Protein 2ZSJ (pdb70)

B-factor: mean 27.99, std 9.92, range [10.91, 68.19]

Structure (mmCIF, N/CA/C/O backbone):
data_2ZSJ
#
_entry.id   2ZSJ
#
_cell.length_a   58.085
_cell.length_b   71.857
_cell.length_c   99.456
_cell.angle_alpha   75.44
_cell.angle_beta   75.30
_cell.angle_gamma   89.99
#
_symmetry.space_group_name_H-M   'P 1'
#
loop_
_entity.id
_entity.type
_entity.pdbx_description
1 polymer 'Threonine synthase'
2 non-polymer "PYRIDOXAL-5'-PHOSPHATE"
3 water water
#
loop_
_atom_site.group_PDB
_atom_site.id
_atom_site.type_symbol
_atom_site.label_atom_id
_atom_site.label_alt_id
_atom_site.label_comp_id
_atom_site.label_asym_id
_atom_site.label_entity_id
_atom_site.label_seq_id
_atom_site.pdbx_PDB_ins_code
_atom_site.Cartn_x
_atom_site.Cartn_y
_atom_site.Cartn_z
_atom_site.occupancy
_atom_site.B_iso_or_equiv
_atom_site.auth_seq_id
_atom_site.auth_comp_id
_atom_site.auth_asym_id
_atom_site.auth_atom_id
_atom_site.pdbx_PDB_model_num
ATOM 1 N N . ARG A 1 3 ? -4.665 5.558 -16.445 1.00 37.01 3 ARG A N 1
ATOM 2 C CA . ARG A 1 3 ? -5.067 5.511 -15.013 1.00 35.71 3 ARG A CA 1
ATOM 3 C C . ARG A 1 3 ? -5.421 4.088 -14.599 1.00 33.99 3 ARG A C 1
ATOM 4 O O . ARG A 1 3 ? -6.168 3.395 -15.292 1.00 33.77 3 ARG A O 1
ATOM 12 N N . TRP A 1 4 ? -4.879 3.653 -13.467 1.00 30.86 4 TRP A N 1
ATOM 13 C CA . TRP A 1 4 ? -5.173 2.319 -12.961 1.00 29.15 4 TRP A CA 1
ATOM 14 C C . TRP A 1 4 ? -6.589 2.360 -12.404 1.00 28.73 4 TRP A C 1
ATOM 15 O O . TRP A 1 4 ? -6.936 3.284 -11.671 1.00 27.57 4 TRP A O 1
ATOM 26 N N . GLN A 1 5 ? -7.402 1.364 -12.742 1.00 28.52 5 GLN A N 1
ATOM 27 C CA . GLN A 1 5 ? -8.780 1.337 -12.265 1.00 28.93 5 GLN A CA 1
ATOM 28 C C . GLN A 1 5 ? -9.228 0.002 -11.674 1.00 25.78 5 GLN A C 1
ATOM 29 O O . GLN A 1 5 ? -10.405 -0.349 -11.742 1.00 25.96 5 GLN A O 1
ATOM 35 N N . GLY A 1 6 ? -8.294 -0.738 -11.087 1.00 21.88 6 GLY A N 1
ATOM 36 C CA . GLY A 1 6 ? -8.644 -2.014 -10.490 1.00 22.42 6 GLY A CA 1
ATOM 37 C C . GLY A 1 6 ? -8.316 -3.181 -11.396 1.00 22.32 6 GLY A C 1
ATOM 38 O O . GLY A 1 6 ? -8.152 -3.004 -12.605 1.00 21.98 6 GLY A O 1
ATOM 39 N N . ILE A 1 7 ? -8.243 -4.381 -10.829 1.00 20.52 7 ILE A N 1
ATOM 40 C CA . ILE A 1 7 ? -7.906 -5.554 -11.628 1.00 20.87 7 ILE A CA 1
ATOM 41 C C . ILE A 1 7 ? -8.996 -6.066 -12.564 1.00 21.11 7 ILE A C 1
ATOM 42 O O . ILE A 1 7 ? -8.680 -6.651 -13.600 1.00 22.15 7 ILE A O 1
ATOM 47 N N . ILE A 1 8 ? -10.265 -5.869 -12.218 1.00 19.04 8 ILE A N 1
ATOM 48 C CA . ILE A 1 8 ? -11.342 -6.357 -13.083 1.00 21.99 8 ILE A CA 1
ATOM 49 C C . ILE A 1 8 ? -11.388 -5.606 -14.410 1.00 22.91 8 ILE A C 1
ATOM 50 O O . ILE A 1 8 ? -11.508 -6.216 -15.469 1.00 25.42 8 ILE A O 1
ATOM 55 N N . LYS A 1 9 ? -11.282 -4.284 -14.355 1.00 24.35 9 LYS A N 1
ATOM 56 C CA . LYS A 1 9 ? -11.308 -3.489 -15.574 1.00 26.05 9 LYS A CA 1
ATOM 57 C C . LYS A 1 9 ? -10.075 -3.733 -16.440 1.00 26.25 9 LYS A C 1
ATOM 58 O O . LYS A 1 9 ? -10.154 -3.685 -17.669 1.00 25.37 9 LYS A O 1
ATOM 64 N N . GLN A 1 10 ? -8.946 -4.027 -15.799 1.00 24.20 10 GLN A N 1
ATOM 65 C CA . GLN A 1 10 ? -7.701 -4.275 -16.519 1.00 25.47 10 GLN A CA 1
ATOM 66 C C . GLN A 1 10 ? -7.659 -5.642 -17.201 1.00 25.46 10 GLN A C 1
ATOM 67 O O . GLN A 1 10 ? -7.141 -5.773 -18.312 1.00 26.17 10 GLN A O 1
ATOM 73 N N . TYR A 1 11 ? -8.208 -6.657 -16.540 1.00 24.24 11 TYR A N 1
ATOM 74 C CA . TYR A 1 11 ? -8.187 -8.016 -17.067 1.00 23.62 11 TYR A CA 1
ATOM 75 C C . TYR A 1 11 ? -9.573 -8.620 -17.233 1.00 24.63 11 TYR A C 1
ATOM 76 O O . TYR A 1 11 ? -9.744 -9.834 -17.098 1.00 23.32 11 TYR A O 1
ATOM 85 N N . LYS A 1 12 ? -10.558 -7.782 -17.534 1.00 25.49 12 LYS A N 1
ATOM 86 C CA . LYS A 1 12 ? -11.924 -8.263 -17.680 1.00 26.97 12 LYS A CA 1
ATOM 87 C C . LYS A 1 12 ? -12.106 -9.414 -18.663 1.00 26.72 12 LYS A C 1
ATOM 88 O O . LYS A 1 12 ? -12.905 -10.312 -18.413 1.00 25.69 12 LYS A O 1
ATOM 94 N N . LYS A 1 13 ? -11.363 -9.413 -19.765 1.00 28.42 13 LYS A N 1
ATOM 95 C CA . LYS A 1 13 ? -11.516 -10.490 -20.737 1.00 30.09 13 LYS A CA 1
ATOM 96 C C . LYS A 1 13 ? -11.082 -11.848 -20.188 1.00 30.61 13 LYS A C 1
ATOM 97 O O . LYS A 1 13 ? -11.428 -12.883 -20.754 1.00 30.07 13 LYS A O 1
ATOM 103 N N . TYR A 1 14 ? -10.342 -11.846 -19.080 1.00 28.92 14 TYR A N 1
ATOM 104 C CA . TYR A 1 14 ? -9.880 -13.089 -18.467 1.00 27.88 14 TYR A CA 1
ATOM 105 C C . TYR A 1 14 ? -10.748 -13.496 -17.273 1.00 27.79 14 TYR A C 1
ATOM 106 O O . TYR A 1 14 ? -10.525 -14.543 -16.661 1.00 27.01 14 TYR A O 1
ATOM 115 N N . LEU A 1 15 ? -11.743 -12.680 -16.947 1.00 27.05 15 LEU A N 1
ATOM 116 C CA . LEU A 1 15 ? -12.592 -12.955 -15.792 1.00 27.34 15 LEU A CA 1
ATOM 117 C C . LEU A 1 15 ? -14.057 -13.194 -16.133 1.00 27.29 15 LEU A C 1
ATOM 118 O O . LEU A 1 15 ? -14.550 -12.729 -17.160 1.00 29.65 15 LEU A O 1
ATOM 123 N N . PRO A 1 16 ? -14.776 -13.919 -15.259 1.00 27.57 16 PRO A N 1
ATOM 124 C CA . PRO A 1 16 ? -16.195 -14.223 -15.466 1.00 27.29 16 PRO A CA 1
ATOM 125 C C . PRO A 1 16 ? -17.104 -13.025 -15.202 1.00 27.60 16 PRO A C 1
ATOM 126 O O . PRO A 1 16 ? -17.882 -13.009 -14.246 1.00 26.61 16 PRO A O 1
ATOM 130 N N . VAL A 1 17 ? -16.985 -12.018 -16.059 1.00 27.93 17 VAL A N 1
ATOM 131 C CA . VAL A 1 17 ? -17.791 -10.809 -15.959 1.00 29.93 17 VAL A CA 1
ATOM 132 C C . VAL A 1 17 ? -18.139 -10.355 -17.372 1.00 31.52 17 VAL A C 1
ATOM 133 O O . VAL A 1 17 ? -17.568 -10.841 -18.347 1.00 30.38 17 VAL A O 1
ATOM 137 N N . ASP A 1 18 ? -19.081 -9.428 -17.480 1.00 34.39 18 ASP A N 1
ATOM 138 C CA . ASP A 1 18 ? -19.460 -8.891 -18.778 1.00 37.42 18 ASP A CA 1
ATOM 139 C C . ASP A 1 18 ? -19.788 -7.409 -18.652 1.00 38.61 18 ASP A C 1
ATOM 140 O O . ASP A 1 18 ? -19.631 -6.818 -17.585 1.00 37.33 18 ASP A O 1
ATOM 145 N N . GLU A 1 19 ? -20.240 -6.818 -19.751 1.00 39.36 19 GLU A N 1
ATOM 146 C CA . GLU A 1 19 ? -20.579 -5.403 -19.803 1.00 40.22 19 GLU A CA 1
ATOM 147 C C . GLU A 1 19 ? -21.532 -4.925 -18.704 1.00 39.26 19 GLU A C 1
ATOM 148 O O . GLU A 1 19 ? -21.516 -3.749 -18.339 1.00 39.63 19 GLU A O 1
ATOM 154 N N . ASN A 1 20 ? -22.353 -5.828 -18.175 1.00 37.91 20 ASN A N 1
ATOM 155 C CA . ASN A 1 20 ? -23.316 -5.467 -17.133 1.00 36.52 20 ASN A CA 1
ATOM 156 C C . ASN A 1 20 ? -22.910 -5.771 -15.693 1.00 35.03 20 ASN A C 1
ATOM 157 O O . ASN A 1 20 ? -23.609 -5.372 -14.756 1.00 34.74 20 ASN A O 1
ATOM 162 N N . THR A 1 21 ? -21.796 -6.471 -15.507 1.00 31.69 21 THR A N 1
ATOM 163 C CA . THR A 1 21 ? -21.336 -6.807 -14.160 1.00 28.82 21 THR A CA 1
ATOM 164 C C . THR A 1 21 ? -20.948 -5.551 -13.388 1.00 27.46 21 THR A C 1
ATOM 165 O O . THR A 1 21 ? -20.158 -4.743 -13.866 1.00 26.10 21 THR A O 1
ATOM 169 N N . PRO A 1 22 ? -21.512 -5.365 -12.185 1.00 26.63 22 PRO A N 1
ATOM 170 C CA . PRO A 1 22 ? -21.184 -4.184 -11.377 1.00 26.93 22 PRO A CA 1
ATOM 171 C C . PRO A 1 22 ? -19.771 -4.343 -10.817 1.00 25.23 22 PRO A C 1
ATOM 172 O O . PRO A 1 22 ? -19.475 -5.343 -10.163 1.00 25.38 22 PRO A O 1
ATOM 176 N N . ILE A 1 23 ? -18.906 -3.364 -11.067 1.00 23.85 23 ILE A N 1
ATOM 177 C CA . ILE A 1 23 ? -17.532 -3.436 -10.587 1.00 23.83 23 ILE A CA 1
ATOM 178 C C . ILE A 1 23 ? -17.301 -2.698 -9.275 1.00 22.89 23 ILE A C 1
ATOM 179 O O . ILE A 1 23 ? -17.401 -1.472 -9.214 1.00 24.57 23 ILE A O 1
ATOM 184 N N . VAL A 1 24 ? -16.995 -3.452 -8.224 1.00 21.76 24 VAL A N 1
ATOM 185 C CA . VAL A 1 24 ? -16.716 -2.857 -6.917 1.00 20.13 24 VAL A CA 1
ATOM 186 C C . VAL A 1 24 ? -15.210 -2.962 -6.738 1.00 18.44 24 VAL A C 1
ATOM 187 O O . VAL A 1 24 ? -14.691 -4.034 -6.414 1.00 17.01 24 VAL A O 1
ATOM 191 N N . THR A 1 25 ? -14.513 -1.852 -6.953 1.00 16.86 25 THR A N 1
ATOM 192 C CA . THR A 1 25 ? -13.061 -1.920 -6.858 1.00 18.01 25 THR A CA 1
ATOM 193 C C . THR A 1 25 ? -12.500 -0.855 -5.912 1.00 17.95 25 THR A C 1
ATOM 194 O O . THR A 1 25 ? -13.062 0.216 -5.723 1.00 18.59 25 THR A O 1
ATOM 198 N N . LEU A 1 26 ? -11.368 -1.206 -5.273 1.00 15.37 26 LEU A N 1
ATOM 199 C CA . LEU A 1 26 ? -10.645 -0.221 -4.478 1.00 15.80 26 LEU A CA 1
ATOM 200 C C . LEU A 1 26 ? -9.276 0.073 -5.098 1.00 15.60 26 LEU A C 1
ATOM 201 O O . LEU A 1 26 ? -8.313 0.428 -4.433 1.00 16.22 26 LEU A O 1
ATOM 206 N N . TYR A 1 27 ? -9.212 -0.135 -6.429 1.00 16.84 27 TYR A N 1
ATOM 207 C CA . TYR A 1 27 ? -7.965 0.093 -7.151 1.00 18.00 27 TYR A CA 1
ATOM 208 C C . TYR A 1 27 ? -6.867 -0.878 -6.705 1.00 17.75 27 TYR A C 1
ATOM 209 O O . TYR A 1 27 ? -5.681 -0.579 -6.747 1.00 19.20 27 TYR A O 1
ATOM 218 N N . GLU A 1 28 ? -7.276 -2.072 -6.299 1.00 17.55 28 GLU A N 1
ATOM 219 C CA . GLU A 1 28 ? -6.343 -3.113 -5.901 1.00 16.65 28 GLU A CA 1
ATOM 220 C C . GLU A 1 28 ? -5.530 -3.533 -7.115 1.00 17.07 28 GLU A C 1
ATOM 221 O O . GLU A 1 28 ? -5.904 -3.242 -8.251 1.00 17.74 28 GLU A O 1
ATOM 227 N N . GLY A 1 29 ? -4.422 -4.219 -6.870 1.00 17.29 29 GLY A N 1
ATOM 228 C CA . GLY A 1 29 ? -3.582 -4.672 -7.965 1.00 20.09 29 GLY A CA 1
ATOM 229 C C . GLY A 1 29 ? -2.594 -3.609 -8.403 1.00 19.97 29 GLY A C 1
ATOM 230 O O . GLY A 1 29 ? -2.485 -2.559 -7.773 1.00 21.17 29 GLY A O 1
ATOM 231 N N . ASN A 1 30 ? -1.898 -3.883 -9.502 1.00 20.48 30 ASN A N 1
ATOM 232 C CA . ASN A 1 30 ? -0.889 -2.990 -10.064 1.00 18.36 30 ASN A CA 1
ATOM 233 C C . ASN A 1 30 ? 0.149 -2.628 -9.012 1.00 17.97 30 ASN A C 1
ATOM 234 O O . ASN A 1 30 ? 0.712 -1.537 -9.034 1.00 16.91 30 ASN A O 1
ATOM 239 N N . THR A 1 31 ? 0.407 -3.553 -8.093 1.00 18.67 31 THR A N 1
ATOM 240 C CA . THR A 1 31 ? 1.376 -3.317 -7.035 1.00 17.61 31 THR A CA 1
ATOM 241 C C . THR A 1 31 ? 2.790 -3.372 -7.601 1.00 16.22 31 THR A C 1
ATOM 242 O O . THR A 1 31 ? 3.048 -4.023 -8.612 1.00 20.60 31 THR A O 1
ATOM 246 N N . PRO A 1 32 ? 3.736 -2.696 -6.943 1.00 17.21 32 PRO A N 1
ATOM 247 C CA . PRO A 1 32 ? 5.127 -2.672 -7.411 1.00 16.72 32 PRO A CA 1
ATOM 248 C C . PRO A 1 32 ? 5.801 -4.033 -7.563 1.00 17.62 32 PRO A C 1
ATOM 249 O O . PRO A 1 32 ? 5.638 -4.910 -6.718 1.00 16.57 32 PRO A O 1
ATOM 253 N N . LEU A 1 33 ? 6.548 -4.195 -8.653 1.00 19.56 33 LEU A N 1
ATOM 254 C CA . LEU A 1 33 ? 7.341 -5.401 -8.903 1.00 18.83 33 LEU A CA 1
ATOM 255 C C . LEU A 1 33 ? 8.750 -4.812 -8.790 1.00 19.49 33 LEU A C 1
ATOM 256 O O . LEU A 1 33 ? 9.337 -4.373 -9.773 1.00 20.82 33 LEU A O 1
ATOM 261 N N . ILE A 1 34 ? 9.271 -4.793 -7.569 1.00 19.78 34 ILE A N 1
ATOM 262 C CA . ILE A 1 34 ? 10.566 -4.190 -7.252 1.00 19.94 34 ILE A CA 1
ATOM 263 C C . ILE A 1 34 ? 11.825 -5.023 -7.489 1.00 19.61 34 ILE A C 1
ATOM 264 O O . ILE A 1 34 ? 11.965 -6.102 -6.924 1.00 21.25 34 ILE A O 1
ATOM 269 N N . GLU A 1 35 ? 12.750 -4.522 -8.309 1.00 19.98 35 GLU A N 1
ATOM 270 C CA A GLU A 1 35 ? 14.001 -5.233 -8.570 0.50 19.20 35 GLU A CA 1
ATOM 271 C CA B GLU A 1 35 ? 13.988 -5.257 -8.558 0.50 19.09 35 GLU A CA 1
ATOM 272 C C . GLU A 1 35 ? 14.858 -5.093 -7.320 1.00 18.68 35 GLU A C 1
ATOM 273 O O . GLU A 1 35 ? 15.265 -3.986 -6.968 1.00 19.63 35 GLU A O 1
ATOM 284 N N . ALA A 1 36 ? 15.135 -6.209 -6.658 1.00 18.05 36 ALA A N 1
ATOM 285 C CA . ALA A 1 36 ? 15.915 -6.197 -5.431 1.00 19.18 36 ALA A CA 1
ATOM 286 C C . ALA A 1 36 ? 17.378 -6.573 -5.574 1.00 18.89 36 ALA A C 1
ATOM 287 O O . ALA A 1 36 ? 17.776 -7.669 -5.180 1.00 20.52 36 ALA A O 1
ATOM 289 N N . ASP A 1 37 ? 18.178 -5.663 -6.125 1.00 19.54 37 ASP A N 1
ATOM 290 C CA . ASP A 1 37 ? 19.608 -5.916 -6.316 1.00 19.90 37 ASP A CA 1
ATOM 291 C C . ASP A 1 37 ? 20.380 -5.947 -4.997 1.00 18.76 37 ASP A C 1
ATOM 292 O O . ASP A 1 37 ? 21.320 -6.731 -4.846 1.00 19.46 37 ASP A O 1
ATOM 297 N N . ASN A 1 38 ? 19.988 -5.102 -4.043 1.00 17.41 38 ASN A N 1
ATOM 298 C CA . ASN A 1 38 ? 20.645 -5.096 -2.734 1.00 17.22 38 ASN A CA 1
ATOM 299 C C . ASN A 1 38 ? 20.430 -6.449 -2.058 1.00 17.29 38 ASN A C 1
ATOM 300 O O . ASN A 1 38 ? 21.361 -7.029 -1.512 1.00 17.97 38 ASN A O 1
ATOM 305 N N . LEU A 1 39 ? 19.192 -6.942 -2.092 1.00 17.65 39 LEU A N 1
ATOM 306 C CA . LEU A 1 39 ? 18.864 -8.225 -1.478 1.00 17.76 39 LEU A CA 1
ATOM 307 C C . LEU A 1 39 ? 19.645 -9.353 -2.153 1.00 18.73 39 LEU A C 1
ATOM 308 O O . LEU A 1 39 ? 20.224 -10.219 -1.485 1.00 17.14 39 LEU A O 1
ATOM 313 N N . ALA A 1 40 ? 19.662 -9.333 -3.481 1.00 17.26 40 ALA A N 1
ATOM 314 C CA . ALA A 1 40 ? 20.376 -10.342 -4.247 1.00 18.15 40 ALA A CA 1
ATOM 315 C C . ALA A 1 40 ? 21.843 -10.383 -3.832 1.00 17.89 40 ALA A C 1
ATOM 316 O O . ALA A 1 40 ? 22.412 -11.461 -3.641 1.00 19.04 40 ALA A O 1
ATOM 318 N N . ARG A 1 41 ? 22.456 -9.208 -3.695 1.00 19.19 41 ARG A N 1
ATOM 319 C CA . ARG A 1 41 ? 23.857 -9.121 -3.288 1.00 20.04 41 ARG A CA 1
ATOM 320 C C . ARG A 1 41 ? 24.023 -9.616 -1.857 1.00 19.09 41 ARG A C 1
ATOM 321 O O . ARG A 1 41 ? 24.993 -10.298 -1.534 1.00 18.40 41 ARG A O 1
ATOM 329 N N . ALA A 1 42 ? 23.058 -9.288 -1.007 1.00 18.25 42 ALA A N 1
ATOM 330 C CA . ALA A 1 42 ? 23.109 -9.705 0.391 1.00 19.00 42 ALA A CA 1
ATOM 331 C C . ALA A 1 42 ? 23.035 -11.222 0.571 1.00 20.13 42 ALA A C 1
ATOM 332 O O . ALA A 1 42 ? 23.645 -11.764 1.495 1.00 22.15 42 ALA A O 1
ATOM 334 N N . ILE A 1 43 ? 22.299 -11.912 -0.298 1.00 19.83 43 ILE A N 1
ATOM 335 C CA . ILE A 1 43 ? 22.181 -13.360 -0.173 1.00 22.24 43 ILE A CA 1
ATOM 336 C C . ILE A 1 43 ? 23.075 -14.130 -1.153 1.00 24.20 43 ILE A C 1
ATOM 337 O O . ILE A 1 43 ? 23.152 -15.356 -1.098 1.00 25.26 43 ILE A O 1
ATOM 342 N N . GLY A 1 44 ? 23.756 -13.408 -2.038 1.00 24.78 44 GLY A N 1
ATOM 343 C CA . GLY A 1 44 ? 24.641 -14.055 -2.990 1.00 23.93 44 GLY A CA 1
ATOM 344 C C . GLY A 1 44 ? 23.956 -14.676 -4.194 1.00 25.12 44 GLY A C 1
ATOM 345 O O . GLY A 1 44 ? 24.518 -15.568 -4.839 1.00 25.39 44 GLY A O 1
ATOM 346 N N . PHE A 1 45 ? 22.748 -14.215 -4.505 1.00 23.34 45 PHE A N 1
ATOM 347 C CA . PHE A 1 45 ? 22.010 -14.736 -5.655 1.00 25.14 45 PHE A CA 1
ATOM 348 C C . PHE A 1 45 ? 22.521 -14.080 -6.929 1.00 26.25 45 PHE A C 1
ATOM 349 O O . PHE A 1 45 ? 22.367 -12.875 -7.111 1.00 26.68 45 PHE A O 1
ATOM 357 N N . LYS A 1 46 ? 23.115 -14.879 -7.813 1.00 28.89 46 LYS A N 1
ATOM 358 C CA . LYS A 1 46 ? 23.666 -14.368 -9.065 1.00 30.60 46 LYS A CA 1
ATOM 359 C C . LYS A 1 46 ? 22.633 -14.336 -10.190 1.00 30.69 46 LYS A C 1
ATOM 360 O O . LYS A 1 46 ? 22.757 -15.031 -11.198 1.00 32.33 46 LYS A O 1
ATOM 366 N N . GLY A 1 47 ? 21.611 -13.514 -10.007 1.00 30.33 47 GLY A N 1
ATOM 367 C CA . GLY A 1 47 ? 20.568 -13.383 -11.000 1.00 28.48 47 GLY A CA 1
ATOM 368 C C . GLY A 1 47 ? 19.721 -12.198 -10.597 1.00 28.07 47 GLY A C 1
ATOM 369 O O . GLY A 1 47 ? 20.144 -11.406 -9.759 1.00 27.06 47 GLY A O 1
ATOM 370 N N . LYS A 1 48 ? 18.537 -12.064 -11.181 1.00 26.54 48 LYS A N 1
ATOM 371 C CA . LYS A 1 48 ? 17.666 -10.953 -10.835 1.00 26.86 48 LYS A CA 1
ATOM 372 C C . LYS A 1 48 ? 16.531 -11.419 -9.939 1.00 25.72 48 LYS A C 1
ATOM 373 O O . LYS A 1 48 ? 15.936 -12.479 -10.161 1.00 24.73 48 LYS A O 1
ATOM 379 N N . ILE A 1 49 ? 16.246 -10.617 -8.918 1.00 23.65 49 ILE A N 1
ATOM 380 C CA . ILE A 1 49 ? 15.165 -10.896 -7.984 1.00 21.53 49 ILE A CA 1
ATOM 381 C C . ILE A 1 49 ? 14.171 -9.740 -8.091 1.00 20.60 49 ILE A C 1
ATOM 382 O O . ILE A 1 49 ? 14.570 -8.573 -8.098 1.00 21.37 49 ILE A O 1
ATOM 387 N N . TYR A 1 50 ? 12.886 -10.068 -8.193 1.00 18.75 50 TYR A N 1
ATOM 388 C CA . TYR A 1 50 ? 11.820 -9.076 -8.278 1.00 19.44 50 TYR A CA 1
ATOM 389 C C . TYR A 1 50 ? 10.836 -9.391 -7.155 1.00 18.14 50 TYR A C 1
ATOM 390 O O . TYR A 1 50 ? 10.416 -10.537 -7.002 1.00 18.91 50 TYR A O 1
ATOM 399 N N . LEU A 1 51 ? 10.472 -8.377 -6.376 1.00 18.05 51 LEU A N 1
ATOM 400 C CA . LEU A 1 51 ? 9.547 -8.563 -5.262 1.00 18.15 51 LEU A CA 1
ATOM 401 C C . LEU A 1 51 ? 8.176 -7.955 -5.580 1.00 16.45 51 LEU A C 1
ATOM 402 O O . LEU A 1 51 ? 8.066 -6.744 -5.761 1.00 16.48 51 LEU A O 1
ATOM 407 N N . LYS A 1 52 ? 7.144 -8.791 -5.663 1.00 14.50 52 LYS A N 1
ATOM 408 C CA . LYS A 1 52 ? 5.793 -8.299 -5.944 1.00 15.64 52 LYS A CA 1
ATOM 409 C C . LYS A 1 52 ? 5.250 -7.899 -4.570 1.00 16.65 52 LYS A C 1
ATOM 410 O O . LYS A 1 52 ? 4.855 -8.755 -3.779 1.00 16.07 52 LYS A O 1
ATOM 416 N N . TYR A 1 53 ? 5.244 -6.596 -4.304 1.00 16.72 53 TYR A N 1
ATOM 417 C CA . TYR A 1 53 ? 4.821 -6.040 -3.015 1.00 16.25 53 TYR A CA 1
ATOM 418 C C . TYR A 1 53 ? 3.305 -5.868 -2.859 1.00 15.88 53 TYR A C 1
ATOM 419 O O . TYR A 1 53 ? 2.784 -4.766 -2.960 1.00 17.76 53 TYR A O 1
ATOM 428 N N . GLU A 1 54 ? 2.619 -6.978 -2.587 1.00 15.80 54 GLU A N 1
ATOM 429 C CA . GLU A 1 54 ? 1.162 -7.030 -2.417 1.00 14.61 54 GLU A CA 1
ATOM 430 C C . GLU A 1 54 ? 0.668 -6.339 -1.147 1.00 15.31 54 GLU A C 1
ATOM 431 O O . GLU A 1 54 ? -0.536 -6.188 -0.940 1.00 14.09 54 GLU A O 1
ATOM 437 N N . GLY A 1 55 ? 1.601 -5.938 -0.293 1.00 16.10 55 GLY A N 1
ATOM 438 C CA . GLY A 1 55 ? 1.222 -5.275 0.937 1.00 17.19 55 GLY A CA 1
ATOM 439 C C . GLY A 1 55 ? 0.597 -3.923 0.661 1.00 17.85 55 GLY A C 1
ATOM 440 O O . GLY A 1 55 ? -0.073 -3.352 1.524 1.00 16.81 55 GLY A O 1
ATOM 441 N N . LEU A 1 56 ? 0.797 -3.416 -0.553 1.00 18.28 56 LEU A N 1
ATOM 442 C CA . LEU A 1 56 ? 0.248 -2.116 -0.917 1.00 17.80 56 LEU A CA 1
ATOM 443 C C . LEU A 1 56 ? -1.175 -2.166 -1.479 1.00 16.61 56 LEU A C 1
ATOM 444 O O . LEU A 1 56 ? -1.681 -1.171 -2.005 1.00 16.40 56 LEU A O 1
ATOM 449 N N . ASN A 1 57 ? -1.819 -3.326 -1.368 1.00 14.66 57 ASN A N 1
ATOM 450 C CA . ASN A 1 57 ? -3.206 -3.455 -1.796 1.00 15.58 57 ASN A CA 1
ATOM 451 C C . ASN A 1 57 ? -4.014 -2.701 -0.737 1.00 15.28 57 ASN A C 1
ATOM 452 O O . ASN A 1 57 ? -3.540 -2.522 0.390 1.00 16.12 57 ASN A O 1
ATOM 457 N N . PRO A 1 58 ? -5.236 -2.254 -1.079 1.00 17.39 58 PRO A N 1
ATOM 458 C CA . PRO A 1 58 ? -6.161 -1.500 -0.214 1.00 17.11 58 PRO A CA 1
ATOM 459 C C . PRO A 1 58 ? -6.297 -1.894 1.259 1.00 18.62 58 PRO A C 1
ATOM 460 O O . PRO A 1 58 ? -6.348 -1.011 2.126 1.00 18.38 58 PRO A O 1
ATOM 464 N N . THR A 1 59 ? -6.387 -3.193 1.552 1.00 16.54 59 THR A N 1
ATOM 465 C CA . THR A 1 59 ? -6.509 -3.627 2.948 1.00 17.20 59 THR A CA 1
ATOM 466 C C . THR A 1 59 ? -5.219 -4.239 3.481 1.00 16.63 59 THR A C 1
ATOM 467 O O . THR A 1 59 ? -5.182 -4.738 4.605 1.00 17.47 59 THR A O 1
ATOM 471 N N . GLY A 1 60 ? -4.163 -4.210 2.671 1.00 17.41 60 GLY A N 1
ATOM 472 C CA . GLY A 1 60 ? -2.877 -4.743 3.100 1.00 17.48 60 GLY A CA 1
ATOM 473 C C . GLY A 1 60 ? -2.562 -6.194 2.769 1.00 17.89 60 GLY A C 1
ATOM 474 O O . GLY A 1 60 ? -1.577 -6.743 3.272 1.00 16.90 60 GLY A O 1
ATOM 475 N N . SER A 1 61 ? -3.383 -6.816 1.925 1.00 18.02 61 SER A N 1
ATOM 476 C CA . SER A 1 61 ? -3.178 -8.212 1.546 1.00 18.25 61 SER A CA 1
ATOM 477 C C . SER A 1 61 ? -3.605 -8.481 0.104 1.00 18.30 61 SER A C 1
ATOM 478 O O . SER A 1 61 ? -4.498 -7.818 -0.418 1.00 16.54 61 SER A O 1
ATOM 481 N N . PHE A 1 62 ? -2.969 -9.467 -0.529 1.00 16.95 62 PHE A N 1
ATOM 482 C CA . PHE A 1 62 ? -3.300 -9.834 -1.900 1.00 16.08 62 PHE A CA 1
ATOM 483 C C . PHE A 1 62 ? -4.759 -10.318 -1.975 1.00 16.33 62 PHE A C 1
ATOM 484 O O . PHE A 1 62 ? -5.347 -10.353 -3.053 1.00 15.08 62 PHE A O 1
ATOM 492 N N . LYS A 1 63 ? -5.338 -10.682 -0.827 1.00 16.43 63 LYS A N 1
ATOM 493 C CA . LYS A 1 63 ? -6.721 -11.172 -0.784 1.00 17.45 63 LYS A CA 1
ATOM 494 C C . LYS A 1 63 ? -7.680 -10.218 -1.506 1.00 17.47 63 LYS A C 1
ATOM 495 O O . LYS A 1 63 ? -8.732 -10.630 -2.004 1.00 17.62 63 LYS A O 1
ATOM 501 N N . ASP A 1 64 ? -7.314 -8.940 -1.552 1.00 16.59 64 ASP A N 1
ATOM 502 C CA . ASP A 1 64 ? -8.136 -7.939 -2.209 1.00 18.29 64 ASP A CA 1
ATOM 503 C C . ASP A 1 64 ? -8.423 -8.324 -3.653 1.00 17.44 64 ASP A C 1
ATOM 504 O O . ASP A 1 64 ? -9.494 -8.016 -4.166 1.00 17.65 64 ASP A O 1
ATOM 509 N N . ARG A 1 65 ? -7.471 -8.995 -4.299 1.00 15.07 65 ARG A N 1
ATOM 510 C CA . ARG A 1 65 ? -7.655 -9.408 -5.694 1.00 16.19 65 ARG A CA 1
ATOM 511 C C . ARG A 1 65 ? -8.845 -10.338 -5.851 1.00 17.88 65 ARG A C 1
ATOM 512 O O . ARG A 1 65 ? -9.561 -10.292 -6.856 1.00 19.12 65 ARG A O 1
ATOM 520 N N . GLY A 1 66 ? -9.046 -11.193 -4.858 1.00 16.61 66 GLY A N 1
ATOM 521 C CA . GLY A 1 66 ? -10.150 -12.121 -4.913 1.00 16.53 66 GLY A CA 1
ATOM 522 C C . GLY A 1 66 ? -11.459 -11.498 -4.485 1.00 15.93 66 GLY A C 1
ATOM 523 O O . GLY A 1 66 ? -12.505 -11.773 -5.073 1.00 16.23 66 GLY A O 1
ATOM 524 N N . MET A 1 67 ? -11.412 -10.654 -3.460 1.00 17.95 67 MET A N 1
ATOM 525 C CA . MET A 1 67 ? -12.619 -10.019 -2.960 1.00 15.67 67 MET A CA 1
ATOM 526 C C . MET A 1 67 ? -13.259 -9.039 -3.931 1.00 16.05 67 MET A C 1
ATOM 527 O O . MET A 1 67 ? -14.487 -8.933 -3.975 1.00 17.29 67 MET A O 1
ATOM 532 N N . THR A 1 68 ? -12.457 -8.319 -4.712 1.00 15.37 68 THR A N 1
ATOM 533 C CA . THR A 1 68 ? -13.069 -7.385 -5.645 1.00 16.94 68 THR A CA 1
ATOM 534 C C . THR A 1 68 ? -13.996 -8.167 -6.572 1.00 18.38 68 THR A C 1
ATOM 535 O O . THR A 1 68 ? -15.129 -7.752 -6.810 1.00 18.15 68 THR A O 1
ATOM 539 N N . LEU A 1 69 ? -13.531 -9.314 -7.064 1.00 19.36 69 LEU A N 1
ATOM 540 C CA . LEU A 1 69 ? -14.352 -10.126 -7.962 1.00 21.47 69 LEU A CA 1
ATOM 541 C C . LEU A 1 69 ? -15.485 -10.800 -7.194 1.00 22.12 69 LEU A C 1
ATOM 542 O O . LEU A 1 69 ? -16.631 -10.808 -7.636 1.00 22.33 69 LEU A O 1
ATOM 547 N N . ALA A 1 70 ? -15.168 -11.346 -6.025 1.00 21.54 70 ALA A N 1
ATOM 548 C CA . ALA A 1 70 ? -16.176 -12.017 -5.218 1.00 20.51 70 ALA A CA 1
ATOM 549 C C . ALA A 1 70 ? -17.349 -11.109 -4.837 1.00 19.51 70 ALA A C 1
ATOM 550 O O . ALA A 1 70 ? -18.509 -11.520 -4.930 1.00 20.22 70 ALA A O 1
ATOM 552 N N . ILE A 1 71 ? -17.061 -9.883 -4.406 1.00 19.75 71 ILE A N 1
ATOM 553 C CA . ILE A 1 71 ? -18.124 -8.960 -4.011 1.00 19.50 71 ILE A CA 1
ATOM 554 C C . ILE A 1 71 ? -18.861 -8.420 -5.225 1.00 19.55 71 ILE A C 1
ATOM 555 O O . ILE A 1 71 ? -20.081 -8.240 -5.186 1.00 17.68 71 ILE A O 1
ATOM 560 N N . SER A 1 72 ? -18.118 -8.166 -6.299 1.00 19.32 72 SER A N 1
ATOM 561 C CA . SER A 1 72 ? -18.717 -7.670 -7.524 1.00 19.90 72 SER A CA 1
ATOM 562 C C . SER A 1 72 ? -19.728 -8.690 -8.028 1.00 19.54 72 SER A C 1
ATOM 563 O O . SER A 1 72 ? -20.846 -8.332 -8.407 1.00 20.58 72 SER A O 1
ATOM 566 N N . LYS A 1 73 ? -19.336 -9.961 -8.032 1.00 21.43 73 LYS A N 1
ATOM 567 C CA . LYS A 1 73 ? -20.232 -11.021 -8.482 1.00 22.39 73 LYS A CA 1
ATOM 568 C C . LYS A 1 73 ? -21.4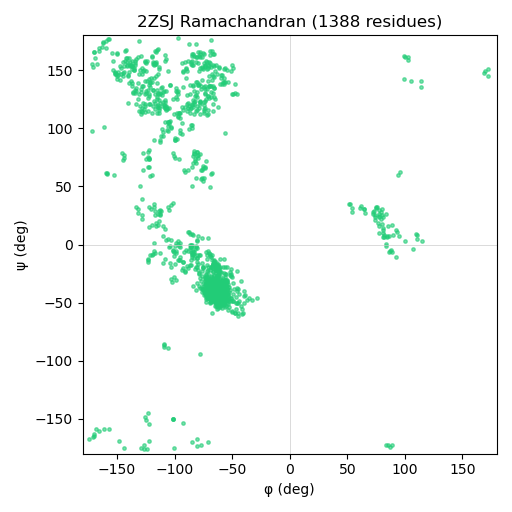20 -11.127 -7.528 1.00 23.39 73 LYS A C 1
ATOM 569 O O . LYS A 1 73 ? -22.542 -11.401 -7.956 1.00 24.37 73 LYS A O 1
ATOM 575 N N . ALA A 1 74 ? -21.174 -10.907 -6.237 1.00 21.27 74 ALA A N 1
ATOM 576 C CA . ALA A 1 74 ? -22.242 -10.975 -5.246 1.00 20.97 74 ALA A CA 1
ATOM 577 C C . ALA A 1 74 ? -23.293 -9.908 -5.548 1.00 20.78 74 ALA A C 1
ATOM 578 O O . ALA A 1 74 ? -24.494 -10.194 -5.550 1.00 22.81 74 ALA A O 1
ATOM 580 N N . VAL A 1 75 ? -22.841 -8.682 -5.805 1.00 18.29 75 VAL A N 1
ATOM 581 C CA . VAL A 1 75 ? -23.754 -7.593 -6.125 1.00 19.43 75 VAL A CA 1
ATOM 582 C C . VAL A 1 75 ? -24.536 -7.945 -7.384 1.00 21.19 75 VAL A C 1
ATOM 583 O O . VAL A 1 75 ? -25.740 -7.705 -7.476 1.00 20.66 75 VAL A O 1
ATOM 587 N N . GLU A 1 76 ? -23.835 -8.509 -8.357 1.00 21.82 76 GLU A N 1
ATOM 588 C CA . GLU A 1 76 ? -24.461 -8.891 -9.612 1.00 23.81 76 GLU A CA 1
ATOM 589 C C . GLU A 1 76 ? -25.557 -9.924 -9.377 1.00 24.56 76 GLU A C 1
ATOM 590 O O . GLU A 1 76 ? -26.552 -9.962 -10.098 1.00 25.98 76 GLU A O 1
ATOM 596 N N . ALA A 1 77 ? -25.368 -10.761 -8.363 1.00 24.97 77 ALA A N 1
ATOM 597 C CA . ALA A 1 77 ? -26.332 -11.806 -8.038 1.00 25.12 77 ALA A CA 1
ATOM 598 C C . ALA A 1 77 ? -27.439 -11.302 -7.114 1.00 25.27 77 ALA A C 1
ATOM 599 O O . ALA A 1 77 ? -28.336 -12.064 -6.739 1.00 25.46 77 ALA A O 1
ATOM 601 N N . GLY A 1 78 ? -27.367 -10.025 -6.746 1.00 23.24 78 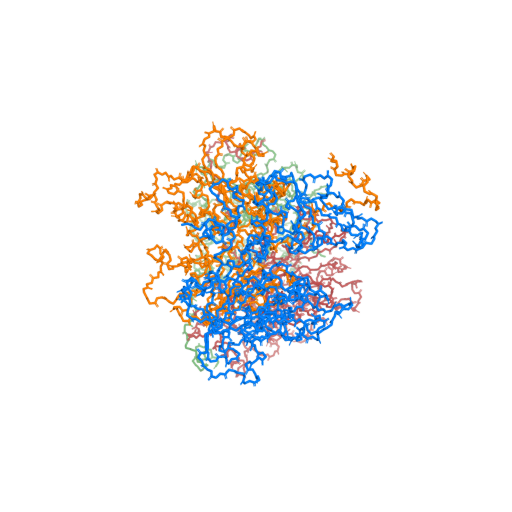GLY A N 1
ATOM 602 C CA . GLY A 1 78 ? -28.377 -9.440 -5.879 1.00 24.59 78 GLY A CA 1
ATOM 603 C C . GLY A 1 78 ? -28.216 -9.719 -4.394 1.00 24.69 78 GLY A C 1
ATOM 604 O O . GLY A 1 78 ? -29.147 -9.502 -3.619 1.00 24.84 78 GLY A O 1
ATOM 605 N N . LYS A 1 79 ? -27.044 -10.198 -3.988 1.00 24.76 79 LYS A N 1
ATOM 606 C CA . LYS A 1 79 ? -26.802 -10.489 -2.581 1.00 24.38 79 LYS A CA 1
ATOM 607 C C . LYS A 1 79 ? -26.902 -9.197 -1.780 1.00 24.45 79 LYS A C 1
ATOM 608 O O . LYS A 1 79 ? -26.547 -8.127 -2.268 1.00 22.79 79 LYS A O 1
ATOM 614 N N . ARG A 1 80 ? -27.388 -9.301 -0.550 1.00 24.78 80 ARG A N 1
ATOM 615 C CA . ARG A 1 80 ? -27.564 -8.124 0.290 1.00 28.39 80 ARG A CA 1
ATOM 616 C C . ARG A 1 80 ? -26.457 -7.956 1.315 1.00 28.23 80 ARG A C 1
ATOM 617 O O . ARG A 1 80 ? -26.361 -6.917 1.977 1.00 27.96 80 ARG A O 1
ATOM 625 N N . ALA A 1 81 ? -25.618 -8.976 1.439 1.00 24.96 81 ALA A N 1
ATOM 626 C CA . ALA A 1 81 ? -24.531 -8.941 2.398 1.00 25.29 81 ALA A CA 1
ATOM 627 C C . ALA A 1 81 ? -23.588 -10.117 2.177 1.00 24.99 81 ALA A C 1
ATOM 628 O O . ALA A 1 81 ? -23.912 -11.055 1.449 1.00 25.11 81 ALA A O 1
ATOM 630 N N . VAL A 1 82 ? -22.411 -10.051 2.787 1.00 24.72 82 VAL A N 1
ATOM 631 C CA . VAL A 1 82 ? -21.448 -11.139 2.688 1.00 25.22 82 VAL A CA 1
ATOM 632 C C . VAL A 1 82 ? -21.295 -11.674 4.100 1.00 25.78 82 VAL A C 1
ATOM 633 O O . VAL A 1 82 ? -21.548 -10.961 5.070 1.00 25.54 82 VAL A O 1
ATOM 637 N N . ILE A 1 83 ? -20.892 -12.929 4.219 1.00 26.25 83 ILE A N 1
ATOM 638 C CA . ILE A 1 83 ? -20.729 -13.516 5.535 1.00 27.32 83 ILE A CA 1
ATOM 639 C C . ILE A 1 83 ? -19.439 -14.309 5.551 1.00 27.89 83 ILE A C 1
ATOM 640 O O . ILE A 1 83 ? -19.117 -15.037 4.609 1.00 26.81 83 ILE A O 1
ATOM 645 N N . CYS A 1 84 ? -18.698 -14.137 6.635 1.00 30.58 84 CYS A N 1
ATOM 646 C CA . CYS A 1 84 ? -17.402 -14.761 6.795 1.00 34.61 84 CYS A CA 1
ATOM 647 C C . CYS A 1 84 ? -17.263 -15.444 8.157 1.00 34.77 84 CYS A C 1
ATOM 648 O O . CYS A 1 84 ? -18.020 -15.163 9.086 1.00 33.88 84 CYS A O 1
ATOM 651 N N . ALA A 1 85 ? -16.292 -16.346 8.261 1.00 36.42 85 ALA A N 1
ATOM 652 C CA . ALA A 1 85 ? -16.024 -17.058 9.506 1.00 37.18 85 ALA A CA 1
ATOM 653 C C . ALA A 1 85 ? -14.518 -17.029 9.759 1.00 37.91 85 ALA A C 1
ATOM 654 O O . ALA A 1 85 ? -13.952 -17.961 10.336 1.00 39.91 85 ALA A O 1
ATOM 656 N N . SER A 1 86 ? -13.880 -15.945 9.324 1.00 36.73 86 SER A N 1
ATOM 657 C CA . SER A 1 86 ? -12.427 -15.772 9.467 1.00 35.68 86 SER A CA 1
ATOM 658 C C . SER A 1 86 ? -12.055 -14.631 10.412 1.00 34.70 86 SER A C 1
ATOM 659 O O . SER A 1 86 ? -12.784 -13.662 10.593 1.00 33.94 86 SER A O 1
ATOM 662 N N . THR A 1 87 ? -10.874 -14.800 11.046 1.00 33.00 87 THR A N 1
ATOM 663 C CA . THR A 1 87 ? -10.357 -13.779 11.959 1.00 32.16 87 THR A CA 1
ATOM 664 C C . THR A 1 87 ? -9.092 -13.152 11.404 1.00 30.33 87 THR A C 1
ATOM 665 O O . THR A 1 87 ? -8.277 -12.605 12.135 1.00 30.89 87 THR A O 1
ATOM 669 N N . GLY A 1 88 ? -8.902 -13.282 10.075 1.00 28.65 88 GLY A N 1
ATOM 670 C CA . GLY A 1 88 ? -7.645 -12.779 9.506 1.00 27.45 88 GLY A CA 1
ATOM 671 C C . GLY A 1 88 ? -7.847 -11.776 8.353 1.00 25.45 88 GLY A C 1
ATOM 672 O O . GLY A 1 88 ? -8.801 -11.007 8.310 1.00 23.96 88 GLY A O 1
ATOM 673 N N . ASN A 1 89 ? -6.892 -11.803 7.430 1.00 22.15 89 ASN A N 1
ATOM 674 C CA . ASN A 1 89 ? -6.911 -10.912 6.278 1.00 22.54 89 ASN A CA 1
ATOM 675 C C . ASN A 1 89 ? -8.126 -11.126 5.385 1.00 21.83 89 ASN A C 1
ATOM 676 O O . ASN A 1 89 ? -8.570 -10.200 4.708 1.00 20.95 89 ASN A O 1
ATOM 681 N N . THR A 1 90 ? -8.665 -12.341 5.382 1.00 21.38 90 THR A N 1
ATOM 682 C CA . THR A 1 90 ? -9.844 -12.627 4.569 1.00 21.13 90 THR A CA 1
ATOM 683 C C . THR A 1 90 ? -11.002 -11.751 5.045 1.00 19.44 90 THR A C 1
ATOM 684 O O . THR A 1 90 ? -11.649 -11.065 4.254 1.00 18.46 90 THR A O 1
ATOM 688 N N . SER A 1 91 ? -11.251 -11.771 6.350 1.00 17.38 91 SER A N 1
ATOM 689 C CA . SER A 1 91 ? -12.340 -10.999 6.928 1.00 18.33 91 SER A CA 1
ATOM 690 C C . SER A 1 91 ? -12.207 -9.498 6.708 1.00 16.01 91 SER A C 1
ATOM 691 O O . SER A 1 91 ? -13.192 -8.828 6.400 1.00 16.82 91 SER A O 1
ATOM 694 N N . ALA A 1 92 ? -11.001 -8.961 6.874 1.00 14.84 92 ALA A N 1
ATOM 695 C CA . ALA A 1 92 ? -10.798 -7.533 6.673 1.00 13.85 92 ALA A CA 1
ATOM 696 C C . ALA A 1 92 ? -11.044 -7.185 5.210 1.00 14.16 92 ALA A C 1
ATOM 697 O O . ALA A 1 92 ? -11.690 -6.189 4.905 1.00 14.04 92 ALA A O 1
ATOM 699 N N . SER A 1 93 ? -10.514 -7.999 4.305 1.00 15.75 93 SER A N 1
ATOM 700 C CA . SER A 1 93 ? -10.700 -7.741 2.876 1.00 16.52 93 SER A CA 1
ATOM 701 C C . SER A 1 93 ? -12.177 -7.786 2.483 1.00 16.68 93 SER A C 1
ATOM 702 O O . SER A 1 93 ? -12.677 -6.857 1.848 1.00 16.84 93 SER A O 1
ATOM 705 N N . ALA A 1 94 ? -12.878 -8.855 2.855 1.00 15.23 94 ALA A N 1
ATOM 706 C CA . ALA A 1 94 ? -14.296 -8.977 2.512 1.00 14.33 94 ALA A CA 1
ATOM 707 C C . ALA A 1 94 ? -15.110 -7.792 3.035 1.00 16.13 94 ALA A C 1
ATOM 708 O O . ALA A 1 94 ? -16.001 -7.295 2.350 1.00 15.63 94 ALA A O 1
ATOM 710 N N . ALA A 1 95 ? -14.805 -7.348 4.252 1.00 13.59 95 ALA A N 1
ATOM 711 C CA . ALA A 1 95 ? -15.519 -6.231 4.855 1.00 15.44 95 ALA A CA 1
ATOM 712 C C . ALA A 1 95 ? -15.324 -4.928 4.077 1.00 13.71 95 ALA A C 1
ATOM 713 O O . ALA A 1 95 ? -16.269 -4.184 3.853 1.00 16.26 95 ALA A O 1
ATOM 715 N N . ALA A 1 96 ? -14.085 -4.653 3.690 1.00 15.18 96 ALA A N 1
ATOM 716 C CA . ALA A 1 96 ? -13.757 -3.451 2.940 1.00 14.54 96 ALA A CA 1
ATOM 717 C C . ALA A 1 96 ? -14.556 -3.413 1.640 1.00 16.26 96 ALA A C 1
ATOM 718 O O . ALA A 1 96 ? -15.173 -2.400 1.306 1.00 16.23 96 ALA A O 1
ATOM 720 N N . TYR A 1 97 ? -14.561 -4.519 0.906 1.00 16.75 97 TYR A N 1
ATOM 721 C CA . TYR A 1 97 ? -15.298 -4.539 -0.347 1.00 16.68 97 TYR A CA 1
ATOM 722 C C . TYR A 1 97 ? -16.804 -4.494 -0.140 1.00 17.06 97 TYR A C 1
ATOM 723 O O . TYR A 1 97 ? -17.533 -3.947 -0.968 1.00 15.43 97 TYR A O 1
ATOM 732 N N . ALA A 1 98 ? -17.272 -5.046 0.974 1.00 16.16 98 ALA A N 1
ATOM 733 C CA . ALA A 1 98 ? -18.701 -5.005 1.265 1.00 19.07 98 ALA A CA 1
ATOM 734 C C . ALA A 1 98 ? -19.094 -3.545 1.518 1.00 17.45 98 ALA A C 1
ATOM 735 O O . ALA A 1 98 ? -20.130 -3.083 1.043 1.00 18.82 98 ALA A O 1
ATOM 737 N N . ALA A 1 99 ? -18.258 -2.821 2.263 1.00 16.35 99 ALA A N 1
ATOM 738 C CA . ALA A 1 99 ? -18.535 -1.420 2.577 1.00 17.06 99 ALA A CA 1
ATOM 739 C C . ALA A 1 99 ? -18.549 -0.609 1.282 1.00 17.55 99 ALA A C 1
ATOM 740 O O . ALA A 1 99 ? -19.414 0.236 1.069 1.00 17.17 99 ALA A O 1
ATOM 742 N N . ARG A 1 100 ? -17.585 -0.893 0.420 1.00 16.93 100 ARG A N 1
ATOM 743 C CA . ARG A 1 100 ? -17.464 -0.215 -0.861 1.00 18.58 100 ARG A CA 1
ATOM 744 C C . ARG A 1 100 ? -18.720 -0.466 -1.706 1.00 18.39 100 ARG A C 1
ATOM 745 O O . ARG A 1 100 ? -19.228 0.437 -2.375 1.00 17.82 100 ARG A O 1
ATOM 753 N N . ALA A 1 101 ? -19.230 -1.689 -1.643 1.00 16.93 101 ALA A N 1
ATOM 754 C CA . ALA A 1 101 ? -20.407 -2.074 -2.411 1.00 19.15 101 ALA A CA 1
ATOM 755 C C . ALA A 1 101 ? -21.714 -1.617 -1.767 1.00 20.48 101 ALA A C 1
ATOM 756 O O . ALA A 1 101 ? -22.766 -1.672 -2.396 1.00 21.42 101 ALA A O 1
ATOM 758 N N . GLY A 1 102 ? -21.647 -1.162 -0.519 1.00 19.23 102 GLY A N 1
ATOM 759 C CA . GLY A 1 102 ? -22.855 -0.732 0.160 1.00 21.88 102 GLY A CA 1
ATOM 760 C C . GLY A 1 102 ? -23.618 -1.931 0.694 1.00 22.22 102 GLY A C 1
ATOM 761 O O . GLY A 1 102 ? -24.839 -1.877 0.875 1.00 21.15 102 GLY A O 1
ATOM 762 N N . LEU A 1 103 ? -22.886 -3.017 0.938 1.00 22.58 103 LEU A N 1
ATOM 763 C CA . LEU A 1 103 ? -23.461 -4.247 1.464 1.00 22.77 103 LEU A CA 1
ATOM 764 C C . LEU A 1 103 ? -23.054 -4.425 2.921 1.00 23.18 103 LEU A C 1
ATOM 765 O O . LEU A 1 103 ? -22.070 -3.849 3.377 1.00 22.86 103 LEU A O 1
ATOM 770 N N . ARG A 1 104 ? -23.810 -5.242 3.642 1.00 23.98 104 ARG A N 1
ATOM 771 C CA . ARG A 1 104 ? -23.507 -5.526 5.035 1.00 26.04 104 ARG A CA 1
ATOM 772 C C . ARG A 1 104 ? -22.494 -6.663 5.062 1.00 25.25 104 ARG A C 1
ATOM 773 O O . ARG A 1 104 ? -22.404 -7.449 4.116 1.00 24.70 104 ARG A O 1
ATOM 781 N N . ALA A 1 105 ? -21.713 -6.737 6.134 1.00 25.24 105 ALA A N 1
ATOM 782 C CA . ALA A 1 105 ? -20.719 -7.794 6.275 1.00 25.29 105 ALA A CA 1
ATOM 783 C C . ALA A 1 105 ? -20.886 -8.413 7.654 1.00 25.90 105 ALA A C 1
ATOM 784 O O . ALA A 1 105 ? -20.935 -7.703 8.664 1.00 25.61 105 ALA A O 1
ATOM 786 N N . TYR A 1 106 ? -20.977 -9.737 7.688 1.00 25.66 106 TYR A N 1
ATOM 787 C CA . TYR A 1 106 ? -21.160 -10.455 8.940 1.00 26.78 106 TYR A CA 1
ATOM 788 C C . TYR A 1 106 ? -20.037 -11.450 9.176 1.00 25.35 106 TYR A C 1
ATOM 789 O O . TYR A 1 106 ? -19.638 -12.180 8.272 1.00 24.81 106 TYR A O 1
ATOM 798 N N . VAL A 1 107 ? -19.534 -11.471 10.405 1.00 26.46 107 VAL A N 1
ATOM 799 C CA . VAL A 1 107 ? -18.464 -12.375 10.789 1.00 26.21 107 VAL A CA 1
ATOM 800 C C . VAL A 1 107 ? -18.946 -13.215 11.969 1.00 27.71 107 VAL A C 1
ATOM 801 O O . VAL A 1 107 ? -19.212 -12.682 13.044 1.00 27.34 107 VAL A O 1
ATOM 805 N N . LEU A 1 108 ? -19.069 -14.522 11.761 1.00 29.35 108 LEU A N 1
ATOM 806 C CA . LEU A 1 108 ? -19.508 -15.430 12.820 1.00 31.22 108 LEU A CA 1
ATOM 807 C C . LEU A 1 108 ? -18.325 -16.285 13.246 1.00 31.00 108 LEU A C 1
ATOM 808 O O . LEU A 1 108 ? -17.752 -17.009 12.436 1.00 30.98 108 LEU A O 1
ATOM 813 N N . LEU A 1 109 ? -17.965 -16.193 14.521 1.00 33.01 109 LEU A N 1
ATOM 814 C CA . LEU A 1 109 ? -16.836 -16.944 15.057 1.00 36.21 109 LEU A CA 1
ATOM 815 C C . LEU A 1 109 ? -17.143 -17.443 16.464 1.00 37.07 109 LEU A C 1
ATOM 816 O O . LEU A 1 109 ? -17.961 -16.862 17.174 1.00 36.83 109 LEU A O 1
ATOM 821 N N . PRO A 1 110 ? -16.489 -18.533 16.885 1.00 39.24 110 PRO A N 1
ATOM 822 C CA . PRO A 1 110 ? -16.740 -19.046 18.233 1.00 40.41 110 PRO A CA 1
ATOM 823 C C . PRO A 1 110 ? -16.130 -18.089 19.256 1.00 41.52 110 PRO A C 1
ATOM 824 O O . PRO A 1 110 ? -15.044 -17.550 19.036 1.00 41.68 110 PRO A O 1
ATOM 828 N N . LYS A 1 111 ? -16.838 -17.871 20.360 1.00 42.78 111 LYS A N 1
ATOM 829 C CA . LYS A 1 111 ? -16.369 -16.978 21.414 1.00 44.81 111 LYS A CA 1
ATOM 830 C C . LYS A 1 111 ? -14.878 -17.151 21.700 1.00 45.32 111 LYS A C 1
ATOM 831 O O . LYS A 1 111 ? -14.194 -16.195 22.063 1.00 45.61 111 LYS A O 1
ATOM 837 N N . GLY A 1 112 ? -14.379 -18.371 21.527 1.00 45.55 112 GLY A N 1
ATOM 838 C CA . GLY A 1 112 ? -12.976 -18.638 21.791 1.00 47.34 112 GLY A CA 1
ATOM 839 C C . GLY A 1 112 ? -11.981 -18.107 20.773 1.00 47.86 112 GLY A C 1
ATOM 840 O O . GLY A 1 112 ? -10.835 -17.813 21.121 1.00 48.19 112 GLY A O 1
ATOM 841 N N . ALA A 1 113 ? -12.410 -17.981 19.521 1.00 48.00 113 ALA A N 1
ATOM 842 C CA . ALA A 1 113 ? -11.539 -17.496 18.452 1.00 48.12 113 ALA A CA 1
ATOM 843 C C . ALA A 1 113 ? -11.522 -15.975 18.333 1.00 48.01 113 ALA A C 1
ATOM 844 O O . ALA A 1 113 ? -10.786 -15.417 17.517 1.00 48.48 113 ALA A O 1
ATOM 846 N N . VAL A 1 114 ? -12.330 -15.305 19.145 1.00 47.56 114 VAL A N 1
ATOM 847 C CA . VAL A 1 114 ? -12.403 -13.852 19.109 1.00 47.50 114 VAL A CA 1
ATOM 848 C C . VAL A 1 114 ? -11.218 -13.195 19.811 1.00 48.01 114 VAL A C 1
ATOM 849 O O . VAL A 1 114 ? -10.833 -13.589 20.910 1.00 49.19 114 VAL A O 1
ATOM 853 N N . ALA A 1 115 ? -10.643 -12.194 19.153 1.00 47.64 115 ALA A N 1
ATOM 854 C CA . ALA A 1 115 ? -9.507 -11.441 19.677 1.00 46.91 115 ALA A CA 1
ATOM 855 C C . ALA A 1 115 ? -9.457 -10.131 18.894 1.00 45.80 115 ALA A C 1
ATOM 856 O O . ALA A 1 115 ? -8.980 -10.091 17.760 1.00 45.43 115 ALA A O 1
ATOM 858 N N . ILE A 1 116 ? -9.962 -9.070 19.517 1.00 44.63 116 ILE A N 1
ATOM 859 C CA . ILE A 1 116 ? -10.045 -7.739 18.921 1.00 42.26 116 ILE A CA 1
ATOM 860 C C . ILE A 1 116 ? -8.900 -7.322 17.997 1.00 40.82 116 ILE A C 1
ATOM 861 O O . ILE A 1 116 ? -9.143 -6.789 16.914 1.00 40.41 116 ILE A O 1
ATOM 866 N N . GLY A 1 117 ? -7.662 -7.559 18.417 1.00 38.67 117 GLY A N 1
ATOM 867 C CA . GLY A 1 117 ? -6.528 -7.185 17.592 1.00 36.66 117 GLY A CA 1
ATOM 868 C C . GLY A 1 117 ? -6.639 -7.687 16.164 1.00 35.47 117 GLY A C 1
ATOM 869 O O . GLY A 1 117 ? -6.395 -6.944 15.211 1.00 35.73 117 GLY A O 1
ATOM 870 N N . LYS A 1 118 ? -7.015 -8.953 16.025 1.00 32.84 118 LYS A N 1
ATOM 871 C CA . LYS A 1 118 ? -7.160 -9.600 14.726 1.00 31.87 118 LYS A CA 1
ATOM 872 C C . LYS A 1 118 ? -8.455 -9.240 13.999 1.00 29.47 118 LYS A C 1
ATOM 873 O O . LYS A 1 118 ? -8.625 -9.581 12.830 1.00 28.99 118 LYS A O 1
ATOM 879 N N . LEU A 1 119 ? -9.364 -8.553 14.681 1.00 26.83 119 LEU A N 1
ATOM 880 C CA . LEU A 1 119 ? -10.639 -8.199 14.067 1.00 26.48 119 LEU A CA 1
ATOM 881 C C . LEU A 1 119 ? -10.893 -6.702 13.911 1.00 23.90 119 LEU A C 1
ATOM 882 O O . LEU A 1 119 ? -11.867 -6.307 13.276 1.00 22.60 119 LEU A O 1
ATOM 887 N N . SER A 1 120 ? -10.018 -5.874 14.475 1.00 21.84 120 SER A N 1
ATOM 888 C CA . SER A 1 120 ? -10.202 -4.425 14.422 1.00 20.01 120 SER A CA 1
ATOM 889 C C . SER A 1 120 ? -10.397 -3.817 13.036 1.00 18.89 120 SER A C 1
ATOM 890 O O . SER A 1 120 ? -11.271 -2.969 12.848 1.00 19.56 120 SER A O 1
ATOM 893 N N . GLN A 1 121 ? -9.598 -4.246 12.067 1.00 17.66 121 GLN A N 1
ATOM 894 C CA . GLN A 1 121 ? -9.707 -3.695 10.721 1.00 17.03 121 GLN A CA 1
ATOM 895 C C . GLN A 1 121 ? -11.048 -4.063 10.089 1.00 17.41 121 GLN A C 1
ATOM 896 O O . GLN A 1 121 ? -11.741 -3.215 9.530 1.00 16.07 121 GLN A O 1
ATOM 902 N N . ALA A 1 122 ? -11.417 -5.331 10.194 1.00 18.85 122 ALA A N 1
ATOM 903 C CA . ALA A 1 122 ? -12.681 -5.789 9.644 1.00 19.82 122 ALA A CA 1
ATOM 904 C C . ALA A 1 122 ? -13.818 -5.028 10.316 1.00 18.84 122 ALA A C 1
ATOM 905 O O . ALA A 1 122 ? -14.794 -4.634 9.678 1.00 18.43 122 ALA A O 1
ATOM 907 N N . MET A 1 123 ? -13.682 -4.804 11.614 1.00 19.41 123 MET A N 1
ATOM 908 C CA . MET A 1 123 ? -14.717 -4.100 12.346 1.00 20.53 123 MET A CA 1
ATOM 909 C C . MET A 1 123 ? -14.857 -2.634 11.952 1.00 19.70 123 MET A C 1
ATOM 910 O O . MET A 1 123 ? -15.973 -2.133 11.806 1.00 19.51 123 MET A O 1
ATOM 915 N N . ILE A 1 124 ? -13.737 -1.943 11.775 1.00 17.76 124 ILE A N 1
ATOM 916 C CA . ILE A 1 124 ? -13.825 -0.546 11.390 1.00 20.25 124 ILE A CA 1
ATOM 917 C C . ILE A 1 124 ? -14.435 -0.382 10.000 1.00 18.59 124 ILE A C 1
ATOM 918 O O . ILE A 1 124 ? -15.050 0.626 9.677 1.00 20.19 124 ILE A O 1
ATOM 923 N N . TYR A 1 125 ? -14.214 -1.414 9.141 1.00 18.57 125 TYR A N 1
ATOM 924 C CA . TYR A 1 125 ? -14.855 -1.461 7.830 1.00 18.54 125 TYR A CA 1
ATOM 925 C C . TYR A 1 125 ? -16.383 -1.534 7.940 1.00 19.37 125 TYR A C 1
ATOM 926 O O . TYR A 1 125 ? -17.110 -1.374 6.969 1.00 19.92 125 TYR A O 1
ATOM 935 N N . GLY A 1 126 ? -16.851 -1.915 9.153 1.00 17.53 126 GLY A N 1
ATOM 936 C CA . GLY A 1 126 ? -18.297 -1.986 9.390 1.00 19.85 126 GLY A CA 1
ATOM 937 C C . GLY A 1 126 ? -18.813 -3.431 9.550 1.00 19.90 126 GLY A C 1
ATOM 938 O O . GLY A 1 126 ? -20.005 -3.684 9.608 1.00 21.73 126 GLY A O 1
ATOM 939 N N . ALA A 1 127 ? -17.917 -4.403 9.630 1.00 21.01 127 ALA A N 1
ATOM 940 C CA . ALA A 1 127 ? -18.343 -5.785 9.784 1.00 23.04 127 ALA A CA 1
ATOM 941 C C . ALA A 1 127 ? -18.954 -6.014 11.159 1.00 24.60 127 ALA A C 1
ATOM 942 O O . ALA A 1 127 ? -18.437 -5.535 12.170 1.00 23.49 127 ALA A O 1
ATOM 944 N N . LYS A 1 128 ? -20.067 -6.736 11.196 1.00 27.41 128 LYS A N 1
ATOM 945 C CA . LYS A 1 128 ? -20.702 -7.043 12.470 1.00 30.40 128 LYS A CA 1
ATOM 946 C C . LYS A 1 128 ? -20.209 -8.414 12.910 1.00 30.60 128 LYS A C 1
ATOM 947 O O . LYS A 1 128 ? -20.487 -9.427 12.264 1.00 29.81 128 LYS A O 1
ATOM 953 N N . VAL A 1 129 ? -19.450 -8.428 14.003 1.00 30.42 129 VAL A N 1
ATOM 954 C CA . VAL A 1 129 ? -18.881 -9.658 14.529 1.00 31.40 129 VAL A CA 1
ATOM 955 C C . VAL A 1 129 ? -19.715 -10.252 15.656 1.00 32.98 129 VAL A C 1
ATOM 956 O O . VAL A 1 129 ? -20.069 -9.563 16.616 1.00 34.01 129 VAL A O 1
ATOM 960 N N . LEU A 1 130 ? -20.015 -11.539 15.526 1.00 33.27 130 LEU A N 1
ATOM 961 C CA . LEU A 1 130 ? -20.791 -12.257 16.527 1.00 34.59 130 LEU A CA 1
ATOM 962 C C . LEU A 1 130 ? -19.947 -13.327 17.204 1.00 34.18 130 LEU A C 1
ATOM 963 O O . LEU A 1 130 ? -19.284 -14.126 16.539 1.00 32.32 130 LEU A O 1
ATOM 968 N N . ALA A 1 131 ? -19.972 -13.326 18.532 1.00 35.10 131 ALA A N 1
ATOM 969 C CA . ALA A 1 131 ? -19.232 -14.305 19.312 1.00 37.34 131 ALA A CA 1
ATOM 970 C C . ALA A 1 131 ? -20.171 -15.470 19.611 1.00 38.32 131 ALA A C 1
ATOM 971 O O . ALA A 1 131 ? -20.942 -15.432 20.571 1.00 40.19 131 ALA A O 1
ATOM 973 N N . ILE A 1 132 ? -20.108 -16.498 18.774 1.00 39.03 132 ILE A N 1
ATOM 974 C CA . ILE A 1 132 ? -20.951 -17.673 18.939 1.00 40.04 132 ILE A CA 1
ATOM 975 C C . ILE A 1 132 ? -20.498 -18.486 20.144 1.00 41.42 132 ILE A C 1
ATOM 976 O O . ILE A 1 132 ? -19.383 -19.011 20.161 1.00 40.41 132 ILE A O 1
ATOM 981 N N . GLN A 1 133 ? -21.361 -18.589 21.150 1.00 43.25 133 GLN A N 1
ATOM 982 C CA . GLN A 1 133 ? -21.031 -19.357 22.344 1.00 45.25 133 GLN A CA 1
ATOM 983 C C . GLN A 1 133 ? -21.072 -20.837 21.976 1.00 45.86 133 GLN A C 1
ATOM 984 O O . GLN A 1 133 ? -21.986 -21.566 22.366 1.00 46.81 133 GLN A O 1
ATOM 990 N N . GLY A 1 134 ? -20.078 -21.268 21.207 1.00 46.71 134 GLY A N 1
ATOM 991 C CA . GLY A 1 134 ? -20.008 -22.651 20.777 1.00 47.47 134 GLY A CA 1
ATOM 992 C C . GLY A 1 134 ? -18.686 -22.968 20.107 1.00 48.48 134 GLY A C 1
ATOM 993 O O . GLY A 1 134 ? -17.732 -22.195 20.204 1.00 48.28 134 GLY A O 1
ATOM 994 N N . THR A 1 135 ? -18.630 -24.102 19.416 1.00 49.67 135 THR A N 1
ATOM 995 C CA . THR A 1 135 ? -17.407 -24.531 18.745 1.00 51.81 135 THR A CA 1
ATOM 996 C C . THR A 1 135 ? -17.284 -23.966 17.335 1.00 53.38 135 THR A C 1
ATOM 997 O O . THR A 1 135 ? -18.214 -23.346 16.820 1.00 53.01 135 THR A O 1
ATOM 1001 N N . PHE A 1 136 ? -16.126 -24.183 16.720 1.00 55.59 136 PHE A N 1
ATOM 1002 C CA . PHE A 1 136 ? -15.834 -23.668 15.384 1.00 58.62 136 PHE A CA 1
ATOM 1003 C C . PHE A 1 136 ? -16.792 -24.233 14.331 1.00 60.46 136 PHE A C 1
ATOM 1004 O O . PHE A 1 136 ? -17.386 -23.511 13.539 1.00 60.98 136 PHE A O 1
ATOM 1012 N N . ASP A 1 137 ? -16.887 -25.580 14.297 1.00 61.84 137 ASP A N 1
ATOM 1013 C CA . ASP A 1 137 ? -17.790 -26.204 13.338 1.00 63.11 137 ASP A CA 1
ATOM 1014 C C . ASP A 1 137 ? -19.255 -25.971 13.725 1.00 63.04 137 ASP A C 1
ATOM 1015 O O . ASP A 1 137 ? -20.166 -26.009 12.910 1.00 63.25 137 ASP A O 1
ATOM 1020 N N . ASP A 1 138 ? -19.454 -25.753 15.037 1.00 62.36 138 ASP A N 1
ATOM 1021 C CA . ASP A 1 138 ? -20.771 -25.366 15.538 1.00 62.01 138 ASP A CA 1
ATOM 1022 C C . ASP A 1 138 ? -21.272 -24.098 14.836 1.00 61.55 138 ASP A C 1
ATOM 1023 O O . ASP A 1 138 ? -22.450 -23.912 14.573 1.00 62.57 138 ASP A O 1
ATOM 1028 N N . ALA A 1 139 ? -20.327 -23.187 14.565 1.00 60.20 139 ALA A N 1
ATOM 1029 C CA . ALA A 1 139 ? -20.732 -21.891 14.043 1.00 58.21 139 ALA A CA 1
ATOM 1030 C C . ALA A 1 139 ? -20.708 -21.850 12.514 1.00 57.02 139 ALA A C 1
ATOM 1031 O O . ALA A 1 139 ? -21.338 -21.016 11.876 1.00 56.47 139 ALA A O 1
ATOM 1033 N N . LEU A 1 140 ? -19.922 -22.767 11.926 1.00 55.50 140 LEU A N 1
ATOM 1034 C CA . LEU A 1 140 ? -19.898 -22.858 10.472 1.00 54.01 140 LEU A CA 1
ATOM 1035 C C . LEU A 1 140 ? -21.226 -23.393 9.941 1.00 52.83 140 LEU A C 1
ATOM 1036 O O . LEU A 1 140 ? -21.663 -23.091 8.838 1.00 53.02 140 LEU A O 1
ATOM 1041 N N . ASN A 1 141 ? -21.849 -24.264 10.760 1.00 51.52 141 ASN A N 1
ATOM 1042 C CA . ASN A 1 141 ? -23.181 -24.741 10.429 1.00 50.12 141 ASN A CA 1
ATOM 1043 C C . ASN A 1 141 ? -24.155 -23.570 10.289 1.00 48.26 141 ASN A C 1
ATOM 1044 O O . ASN A 1 141 ? -24.969 -23.511 9.377 1.00 48.43 141 ASN A O 1
ATOM 1049 N N . ILE A 1 142 ? -24.068 -22.635 11.229 1.00 46.06 142 ILE A N 1
ATOM 1050 C CA . ILE A 1 142 ? -24.943 -21.471 11.221 1.00 44.27 142 ILE A CA 1
ATOM 1051 C C . ILE A 1 142 ? -24.659 -20.620 9.988 1.00 42.65 142 ILE A C 1
ATOM 1052 O O . ILE A 1 142 ? -25.583 -20.122 9.348 1.00 42.08 142 ILE A O 1
ATOM 1057 N N . VAL A 1 143 ? -23.381 -20.465 9.653 1.00 41.52 143 VAL A N 1
ATOM 1058 C CA . VAL A 1 143 ? -22.986 -19.698 8.476 1.00 40.11 143 VAL A CA 1
ATOM 1059 C C . VAL A 1 143 ? -23.606 -20.343 7.235 1.00 40.84 143 VAL A C 1
ATOM 1060 O O . VAL A 1 143 ? -24.127 -19.660 6.351 1.00 39.60 143 VAL A O 1
ATOM 1064 N N . ARG A 1 144 ? -23.546 -21.670 7.185 1.00 40.35 144 ARG A N 1
ATOM 1065 C CA . ARG A 1 144 ? -24.094 -22.431 6.071 1.00 40.73 144 ARG A CA 1
ATOM 1066 C C . ARG A 1 144 ? -25.608 -22.244 5.967 1.00 39.72 144 ARG A C 1
ATOM 1067 O O . ARG A 1 144 ? -26.136 -21.992 4.884 1.00 39.11 144 ARG A O 1
ATOM 1075 N N . LYS A 1 145 ? -26.302 -22.362 7.095 1.00 38.77 145 LYS A N 1
ATOM 1076 C CA . LYS A 1 145 ? -27.753 -22.211 7.115 1.00 39.04 145 LYS A CA 1
ATOM 1077 C C . LYS A 1 145 ? -28.203 -20.829 6.651 1.00 38.55 145 LYS A C 1
ATOM 1078 O O . LYS A 1 145 ? -29.273 -20.684 6.059 1.00 37.57 145 LYS A O 1
ATOM 1084 N N . ILE A 1 146 ? -27.390 -19.814 6.923 1.00 36.65 146 ILE A N 1
ATOM 1085 C CA . ILE A 1 146 ? -27.730 -18.456 6.520 1.00 35.21 146 ILE A CA 1
ATOM 1086 C C . ILE A 1 146 ? -27.651 -18.314 5.004 1.00 35.26 146 ILE A C 1
ATOM 1087 O O . ILE A 1 146 ? -28.522 -17.707 4.382 1.00 34.59 146 ILE A O 1
ATOM 1092 N N . GLY A 1 147 ? -26.608 -18.887 4.416 1.00 33.94 147 GLY A N 1
ATOM 1093 C CA . GLY A 1 147 ? -26.437 -18.806 2.980 1.00 36.00 147 GLY A CA 1
ATOM 1094 C C . GLY A 1 147 ? -27.487 -19.590 2.213 1.00 36.22 147 GLY A C 1
ATOM 1095 O O . GLY A 1 147 ? -27.812 -19.256 1.077 1.00 36.15 147 GLY A O 1
ATOM 1096 N N . GLU A 1 148 ? -28.020 -20.634 2.835 1.00 37.04 148 GLU A N 1
ATOM 1097 C CA . GLU A 1 148 ? -29.026 -21.462 2.190 1.00 38.67 148 GLU A CA 1
ATOM 1098 C C . GLU A 1 148 ? -30.403 -20.816 2.267 1.00 37.75 148 GLU A C 1
ATOM 1099 O O . GLU A 1 148 ? -31.213 -20.952 1.348 1.00 39.04 148 GLU A O 1
ATOM 1105 N N . ASN A 1 149 ? -30.650 -20.092 3.354 1.00 35.23 149 ASN A N 1
ATOM 1106 C CA . ASN A 1 149 ? -31.947 -19.463 3.576 1.00 34.03 149 ASN A CA 1
ATOM 1107 C C . ASN A 1 149 ? -32.100 -17.975 3.255 1.00 31.41 149 ASN A C 1
ATOM 1108 O O . ASN A 1 149 ? -33.224 -17.489 3.133 1.00 28.91 149 ASN A O 1
ATOM 1113 N N . PHE A 1 150 ? -30.989 -17.255 3.117 1.00 29.69 150 PHE A N 1
ATOM 1114 C CA . PHE A 1 150 ? -31.051 -15.822 2.827 1.00 28.40 150 PHE A CA 1
ATOM 1115 C C . PHE A 1 150 ? -30.092 -15.422 1.705 1.00 28.14 150 PHE A C 1
ATOM 1116 O O . PHE A 1 150 ? -29.137 -16.138 1.409 1.00 28.61 150 PHE A O 1
ATOM 1124 N N . PRO A 1 151 ? -30.343 -14.269 1.061 1.00 27.23 151 PRO A N 1
ATOM 1125 C CA . PRO A 1 151 ? -29.488 -13.785 -0.026 1.00 26.34 151 PRO A CA 1
ATOM 1126 C C . PRO A 1 151 ? -28.194 -13.168 0.506 1.00 26.63 151 PRO A C 1
ATOM 1127 O O . PRO A 1 151 ? -27.887 -12.006 0.226 1.00 24.97 151 PRO A O 1
ATOM 1131 N N . VAL A 1 152 ? -27.454 -13.955 1.285 1.00 25.90 152 VAL A N 1
ATOM 1132 C CA . VAL A 1 152 ? -26.190 -13.524 1.873 1.00 25.75 152 VAL A CA 1
ATOM 1133 C C . VAL A 1 152 ? -25.066 -14.323 1.231 1.00 25.65 152 VAL A C 1
ATOM 1134 O O . VAL A 1 152 ? -25.126 -15.547 1.166 1.00 26.42 152 VAL A O 1
ATOM 1138 N N . GLU A 1 153 ? -24.034 -13.628 0.773 1.00 25.78 153 GLU A N 1
ATOM 1139 C CA . GLU A 1 153 ? -22.923 -14.275 0.095 1.00 28.53 153 GLU A CA 1
ATOM 1140 C C . GLU A 1 153 ? -21.815 -14.789 1.000 1.00 28.46 153 GLU A C 1
ATOM 1141 O O . GLU A 1 153 ? -21.150 -14.014 1.685 1.00 29.54 153 GLU A O 1
ATOM 1147 N N . ILE A 1 154 ? -21.623 -16.104 0.991 1.00 28.59 154 ILE A N 1
ATOM 1148 C CA . ILE A 1 154 ? -20.569 -16.738 1.777 1.00 29.51 154 ILE A CA 1
ATOM 1149 C C . ILE A 1 154 ? -19.264 -16.508 1.018 1.00 27.13 154 ILE A C 1
ATOM 1150 O O . ILE A 1 154 ? -19.144 -16.861 -0.152 1.00 25.46 154 ILE A O 1
ATOM 1155 N N . VAL A 1 155 ? -18.291 -15.895 1.682 1.00 28.63 155 VAL A N 1
ATOM 1156 C CA . VAL A 1 155 ? -17.025 -15.600 1.038 1.00 27.35 155 VAL A CA 1
ATOM 1157 C C . VAL A 1 155 ? -15.833 -16.400 1.561 1.00 29.82 155 VAL A C 1
ATOM 1158 O O . VAL A 1 155 ? -14.690 -15.930 1.512 1.00 28.84 155 VAL A O 1
ATOM 1162 N N . ASN A 1 156 ? -16.108 -17.607 2.056 1.00 31.17 156 ASN A N 1
ATOM 1163 C CA . ASN A 1 156 ? -15.063 -18.501 2.554 1.00 32.81 156 ASN A CA 1
ATOM 1164 C C . ASN A 1 156 ? -14.259 -19.008 1.356 1.00 31.88 156 ASN A C 1
ATOM 1165 O O . ASN A 1 156 ? -14.433 -18.531 0.235 1.00 29.67 156 ASN A O 1
ATOM 1170 N N . SER A 1 157 ? -13.399 -19.993 1.598 1.00 31.69 157 SER A N 1
ATOM 1171 C CA . SER A 1 157 ? -12.563 -20.568 0.546 1.00 31.47 157 SER A CA 1
ATOM 1172 C C . SER A 1 157 ? -13.395 -21.218 -0.558 1.00 31.53 157 SER A C 1
ATOM 1173 O O . SER A 1 157 ? -12.936 -21.366 -1.691 1.00 31.42 157 SER A O 1
ATOM 1176 N N . VAL A 1 158 ? -14.620 -21.604 -0.222 1.00 31.95 158 VAL A N 1
ATOM 1177 C CA . VAL A 1 158 ? -15.512 -22.253 -1.174 1.00 31.99 158 VAL A CA 1
ATOM 1178 C C . VAL A 1 158 ? -15.855 -21.354 -2.360 1.00 32.29 158 VAL A C 1
ATOM 1179 O O . VAL A 1 158 ? -16.221 -21.839 -3.430 1.00 32.84 158 VAL A O 1
ATOM 1183 N N . ASN A 1 159 ? -15.742 -20.046 -2.166 1.00 31.13 159 ASN A N 1
ATOM 1184 C CA . ASN A 1 159 ? -16.049 -19.089 -3.228 1.00 30.15 159 ASN A CA 1
ATOM 1185 C C . ASN A 1 159 ? -14.965 -19.151 -4.308 1.00 30.29 159 ASN A C 1
ATOM 1186 O O . ASN A 1 159 ? -13.819 -18.766 -4.074 1.00 31.43 159 ASN A O 1
ATOM 1191 N N . PRO A 1 160 ? -15.323 -19.623 -5.514 1.00 28.60 160 PRO A N 1
ATOM 1192 C CA . PRO A 1 160 ? -14.390 -19.746 -6.639 1.00 26.92 160 PRO A CA 1
ATOM 1193 C C . PRO A 1 160 ? -13.840 -18.452 -7.234 1.00 25.77 160 PRO A C 1
ATOM 1194 O O . PRO A 1 160 ? -12.802 -18.467 -7.899 1.00 24.43 160 PRO A O 1
ATOM 1198 N N . TYR A 1 161 ? -14.521 -17.336 -7.003 1.00 23.36 161 TYR A N 1
ATOM 1199 C CA . TYR A 1 161 ? -14.069 -16.073 -7.568 1.00 24.17 161 TYR A CA 1
ATOM 1200 C C . TYR A 1 161 ? -12.801 -15.538 -6.919 1.00 22.39 161 TYR A C 1
ATOM 1201 O O . TYR A 1 161 ? -12.106 -14.706 -7.499 1.00 21.71 161 TYR A O 1
ATOM 1210 N N . ARG A 1 162 ? -12.493 -16.017 -5.721 1.00 21.94 162 ARG A N 1
ATOM 1211 C CA . ARG A 1 162 ? -11.303 -15.551 -5.031 1.00 21.26 162 ARG A CA 1
ATOM 1212 C C . ARG A 1 162 ? -10.047 -15.996 -5.769 1.00 22.57 162 ARG A C 1
ATOM 1213 O O . ARG A 1 162 ? -9.147 -15.192 -6.007 1.00 23.75 162 ARG A O 1
ATOM 1221 N N . ILE A 1 163 ? -9.987 -17.266 -6.147 1.00 22.96 163 ILE A N 1
ATOM 1222 C CA . ILE A 1 163 ? -8.837 -17.759 -6.888 1.00 24.35 163 ILE A CA 1
ATOM 1223 C C . ILE A 1 163 ? -8.789 -17.069 -8.253 1.00 24.63 163 ILE A C 1
ATOM 1224 O O . ILE A 1 163 ? -7.720 -16.673 -8.721 1.00 24.71 163 ILE A O 1
ATOM 1229 N N . GLU A 1 164 ? -9.948 -16.917 -8.886 1.00 23.91 164 GLU A N 1
ATOM 1230 C CA . GLU A 1 164 ? -10.007 -16.273 -10.195 1.00 24.87 164 GLU A CA 1
ATOM 1231 C C . GLU A 1 164 ? -9.436 -14.860 -10.182 1.00 23.40 164 GLU A C 1
ATOM 1232 O O . GLU A 1 164 ? -8.675 -14.481 -11.072 1.00 22.85 164 GLU A O 1
ATOM 1238 N N . GLY A 1 165 ? -9.805 -14.073 -9.180 1.00 20.87 165 GLY A N 1
ATOM 1239 C CA . GLY A 1 165 ? -9.287 -12.724 -9.107 1.00 19.99 165 GLY A CA 1
ATOM 1240 C C . GLY A 1 165 ? -7.801 -12.722 -8.802 1.00 18.30 165 GLY A C 1
ATOM 1241 O O . GLY A 1 165 ? -7.051 -11.907 -9.332 1.00 17.35 165 GLY A O 1
ATOM 1242 N N . GLN A 1 166 ? -7.369 -13.648 -7.953 1.00 18.37 166 GLN A N 1
ATOM 1243 C CA . GLN A 1 166 ? -5.966 -13.724 -7.570 1.00 19.56 166 GLN A CA 1
ATOM 1244 C C . GLN A 1 166 ? -4.982 -14.061 -8.686 1.00 19.59 166 GLN A C 1
ATOM 1245 O O . GLN A 1 166 ? -3.811 -13.693 -8.613 1.00 19.02 166 GLN A O 1
ATOM 1251 N N . LYS A 1 167 ? -5.452 -14.732 -9.730 1.00 20.63 167 LYS A N 1
ATOM 1252 C CA . LYS A 1 167 ? -4.565 -15.081 -10.832 1.00 20.21 167 LYS A CA 1
ATOM 1253 C C . LYS A 1 167 ? -4.038 -13.832 -11.542 1.00 19.09 167 LYS A C 1
ATOM 1254 O O . LYS A 1 167 ? -3.039 -13.900 -12.262 1.00 19.58 167 LYS A O 1
ATOM 1260 N N . THR A 1 168 ? -4.687 -12.690 -11.330 1.00 17.10 168 THR A N 1
ATOM 1261 C CA . THR A 1 168 ? -4.253 -11.454 -11.977 1.00 16.94 168 THR A CA 1
ATOM 1262 C C . THR A 1 168 ? -2.861 -11.004 -11.518 1.00 17.88 168 THR A C 1
ATOM 1263 O O . THR A 1 168 ? -2.221 -10.177 -12.164 1.00 15.66 168 THR A O 1
ATOM 1267 N N . ALA A 1 169 ? -2.382 -11.546 -10.406 1.00 17.03 169 ALA A N 1
ATOM 1268 C CA . ALA A 1 169 ? -1.048 -11.174 -9.951 1.00 19.00 169 ALA A CA 1
ATOM 1269 C C . ALA A 1 169 ? -0.022 -11.708 -10.957 1.00 19.22 169 ALA A C 1
ATOM 1270 O O . ALA A 1 169 ? 0.959 -11.034 -11.277 1.00 19.34 169 ALA A O 1
ATOM 1272 N N . ALA A 1 170 ? -0.260 -12.916 -11.460 1.00 18.64 170 ALA A N 1
ATOM 1273 C CA . ALA A 1 170 ? 0.651 -13.520 -12.426 1.00 20.60 170 ALA A CA 1
ATOM 1274 C C . ALA A 1 170 ? 0.629 -12.710 -13.711 1.00 21.07 170 ALA A C 1
ATOM 1275 O O . ALA A 1 170 ? 1.672 -12.510 -14.330 1.00 20.60 170 ALA A O 1
ATOM 1277 N N . PHE A 1 171 ? -0.556 -12.239 -14.102 1.00 21.53 171 PHE A N 1
ATOM 1278 C CA . PHE A 1 171 ? -0.697 -11.432 -15.315 1.00 20.31 171 PHE A CA 1
ATOM 1279 C C . PHE A 1 171 ? 0.171 -10.184 -15.226 1.00 20.27 171 PHE A C 1
ATOM 1280 O O . PHE A 1 171 ? 0.851 -9.811 -16.183 1.00 17.99 171 PHE A O 1
ATOM 1288 N N . GLU A 1 172 ? 0.129 -9.523 -14.072 1.00 18.38 172 GLU A N 1
ATOM 1289 C CA . GLU A 1 172 ? 0.910 -8.309 -13.873 1.00 17.95 172 GLU A CA 1
ATOM 1290 C C . GLU A 1 172 ? 2.410 -8.545 -13.947 1.00 16.64 172 GLU A C 1
ATOM 1291 O O . GLU A 1 172 ? 3.141 -7.728 -14.513 1.00 16.21 172 GLU A O 1
ATOM 1297 N N . ILE A 1 173 ? 2.875 -9.647 -13.362 1.00 16.14 173 ILE A N 1
ATOM 1298 C CA . ILE A 1 173 ? 4.297 -9.954 -13.405 1.00 18.42 173 ILE A CA 1
ATOM 1299 C C . ILE A 1 173 ? 4.713 -10.150 -14.862 1.00 19.91 173 ILE A C 1
ATOM 1300 O O . ILE A 1 173 ? 5.721 -9.598 -15.305 1.00 22.66 173 ILE A O 1
ATOM 1305 N N . CYS A 1 174 ? 3.925 -10.923 -15.602 1.00 20.77 174 CYS A N 1
ATOM 1306 C CA . CYS A 1 174 ? 4.223 -11.168 -17.009 1.00 22.17 174 CYS A CA 1
ATOM 1307 C C . CYS A 1 174 ? 4.142 -9.888 -17.843 1.00 22.77 174 CYS A C 1
ATOM 1308 O O . CYS A 1 174 ? 4.952 -9.695 -18.755 1.00 23.82 174 CYS A O 1
ATOM 1311 N N . ASP A 1 175 ? 3.178 -9.016 -17.537 1.00 22.15 175 ASP A N 1
ATOM 1312 C CA . ASP A 1 175 ? 3.024 -7.754 -18.265 1.00 23.68 175 ASP A CA 1
ATOM 1313 C C . ASP A 1 175 ? 4.222 -6.845 -18.024 1.00 24.65 175 ASP A C 1
ATOM 1314 O O . ASP A 1 175 ? 4.748 -6.226 -18.945 1.00 24.45 175 ASP A O 1
ATOM 1319 N N . THR A 1 176 ? 4.643 -6.758 -16.769 1.00 24.43 176 THR A N 1
ATOM 1320 C CA . THR A 1 176 ? 5.767 -5.896 -16.412 1.00 24.95 176 THR A CA 1
ATOM 1321 C C . THR A 1 176 ? 7.100 -6.408 -16.980 1.00 24.28 176 THR A C 1
ATOM 1322 O O . THR A 1 176 ? 7.880 -5.657 -17.541 1.00 25.21 176 THR A O 1
ATOM 1326 N N . LEU A 1 177 ? 7.367 -7.717 -16.780 1.00 23.94 177 LEU A N 1
ATOM 1327 C CA . LEU A 1 177 ? 8.650 -8.278 -17.210 1.00 24.56 177 LEU A CA 1
ATOM 1328 C C . LEU A 1 177 ? 8.734 -8.440 -18.734 1.00 26.22 177 LEU A C 1
ATOM 1329 O O . LEU A 1 177 ? 9.800 -8.406 -19.338 1.00 27.30 177 LEU A O 1
ATOM 1334 N N . GLY A 1 178 ? 7.556 -8.689 -19.342 1.00 26.76 178 GLY A N 1
ATOM 1335 C CA . GLY A 1 178 ? 7.507 -8.946 -20.780 1.00 30.72 178 GLY A CA 1
ATOM 1336 C C . GLY A 1 178 ? 7.602 -10.445 -21.110 1.00 30.82 178 GLY A C 1
ATOM 1337 O O . GLY A 1 178 ? 7.439 -10.888 -22.243 1.00 33.75 178 GLY A O 1
ATOM 1338 N N . GLU A 1 179 ? 7.929 -11.224 -20.068 1.00 30.79 179 GLU A N 1
ATOM 1339 C CA . GLU A 1 179 ? 8.040 -12.679 -20.174 1.00 29.77 179 GLU A CA 1
ATOM 1340 C C . GLU A 1 179 ? 7.918 -13.265 -18.773 1.00 29.36 179 GLU A C 1
ATOM 1341 O O . GLU A 1 179 ? 7.922 -12.540 -17.787 1.00 31.20 179 GLU A O 1
ATOM 1347 N N . ALA A 1 180 ? 7.770 -14.596 -18.675 1.00 28.44 180 ALA A N 1
ATOM 1348 C CA . ALA A 1 180 ? 7.624 -15.182 -17.345 1.00 27.51 180 ALA A CA 1
ATOM 1349 C C . ALA A 1 180 ? 8.976 -15.360 -16.642 1.00 27.18 180 ALA A C 1
ATOM 1350 O O . ALA A 1 180 ? 10.022 -15.438 -17.272 1.00 27.82 180 ALA A O 1
ATOM 1352 N N . PRO A 1 181 ? 9.004 -15.438 -15.301 1.00 26.10 181 PRO A N 1
ATOM 1353 C CA . PRO A 1 181 ? 10.270 -15.645 -14.594 1.00 25.11 181 PRO A CA 1
ATOM 1354 C C . PRO A 1 181 ? 10.631 -17.128 -14.665 1.00 24.67 181 PRO A C 1
ATOM 1355 O O . PRO A 1 181 ? 9.791 -17.958 -15.014 1.00 24.00 181 PRO A O 1
ATOM 1359 N N . ASP A 1 182 ? 11.873 -17.463 -14.337 1.00 24.03 182 ASP A N 1
ATOM 1360 C CA . ASP A 1 182 ? 12.290 -18.857 -14.359 1.00 24.47 182 ASP A CA 1
ATOM 1361 C C . ASP A 1 182 ? 11.670 -19.571 -13.170 1.00 24.70 182 ASP A C 1
ATOM 1362 O O . ASP A 1 182 ? 11.351 -20.758 -13.238 1.00 24.14 182 ASP A O 1
ATOM 1367 N N . TYR A 1 183 ? 11.488 -18.833 -12.080 1.00 24.19 183 TYR A N 1
ATOM 1368 C CA . TYR A 1 183 ? 10.886 -19.389 -10.871 1.00 23.65 183 TYR A CA 1
ATOM 1369 C C . TYR A 1 183 ? 10.014 -18.351 -10.186 1.00 22.53 183 TYR A C 1
ATOM 1370 O O . TYR A 1 183 ? 10.289 -17.152 -10.268 1.00 22.09 183 TYR A O 1
ATOM 1379 N N . HIS A 1 184 ? 8.955 -18.810 -9.526 1.00 21.29 184 HIS A N 1
ATOM 1380 C CA . HIS A 1 184 ? 8.112 -17.906 -8.761 1.00 19.39 184 HIS A CA 1
ATOM 1381 C C . HIS A 1 184 ? 8.023 -18.456 -7.348 1.00 20.19 184 HIS A C 1
ATOM 1382 O O . HIS A 1 184 ? 7.537 -19.568 -7.145 1.00 21.51 184 HIS A O 1
ATOM 1389 N N . PHE A 1 185 ? 8.489 -17.667 -6.382 1.00 18.83 185 PHE A N 1
ATOM 1390 C CA . PHE A 1 185 ? 8.470 -18.051 -4.973 1.00 17.59 185 PHE A CA 1
ATOM 1391 C C . PHE A 1 185 ? 7.246 -17.453 -4.293 1.00 18.98 185 PHE A C 1
ATOM 1392 O O . PHE A 1 185 ? 6.960 -16.267 -4.435 1.00 18.43 185 PHE A O 1
ATOM 1400 N N . ILE A 1 186 ? 6.529 -18.274 -3.538 1.00 19.42 186 ILE A N 1
ATOM 1401 C CA . ILE A 1 186 ? 5.303 -17.813 -2.908 1.00 17.28 186 ILE A CA 1
ATOM 1402 C C . ILE A 1 186 ? 5.035 -18.558 -1.605 1.00 17.89 186 ILE A C 1
ATOM 1403 O O . ILE A 1 186 ? 5.382 -19.737 -1.473 1.00 17.20 186 ILE A O 1
ATOM 1408 N N . PRO A 1 187 ? 4.436 -17.876 -0.616 1.00 16.19 187 PRO A N 1
ATOM 1409 C CA . PRO A 1 187 ? 4.137 -18.532 0.659 1.00 15.91 187 PRO A CA 1
ATOM 1410 C C . PRO A 1 187 ? 2.908 -19.404 0.401 1.00 17.57 187 PRO A C 1
ATOM 1411 O O . PRO A 1 187 ? 2.091 -19.085 -0.464 1.00 17.90 187 PRO A O 1
ATOM 1415 N N . VAL A 1 188 ? 2.762 -20.491 1.145 1.00 18.72 188 VAL A N 1
ATOM 1416 C CA . VAL A 1 188 ? 1.612 -21.369 0.958 1.00 18.79 188 VAL A CA 1
ATOM 1417 C C . VAL A 1 188 ? 0.896 -21.656 2.272 1.00 20.57 188 VAL A C 1
ATOM 1418 O O . VAL A 1 188 ? 1.446 -22.309 3.156 1.00 21.11 188 VAL A O 1
ATOM 1422 N N . GLY A 1 189 ? -0.330 -21.145 2.388 1.00 19.53 189 GLY A N 1
ATOM 1423 C CA . GLY A 1 189 ? -1.178 -21.405 3.540 1.00 21.53 189 GLY A CA 1
ATOM 1424 C C . GLY A 1 189 ? -2.286 -22.397 3.164 1.00 21.67 189 GLY A C 1
ATOM 1425 O O . GLY A 1 189 ? -2.153 -23.598 3.316 1.00 21.83 189 GLY A O 1
ATOM 1426 N N . ASN A 1 190 ? -3.409 -21.838 2.679 1.00 19.95 190 ASN A N 1
ATOM 1427 C CA . ASN A 1 190 ? -4.483 -22.688 2.164 1.00 20.87 190 ASN A CA 1
ATOM 1428 C C . ASN A 1 190 ? -4.241 -23.130 0.696 1.00 21.37 190 ASN A C 1
ATOM 1429 O O . ASN A 1 190 ? -4.986 -23.910 0.095 1.00 21.78 190 ASN A O 1
ATOM 1434 N N . ALA A 1 191 ? -3.169 -22.544 0.128 1.00 21.13 191 ALA A N 1
ATOM 1435 C CA . ALA A 1 191 ? -2.654 -22.888 -1.176 1.00 21.54 191 ALA A CA 1
ATOM 1436 C C . ALA A 1 191 ? -3.462 -22.319 -2.346 1.00 21.81 191 ALA A C 1
ATOM 1437 O O . ALA A 1 191 ? -3.256 -22.671 -3.496 1.00 21.77 191 ALA A O 1
ATOM 1439 N N . GLY A 1 192 ? -4.404 -21.413 -2.024 1.00 20.71 192 GLY A N 1
ATOM 1440 C CA . GLY A 1 192 ? -5.226 -20.849 -3.091 1.00 19.84 192 GLY A CA 1
ATOM 1441 C C . GLY A 1 192 ? -4.416 -19.919 -4.009 1.00 19.64 192 GLY A C 1
ATOM 1442 O O . GLY A 1 192 ? -4.645 -19.819 -5.205 1.00 20.01 192 GLY A O 1
ATOM 1443 N N . ASN A 1 193 ? -3.451 -19.218 -3.420 1.00 17.84 193 ASN A N 1
ATOM 1444 C CA . ASN A 1 193 ? -2.644 -18.262 -4.164 1.00 19.01 193 ASN A CA 1
ATOM 1445 C C . ASN A 1 193 ? -1.685 -18.928 -5.150 1.00 19.03 193 ASN A C 1
ATOM 1446 O O . ASN A 1 193 ? -1.584 -18.499 -6.299 1.00 19.18 193 ASN A O 1
ATOM 1451 N N . ILE A 1 194 ? -0.979 -19.966 -4.714 1.00 18.43 194 ILE A N 1
ATOM 1452 C CA . ILE A 1 194 ? -0.057 -20.649 -5.613 1.00 19.81 194 ILE A CA 1
ATOM 1453 C C . ILE A 1 194 ? -0.862 -21.255 -6.765 1.00 20.30 194 ILE A C 1
ATOM 1454 O O . ILE A 1 194 ? -0.412 -21.267 -7.916 1.00 19.25 194 ILE A O 1
ATOM 1459 N N . THR A 1 195 ? -2.064 -21.732 -6.448 1.00 20.11 195 THR A N 1
ATOM 1460 C CA . THR A 1 195 ? -2.957 -22.319 -7.448 1.00 20.44 195 THR A CA 1
ATOM 1461 C C . THR A 1 195 ? -3.341 -21.241 -8.458 1.00 21.67 195 THR A C 1
ATOM 1462 O O . THR A 1 195 ? -3.299 -21.458 -9.680 1.00 19.60 195 THR A O 1
ATOM 1466 N N . ALA A 1 196 ? -3.703 -20.072 -7.936 1.00 19.23 196 ALA A N 1
ATOM 1467 C CA . ALA A 1 196 ? -4.099 -18.940 -8.761 1.00 19.97 196 ALA A CA 1
ATOM 1468 C C . ALA A 1 196 ? -2.978 -18.470 -9.684 1.00 21.36 196 ALA A C 1
ATOM 1469 O O . ALA A 1 196 ? -3.204 -18.247 -10.877 1.00 22.04 196 ALA A O 1
ATOM 1471 N N . TYR A 1 197 ? -1.772 -18.303 -9.142 1.00 19.28 197 TYR A N 1
ATOM 1472 C CA . TYR A 1 197 ? -0.653 -17.867 -9.973 1.00 20.90 197 TYR A CA 1
ATOM 1473 C C . TYR A 1 197 ? -0.383 -18.852 -11.111 1.00 20.84 197 TYR A C 1
ATOM 1474 O O . TYR A 1 197 ? -0.148 -18.452 -12.260 1.00 20.53 197 TYR A O 1
ATOM 1483 N N . TRP A 1 198 ? -0.415 -20.141 -10.793 1.00 21.86 198 TRP A N 1
ATOM 1484 C CA . TRP A 1 198 ? -0.157 -21.159 -11.803 1.00 23.62 198 TRP A CA 1
ATOM 1485 C C . TRP A 1 198 ? -1.199 -21.104 -12.913 1.00 24.63 198 TRP A C 1
ATOM 1486 O O . TRP A 1 198 ? -0.869 -21.235 -14.092 1.00 24.83 198 TRP A O 1
ATOM 1497 N N . LYS A 1 199 ? -2.458 -20.910 -12.533 1.00 24.25 199 LYS A N 1
ATOM 1498 C CA . LYS A 1 199 ? -3.534 -20.821 -13.509 1.00 25.45 199 LYS A CA 1
ATOM 1499 C C . LYS A 1 199 ? -3.324 -19.569 -14.355 1.00 24.56 199 LYS A C 1
ATOM 1500 O O . LYS A 1 199 ? -3.589 -19.568 -15.558 1.00 22.27 199 LYS A O 1
ATOM 1506 N N . GLY A 1 200 ? -2.835 -18.508 -13.714 1.00 22.52 200 GLY A N 1
ATOM 1507 C CA . GLY A 1 200 ? -2.585 -17.259 -14.413 1.00 21.62 200 GLY A CA 1
ATOM 1508 C C . GLY A 1 200 ? -1.456 -17.392 -15.413 1.00 22.36 200 GLY A C 1
ATOM 1509 O O . GLY A 1 200 ? -1.540 -16.883 -16.532 1.00 23.92 200 GLY A O 1
ATOM 1510 N N . PHE A 1 201 ? -0.392 -18.077 -15.015 1.00 22.21 201 PHE A N 1
ATOM 1511 C CA . PHE A 1 201 ? 0.743 -18.271 -15.907 1.00 22.87 201 PHE A CA 1
ATOM 1512 C C . PHE A 1 201 ? 0.341 -19.152 -17.090 1.00 23.64 201 PHE A C 1
ATOM 1513 O O . PHE A 1 201 ? 0.712 -18.872 -18.228 1.00 23.62 201 PHE A O 1
ATOM 1521 N N . LYS A 1 202 ? -0.423 -20.209 -16.823 1.00 24.55 202 LYS A N 1
ATOM 1522 C CA . LYS A 1 202 ? -0.851 -21.101 -17.897 1.00 26.18 202 LYS A CA 1
ATOM 1523 C C . LYS A 1 202 ? -1.715 -20.391 -18.923 1.00 26.55 202 LYS A C 1
ATOM 1524 O O . LYS A 1 202 ? -1.596 -20.651 -20.117 1.00 28.26 202 LYS A O 1
ATOM 1530 N N . ILE A 1 203 ? -2.581 -19.491 -18.465 1.00 26.66 203 ILE A N 1
ATOM 1531 C CA . ILE A 1 203 ? -3.453 -18.746 -19.370 1.00 27.27 203 ILE A CA 1
ATOM 1532 C C . ILE A 1 203 ? -2.642 -17.886 -20.335 1.00 26.71 203 ILE A C 1
ATOM 1533 O O . ILE A 1 203 ? -2.896 -17.878 -21.543 1.00 26.77 203 ILE A O 1
ATOM 1538 N N . TYR A 1 204 ? -1.670 -17.157 -19.796 1.00 24.18 204 TYR A N 1
ATOM 1539 C CA . TYR A 1 204 ? -0.820 -16.301 -20.614 1.00 24.17 204 TYR A CA 1
ATOM 1540 C C . TYR A 1 204 ? 0.033 -17.146 -21.558 1.00 24.93 204 TYR A C 1
ATOM 1541 O O . TYR A 1 204 ? 0.354 -16.727 -22.672 1.00 24.04 204 TYR A O 1
ATOM 1550 N N . TYR A 1 205 ? 0.396 -18.339 -21.102 1.00 23.89 205 TYR A N 1
ATOM 1551 C CA . TYR A 1 205 ? 1.208 -19.252 -21.899 1.00 27.17 205 TYR A CA 1
ATOM 1552 C C . TYR A 1 205 ? 0.377 -19.845 -23.038 1.00 27.87 205 TYR A C 1
ATOM 1553 O O . TYR A 1 205 ? 0.830 -19.908 -24.179 1.00 28.81 205 TYR A O 1
ATOM 1562 N N . GLU A 1 206 ? -0.839 -20.276 -22.719 1.00 29.37 206 GLU A N 1
ATOM 1563 C CA . GLU A 1 206 ? -1.741 -20.852 -23.713 1.00 30.88 206 GLU A CA 1
ATOM 1564 C C . GLU A 1 206 ? -2.084 -19.810 -24.763 1.00 32.30 206 GLU A C 1
ATOM 1565 O O . GLU A 1 206 ? -2.375 -20.137 -25.914 1.00 33.06 206 GLU A O 1
ATOM 1571 N N . GLU A 1 207 ? -2.049 -18.549 -24.352 1.00 31.84 207 GLU A N 1
ATOM 1572 C CA . GLU A 1 207 ? -2.367 -17.444 -25.241 1.00 33.83 207 GLU A CA 1
ATOM 1573 C C . GLU A 1 207 ? -1.154 -16.998 -26.046 1.00 33.39 207 GLU A C 1
ATOM 1574 O O . GLU A 1 207 ? -1.283 -16.245 -27.012 1.00 33.94 207 GLU A O 1
ATOM 1580 N N . GLY A 1 208 ? 0.023 -17.460 -25.638 1.00 32.50 208 GLY A N 1
ATOM 1581 C CA . GLY A 1 208 ? 1.240 -17.091 -26.335 1.00 32.81 208 GLY A CA 1
ATOM 1582 C C . GLY A 1 208 ? 1.844 -15.774 -25.876 1.00 33.54 208 GLY A C 1
ATOM 1583 O O . GLY A 1 208 ? 2.686 -15.202 -26.568 1.00 32.89 208 GLY A O 1
ATOM 1584 N N . LYS A 1 209 ? 1.419 -15.279 -24.715 1.00 31.44 209 LYS A N 1
ATOM 1585 C CA . LYS A 1 209 ? 1.964 -14.027 -24.202 1.00 30.77 209 LYS A CA 1
ATOM 1586 C C . LYS A 1 209 ? 3.327 -14.264 -23.570 1.00 28.37 209 LYS A C 1
ATOM 1587 O O . LYS A 1 209 ? 4.141 -13.351 -23.474 1.00 29.30 209 LYS A O 1
ATOM 1593 N N . ILE A 1 210 ? 3.563 -15.495 -23.132 1.00 29.87 210 ILE A N 1
ATOM 1594 C CA . ILE A 1 210 ? 4.840 -15.879 -22.536 1.00 30.79 210 ILE A CA 1
ATOM 1595 C C . ILE A 1 210 ? 5.306 -17.176 -23.198 1.00 33.02 210 ILE A C 1
ATOM 1596 O O . ILE A 1 210 ? 4.483 -18.015 -23.575 1.00 34.63 210 ILE A O 1
ATOM 1601 N N . THR A 1 211 ? 6.621 -17.336 -23.338 1.00 34.52 211 THR A N 1
ATOM 1602 C CA . THR A 1 211 ? 7.184 -18.517 -23.987 1.00 35.70 211 THR A CA 1
ATOM 1603 C C . THR A 1 211 ? 7.513 -19.667 -23.048 1.00 35.16 211 THR A C 1
ATOM 1604 O O . THR A 1 211 ? 7.592 -20.813 -23.475 1.00 36.58 211 THR A O 1
ATOM 1608 N N . LYS A 1 212 ? 7.719 -19.365 -21.773 1.00 34.14 212 LYS A N 1
ATOM 1609 C CA . LYS A 1 212 ? 8.030 -20.407 -20.810 1.00 32.03 212 LYS A CA 1
ATOM 1610 C C . LYS A 1 212 ? 7.119 -20.295 -19.598 1.00 30.38 212 LYS A C 1
ATOM 1611 O O . LYS A 1 212 ? 6.482 -19.267 -19.382 1.00 30.69 212 LYS A O 1
ATOM 1617 N N . LEU A 1 213 ? 7.046 -21.369 -18.822 1.00 27.76 213 LEU A N 1
ATOM 1618 C CA . LEU A 1 213 ? 6.230 -21.378 -17.620 1.00 27.37 213 LEU A CA 1
ATOM 1619 C C . LEU A 1 213 ? 7.146 -21.428 -16.411 1.00 27.44 213 LEU A C 1
ATOM 1620 O O . LEU A 1 213 ? 8.035 -22.280 -16.325 1.00 26.83 213 LEU A O 1
ATOM 1625 N N . PRO A 1 214 ? 6.946 -20.511 -15.455 1.00 26.08 214 PRO A N 1
ATOM 1626 C CA . PRO A 1 214 ? 7.800 -20.514 -14.269 1.00 26.29 214 PRO A CA 1
ATOM 1627 C C . PRO A 1 214 ? 7.627 -21.763 -13.419 1.00 26.09 214 PRO A C 1
ATOM 1628 O O . PRO A 1 214 ? 6.554 -22.368 -13.384 1.00 25.81 214 PRO A O 1
ATOM 1632 N N . ARG A 1 215 ? 8.704 -22.165 -12.758 1.00 24.71 215 ARG A N 1
ATOM 1633 C CA . ARG A 1 215 ? 8.649 -23.307 -11.869 1.00 25.66 215 ARG A CA 1
ATOM 1634 C C . ARG A 1 215 ? 8.091 -22.716 -10.578 1.00 25.03 215 ARG A C 1
ATOM 1635 O O . ARG A 1 215 ? 8.652 -21.762 -10.036 1.00 22.29 215 ARG A O 1
ATOM 1643 N N . MET A 1 216 ? 6.982 -23.269 -10.102 1.00 24.03 216 MET A N 1
ATOM 1644 C CA . MET A 1 216 ? 6.342 -22.776 -8.888 1.00 24.01 216 MET A CA 1
ATOM 1645 C C . MET A 1 216 ? 6.998 -23.311 -7.626 1.00 23.46 216 MET A C 1
ATOM 1646 O O . MET A 1 216 ? 6.949 -24.510 -7.347 1.00 25.25 216 MET A O 1
ATOM 1651 N N . MET A 1 217 ? 7.599 -22.410 -6.854 1.00 23.94 217 MET A N 1
ATOM 1652 C CA . MET A 1 217 ? 8.269 -22.798 -5.623 1.00 22.50 217 MET A CA 1
ATOM 1653 C C . MET A 1 217 ? 7.483 -22.282 -4.427 1.00 22.16 217 MET A C 1
ATOM 1654 O O . MET A 1 217 ? 7.616 -21.125 -4.042 1.00 23.66 217 MET A O 1
ATOM 1659 N N . GLY A 1 218 ? 6.655 -23.143 -3.849 1.00 22.73 218 GLY A N 1
ATOM 1660 C CA . GLY A 1 218 ? 5.848 -22.745 -2.707 1.00 21.96 218 GLY A CA 1
ATOM 1661 C C . GLY A 1 218 ? 6.589 -23.005 -1.413 1.00 20.99 218 GLY A C 1
ATOM 1662 O O . GLY A 1 218 ? 7.428 -23.909 -1.356 1.00 20.96 218 GLY A O 1
ATOM 1663 N N . TRP A 1 219 ? 6.285 -22.224 -0.375 1.00 19.42 219 TRP A N 1
ATOM 1664 C CA . TRP A 1 219 ? 6.954 -22.379 0.910 1.00 19.46 219 TRP A CA 1
ATOM 1665 C C . TRP A 1 219 ? 6.039 -22.331 2.128 1.00 19.63 219 TRP A C 1
ATOM 1666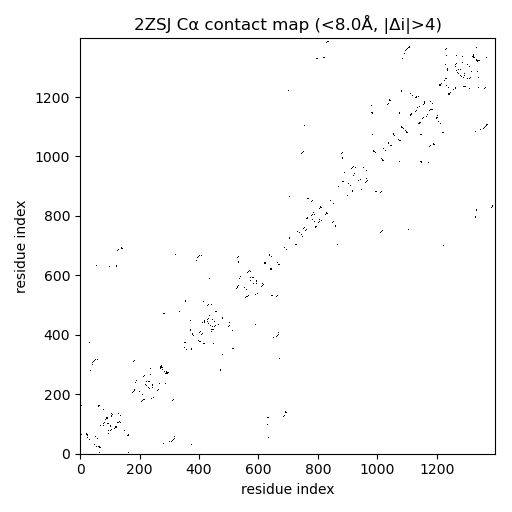 O O . TRP A 1 219 ? 5.203 -21.438 2.271 1.00 18.67 219 TRP A O 1
ATOM 1677 N N . GLN A 1 220 ? 6.205 -23.323 2.999 1.00 19.35 220 GLN A N 1
ATOM 1678 C CA . GLN A 1 220 ? 5.418 -23.428 4.217 1.00 19.73 220 GLN A CA 1
ATOM 1679 C C . GLN A 1 220 ? 6.317 -23.296 5.435 1.00 20.00 220 GLN A C 1
ATOM 1680 O O . GLN A 1 220 ? 7.522 -23.541 5.357 1.00 21.45 220 GLN A O 1
ATOM 1686 N N . ALA A 1 221 ? 5.729 -22.910 6.562 1.00 20.84 221 ALA A N 1
ATOM 1687 C CA . ALA A 1 221 ? 6.489 -22.808 7.797 1.00 21.25 221 ALA A CA 1
ATOM 1688 C C . ALA A 1 221 ? 6.606 -24.235 8.337 1.00 22.84 221 ALA A C 1
ATOM 1689 O O . ALA A 1 221 ? 5.648 -25.015 8.293 1.00 21.43 221 ALA A O 1
ATOM 1691 N N . GLU A 1 222 ? 7.802 -24.557 8.812 1.00 24.36 222 GLU A N 1
ATOM 1692 C CA . GLU A 1 222 ? 8.169 -25.858 9.371 1.00 26.81 222 GLU A CA 1
ATOM 1693 C C . GLU A 1 222 ? 7.104 -26.522 10.247 1.00 26.50 222 GLU A C 1
ATOM 1694 O O . GLU A 1 222 ? 6.776 -27.696 10.059 1.00 27.54 222 GLU A O 1
ATOM 1700 N N . GLY A 1 223 ? 6.586 -25.767 11.212 1.00 24.72 223 GLY A N 1
ATOM 1701 C CA . GLY A 1 223 ? 5.581 -26.290 12.121 1.00 25.33 223 GLY A CA 1
ATOM 1702 C C . GLY A 1 223 ? 4.165 -26.326 11.580 1.00 25.46 223 GLY A C 1
ATOM 1703 O O . GLY A 1 223 ? 3.223 -26.627 12.316 1.00 24.67 223 GLY A O 1
ATOM 1704 N N . ALA A 1 224 ? 4.011 -26.021 10.295 1.00 24.30 224 ALA A N 1
ATOM 1705 C CA . ALA A 1 224 ? 2.704 -26.028 9.652 1.00 22.45 224 ALA A CA 1
ATOM 1706 C C . ALA A 1 224 ? 2.911 -26.310 8.169 1.00 22.88 224 ALA A C 1
ATOM 1707 O O . ALA A 1 224 ? 2.541 -25.504 7.315 1.00 21.77 224 ALA A O 1
ATOM 1709 N N . ALA A 1 225 ? 3.504 -27.464 7.875 1.00 22.23 225 ALA A N 1
ATOM 1710 C CA . ALA A 1 225 ? 3.800 -27.855 6.504 1.00 23.25 225 ALA A CA 1
ATOM 1711 C C . ALA A 1 225 ? 3.131 -29.167 6.112 1.00 22.52 225 ALA A C 1
ATOM 1712 O O . ALA A 1 225 ? 3.809 -30.121 5.721 1.00 23.53 225 ALA A O 1
ATOM 1714 N N . PRO A 1 226 ? 1.791 -29.228 6.184 1.00 21.68 226 PRO A N 1
ATOM 1715 C CA . PRO A 1 226 ? 1.089 -30.465 5.821 1.00 21.48 226 PRO A CA 1
ATOM 1716 C C . PRO A 1 226 ? 1.330 -30.895 4.375 1.00 22.57 226 PRO A C 1
ATOM 1717 O O . PRO A 1 226 ? 1.418 -32.089 4.084 1.00 24.32 226 PRO A O 1
ATOM 1721 N N . ILE A 1 227 ? 1.442 -29.929 3.470 1.00 22.84 227 ILE A N 1
ATOM 1722 C CA . ILE A 1 227 ? 1.670 -30.249 2.065 1.00 23.33 227 ILE A CA 1
ATOM 1723 C C . ILE A 1 227 ? 3.062 -30.833 1.848 1.00 25.23 227 ILE A C 1
ATOM 1724 O O . ILE A 1 227 ? 3.250 -31.751 1.045 1.00 26.35 227 ILE A O 1
ATOM 1729 N N . VAL A 1 228 ? 4.039 -30.294 2.565 1.00 24.53 228 VAL A N 1
ATOM 1730 C CA . VAL A 1 228 ? 5.406 -30.769 2.444 1.00 25.74 228 VAL A CA 1
ATOM 1731 C C . VAL A 1 228 ? 5.496 -32.190 2.995 1.00 25.84 228 VAL A C 1
ATOM 1732 O O . VAL A 1 228 ? 6.164 -33.044 2.418 1.00 25.47 228 VAL A O 1
ATOM 1736 N N . LYS A 1 229 ? 4.812 -32.436 4.110 1.00 26.32 229 LYS A N 1
ATOM 1737 C CA . LYS A 1 229 ? 4.826 -33.748 4.748 1.00 28.30 229 LYS A CA 1
ATOM 1738 C C . LYS A 1 229 ? 3.938 -34.782 4.062 1.00 29.10 229 LYS A C 1
ATOM 1739 O O . LYS A 1 229 ? 4.293 -35.963 3.988 1.00 30.12 229 LYS A O 1
ATOM 1745 N N . GLY A 1 230 ? 2.783 -34.345 3.572 1.00 28.71 230 GLY A N 1
ATOM 1746 C CA . GLY A 1 230 ? 1.879 -35.261 2.901 1.00 28.83 230 GLY A CA 1
ATOM 1747 C C . GLY A 1 230 ? 0.641 -35.608 3.708 1.00 27.52 230 GLY A C 1
ATOM 1748 O O . GLY A 1 230 ? -0.231 -36.326 3.226 1.00 27.28 230 GLY A O 1
ATOM 1749 N N . TYR A 1 231 ? 0.562 -35.105 4.936 1.00 26.96 231 TYR A N 1
ATOM 1750 C CA . TYR A 1 231 ? -0.587 -35.363 5.798 1.00 26.05 231 TYR A CA 1
ATOM 1751 C C . TYR A 1 231 ? -0.918 -34.141 6.652 1.00 26.08 231 TYR A C 1
ATOM 1752 O O . TYR A 1 231 ? -0.045 -33.324 6.947 1.00 25.25 231 TYR A O 1
ATOM 1761 N N . PRO A 1 232 ? -2.191 -34.002 7.061 1.00 26.60 232 PRO A N 1
ATOM 1762 C CA . PRO A 1 232 ? -2.658 -32.879 7.882 1.00 26.68 232 PRO A CA 1
ATOM 1763 C C . PRO A 1 232 ? -1.895 -32.701 9.186 1.00 27.38 232 PRO A C 1
ATOM 1764 O O . PRO A 1 232 ? -1.359 -33.657 9.741 1.00 26.99 232 PRO A O 1
ATOM 1768 N N . ILE A 1 233 ? -1.854 -31.460 9.659 1.00 28.64 233 ILE A N 1
ATOM 1769 C CA . ILE A 1 233 ? -1.190 -31.107 10.910 1.00 29.08 233 ILE A CA 1
ATOM 1770 C C . ILE A 1 233 ? -2.304 -30.669 11.854 1.00 28.62 233 ILE A C 1
ATOM 1771 O O . ILE A 1 233 ? -2.946 -29.648 11.632 1.00 27.70 233 ILE A O 1
ATOM 1776 N N . LYS A 1 234 ? -2.532 -31.446 12.904 1.00 31.16 234 LYS A N 1
ATOM 1777 C CA . LYS A 1 234 ? -3.594 -31.148 13.857 1.00 32.74 234 LYS A CA 1
ATOM 1778 C C . LYS A 1 234 ? -3.491 -29.753 14.459 1.00 32.63 234 LYS A C 1
ATOM 1779 O O . LYS A 1 234 ? -4.452 -28.985 14.431 1.00 33.35 234 LYS A O 1
ATOM 1785 N N . ASN A 1 235 ? -2.328 -29.435 15.015 1.00 32.35 235 ASN A N 1
ATOM 1786 C CA . ASN A 1 235 ? -2.107 -28.134 15.632 1.00 32.42 235 ASN A CA 1
ATOM 1787 C C . ASN A 1 235 ? -0.926 -27.425 14.977 1.00 31.05 235 ASN A C 1
ATOM 1788 O O . ASN A 1 235 ? 0.187 -27.440 15.496 1.00 30.15 235 ASN A O 1
ATOM 1793 N N . PRO A 1 236 ? -1.160 -26.790 13.817 1.00 30.43 236 PRO A N 1
ATOM 1794 C CA . PRO A 1 236 ? -0.081 -26.084 13.119 1.00 29.69 236 PRO A CA 1
ATOM 1795 C C . PRO A 1 236 ? 0.544 -25.003 13.994 1.00 28.23 236 PRO A C 1
ATOM 1796 O O . PRO A 1 236 ? -0.158 -24.297 14.723 1.00 29.71 236 PRO A O 1
ATOM 1800 N N . GLN A 1 237 ? 1.864 -24.886 13.925 1.00 28.34 237 GLN A N 1
ATOM 1801 C CA . GLN A 1 237 ? 2.579 -23.893 14.713 1.00 29.01 237 GLN A CA 1
ATOM 1802 C C . GLN A 1 237 ? 3.497 -23.057 13.830 1.00 27.89 237 GLN A C 1
ATOM 1803 O O . GLN A 1 237 ? 4.182 -23.588 12.954 1.00 28.38 237 GLN A O 1
ATOM 1809 N N . THR A 1 238 ? 3.497 -21.748 14.066 1.00 26.68 238 THR A N 1
ATOM 1810 C CA . THR A 1 238 ? 4.358 -20.819 13.339 1.00 24.35 238 THR A CA 1
ATOM 1811 C C . THR A 1 238 ? 4.036 -19.372 13.651 1.00 23.49 238 THR A C 1
ATOM 1812 O O . THR A 1 238 ? 2.878 -19.005 13.861 1.00 21.55 238 THR A O 1
ATOM 1816 N N . ILE A 1 239 ? 5.079 -18.551 13.674 1.00 23.31 239 ILE A N 1
ATOM 1817 C CA . ILE A 1 239 ? 4.931 -17.133 13.939 1.00 23.93 239 ILE A CA 1
ATOM 1818 C C . ILE A 1 239 ? 4.202 -16.471 12.762 1.00 22.59 239 ILE A C 1
ATOM 1819 O O . ILE A 1 239 ? 3.515 -15.465 12.936 1.00 21.04 239 ILE A O 1
ATOM 1824 N N . ALA A 1 240 ? 4.348 -17.051 11.571 1.00 21.35 240 ALA A N 1
ATOM 1825 C CA . ALA A 1 240 ? 3.713 -16.517 10.361 1.00 22.20 240 ALA A CA 1
ATOM 1826 C C . ALA A 1 240 ? 2.248 -16.948 10.294 1.00 21.98 240 ALA A C 1
ATOM 1827 O O . ALA A 1 240 ? 1.882 -17.832 9.523 1.00 22.24 240 ALA A O 1
ATOM 1829 N N . THR A 1 241 ? 1.422 -16.296 11.103 1.00 22.26 241 THR A N 1
ATOM 1830 C CA . THR A 1 241 ? -0.003 -16.594 11.203 1.00 23.25 241 THR A CA 1
ATOM 1831 C C . THR A 1 241 ? -0.735 -16.821 9.877 1.00 23.48 241 THR A C 1
ATOM 1832 O O . THR A 1 241 ? -1.549 -17.737 9.765 1.00 23.44 241 THR A O 1
ATOM 1836 N N . ALA A 1 242 ? -0.448 -15.996 8.877 1.00 20.68 242 ALA A N 1
ATOM 1837 C CA . ALA A 1 242 ? -1.112 -16.121 7.584 1.00 21.97 242 ALA A CA 1
ATOM 1838 C C . ALA A 1 242 ? -0.951 -17.498 6.915 1.00 21.38 242 ALA A C 1
ATOM 1839 O O . ALA A 1 242 ? -1.776 -17.885 6.083 1.00 21.10 242 ALA A O 1
ATOM 1841 N N . ILE A 1 243 ? 0.103 -18.237 7.252 1.00 21.43 243 ILE A N 1
ATOM 1842 C CA . ILE A 1 243 ? 0.264 -19.566 6.665 1.00 20.55 243 ILE A CA 1
ATOM 1843 C C . ILE A 1 243 ? 0.200 -20.681 7.710 1.00 21.24 243 ILE A C 1
ATOM 1844 O O . ILE A 1 243 ? 0.642 -21.798 7.462 1.00 22.34 243 ILE A O 1
ATOM 1849 N N . LYS A 1 244 ? -0.357 -20.377 8.879 1.00 21.98 244 LYS A N 1
ATOM 1850 C CA . LYS A 1 244 ? -0.477 -21.375 9.938 1.00 22.16 244 LYS A CA 1
ATOM 1851 C C . LYS A 1 244 ? -1.722 -22.214 9.631 1.00 22.90 244 LYS A C 1
ATOM 1852 O O . LYS A 1 244 ? -2.757 -22.071 10.285 1.00 23.78 244 LYS A O 1
ATOM 1858 N N . ILE A 1 245 ? -1.610 -23.078 8.624 1.00 22.78 245 ILE A N 1
ATOM 1859 C CA . ILE A 1 245 ? -2.722 -23.919 8.188 1.00 22.64 245 ILE A CA 1
ATOM 1860 C C . ILE A 1 245 ? -2.363 -25.408 8.225 1.00 23.88 245 ILE A C 1
ATOM 1861 O O . ILE A 1 245 ? -1.373 -25.827 7.631 1.00 23.40 245 ILE A O 1
ATOM 1866 N N . GLY A 1 246 ? -3.186 -26.202 8.908 1.00 25.45 246 GLY A N 1
ATOM 1867 C CA . GLY A 1 246 ? -2.928 -27.630 9.023 1.00 26.09 246 GLY A CA 1
ATOM 1868 C C . GLY A 1 246 ? -3.540 -28.524 7.958 1.00 27.03 246 GLY A C 1
ATOM 1869 O O . GLY A 1 246 ? -3.055 -29.634 7.716 1.00 26.80 246 GLY A O 1
ATOM 1870 N N . ASN A 1 247 ? -4.608 -28.059 7.322 1.00 26.72 247 ASN A N 1
ATOM 1871 C CA . ASN A 1 247 ? -5.265 -28.842 6.280 1.00 26.16 247 ASN A CA 1
ATOM 1872 C C . ASN A 1 247 ? -5.749 -27.883 5.204 1.00 26.28 247 ASN A C 1
ATOM 1873 O O . ASN A 1 247 ? -6.939 -27.567 5.115 1.00 27.05 247 ASN A O 1
ATOM 1878 N N . PRO A 1 248 ? -4.817 -27.407 4.364 1.00 24.79 248 PRO A N 1
ATOM 1879 C CA . PRO A 1 248 ? -5.095 -26.469 3.274 1.00 24.54 248 PRO A CA 1
ATOM 1880 C C . PRO A 1 248 ? -6.263 -26.840 2.368 1.00 24.40 248 PRO A C 1
ATOM 1881 O O . PRO A 1 248 ? -6.348 -27.955 1.851 1.00 25.49 248 PRO A O 1
ATOM 1885 N N . TYR A 1 249 ? -7.154 -25.873 2.177 1.00 24.31 249 TYR A N 1
ATOM 1886 C CA . TYR A 1 249 ? -8.339 -26.042 1.354 1.00 24.65 249 TYR A CA 1
ATOM 1887 C C . TYR A 1 249 ? -8.023 -26.356 -0.112 1.00 24.33 249 TYR A C 1
ATOM 1888 O O . TYR A 1 249 ? -8.746 -27.121 -0.743 1.00 24.64 249 TYR A O 1
ATOM 1897 N N . SER A 1 250 ? -6.948 -25.775 -0.643 1.00 23.92 250 SER A N 1
ATOM 1898 C CA . SER A 1 250 ? -6.550 -25.993 -2.039 1.00 23.56 250 SER A CA 1
ATOM 1899 C C . SER A 1 250 ? -5.339 -26.918 -2.187 1.00 24.04 250 SER A C 1
ATOM 1900 O O . SER A 1 250 ? -4.561 -26.802 -3.138 1.00 23.62 250 SER A O 1
ATOM 1903 N N . TRP A 1 251 ? -5.202 -27.838 -1.241 1.00 24.05 251 TRP A N 1
ATOM 1904 C CA . TRP A 1 251 ? -4.117 -28.818 -1.200 1.00 24.99 251 TRP A CA 1
ATOM 1905 C C . TRP A 1 251 ? -3.863 -29.511 -2.544 1.00 25.37 251 TRP A C 1
ATOM 1906 O O . TRP A 1 251 ? -2.744 -29.517 -3.059 1.00 24.58 251 TRP A O 1
ATOM 1917 N N . LYS A 1 252 ? -4.911 -30.115 -3.091 1.00 26.60 252 LYS A N 1
ATOM 1918 C CA . LYS A 1 252 ? -4.827 -30.840 -4.355 1.00 27.96 252 LYS A CA 1
ATOM 1919 C C . LYS A 1 252 ? -4.321 -30.020 -5.541 1.00 26.77 252 LYS A C 1
ATOM 1920 O O . LYS A 1 252 ? -3.391 -30.432 -6.237 1.00 26.29 252 LYS A O 1
ATOM 1926 N N . SER A 1 253 ? -4.932 -28.865 -5.779 1.00 25.72 253 SER A N 1
ATOM 1927 C CA . SER A 1 253 ? -4.524 -28.024 -6.902 1.00 24.48 253 SER A CA 1
ATOM 1928 C C . SER A 1 253 ? -3.110 -27.470 -6.724 1.00 23.18 253 SER A C 1
ATOM 1929 O O . SER A 1 253 ? -2.414 -27.215 -7.705 1.00 21.75 253 SER A O 1
ATOM 1932 N N . ALA A 1 254 ? -2.686 -27.290 -5.475 1.00 21.56 254 ALA A N 1
ATOM 1933 C CA . ALA A 1 254 ? -1.347 -26.781 -5.187 1.00 22.08 254 ALA A CA 1
ATOM 1934 C C . ALA A 1 254 ? -0.291 -27.816 -5.583 1.00 22.27 254 ALA A C 1
ATOM 1935 O O . ALA A 1 254 ? 0.749 -27.470 -6.135 1.00 23.46 254 ALA A O 1
ATOM 1937 N N . LEU A 1 255 ? -0.558 -29.084 -5.289 1.00 23.85 255 LEU A N 1
ATOM 1938 C CA . LEU A 1 255 ? 0.373 -30.148 -5.646 1.00 24.89 255 LEU A CA 1
ATOM 1939 C C . LEU A 1 255 ? 0.443 -30.260 -7.162 1.00 24.91 255 LEU A C 1
ATOM 1940 O O . LEU A 1 255 ? 1.505 -30.509 -7.726 1.00 24.61 255 LEU A O 1
ATOM 1945 N N . LYS A 1 256 ? -0.693 -30.059 -7.818 1.00 25.98 256 LYS A N 1
ATOM 1946 C CA . LYS A 1 256 ? -0.754 -30.128 -9.275 1.00 27.69 256 LYS A CA 1
ATOM 1947 C C . LYS A 1 256 ? 0.047 -28.981 -9.892 1.00 27.07 256 LYS A C 1
ATOM 1948 O O . LYS A 1 256 ? 0.709 -29.150 -10.919 1.00 24.94 256 LYS A O 1
ATOM 1954 N N . ALA A 1 257 ? -0.005 -27.817 -9.252 1.00 25.75 257 ALA A N 1
ATOM 1955 C CA . ALA A 1 257 ? 0.717 -26.650 -9.744 1.00 26.06 257 ALA A CA 1
ATOM 1956 C C . ALA A 1 257 ? 2.223 -26.884 -9.661 1.00 25.18 257 ALA A C 1
ATOM 1957 O O . ALA A 1 257 ? 2.960 -26.550 -10.583 1.00 24.74 257 ALA A O 1
ATOM 1959 N N . ALA A 1 258 ? 2.674 -27.459 -8.551 1.00 25.57 258 ALA A N 1
ATOM 1960 C CA . ALA A 1 258 ? 4.092 -27.740 -8.373 1.00 26.92 258 ALA A CA 1
ATOM 1961 C C . ALA A 1 258 ? 4.518 -28.827 -9.358 1.00 26.84 258 ALA A C 1
ATOM 1962 O O . ALA A 1 258 ? 5.574 -28.740 -9.977 1.00 26.52 258 ALA A O 1
ATOM 1964 N N . GLN A 1 259 ? 3.681 -29.847 -9.505 1.00 27.74 259 GLN A N 1
ATOM 1965 C CA . GLN A 1 259 ? 3.975 -30.953 -10.409 1.00 28.85 259 GLN A CA 1
ATOM 1966 C C . GLN A 1 259 ? 4.034 -30.509 -11.873 1.00 27.64 259 GLN A C 1
ATOM 1967 O O . GLN A 1 259 ? 5.021 -30.762 -12.560 1.00 28.58 259 GLN A O 1
ATOM 1973 N N . GLU A 1 260 ? 2.992 -29.831 -12.345 1.00 26.72 260 GLU A N 1
ATOM 1974 C CA . GLU A 1 260 ? 2.950 -29.380 -13.737 1.00 27.27 260 GLU A CA 1
ATOM 1975 C C . GLU A 1 260 ? 4.026 -28.361 -14.097 1.00 26.68 260 GLU A C 1
ATOM 1976 O O . GLU A 1 260 ? 4.552 -28.367 -15.210 1.00 27.95 260 GLU A O 1
ATOM 1982 N N . SER A 1 261 ? 4.346 -27.484 -13.154 1.00 24.52 261 SER A N 1
ATOM 1983 C CA . SER A 1 261 ? 5.332 -26.432 -13.371 1.00 23.30 261 SER A CA 1
ATOM 1984 C C . SER A 1 261 ? 6.765 -26.887 -13.142 1.00 22.13 261 SER A C 1
ATOM 1985 O O . SER A 1 261 ? 7.701 -26.135 -13.409 1.00 22.35 261 SER A O 1
ATOM 1988 N N . GLY A 1 262 ? 6.930 -28.103 -12.627 1.00 23.72 262 GLY A N 1
ATOM 1989 C CA . GLY A 1 262 ? 8.261 -28.615 -12.353 1.00 25.60 262 GLY A CA 1
ATOM 1990 C C . GLY A 1 262 ? 8.840 -27.933 -11.127 1.00 26.27 262 GLY A C 1
ATOM 1991 O O . GLY A 1 262 ? 10.062 -27.824 -10.972 1.00 25.65 262 GLY A O 1
ATOM 1992 N N . GLY A 1 263 ? 7.945 -27.463 -10.262 1.00 25.28 263 GLY A N 1
ATOM 1993 C CA . GLY A 1 263 ? 8.352 -26.788 -9.049 1.00 24.34 263 GLY A CA 1
ATOM 1994 C C . GLY A 1 263 ? 8.260 -27.701 -7.850 1.00 24.27 263 GLY A C 1
ATOM 1995 O O . GLY A 1 263 ? 8.404 -28.919 -7.969 1.00 25.97 263 GLY A O 1
ATOM 1996 N N . LYS A 1 264 ? 8.002 -27.118 -6.687 1.00 23.35 264 LYS A N 1
ATOM 1997 C CA . LYS A 1 264 ? 7.911 -27.892 -5.463 1.00 23.71 264 LYS A CA 1
ATOM 1998 C C . LYS A 1 264 ? 7.409 -27.015 -4.322 1.00 25.88 264 LYS A C 1
ATOM 1999 O O . LYS A 1 264 ? 7.553 -25.791 -4.360 1.00 25.21 264 LYS A O 1
ATOM 2005 N N . ILE A 1 265 ? 6.803 -27.645 -3.320 1.00 25.12 265 ILE A N 1
ATOM 2006 C CA . ILE A 1 265 ? 6.325 -26.934 -2.143 1.00 25.65 265 ILE A CA 1
ATOM 2007 C C . ILE A 1 265 ? 7.192 -27.488 -1.022 1.00 26.27 265 ILE A C 1
ATOM 2008 O O . ILE A 1 265 ? 7.173 -28.693 -0.751 1.00 26.11 265 ILE A O 1
ATOM 2013 N N . ASP A 1 266 ? 7.968 -26.610 -0.396 1.00 25.02 266 ASP A N 1
ATOM 2014 C CA . ASP A 1 266 ? 8.885 -27.014 0.661 1.00 26.31 266 ASP A CA 1
ATOM 2015 C C . ASP A 1 266 ? 8.682 -26.198 1.931 1.00 25.29 266 ASP A C 1
ATOM 2016 O O . ASP A 1 266 ? 7.785 -25.359 2.008 1.00 24.11 266 ASP A O 1
ATOM 2021 N N . ALA A 1 267 ? 9.533 -26.440 2.923 1.00 23.57 267 ALA A N 1
ATOM 2022 C CA . ALA A 1 267 ? 9.422 -25.745 4.192 1.00 23.15 267 ALA A CA 1
ATOM 2023 C C . ALA A 1 267 ? 10.685 -25.023 4.638 1.00 22.34 267 ALA A C 1
ATOM 2024 O O . ALA A 1 267 ? 11.798 -25.355 4.229 1.00 21.99 267 ALA A O 1
ATOM 2026 N N . VAL A 1 268 ? 10.480 -24.020 5.485 1.00 22.22 268 VAL A N 1
ATOM 2027 C CA . VAL A 1 268 ? 11.557 -23.232 6.064 1.00 21.70 268 VAL A CA 1
ATOM 2028 C C . VAL A 1 268 ? 11.163 -23.030 7.511 1.00 20.80 268 VAL A C 1
ATOM 2029 O O . VAL A 1 268 ? 9.984 -23.072 7.842 1.00 22.23 268 VAL A O 1
ATOM 2033 N N . SER A 1 269 ? 12.152 -22.829 8.371 1.00 21.37 269 SER A N 1
ATOM 2034 C CA . SER A 1 269 ? 11.910 -22.625 9.794 1.00 21.36 269 SER A CA 1
ATOM 2035 C C . SER A 1 269 ? 11.442 -21.201 10.067 1.00 21.65 269 SER A C 1
ATOM 2036 O O . SER A 1 269 ? 11.564 -20.326 9.208 1.00 20.92 269 SER A O 1
ATOM 2039 N N . ASP A 1 270 ? 10.914 -20.969 11.266 1.00 21.85 270 ASP A N 1
ATOM 2040 C CA . ASP A 1 270 ? 10.470 -19.634 11.645 1.00 22.42 270 ASP A CA 1
ATOM 2041 C C . ASP A 1 270 ? 11.698 -18.717 11.711 1.00 23.69 270 ASP A C 1
ATOM 2042 O O . ASP A 1 270 ? 11.604 -17.522 11.433 1.00 22.92 270 ASP A O 1
ATOM 2047 N N . SER A 1 271 ? 12.847 -19.283 12.079 1.00 23.44 271 SER A N 1
ATOM 2048 C CA . SER A 1 271 ? 14.083 -18.508 12.158 1.00 24.62 271 SER A CA 1
ATOM 2049 C C . SER A 1 271 ? 14.467 -18.015 10.773 1.00 24.47 271 SER A C 1
ATOM 2050 O O . SER A 1 271 ? 14.838 -16.854 10.597 1.00 24.15 271 SER A O 1
ATOM 2053 N N . GLU A 1 272 ? 14.390 -18.907 9.792 1.00 23.52 272 GLU A N 1
ATOM 2054 C CA . GLU A 1 272 ? 14.728 -18.542 8.424 1.00 24.06 272 GLU A CA 1
ATOM 2055 C C . GLU A 1 272 ? 13.721 -17.522 7.902 1.00 23.90 272 GLU A C 1
ATOM 2056 O O . GLU A 1 272 ? 14.081 -16.613 7.152 1.00 24.00 272 GLU A O 1
ATOM 2062 N N . ILE A 1 273 ? 12.462 -17.674 8.306 1.00 21.92 273 ILE A N 1
ATOM 2063 C CA . ILE A 1 273 ? 11.409 -16.753 7.890 1.00 21.99 273 ILE A CA 1
ATOM 2064 C C . ILE A 1 273 ? 11.689 -15.361 8.463 1.00 21.67 273 ILE A C 1
ATOM 2065 O O . ILE A 1 273 ? 11.672 -14.365 7.736 1.00 19.34 273 ILE A O 1
ATOM 2070 N N . LEU A 1 274 ? 11.969 -15.289 9.761 1.00 21.49 274 LEU A N 1
ATOM 2071 C CA . LEU A 1 274 ? 12.251 -13.998 10.382 1.00 22.24 274 LEU A CA 1
ATOM 2072 C C . LEU A 1 274 ? 13.504 -13.337 9.805 1.00 21.16 274 LEU A C 1
ATOM 2073 O O . LEU A 1 274 ? 13.547 -12.118 9.656 1.00 22.50 274 LEU A O 1
ATOM 2078 N N . TYR A 1 275 ? 14.520 -14.133 9.484 1.00 19.08 275 TYR A N 1
ATOM 2079 C CA . TYR A 1 275 ? 15.740 -13.584 8.901 1.00 19.70 275 TYR A CA 1
ATOM 2080 C C . TYR A 1 275 ? 15.391 -12.886 7.587 1.00 18.74 275 TYR A C 1
ATOM 2081 O O . TYR A 1 275 ? 15.848 -11.771 7.334 1.00 16.68 275 TYR A O 1
ATOM 2090 N N . ALA A 1 276 ? 14.576 -13.542 6.759 1.00 17.71 276 ALA A N 1
ATOM 2091 C CA . ALA A 1 276 ? 14.187 -12.966 5.469 1.00 17.98 276 ALA A CA 1
ATOM 2092 C C . ALA A 1 276 ? 13.317 -11.730 5.695 1.00 18.25 276 ALA A C 1
ATOM 2093 O O . ALA A 1 276 ? 13.499 -10.696 5.047 1.00 19.15 276 ALA A O 1
ATOM 2095 N N . TYR A 1 277 ? 12.370 -11.855 6.619 1.00 19.56 277 TYR A N 1
ATOM 2096 C CA . TYR A 1 277 ? 11.456 -10.774 6.981 1.00 18.51 277 TYR A CA 1
ATOM 2097 C C . TYR A 1 277 ? 12.262 -9.507 7.251 1.00 18.18 277 TYR A C 1
ATOM 2098 O O . TYR A 1 277 ? 11.958 -8.438 6.716 1.00 17.49 277 TYR A O 1
ATOM 2107 N N . LYS A 1 278 ? 13.307 -9.634 8.062 1.00 19.69 278 LYS A N 1
ATOM 2108 C CA . LYS A 1 278 ? 14.142 -8.486 8.394 1.00 20.97 278 LYS A CA 1
ATOM 2109 C C . LYS A 1 278 ? 15.045 -8.046 7.250 1.00 20.77 278 LYS A C 1
ATOM 2110 O O . LYS A 1 278 ? 15.180 -6.853 6.993 1.00 20.49 278 LYS A O 1
ATOM 2116 N N . LEU A 1 279 ? 15.657 -9.010 6.569 1.00 20.10 279 LEU A N 1
ATOM 2117 C CA . LEU A 1 279 ? 16.564 -8.714 5.466 1.00 19.33 279 LEU A CA 1
ATOM 2118 C C . LEU A 1 279 ? 15.896 -7.951 4.328 1.00 18.49 279 LEU A C 1
ATOM 2119 O O . LEU A 1 279 ? 16.491 -7.031 3.762 1.00 18.13 279 LEU A O 1
ATOM 2124 N N . ILE A 1 280 ? 14.672 -8.342 3.980 1.00 17.37 280 ILE A N 1
ATOM 2125 C CA . ILE A 1 280 ? 13.933 -7.664 2.916 1.00 15.19 280 ILE A CA 1
ATOM 2126 C C . ILE A 1 280 ? 13.801 -6.174 3.252 1.00 15.66 280 ILE A C 1
ATOM 2127 O O . ILE A 1 280 ? 13.970 -5.307 2.392 1.00 14.15 280 ILE A O 1
ATOM 2132 N N . ALA A 1 281 ? 13.520 -5.873 4.513 1.00 15.61 281 ALA A N 1
ATOM 2133 C CA . ALA A 1 281 ? 13.358 -4.486 4.918 1.00 15.37 281 ALA A CA 1
ATOM 2134 C C . ALA A 1 281 ? 14.682 -3.720 4.960 1.00 16.06 281 ALA A C 1
ATOM 2135 O O . ALA A 1 281 ? 14.760 -2.581 4.499 1.00 17.09 281 ALA A O 1
ATOM 2137 N N . SER A 1 282 ? 15.723 -4.348 5.494 1.00 15.49 282 SER A N 1
ATOM 2138 C CA . SER A 1 282 ? 17.016 -3.679 5.633 1.00 15.88 282 SER A CA 1
ATOM 2139 C C . SER A 1 282 ? 17.834 -3.543 4.353 1.00 16.29 282 SER A C 1
ATOM 2140 O O . SER A 1 282 ? 18.769 -2.746 4.297 1.00 16.61 282 SER A O 1
ATOM 2143 N N . THR A 1 283 ? 17.484 -4.308 3.328 1.00 14.69 283 THR A N 1
ATOM 2144 C CA . THR A 1 283 ? 18.202 -4.239 2.063 1.00 18.13 283 THR A CA 1
ATOM 2145 C C . THR A 1 283 ? 17.437 -3.440 1.010 1.00 16.82 283 THR A C 1
ATOM 2146 O O . THR A 1 283 ? 18.046 -2.783 0.171 1.00 17.84 283 THR A O 1
ATOM 2150 N N . GLU A 1 284 ? 16.107 -3.495 1.053 1.00 19.14 284 GLU A N 1
ATOM 2151 C CA . GLU A 1 284 ? 15.299 -2.804 0.059 1.00 17.93 284 GLU A CA 1
ATOM 2152 C C . GLU A 1 284 ? 14.306 -1.769 0.577 1.00 17.33 284 GLU A C 1
ATOM 2153 O O . GLU A 1 284 ? 13.721 -1.043 -0.220 1.00 17.11 284 GLU A O 1
ATOM 2159 N N . GLY A 1 285 ? 14.102 -1.690 1.891 1.00 15.89 285 GLY A N 1
ATOM 2160 C CA . GLY A 1 285 ? 13.152 -0.715 2.400 1.00 13.75 285 GLY A CA 1
ATOM 2161 C C . GLY A 1 285 ? 11.725 -1.148 2.097 1.00 13.79 285 GLY A C 1
ATOM 2162 O O . GLY A 1 285 ? 10.830 -0.323 1.928 1.00 15.29 285 GLY A O 1
ATOM 2163 N N . VAL A 1 286 ? 11.525 -2.456 2.017 1.00 14.39 286 VAL A N 1
ATOM 2164 C CA . VAL A 1 286 ? 10.219 -3.040 1.744 1.00 13.78 286 VAL A CA 1
ATOM 2165 C C . VAL A 1 286 ? 9.789 -3.800 2.999 1.00 14.41 286 VAL A C 1
ATOM 2166 O O . VAL A 1 286 ? 10.436 -4.753 3.406 1.00 14.21 286 VAL A O 1
ATOM 2170 N N . PHE A 1 287 ? 8.687 -3.365 3.596 1.00 15.98 287 PHE A N 1
ATOM 2171 C CA . PHE A 1 287 ? 8.177 -3.966 4.821 1.00 15.15 287 PHE A CA 1
ATOM 2172 C C . PHE A 1 287 ? 6.960 -4.860 4.588 1.00 14.66 287 PHE A C 1
ATOM 2173 O O . PHE A 1 287 ? 5.854 -4.379 4.328 1.00 14.38 287 PHE A O 1
ATOM 2181 N N . CYS A 1 288 ? 7.180 -6.169 4.673 1.00 15.75 288 CYS A N 1
ATOM 2182 C CA . CYS A 1 288 ? 6.114 -7.154 4.491 1.00 15.88 288 CYS A CA 1
ATOM 2183 C C . CYS A 1 288 ? 5.906 -7.893 5.806 1.00 16.90 288 CYS A C 1
ATOM 2184 O O . CYS A 1 288 ? 6.721 -7.779 6.718 1.00 18.69 288 CYS A O 1
ATOM 2187 N N . GLU A 1 289 ? 4.817 -8.647 5.906 1.00 18.05 289 GLU A N 1
ATOM 2188 C CA . GLU A 1 289 ? 4.546 -9.394 7.123 1.00 18.35 289 GLU A CA 1
ATOM 2189 C C . GLU A 1 289 ? 5.326 -10.716 7.086 1.00 17.41 289 GLU A C 1
ATOM 2190 O O . GLU A 1 289 ? 5.783 -11.147 6.022 1.00 16.21 289 GLU A O 1
ATOM 2196 N N . PRO A 1 290 ? 5.506 -11.368 8.251 1.00 15.89 290 PRO A N 1
ATOM 2197 C CA . PRO A 1 290 ? 6.236 -12.637 8.349 1.00 17.13 290 PRO A CA 1
ATOM 2198 C C . PRO A 1 290 ? 5.903 -13.708 7.303 1.00 16.51 290 PRO A C 1
ATOM 2199 O O . PRO A 1 290 ? 6.806 -14.275 6.686 1.00 15.43 290 PRO A O 1
ATOM 2203 N N . ALA A 1 291 ? 4.618 -13.998 7.114 1.00 15.86 291 ALA A N 1
ATOM 2204 C CA . ALA A 1 291 ? 4.214 -15.010 6.141 1.00 18.38 291 ALA A CA 1
ATOM 2205 C C . ALA A 1 291 ? 4.773 -14.703 4.751 1.00 17.16 291 ALA A C 1
ATOM 2206 O O . ALA A 1 291 ? 5.260 -15.596 4.052 1.00 18.36 291 ALA A O 1
ATOM 2208 N N . SER A 1 292 ? 4.691 -13.437 4.357 1.00 15.73 292 SER A N 1
ATOM 2209 C CA . SER A 1 292 ? 5.187 -12.997 3.057 1.00 15.86 292 SER A CA 1
ATOM 2210 C C . SER A 1 292 ? 6.667 -13.341 2.875 1.00 16.91 292 SER A C 1
ATOM 2211 O O . SER A 1 292 ? 7.092 -13.773 1.803 1.00 18.34 292 SER A O 1
ATOM 2214 N N . ALA A 1 293 ? 7.445 -13.133 3.930 1.00 15.64 293 ALA A N 1
ATOM 2215 C CA . ALA A 1 293 ? 8.882 -13.395 3.910 1.00 18.08 293 ALA A CA 1
ATOM 2216 C C . ALA A 1 293 ? 9.276 -14.849 3.629 1.00 18.78 293 ALA A C 1
ATOM 2217 O O . ALA A 1 293 ? 10.415 -15.122 3.238 1.00 17.63 293 ALA A O 1
ATOM 2219 N N . ALA A 1 294 ? 8.343 -15.779 3.816 1.00 19.00 294 ALA A N 1
ATOM 2220 C CA . ALA A 1 294 ? 8.632 -17.192 3.583 1.00 19.14 294 ALA A CA 1
ATOM 2221 C C . ALA A 1 294 ? 9.109 -17.440 2.156 1.00 18.90 294 ALA A C 1
ATOM 2222 O O . ALA A 1 294 ? 9.911 -18.336 1.907 1.00 19.69 294 ALA A O 1
ATOM 2224 N N . SER A 1 295 ? 8.614 -16.645 1.215 1.00 19.24 295 SER A N 1
ATOM 2225 C CA . SER A 1 295 ? 9.014 -16.814 -0.175 1.00 19.96 295 SER A CA 1
ATOM 2226 C C . SER A 1 295 ? 10.518 -16.541 -0.342 1.00 19.61 295 SER A C 1
ATOM 2227 O O . SER A 1 295 ? 11.242 -17.322 -0.957 1.00 19.67 295 SER A O 1
ATOM 2230 N N . VAL A 1 296 ? 10.984 -15.436 0.229 1.00 19.17 296 VAL A N 1
ATOM 2231 C CA . VAL A 1 296 ? 12.392 -15.063 0.144 1.00 18.03 296 VAL A CA 1
ATOM 2232 C C . VAL A 1 296 ? 13.238 -16.025 0.959 1.00 17.76 296 VAL A C 1
ATOM 2233 O O . VAL A 1 296 ? 14.355 -16.358 0.569 1.00 18.19 296 VAL A O 1
ATOM 2237 N N . ALA A 1 297 ? 12.709 -16.471 2.094 1.00 18.34 297 ALA A N 1
ATOM 2238 C CA . ALA A 1 297 ? 13.431 -17.419 2.935 1.00 18.93 297 ALA A CA 1
ATOM 2239 C C . ALA A 1 297 ? 13.648 -18.705 2.135 1.00 20.94 297 ALA A C 1
ATOM 2240 O O . ALA A 1 297 ? 14.698 -19.354 2.238 1.00 19.48 297 ALA A O 1
ATOM 2242 N N . GLY A 1 298 ? 12.643 -19.069 1.340 1.00 20.39 298 GLY A N 1
ATOM 2243 C CA . GLY A 1 298 ? 12.748 -20.260 0.521 1.00 21.72 298 GLY A CA 1
ATOM 2244 C C . GLY A 1 298 ? 13.875 -20.090 -0.477 1.00 22.31 298 GLY A C 1
ATOM 2245 O O . GLY A 1 298 ? 14.676 -21.001 -0.695 1.00 21.11 298 GLY A O 1
ATOM 2246 N N . LEU A 1 299 ? 13.936 -18.906 -1.079 1.00 23.62 299 LEU A N 1
ATOM 2247 C CA . LEU A 1 299 ? 14.968 -18.578 -2.058 1.00 22.83 299 LEU A CA 1
ATOM 2248 C C . LEU A 1 299 ? 16.355 -18.640 -1.417 1.00 23.98 299 LEU A C 1
ATOM 2249 O O . LEU A 1 299 ? 17.292 -19.206 -1.982 1.00 23.62 299 LEU A O 1
ATOM 2254 N N . ILE A 1 300 ? 16.483 -18.049 -0.235 1.00 21.72 300 ILE A N 1
ATOM 2255 C CA . ILE A 1 300 ? 17.756 -18.052 0.470 1.00 23.36 300 ILE A CA 1
ATOM 2256 C C . ILE A 1 300 ? 18.215 -19.488 0.701 1.00 24.23 300 ILE A C 1
ATOM 2257 O O . ILE A 1 300 ? 19.390 -19.817 0.511 1.00 24.18 300 ILE A O 1
ATOM 2262 N N . LYS A 1 301 ? 17.278 -20.339 1.107 1.00 25.09 301 LYS A N 1
ATOM 2263 C CA . LYS A 1 301 ? 17.577 -21.740 1.360 1.00 25.79 301 LYS A CA 1
ATOM 2264 C C . LYS A 1 301 ? 18.153 -22.406 0.118 1.00 25.07 301 LYS A C 1
ATOM 2265 O O . LYS A 1 301 ? 19.203 -23.043 0.176 1.00 27.00 301 LYS A O 1
ATOM 2271 N N . LEU A 1 302 ? 17.476 -22.249 -1.012 1.00 23.03 302 LEU A N 1
ATOM 2272 C CA . LEU A 1 302 ? 17.949 -22.857 -2.246 1.00 24.08 302 LEU A CA 1
ATOM 2273 C C . LEU A 1 302 ? 19.278 -22.268 -2.719 1.00 26.08 302 LEU A C 1
ATOM 2274 O O . LEU A 1 302 ? 20.086 -22.968 -3.330 1.00 25.27 302 LEU A O 1
ATOM 2279 N N . VAL A 1 303 ? 19.511 -20.990 -2.442 1.00 24.47 303 VAL A N 1
ATOM 2280 C CA . VAL A 1 303 ? 20.768 -20.366 -2.841 1.00 26.11 303 VAL A CA 1
ATOM 2281 C C . VAL A 1 303 ? 21.915 -21.058 -2.114 1.00 26.55 303 VAL A C 1
ATOM 2282 O O . VAL A 1 303 ? 22.880 -21.508 -2.732 1.00 26.38 303 VAL A O 1
ATOM 2286 N N . ARG A 1 304 ? 21.790 -21.140 -0.794 1.00 27.02 304 ARG A N 1
ATOM 2287 C CA . ARG A 1 304 ? 22.806 -21.761 0.055 1.00 28.30 304 ARG A CA 1
ATOM 2288 C C . ARG A 1 304 ? 23.053 -23.240 -0.282 1.00 30.46 304 ARG A C 1
ATOM 2289 O O . ARG A 1 304 ? 24.138 -23.779 -0.091 1.00 29.75 304 ARG A O 1
ATOM 2297 N N . GLU A 1 305 ? 21.992 -23.921 -0.761 1.00 31.84 305 GLU A N 1
ATOM 2298 C CA . GLU A 1 305 ? 22.149 -25.331 -1.107 1.00 32.97 305 GLU A CA 1
ATOM 2299 C C . GLU A 1 305 ? 22.776 -25.516 -2.498 1.00 33.34 305 GLU A C 1
ATOM 2300 O O . GLU A 1 305 ? 23.000 -26.620 -2.978 1.00 34.19 305 GLU A O 1
ATOM 2306 N N . GLY A 1 306 ? 23.030 -24.374 -3.163 1.00 31.93 306 GLY A N 1
ATOM 2307 C CA . GLY A 1 306 ? 23.674 -24.423 -4.473 1.00 32.46 306 GLY A CA 1
ATOM 2308 C C . GLY A 1 306 ? 22.705 -24.884 -5.569 1.00 32.46 306 GLY A C 1
ATOM 2309 O O . GLY A 1 306 ? 23.081 -25.516 -6.549 1.00 33.45 306 GLY A O 1
ATOM 2310 N N . PHE A 1 307 ? 21.434 -24.545 -5.398 1.00 31.74 307 PHE A N 1
ATOM 2311 C CA . PHE A 1 307 ? 20.382 -24.914 -6.334 1.00 30.95 307 PHE A CA 1
ATOM 2312 C C . PHE A 1 307 ? 20.478 -24.239 -7.702 1.00 30.88 307 PHE A C 1
ATOM 2313 O O . PHE A 1 307 ? 20.201 -24.858 -8.732 1.00 31.46 307 PHE A O 1
ATOM 2321 N N . PHE A 1 308 ? 20.863 -22.969 -7.711 1.00 29.65 308 PHE A N 1
ATOM 2322 C CA . PHE A 1 308 ? 20.935 -22.201 -8.949 1.00 29.82 308 PHE A CA 1
ATOM 2323 C C . PHE A 1 308 ? 22.236 -22.317 -9.730 1.00 31.18 308 PHE A C 1
ATOM 2324 O O . PHE A 1 308 ? 23.288 -22.612 -9.172 1.00 30.76 308 PHE A O 1
ATOM 2332 N N . LYS A 1 309 ? 22.138 -22.063 -11.032 1.00 33.42 309 LYS A N 1
ATOM 2333 C CA . LYS A 1 309 ? 23.270 -22.132 -11.949 1.00 35.31 309 LYS A CA 1
ATOM 2334 C C . LYS A 1 309 ? 23.779 -20.739 -12.312 1.00 35.16 309 LYS A C 1
ATOM 2335 O O . LYS A 1 309 ? 24.907 -20.581 -12.782 1.00 35.23 309 LYS A O 1
ATOM 2341 N N . GLY A 1 310 ? 22.939 -19.730 -12.101 1.00 34.01 310 GLY A N 1
ATOM 2342 C CA . GLY A 1 310 ? 23.334 -18.368 -12.410 1.00 31.39 310 GLY A CA 1
ATOM 2343 C C . GLY A 1 310 ? 22.545 -17.733 -13.540 1.00 31.28 310 GLY A C 1
ATOM 2344 O O . GLY A 1 310 ? 22.299 -18.358 -14.572 1.00 30.41 310 GLY A O 1
ATOM 2345 N N . GLY A 1 311 ? 22.135 -16.485 -13.337 1.00 30.43 311 GLY A N 1
ATOM 2346 C CA . GLY A 1 311 ? 21.388 -15.777 -14.359 1.00 28.61 311 GLY A CA 1
ATOM 2347 C C . GLY A 1 311 ? 19.882 -15.966 -14.344 1.00 26.52 311 GLY A C 1
ATOM 2348 O O . GLY A 1 311 ? 19.178 -15.319 -15.110 1.00 26.83 311 GLY A O 1
ATOM 2349 N N . GLU A 1 312 ? 19.373 -16.836 -13.482 1.00 26.36 312 GLU A N 1
ATOM 2350 C CA . GLU A 1 312 ? 17.934 -17.055 -13.434 1.00 26.18 312 GLU A CA 1
ATOM 2351 C C . GLU A 1 312 ? 17.175 -15.800 -13.007 1.00 25.97 312 GLU A C 1
ATOM 2352 O O . GLU A 1 312 ? 17.723 -14.921 -12.342 1.00 25.99 312 GLU A O 1
ATOM 2358 N N . VAL A 1 313 ? 15.917 -15.708 -13.424 1.00 25.42 313 VAL A N 1
ATOM 2359 C CA . VAL A 1 313 ? 15.071 -14.582 -13.057 1.00 25.43 313 VAL A CA 1
ATOM 2360 C C . VAL A 1 313 ? 14.038 -15.145 -12.095 1.00 26.12 313 VAL A C 1
ATOM 2361 O O . VAL A 1 313 ? 13.314 -16.092 -12.424 1.00 23.93 313 VAL A O 1
ATOM 2365 N N . VAL A 1 314 ? 13.985 -14.572 -10.898 1.00 24.37 314 VAL A N 1
ATOM 2366 C CA . VAL A 1 314 ? 13.054 -15.031 -9.883 1.00 23.62 314 VAL A CA 1
ATOM 2367 C C . VAL A 1 314 ? 12.133 -13.906 -9.413 1.00 21.64 314 VAL A C 1
ATOM 2368 O O . VAL A 1 314 ? 12.550 -12.749 -9.319 1.00 21.68 314 VAL A O 1
ATOM 2372 N N . THR A 1 315 ? 10.873 -14.253 -9.163 1.00 20.07 315 THR A N 1
ATOM 2373 C CA . THR A 1 315 ? 9.897 -13.298 -8.658 1.00 18.84 315 THR A CA 1
ATOM 2374 C C . THR A 1 315 ? 9.420 -13.874 -7.337 1.00 17.30 315 THR A C 1
ATOM 2375 O O . THR A 1 315 ? 9.298 -15.084 -7.198 1.00 19.57 315 THR A O 1
ATOM 2379 N N . CYS A 1 316 ? 9.175 -13.007 -6.362 1.00 14.48 316 CYS A N 1
ATOM 2380 C CA . CYS A 1 316 ? 8.726 -13.447 -5.051 1.00 16.36 316 CYS A CA 1
ATOM 2381 C C . CYS A 1 316 ? 7.487 -12.657 -4.674 1.00 15.40 316 CYS A C 1
ATOM 2382 O O . CYS A 1 316 ? 7.450 -11.443 -4.836 1.00 17.17 316 CYS A O 1
ATOM 2385 N N . THR A 1 317 ? 6.467 -13.346 -4.185 1.00 16.76 317 THR A N 1
ATOM 2386 C CA . THR A 1 317 ? 5.261 -12.657 -3.766 1.00 16.94 317 THR A CA 1
ATOM 2387 C C . THR A 1 317 ? 5.345 -12.295 -2.292 1.00 17.19 317 THR A C 1
ATOM 2388 O O . THR A 1 317 ? 5.481 -13.169 -1.443 1.00 17.56 317 THR A O 1
ATOM 2392 N N . LEU A 1 318 ? 5.298 -11.002 -2.004 1.00 15.57 318 LEU A N 1
ATOM 2393 C CA . LEU A 1 318 ? 5.285 -10.531 -0.625 1.00 18.69 318 LEU A CA 1
ATOM 2394 C C . LEU A 1 318 ? 3.795 -10.252 -0.428 1.00 17.99 318 LEU A C 1
ATOM 2395 O O . LEU A 1 318 ? 3.290 -9.176 -0.733 1.00 20.15 318 LEU A O 1
ATOM 2400 N N . THR A 1 319 ? 3.111 -11.283 0.056 1.00 17.60 319 THR A N 1
ATOM 2401 C CA . THR A 1 319 ? 1.669 -11.324 0.271 1.00 16.58 319 THR A CA 1
ATOM 2402 C C . THR A 1 319 ? 0.981 -10.260 1.133 1.00 16.20 319 THR A C 1
ATOM 2403 O O . THR A 1 319 ? -0.151 -9.884 0.844 1.00 16.20 319 THR A O 1
ATOM 2407 N N . GLY A 1 320 ? 1.640 -9.789 2.190 1.00 16.09 320 GLY A N 1
ATOM 2408 C CA . GLY A 1 320 ? 1.010 -8.808 3.058 1.00 14.50 320 GLY A CA 1
ATOM 2409 C C . GLY A 1 320 ? 1.892 -7.669 3.547 1.00 16.49 320 GLY A C 1
ATOM 2410 O O . GLY A 1 320 ? 3.117 -7.781 3.600 1.00 13.99 320 GLY A O 1
ATOM 2411 N N . ASN A 1 321 ? 1.246 -6.567 3.914 1.00 14.16 321 ASN A N 1
ATOM 2412 C CA . ASN A 1 321 ? 1.923 -5.371 4.405 1.00 13.71 321 ASN A CA 1
ATOM 2413 C C . ASN A 1 321 ? 2.497 -5.685 5.795 1.00 15.49 321 ASN A C 1
ATOM 2414 O O . ASN A 1 321 ? 1.843 -6.327 6.609 1.00 13.96 321 ASN A O 1
ATOM 2419 N N . GLY A 1 322 ? 3.728 -5.266 6.053 1.00 14.21 322 GLY A N 1
ATOM 2420 C CA . GLY A 1 322 ? 4.316 -5.505 7.358 1.00 15.39 322 GLY A CA 1
ATOM 2421 C C . GLY A 1 322 ? 3.554 -4.774 8.457 1.00 16.49 322 GLY A C 1
ATOM 2422 O O . GLY A 1 322 ? 3.630 -5.147 9.634 1.00 16.50 322 GLY A O 1
ATOM 2423 N N . LEU A 1 323 ? 2.814 -3.732 8.088 1.00 16.50 323 LEU A N 1
ATOM 2424 C CA . LEU A 1 323 ? 2.044 -2.980 9.071 1.00 17.08 323 LEU A CA 1
ATOM 2425 C C . LEU A 1 323 ? 0.868 -3.815 9.582 1.00 17.52 323 LEU A C 1
ATOM 2426 O O . LEU A 1 323 ? 0.174 -3.404 10.510 1.00 17.16 323 LEU A O 1
ATOM 2431 N N . LYS A 1 324 ? 0.643 -4.978 8.970 1.00 17.55 324 LYS A N 1
ATOM 2432 C CA . LYS A 1 324 ? -0.433 -5.877 9.410 1.00 17.00 324 LYS A CA 1
ATOM 2433 C C . LYS A 1 324 ? -0.055 -6.555 10.734 1.00 17.71 324 LYS A C 1
ATOM 2434 O O . LYS A 1 324 ? -0.926 -6.935 11.503 1.00 17.54 324 LYS A O 1
ATOM 2440 N N . ASP A 1 325 ? 1.243 -6.702 10.987 1.00 18.71 325 ASP A N 1
ATOM 2441 C CA . ASP A 1 325 ? 1.713 -7.406 12.185 1.00 19.31 325 ASP A CA 1
ATOM 2442 C C . ASP A 1 325 ? 2.632 -6.606 13.116 1.00 17.52 325 ASP A C 1
ATOM 2443 O O . ASP A 1 325 ? 3.838 -6.850 13.180 1.00 16.72 325 ASP A O 1
ATOM 2448 N N . PRO A 1 326 ? 2.069 -5.643 13.864 1.00 20.45 326 PRO A N 1
ATOM 2449 C CA . PRO A 1 326 ? 2.886 -4.838 14.780 1.00 20.03 326 PRO A CA 1
ATOM 2450 C C . PRO A 1 326 ? 3.549 -5.645 15.893 1.00 21.68 326 PRO A C 1
ATOM 2451 O O . PRO A 1 326 ? 4.616 -5.268 16.395 1.00 21.56 326 PRO A O 1
ATOM 2455 N N . ASP A 1 327 ? 2.933 -6.758 16.280 1.00 22.33 327 ASP A N 1
ATOM 2456 C CA . ASP A 1 327 ? 3.501 -7.575 17.353 1.00 22.51 327 ASP A CA 1
ATOM 2457 C C . ASP A 1 327 ? 4.838 -8.189 16.966 1.00 21.35 327 ASP A C 1
ATOM 2458 O O . ASP A 1 327 ? 5.798 -8.109 17.724 1.00 21.19 327 ASP A O 1
ATOM 2463 N N . THR A 1 328 ? 4.913 -8.807 15.793 1.00 19.41 328 THR A N 1
ATOM 2464 C CA . THR A 1 328 ? 6.173 -9.403 15.374 1.00 19.30 328 THR A CA 1
ATOM 2465 C C . THR A 1 328 ? 7.218 -8.305 15.156 1.00 20.41 328 THR A C 1
ATOM 2466 O O . THR A 1 328 ? 8.397 -8.488 15.478 1.00 18.88 328 THR A O 1
ATOM 2470 N N . ALA A 1 329 ? 6.785 -7.161 14.626 1.00 19.46 329 ALA A N 1
ATOM 2471 C CA . ALA A 1 329 ? 7.697 -6.047 14.375 1.00 20.31 329 ALA A CA 1
ATOM 2472 C C . ALA A 1 329 ? 8.404 -5.651 15.667 1.00 22.40 329 ALA A C 1
ATOM 2473 O O . ALA A 1 329 ? 9.622 -5.472 15.694 1.00 24.73 329 ALA A O 1
ATOM 2475 N N . ILE A 1 330 ? 7.627 -5.513 16.734 1.00 23.03 330 ILE A N 1
ATOM 2476 C CA . ILE A 1 330 ? 8.162 -5.144 18.039 1.00 25.43 330 ILE A CA 1
ATOM 2477 C C . ILE A 1 330 ? 9.034 -6.266 18.603 1.00 27.19 330 ILE A C 1
ATOM 2478 O O . ILE A 1 330 ? 10.098 -6.012 19.166 1.00 29.15 330 ILE A O 1
ATOM 2483 N N . LYS A 1 331 ? 8.589 -7.505 18.429 1.00 27.26 331 LYS A N 1
ATOM 2484 C CA . LYS A 1 331 ? 9.315 -8.671 18.916 1.00 29.70 331 LYS A CA 1
ATOM 2485 C C . LYS A 1 331 ? 10.743 -8.812 18.372 1.00 30.49 331 LYS A C 1
ATOM 2486 O O . LYS A 1 331 ? 11.655 -9.187 19.109 1.00 30.89 331 LYS A O 1
ATOM 2492 N N . VAL A 1 332 ? 10.945 -8.515 17.090 1.00 30.58 332 VAL A N 1
ATOM 2493 C CA . VAL A 1 332 ? 12.270 -8.641 16.485 1.00 31.13 332 VAL A CA 1
ATOM 2494 C C . VAL A 1 332 ? 13.169 -7.425 16.678 1.00 33.37 332 VAL A C 1
ATOM 2495 O O . VAL A 1 332 ? 14.343 -7.459 16.318 1.00 33.86 332 VAL A O 1
ATOM 2499 N N . CYS A 1 333 ? 12.623 -6.354 17.241 1.00 35.72 333 CYS A N 1
ATOM 2500 C CA . CYS A 1 333 ? 13.400 -5.139 17.454 1.00 40.17 333 CYS A CA 1
ATOM 2501 C C . CYS A 1 333 ? 14.403 -5.225 18.586 1.00 41.76 333 CYS A C 1
ATOM 2502 O O . CYS A 1 333 ? 14.045 -5.516 19.725 1.00 41.51 333 CYS A O 1
ATOM 2505 N N . GLU A 1 334 ? 15.665 -4.962 18.266 1.00 44.91 334 GLU A N 1
ATOM 2506 C CA . GLU A 1 334 ? 16.708 -4.983 19.275 1.00 47.47 334 GLU A CA 1
ATOM 2507 C C . GLU A 1 334 ? 16.461 -3.801 20.202 1.00 47.14 334 GLU A C 1
ATOM 2508 O O . GLU A 1 334 ? 15.553 -2.999 19.973 1.00 47.49 334 GLU A O 1
ATOM 2514 N N . GLU A 1 335 ? 17.268 -3.690 21.248 1.00 46.92 335 GLU A N 1
ATOM 2515 C CA . GLU A 1 335 ? 17.114 -2.605 22.206 1.00 46.98 335 GLU A CA 1
ATOM 2516 C C . GLU A 1 335 ? 17.865 -1.346 21.768 1.00 45.49 335 GLU A C 1
ATOM 2517 O O . GLU A 1 335 ? 18.992 -1.427 21.279 1.00 44.92 335 GLU A O 1
ATOM 2523 N N . PRO A 1 336 ? 17.237 -0.167 21.919 1.00 44.22 336 PRO A N 1
ATOM 2524 C CA . PRO A 1 336 ? 17.891 1.089 21.534 1.00 44.23 336 PRO A CA 1
ATOM 2525 C C . PRO A 1 336 ? 19.109 1.323 22.431 1.00 43.70 336 PRO A C 1
ATOM 2526 O O . PRO A 1 336 ? 18.988 1.323 23.658 1.00 44.52 336 PRO A O 1
ATOM 2530 N N . ILE A 1 337 ? 20.276 1.512 21.823 1.00 42.55 337 ILE A N 1
ATOM 2531 C CA . ILE A 1 337 ? 21.501 1.737 22.584 1.00 41.56 337 ILE A CA 1
ATOM 2532 C C . ILE A 1 337 ? 21.470 3.066 23.330 1.00 40.03 337 ILE A C 1
ATOM 2533 O O . ILE A 1 337 ? 21.329 4.127 22.720 1.00 38.52 337 ILE A O 1
ATOM 2538 N N . THR A 1 338 ? 21.598 3.003 24.652 1.00 39.36 338 THR A N 1
ATOM 2539 C CA . THR A 1 338 ? 21.600 4.210 25.473 1.00 38.21 338 THR A CA 1
ATOM 2540 C C . THR A 1 338 ? 22.979 4.863 25.407 1.00 36.40 338 THR A C 1
ATOM 2541 O O . THR A 1 338 ? 24.004 4.182 25.476 1.00 35.99 338 THR A O 1
ATOM 2545 N N . VAL A 1 339 ? 22.999 6.184 25.272 1.00 35.77 339 VAL A N 1
ATOM 2546 C CA . VAL A 1 339 ? 24.252 6.927 25.175 1.00 36.12 339 VAL A CA 1
ATOM 2547 C C . VAL A 1 339 ? 24.119 8.306 25.826 1.00 35.19 339 VAL A C 1
ATOM 2548 O O . VAL A 1 339 ? 23.049 8.913 25.802 1.00 33.39 339 VAL A O 1
ATOM 2552 N N . PRO A 1 340 ? 25.207 8.809 26.433 1.00 35.98 340 PRO A N 1
ATOM 2553 C CA . PRO A 1 340 ? 25.161 10.127 27.076 1.00 36.48 340 PRO A CA 1
ATOM 2554 C C . PRO A 1 340 ? 25.072 11.271 26.062 1.00 37.69 340 PRO A C 1
ATOM 2555 O O . PRO A 1 340 ? 25.496 11.129 24.914 1.00 37.65 340 PRO A O 1
ATOM 2559 N N . PRO A 1 341 ? 24.512 12.421 26.477 1.00 38.89 341 PRO A N 1
ATOM 2560 C CA . PRO A 1 341 ? 24.354 13.605 25.622 1.00 39.24 341 PRO A CA 1
ATOM 2561 C C . PRO A 1 341 ? 25.686 14.264 25.273 1.00 39.55 341 PRO A C 1
ATOM 2562 O O . PRO A 1 341 ? 25.918 15.431 25.599 1.00 39.94 341 PRO A O 1
ATOM 2566 N N . ASP A 1 342 ? 26.553 13.509 24.609 1.00 39.21 342 ASP A N 1
ATOM 2567 C CA . ASP A 1 342 ? 27.864 14.009 24.226 1.00 39.57 342 ASP A CA 1
ATOM 2568 C C . ASP A 1 342 ? 28.204 13.687 22.771 1.00 38.58 342 ASP A C 1
ATOM 2569 O O . ASP A 1 342 ? 28.241 12.523 22.371 1.00 39.02 342 ASP A O 1
ATOM 2574 N N . PHE A 1 343 ? 28.450 14.733 21.989 1.00 38.27 343 PHE A N 1
ATOM 2575 C CA . PHE A 1 343 ? 28.789 14.599 20.576 1.00 37.95 343 PHE A CA 1
ATOM 2576 C C . PHE A 1 343 ? 29.822 13.503 20.336 1.00 38.72 343 PHE A C 1
ATOM 2577 O O . PHE A 1 343 ? 29.552 12.522 19.643 1.00 38.04 343 PHE A O 1
ATOM 2585 N N . ASP A 1 344 ? 31.001 13.672 20.924 1.00 39.49 344 ASP A N 1
ATOM 2586 C CA . ASP A 1 344 ? 32.085 12.711 20.769 1.00 41.43 344 ASP A CA 1
ATOM 2587 C C . ASP A 1 344 ? 31.706 11.278 21.139 1.00 41.07 344 ASP A C 1
ATOM 2588 O O . ASP A 1 344 ? 32.102 10.336 20.456 1.00 41.03 344 ASP A O 1
ATOM 2593 N N . GLU A 1 345 ? 30.943 11.105 22.213 1.00 42.05 345 GLU A N 1
ATOM 2594 C CA . GLU A 1 345 ? 30.533 9.762 22.616 1.00 42.09 345 GLU A CA 1
ATOM 2595 C C . GLU A 1 345 ? 29.588 9.179 21.568 1.00 40.23 345 GLU A C 1
ATOM 2596 O O . GLU A 1 345 ? 29.733 8.025 21.161 1.00 40.55 345 GLU A O 1
ATOM 2602 N N . VAL A 1 346 ? 28.622 9.983 21.135 1.00 38.47 346 VAL A N 1
ATOM 2603 C CA . VAL A 1 346 ? 27.667 9.557 20.116 1.00 37.64 346 VAL A CA 1
ATOM 2604 C C . VAL A 1 346 ? 28.438 9.106 18.879 1.00 37.46 346 VAL A C 1
ATOM 2605 O O . VAL A 1 346 ? 28.247 7.998 18.384 1.00 35.88 346 VAL A O 1
ATOM 2609 N N . VAL A 1 347 ? 29.316 9.974 18.387 1.00 37.84 347 VAL A N 1
ATOM 2610 C CA . VAL A 1 347 ? 30.125 9.654 17.221 1.00 38.20 347 VAL A CA 1
ATOM 2611 C C . VAL A 1 347 ? 30.896 8.362 17.478 1.00 39.36 347 VAL A C 1
ATOM 2612 O O . VAL A 1 347 ? 31.149 7.583 16.560 1.00 40.26 347 VAL A O 1
ATOM 2616 N N . LYS A 1 348 ? 31.266 8.136 18.734 1.00 40.51 348 LYS A N 1
ATOM 2617 C CA . LYS A 1 348 ? 31.998 6.931 19.101 1.00 42.02 348 LYS A CA 1
ATOM 2618 C C . LYS A 1 348 ? 31.102 5.709 18.917 1.00 41.86 348 LYS A C 1
ATOM 2619 O O . LYS A 1 348 ? 31.512 4.716 18.319 1.00 41.23 348 LYS A O 1
ATOM 2625 N N . VAL A 1 349 ? 29.875 5.783 19.425 1.00 42.55 349 VAL A N 1
ATOM 2626 C CA . VAL A 1 349 ? 28.940 4.672 19.292 1.00 43.31 349 VAL A CA 1
ATOM 2627 C C . VAL A 1 349 ? 28.745 4.353 17.815 1.00 44.29 349 VAL A C 1
ATOM 2628 O O . VAL A 1 349 ? 28.877 3.202 17.397 1.00 44.49 349 VAL A O 1
ATOM 2632 N N . LEU A 1 350 ? 28.428 5.377 17.028 1.00 45.19 350 LEU A N 1
ATOM 2633 C CA . LEU A 1 350 ? 28.238 5.201 15.592 1.00 45.77 350 LEU A CA 1
ATOM 2634 C C . LEU A 1 350 ? 29.621 4.895 15.022 1.00 46.96 350 LEU A C 1
ATOM 2635 O O . LEU A 1 350 ? 30.629 5.080 15.702 1.00 48.36 350 LEU A O 1
ATOM 2640 N N . GLY A 1 351 ? 29.677 4.423 13.783 1.00 48.89 351 GLY A N 1
ATOM 2641 C CA . GLY A 1 351 ? 30.965 4.103 13.188 1.00 51.21 351 GLY A CA 1
ATOM 2642 C C . GLY A 1 351 ? 31.583 5.271 12.434 1.00 52.40 351 GLY A C 1
ATOM 2643 O O . GLY A 1 351 ? 31.788 5.182 11.222 1.00 53.21 351 GLY A O 1
ATOM 2644 N N . PHE A 1 352 ? 31.885 6.365 13.135 1.00 52.31 352 PHE A N 1
ATOM 2645 C CA . PHE A 1 352 ? 32.428 7.547 12.477 1.00 52.20 352 PHE A CA 1
ATOM 2646 C C . PHE A 1 352 ? 33.914 7.734 12.791 1.00 53.13 352 PHE A C 1
ATOM 2647 O O . PHE A 1 352 ? 34.325 8.692 13.432 1.00 52.88 352 PHE A O 1
ATOM 2656 N N . ARG B 1 3 ? 4.283 0.045 -15.533 1.00 38.02 3 ARG B N 1
ATOM 2657 C CA . ARG B 1 3 ? 4.469 1.389 -16.144 1.00 36.21 3 ARG B CA 1
ATOM 2658 C C . ARG B 1 3 ? 4.800 2.458 -15.094 1.00 34.70 3 ARG B C 1
ATOM 2659 O O . ARG B 1 3 ? 5.548 3.393 -15.376 1.00 33.71 3 ARG B O 1
ATOM 2667 N N . TRP B 1 4 ? 4.260 2.328 -13.884 1.00 32.05 4 TRP B N 1
ATOM 2668 C CA . TRP B 1 4 ? 4.569 3.311 -12.842 1.00 27.76 4 TRP B CA 1
ATOM 2669 C C . TRP B 1 4 ? 5.990 3.070 -12.352 1.00 26.97 4 TRP B C 1
ATOM 2670 O O . TRP B 1 4 ? 6.353 1.944 -12.008 1.00 26.21 4 TRP B O 1
ATOM 2681 N N . GLN B 1 5 ? 6.798 4.123 -12.318 1.00 25.30 5 GLN B N 1
ATOM 2682 C CA . GLN B 1 5 ? 8.182 3.972 -11.878 1.00 25.77 5 GLN B CA 1
ATOM 2683 C C . GLN B 1 5 ? 8.611 4.947 -10.787 1.00 22.75 5 GLN B C 1
ATOM 2684 O O . GLN B 1 5 ? 9.805 5.201 -10.612 1.00 22.91 5 GLN B O 1
ATOM 2690 N N . GLY B 1 6 ? 7.648 5.484 -10.047 1.00 19.39 6 GLY B N 1
ATOM 2691 C CA . GLY B 1 6 ? 7.992 6.423 -8.990 1.00 20.52 6 GLY B CA 1
ATOM 2692 C C . GLY B 1 6 ? 7.737 7.870 -9.371 1.00 20.87 6 GLY B C 1
ATOM 2693 O O . GLY B 1 6 ? 7.678 8.212 -10.555 1.00 20.56 6 GLY B O 1
ATOM 2694 N N . ILE B 1 7 ? 7.610 8.732 -8.369 1.00 18.76 7 ILE B N 1
ATOM 2695 C CA . ILE B 1 7 ? 7.325 10.139 -8.618 1.00 19.92 7 ILE B CA 1
ATOM 2696 C C . ILE B 1 7 ? 8.434 10.967 -9.265 1.00 19.99 7 ILE B C 1
ATOM 2697 O O . ILE B 1 7 ? 8.133 11.922 -9.978 1.00 20.68 7 ILE B O 1
ATOM 2702 N N . ILE B 1 8 ? 9.698 10.636 -9.016 1.00 19.39 8 ILE B N 1
ATOM 2703 C CA . ILE B 1 8 ? 10.786 11.421 -9.614 1.00 21.38 8 ILE B CA 1
ATOM 2704 C C . ILE B 1 8 ? 10.816 11.253 -11.135 1.00 22.47 8 ILE B C 1
ATOM 2705 O O . ILE B 1 8 ? 10.928 12.234 -11.873 1.00 23.97 8 ILE B O 1
ATOM 2710 N N . LYS B 1 9 ? 10.709 10.014 -11.598 1.00 23.59 9 LYS B N 1
ATOM 2711 C CA . LYS B 1 9 ? 10.719 9.742 -13.032 1.00 26.92 9 LYS B CA 1
ATOM 2712 C C . LYS B 1 9 ? 9.473 10.283 -13.721 1.00 27.38 9 LYS B C 1
ATOM 2713 O O . LYS B 1 9 ? 9.531 10.722 -14.868 1.00 27.79 9 LYS B O 1
ATOM 2719 N N . GLN B 1 10 ? 8.348 10.277 -13.011 1.00 25.39 10 GLN B N 1
ATOM 2720 C CA . GLN B 1 10 ? 7.101 10.772 -13.567 1.00 24.74 10 GLN B CA 1
ATOM 2721 C C . GLN B 1 10 ? 7.073 12.298 -13.683 1.00 24.85 10 GLN B C 1
ATOM 2722 O O . GLN B 1 10 ? 6.594 12.842 -14.676 1.00 25.49 10 GLN B O 1
ATOM 2728 N N . TYR B 1 11 ? 7.598 12.986 -12.674 1.00 23.22 11 TYR B N 1
ATOM 2729 C CA . TYR B 1 11 ? 7.575 14.443 -12.652 1.00 23.73 11 TYR B CA 1
ATOM 2730 C C . TYR B 1 11 ? 8.956 15.078 -12.650 1.00 23.78 11 TYR B C 1
ATOM 2731 O O . TYR B 1 11 ? 9.151 16.148 -12.080 1.00 23.45 11 TYR B O 1
ATOM 2740 N N . LYS B 1 12 ? 9.900 14.411 -13.302 1.00 25.03 12 LYS B N 1
ATOM 2741 C CA . LYS B 1 12 ? 11.283 14.858 -13.378 1.00 25.60 12 LYS B CA 1
ATOM 2742 C C . LYS B 1 12 ? 11.489 16.339 -13.720 1.00 26.27 12 LYS B C 1
ATOM 2743 O O . LYS B 1 12 ? 12.295 17.014 -13.079 1.00 25.21 12 LYS B O 1
ATOM 2749 N N . LYS B 1 13 ? 10.769 16.854 -14.712 1.00 27.24 13 LYS B N 1
ATOM 2750 C CA . LYS B 1 13 ? 10.945 18.258 -15.097 1.00 29.11 13 LYS B CA 1
ATOM 2751 C C . LYS B 1 13 ? 10.523 19.263 -14.030 1.00 28.69 13 LYS B C 1
ATOM 2752 O O . LYS B 1 13 ? 10.914 20.429 -14.084 1.00 28.02 13 LYS B O 1
ATOM 2758 N N . TYR B 1 14 ? 9.741 18.812 -13.053 1.00 26.01 14 TYR B N 1
ATOM 2759 C CA . TYR B 1 14 ? 9.285 19.691 -11.984 1.00 25.23 14 TYR B CA 1
ATOM 2760 C C . TYR B 1 14 ? 10.182 19.604 -10.751 1.00 24.55 14 TYR B C 1
ATOM 2761 O O . TYR B 1 14 ? 9.980 20.328 -9.772 1.00 23.30 14 TYR B O 1
ATOM 2770 N N . LEU B 1 15 ? 11.185 18.737 -10.809 1.00 24.68 15 LEU B N 1
ATOM 2771 C CA . LEU B 1 15 ? 12.062 18.524 -9.664 1.00 23.73 15 LEU B CA 1
ATOM 2772 C C . LEU B 1 15 ? 13.526 18.890 -9.878 1.00 24.12 15 LEU B C 1
ATOM 2773 O O . LEU B 1 15 ? 14.018 18.884 -11.003 1.00 26.83 15 LEU B O 1
ATOM 2778 N N . PRO B 1 16 ? 14.246 19.202 -8.783 1.00 24.73 16 PRO B N 1
ATOM 2779 C CA . PRO B 1 16 ? 15.665 19.572 -8.830 1.00 24.90 16 PRO B CA 1
ATOM 2780 C C . PRO B 1 16 ? 16.578 18.364 -9.053 1.00 25.90 16 PRO B C 1
ATOM 2781 O O . PRO B 1 16 ? 17.369 17.989 -8.182 1.00 23.86 16 PRO B O 1
ATOM 2785 N N . VAL B 1 17 ? 16.451 17.763 -10.232 1.00 24.31 17 VAL B N 1
ATOM 2786 C CA . VAL B 1 17 ? 17.242 16.602 -10.601 1.00 26.37 17 VAL B CA 1
ATOM 2787 C C . VAL B 1 17 ? 17.622 16.724 -12.071 1.00 28.09 17 VAL B C 1
ATOM 2788 O O . VAL B 1 17 ? 16.991 17.477 -12.815 1.00 27.41 17 VAL B O 1
ATOM 2792 N N . ASP B 1 18 ? 18.659 15.994 -12.477 1.00 30.66 18 ASP B N 1
ATOM 2793 C CA . ASP B 1 18 ? 19.092 15.979 -13.870 1.00 33.94 18 ASP B CA 1
ATOM 2794 C C . ASP B 1 18 ? 19.267 14.527 -14.297 1.00 35.56 18 ASP B C 1
ATOM 2795 O O . ASP B 1 18 ? 19.146 13.613 -13.480 1.00 34.17 18 ASP B O 1
ATOM 2800 N N . GLU B 1 19 ? 19.562 14.315 -15.574 1.00 37.23 19 GLU B N 1
ATOM 2801 C CA . GLU B 1 19 ? 19.712 12.966 -16.108 1.00 39.28 19 GLU B CA 1
ATOM 2802 C C . GLU B 1 19 ? 20.768 12.112 -15.407 1.00 39.01 19 GLU B C 1
ATOM 2803 O O . GLU B 1 19 ? 20.819 10.896 -15.604 1.00 39.41 19 GLU B O 1
ATOM 2809 N N . ASN B 1 20 ? 21.605 12.739 -14.588 1.00 38.16 20 ASN B N 1
ATOM 2810 C CA . ASN B 1 20 ? 22.646 12.009 -13.871 1.00 36.96 20 ASN B CA 1
ATOM 2811 C C . ASN B 1 20 ? 22.339 11.803 -12.386 1.00 35.72 20 ASN B C 1
ATOM 2812 O O . ASN B 1 20 ? 23.114 11.169 -11.670 1.00 36.06 20 ASN B O 1
ATOM 2817 N N . THR B 1 21 ? 21.215 12.339 -11.921 1.00 33.17 21 THR B N 1
ATOM 2818 C CA . THR B 1 21 ? 20.824 12.181 -10.521 1.00 29.61 21 THR B CA 1
ATOM 2819 C C . THR B 1 21 ? 20.402 10.731 -10.290 1.00 27.40 21 THR B C 1
ATOM 2820 O O . THR B 1 21 ? 19.572 10.198 -11.023 1.00 26.70 21 THR B O 1
ATOM 2824 N N . PRO B 1 22 ? 20.984 10.067 -9.279 1.00 25.61 22 PRO B N 1
ATOM 2825 C CA . PRO B 1 22 ? 20.638 8.671 -8.982 1.00 25.88 22 PRO B CA 1
ATOM 2826 C C . PRO B 1 22 ? 19.222 8.636 -8.414 1.00 24.39 22 PRO B C 1
ATOM 2827 O O . PRO B 1 22 ? 18.933 9.333 -7.443 1.00 26.46 22 PRO B O 1
ATOM 2831 N N . ILE B 1 23 ? 18.344 7.835 -9.006 1.00 22.39 23 ILE B N 1
ATOM 2832 C CA . ILE B 1 23 ? 16.965 7.762 -8.529 1.00 22.13 23 ILE B CA 1
ATOM 2833 C C . ILE B 1 23 ? 16.740 6.589 -7.580 1.00 20.77 23 ILE B C 1
ATOM 2834 O O . ILE B 1 23 ? 16.822 5.429 -7.988 1.00 20.63 23 ILE B O 1
ATOM 2839 N N . VAL B 1 24 ? 16.469 6.894 -6.310 1.00 18.60 24 VAL B N 1
ATOM 2840 C CA . VAL B 1 24 ? 16.203 5.854 -5.322 1.00 16.65 24 VAL B CA 1
ATOM 2841 C C . VAL B 1 24 ? 14.695 5.892 -5.109 1.00 18.11 24 VAL B C 1
ATOM 2842 O O . VAL B 1 24 ? 14.173 6.788 -4.431 1.00 16.68 24 VAL B O 1
ATOM 2846 N N . THR B 1 25 ? 13.995 4.927 -5.698 1.00 16.57 25 THR B N 1
ATOM 2847 C CA . THR B 1 25 ? 12.544 4.923 -5.575 1.00 17.74 25 THR B CA 1
ATOM 2848 C C . THR B 1 25 ? 12.004 3.576 -5.089 1.00 16.86 25 THR B C 1
ATOM 2849 O O . THR B 1 25 ? 12.593 2.519 -5.274 1.00 17.12 25 THR B O 1
ATOM 2853 N N . LEU B 1 26 ? 10.848 3.659 -4.409 1.00 15.22 26 LEU B N 1
ATOM 2854 C CA . LEU B 1 26 ? 10.151 2.449 -4.000 1.00 17.41 26 LEU B CA 1
ATOM 2855 C C . LEU B 1 26 ? 8.781 2.370 -4.686 1.00 17.33 26 LEU B C 1
ATOM 2856 O O . LEU B 1 26 ? 7.833 1.772 -4.195 1.00 17.94 26 LEU B O 1
ATOM 2861 N N . TYR B 1 27 ? 8.702 3.048 -5.850 1.00 17.28 27 TYR B N 1
ATOM 2862 C CA . TYR B 1 27 ? 7.445 3.110 -6.594 1.00 18.73 27 TYR B CA 1
ATOM 2863 C C . TYR B 1 27 ? 6.353 3.862 -5.821 1.00 18.67 27 TYR B C 1
ATOM 2864 O O . TYR B 1 27 ? 5.167 3.593 -5.943 1.00 16.90 27 TYR B O 1
ATOM 2873 N N . GLU B 1 28 ? 6.757 4.831 -5.010 1.00 17.86 28 GLU B N 1
ATOM 2874 C CA . GLU B 1 28 ? 5.822 5.640 -4.243 1.00 18.46 28 GLU B CA 1
ATOM 2875 C C . GLU B 1 28 ? 5.003 6.493 -5.202 1.00 19.12 28 GLU B C 1
ATOM 2876 O O . GLU B 1 28 ? 5.367 6.658 -6.360 1.00 19.05 28 GLU B O 1
ATOM 2882 N N . GLY B 1 29 ? 3.894 7.035 -4.712 1.00 19.44 29 GLY B N 1
ATOM 2883 C CA . GLY B 1 29 ? 3.057 7.872 -5.549 1.00 19.59 29 GLY B CA 1
ATOM 2884 C C . GLY B 1 29 ? 2.042 7.082 -6.344 1.00 18.52 29 GLY B C 1
ATOM 2885 O O . GLY B 1 29 ? 1.920 5.860 -6.187 1.00 17.56 29 GLY B O 1
ATOM 2886 N N . ASN B 1 30 ? 1.329 7.789 -7.215 1.00 18.39 30 ASN B N 1
ATOM 2887 C CA . ASN B 1 30 ? 0.295 7.204 -8.060 1.00 18.02 30 ASN B CA 1
ATOM 2888 C C . ASN B 1 30 ? -0.702 6.407 -7.223 1.00 19.28 30 ASN B C 1
ATOM 2889 O O . ASN B 1 30 ? -1.220 5.373 -7.653 1.00 17.65 30 ASN B O 1
ATOM 2894 N N . THR B 1 31 ? -0.962 6.898 -6.014 1.00 18.98 31 THR B N 1
ATOM 2895 C CA . THR B 1 31 ? -1.899 6.242 -5.117 1.00 18.26 31 THR B CA 1
ATOM 2896 C C . THR B 1 31 ? -3.318 6.507 -5.617 1.00 17.63 31 THR B C 1
ATOM 2897 O O . THR B 1 31 ? -3.568 7.490 -6.310 1.00 19.95 31 THR B O 1
ATOM 2901 N N . PRO B 1 32 ? -4.269 5.640 -5.262 1.00 18.35 32 PRO B N 1
ATOM 2902 C CA . PRO B 1 32 ? -5.656 5.813 -5.709 1.00 18.51 32 PRO B CA 1
ATOM 2903 C C . PRO B 1 32 ? -6.348 7.120 -5.322 1.00 18.80 32 PRO B C 1
ATOM 2904 O O . PRO B 1 32 ? -6.202 7.611 -4.198 1.00 18.45 32 PRO B O 1
ATOM 2908 N N . LEU B 1 33 ? -7.087 7.680 -6.274 1.00 18.16 33 LEU B N 1
ATOM 2909 C CA . LEU B 1 33 ? -7.892 8.871 -6.045 1.00 19.15 33 LEU B CA 1
ATOM 2910 C C . LEU B 1 33 ? -9.294 8.253 -6.131 1.00 19.77 33 LEU B C 1
ATOM 2911 O O . LEU B 1 33 ? -9.870 8.100 -7.211 1.00 18.32 33 LEU B O 1
ATOM 2916 N N . ILE B 1 34 ? -9.826 7.880 -4.973 1.00 21.07 34 ILE B N 1
ATOM 2917 C CA . ILE B 1 34 ? -11.115 7.198 -4.884 1.00 20.96 34 ILE B CA 1
ATOM 2918 C C . ILE B 1 34 ? -12.344 8.090 -4.796 1.00 21.13 34 ILE B C 1
ATOM 2919 O O . ILE B 1 34 ? -12.484 8.861 -3.854 1.00 21.28 34 ILE B O 1
ATOM 2924 N N . GLU B 1 35 ? -13.242 7.979 -5.773 1.00 21.64 35 GLU B N 1
ATOM 2925 C CA . GLU B 1 35 ? -14.464 8.776 -5.736 1.00 22.61 35 GLU B CA 1
ATOM 2926 C C . GLU B 1 35 ? -15.335 8.143 -4.668 1.00 21.60 35 GLU B C 1
ATOM 2927 O O . GLU B 1 35 ? -15.732 6.985 -4.792 1.00 21.41 35 GLU B O 1
ATOM 2933 N N . ALA B 1 36 ? -15.630 8.909 -3.625 1.00 20.49 36 ALA B N 1
ATOM 2934 C CA . ALA B 1 36 ? -16.409 8.408 -2.505 1.00 21.31 36 ALA B CA 1
ATOM 2935 C C . ALA B 1 36 ? -17.881 8.810 -2.520 1.00 20.40 36 ALA B C 1
ATOM 2936 O O . ALA B 1 36 ? -18.293 9.689 -1.766 1.00 20.41 36 ALA B O 1
ATOM 2938 N N . ASP B 1 37 ? -18.666 8.160 -3.374 1.00 21.00 37 ASP B N 1
ATOM 2939 C CA . ASP B 1 37 ? -20.096 8.442 -3.465 1.00 22.52 37 ASP B CA 1
ATOM 2940 C C . ASP B 1 37 ? -20.847 7.995 -2.210 1.00 22.32 37 ASP B C 1
ATOM 2941 O O . ASP B 1 37 ? -21.764 8.685 -1.764 1.00 21.33 37 ASP B O 1
ATOM 2946 N N . ASN B 1 38 ? -20.477 6.845 -1.646 1.00 20.38 38 ASN B N 1
ATOM 2947 C CA . ASN B 1 38 ? -21.141 6.368 -0.428 1.00 20.10 38 ASN B CA 1
ATOM 2948 C C . ASN B 1 38 ? -20.910 7.361 0.710 1.00 18.74 38 ASN B C 1
ATOM 2949 O O . ASN B 1 38 ? -21.820 7.674 1.468 1.00 19.51 38 ASN B O 1
ATOM 2954 N N . LEU B 1 39 ? -19.681 7.851 0.829 1.00 18.97 39 LEU B N 1
ATOM 2955 C CA . LEU B 1 39 ? -19.339 8.809 1.874 1.00 19.19 39 LEU B CA 1
ATOM 2956 C C . LEU B 1 39 ? -20.119 10.111 1.679 1.00 19.86 39 LEU B C 1
ATOM 2957 O O . LEU B 1 39 ? -20.683 10.657 2.630 1.00 18.53 39 LEU B O 1
ATOM 2962 N N . ALA B 1 40 ? -20.157 10.594 0.440 1.00 19.10 40 ALA B N 1
ATOM 2963 C CA . ALA B 1 40 ? -20.869 11.824 0.120 1.00 18.92 40 ALA B CA 1
ATOM 2964 C C . ALA B 1 40 ? -22.337 11.702 0.501 1.00 20.63 40 ALA B C 1
ATOM 2965 O O . ALA B 1 40 ? -22.915 12.613 1.096 1.00 18.75 40 ALA B O 1
ATOM 2967 N N . ARG B 1 41 ? -22.945 10.571 0.161 1.00 21.63 41 ARG B N 1
ATOM 2968 C CA . ARG B 1 41 ? -24.350 10.361 0.476 1.00 22.61 41 ARG B CA 1
ATOM 2969 C C . ARG B 1 41 ? -24.527 10.259 1.983 1.00 21.26 41 ARG B C 1
ATOM 2970 O O . ARG B 1 41 ? -25.518 10.734 2.534 1.00 21.11 41 ARG B O 1
ATOM 2978 N N . ALA B 1 42 ? -23.548 9.659 2.648 1.00 19.73 42 ALA B N 1
ATOM 2979 C CA . ALA B 1 42 ? -23.608 9.486 4.097 1.00 21.52 42 ALA B CA 1
ATOM 2980 C C . ALA B 1 42 ? -23.563 10.798 4.885 1.00 22.11 42 ALA B C 1
ATOM 2981 O O . ALA B 1 42 ? -24.178 10.900 5.943 1.00 23.12 42 ALA B O 1
ATOM 2983 N N . ILE B 1 43 ? -22.844 11.796 4.378 1.00 21.64 43 ILE B N 1
ATOM 2984 C CA . ILE B 1 43 ? -22.741 13.081 5.068 1.00 23.71 43 ILE B CA 1
ATOM 2985 C C . ILE B 1 43 ? -23.601 14.169 4.424 1.00 24.65 43 ILE B C 1
ATOM 2986 O O . ILE B 1 43 ? -23.639 15.302 4.900 1.00 25.52 43 ILE B O 1
ATOM 2991 N N . GLY B 1 44 ? -24.282 13.823 3.337 1.00 24.74 44 GLY B N 1
ATOM 2992 C CA . GLY B 1 44 ? -25.142 14.781 2.670 1.00 24.53 44 GLY B CA 1
ATOM 2993 C C . GLY B 1 44 ? -24.447 15.808 1.798 1.00 24.90 44 GLY B C 1
ATOM 2994 O O . GLY B 1 44 ? -24.998 16.884 1.546 1.00 23.62 44 GLY B O 1
ATOM 2995 N N . PHE B 1 45 ? -23.245 15.488 1.330 1.00 23.95 45 PHE B N 1
ATOM 2996 C CA . PHE B 1 45 ? -22.500 16.403 0.471 1.00 25.92 45 PHE B CA 1
ATOM 2997 C C . PHE B 1 45 ? -23.057 16.309 -0.942 1.00 26.86 45 PHE B C 1
ATOM 2998 O O . PHE B 1 45 ? -22.982 15.257 -1.576 1.00 27.52 45 PHE B O 1
ATOM 3006 N N . LYS B 1 46 ? -23.592 17.423 -1.435 1.00 29.57 46 LYS B N 1
ATOM 3007 C CA . LYS B 1 46 ? -24.191 17.484 -2.765 1.00 31.67 46 LYS B CA 1
ATOM 3008 C C . LYS B 1 46 ? -23.170 17.744 -3.865 1.00 31.70 46 LYS B C 1
ATOM 3009 O O . LYS B 1 46 ? -23.347 18.634 -4.695 1.00 33.57 46 LYS B O 1
ATOM 3015 N N . GLY B 1 47 ? -22.100 16.962 -3.873 1.00 31.87 47 GLY B N 1
ATOM 3016 C CA . GLY B 1 47 ? -21.081 17.139 -4.886 1.00 30.89 47 GLY B CA 1
ATOM 3017 C C . GLY B 1 47 ? -20.224 15.900 -4.991 1.00 30.63 47 GLY B C 1
ATOM 3018 O O . GLY B 1 47 ? -20.647 14.817 -4.591 1.00 31.07 47 GLY B O 1
ATOM 3019 N N . LYS B 1 48 ? -19.019 16.054 -5.526 1.00 28.42 48 LYS B N 1
ATOM 3020 C CA . LYS B 1 48 ? -18.121 14.923 -5.668 1.00 27.62 48 LYS B CA 1
ATOM 3021 C C . LYS B 1 48 ? -16.979 14.986 -4.673 1.00 26.37 48 LYS B C 1
ATOM 3022 O O . LYS B 1 48 ? -16.350 16.032 -4.490 1.00 23.90 48 LYS B O 1
ATOM 3028 N N . ILE B 1 49 ? -16.740 13.859 -4.012 1.00 23.88 49 ILE B N 1
ATOM 3029 C CA . ILE B 1 49 ? -15.658 13.748 -3.047 1.00 22.08 49 ILE B CA 1
ATOM 3030 C C . ILE B 1 49 ? -14.650 12.728 -3.573 1.00 20.47 49 ILE B C 1
ATOM 3031 O O . ILE B 1 49 ? -15.028 11.651 -4.027 1.00 20.35 49 ILE B O 1
ATOM 3036 N N . TYR B 1 50 ? -13.370 13.080 -3.534 1.00 19.55 50 TYR B N 1
ATOM 3037 C CA . TYR B 1 50 ? -12.324 12.163 -3.965 1.00 21.26 50 TYR B CA 1
ATOM 3038 C C . TYR B 1 50 ? -11.328 12.019 -2.836 1.00 19.94 50 TYR B C 1
ATOM 3039 O O . TYR B 1 50 ? -10.853 13.011 -2.291 1.00 20.69 50 TYR B O 1
ATOM 3048 N N . LEU B 1 51 ? -11.016 10.779 -2.485 1.00 19.08 51 LEU B N 1
ATOM 3049 C CA . LEU B 1 51 ? -10.069 10.514 -1.418 1.00 18.47 51 LEU B CA 1
ATOM 3050 C C . LEU B 1 51 ? -8.729 10.045 -1.993 1.00 16.76 51 LEU B C 1
ATOM 3051 O O . LEU B 1 51 ? -8.664 9.005 -2.652 1.00 17.59 51 LEU B O 1
ATOM 3056 N N . LYS B 1 52 ? -7.676 10.827 -1.758 1.00 15.39 52 LYS B N 1
ATOM 3057 C CA . LYS B 1 52 ? -6.327 10.482 -2.218 1.00 15.95 52 LYS B CA 1
ATOM 3058 C C . LYS B 1 52 ? -5.772 9.590 -1.111 1.00 16.32 52 LYS B C 1
ATOM 3059 O O . LYS B 1 52 ? -5.376 10.073 -0.046 1.00 18.79 52 LYS B O 1
ATOM 3065 N N . TYR B 1 53 ? -5.758 8.287 -1.368 1.00 16.66 53 TYR B N 1
ATOM 3066 C CA . TYR B 1 53 ? -5.322 7.299 -0.383 1.00 16.06 53 TYR B CA 1
ATOM 3067 C C . TYR B 1 53 ? -3.807 7.098 -0.309 1.00 16.31 53 TYR B C 1
ATOM 3068 O O . TYR B 1 53 ? -3.264 6.128 -0.836 1.00 17.75 53 TYR B O 1
ATOM 3077 N N . GLU B 1 54 ? -3.144 8.014 0.390 1.00 15.63 54 GLU B N 1
ATOM 3078 C CA . GLU B 1 54 ? -1.694 8.000 0.551 1.00 15.88 54 GLU B CA 1
ATOM 3079 C C . GLU B 1 54 ? -1.181 6.886 1.462 1.00 14.82 54 GLU B C 1
ATOM 3080 O O . GLU B 1 54 ? 0.025 6.690 1.597 1.00 14.81 54 GLU B O 1
ATOM 3086 N N . GLY B 1 55 ? -2.101 6.157 2.081 1.00 15.43 55 GLY B N 1
ATOM 3087 C CA . GLY B 1 55 ? -1.704 5.083 2.968 1.00 14.63 55 GLY B CA 1
ATOM 3088 C C . GLY B 1 55 ? -1.068 3.944 2.209 1.00 15.74 55 GLY B C 1
ATOM 3089 O O . GLY B 1 55 ? -0.345 3.130 2.781 1.00 15.35 55 GLY B O 1
ATOM 3090 N N . LEU B 1 56 ? -1.309 3.895 0.905 1.00 14.36 56 LEU B N 1
ATOM 3091 C CA . LEU B 1 56 ? -0.755 2.825 0.108 1.00 15.14 56 LEU B CA 1
ATOM 3092 C C . LEU B 1 56 ? 0.656 3.103 -0.407 1.00 16.68 56 LEU B C 1
ATOM 3093 O O . LEU B 1 56 ? 1.170 2.356 -1.240 1.00 17.03 56 LEU B O 1
ATOM 3098 N N . ASN B 1 57 ? 1.276 4.178 0.078 1.00 16.59 57 ASN B N 1
ATOM 3099 C CA . ASN B 1 57 ? 2.658 4.480 -0.291 1.00 16.26 57 ASN B CA 1
ATOM 3100 C C . ASN B 1 57 ? 3.511 3.394 0.377 1.00 16.98 57 ASN B C 1
ATOM 3101 O O . ASN B 1 57 ? 3.089 2.795 1.369 1.00 17.53 57 ASN B O 1
ATOM 3106 N N . PRO B 1 58 ? 4.716 3.129 -0.153 1.00 19.16 58 PRO B N 1
ATOM 3107 C CA . PRO B 1 58 ? 5.665 2.122 0.339 1.00 17.89 58 PRO B CA 1
ATOM 3108 C C . PRO B 1 58 ? 5.821 1.939 1.854 1.00 17.74 58 PRO B C 1
ATOM 3109 O O . PRO B 1 58 ? 5.909 0.803 2.318 1.00 16.04 58 PRO B O 1
ATOM 3113 N N . THR B 1 59 ? 5.884 3.029 2.620 1.00 16.48 59 THR B N 1
ATOM 3114 C CA . THR B 1 59 ? 6.029 2.898 4.077 1.00 17.26 59 THR B CA 1
ATOM 3115 C C . THR B 1 59 ? 4.765 3.246 4.859 1.00 16.75 59 THR B C 1
ATOM 3116 O O . THR B 1 59 ? 4.783 3.278 6.092 1.00 16.92 59 THR B O 1
ATOM 3120 N N . GLY B 1 60 ? 3.679 3.534 4.154 1.00 15.63 60 GLY B N 1
ATOM 3121 C CA . GLY B 1 60 ? 2.432 3.838 4.839 1.00 17.62 60 GLY B CA 1
ATOM 3122 C C . GLY B 1 60 ? 2.026 5.292 4.992 1.00 17.21 60 GLY B C 1
ATOM 3123 O O . GLY B 1 60 ? 1.015 5.578 5.635 1.00 17.28 60 GLY B O 1
ATOM 3124 N N . SER B 1 61 ? 2.799 6.221 4.434 1.00 18.08 61 SER B N 1
ATOM 3125 C CA . SER B 1 61 ? 2.428 7.633 4.529 1.00 18.39 61 SER B CA 1
ATOM 3126 C C . SER B 1 61 ? 2.993 8.440 3.369 1.00 17.20 61 SER B C 1
ATOM 3127 O O . SER B 1 61 ? 3.975 8.041 2.745 1.00 16.43 61 SER B O 1
ATOM 3130 N N . PHE B 1 62 ? 2.367 9.580 3.093 1.00 17.00 62 PHE B N 1
ATOM 3131 C CA . PHE B 1 62 ? 2.785 10.454 1.995 1.00 16.46 62 PHE B CA 1
ATOM 3132 C C . PHE B 1 62 ? 4.236 10.913 2.112 1.00 15.67 62 PHE B C 1
ATOM 3133 O O . PHE B 1 62 ? 4.824 11.348 1.131 1.00 15.25 62 PHE B O 1
ATOM 3141 N N . LYS B 1 63 ? 4.819 10.832 3.306 1.00 14.88 63 LYS B N 1
ATOM 3142 C CA . LYS B 1 63 ? 6.188 11.284 3.462 1.00 16.31 63 LYS B CA 1
ATOM 3143 C C . LYS B 1 63 ? 7.158 10.586 2.502 1.00 17.01 63 LYS B C 1
ATOM 3144 O O . LYS B 1 63 ? 8.247 11.099 2.237 1.00 16.81 63 LYS B O 1
ATOM 3150 N N . ASP B 1 64 ? 6.757 9.438 1.963 1.00 15.86 64 ASP B N 1
ATOM 3151 C CA . ASP B 1 64 ? 7.621 8.729 1.024 1.00 17.13 64 ASP B CA 1
ATOM 3152 C C . ASP B 1 64 ? 7.934 9.617 -0.183 1.00 17.18 64 ASP B C 1
ATOM 3153 O O . ASP B 1 64 ? 9.005 9.502 -0.769 1.00 16.12 64 ASP B O 1
ATOM 3158 N N . ARG B 1 65 ? 7.001 10.498 -0.542 1.00 16.51 65 ARG B N 1
ATOM 3159 C CA . ARG B 1 65 ? 7.199 11.397 -1.683 1.00 17.71 65 ARG B CA 1
ATOM 3160 C C . ARG B 1 65 ? 8.393 12.311 -1.460 1.00 19.47 65 ARG B C 1
ATOM 3161 O O . ARG B 1 65 ? 9.169 12.582 -2.381 1.00 19.69 65 ARG B O 1
ATOM 3169 N N . GLY B 1 66 ? 8.536 12.787 -0.229 1.00 18.22 66 GLY B N 1
ATOM 3170 C CA . GLY B 1 66 ? 9.638 13.666 0.083 1.00 18.95 66 GLY B CA 1
ATOM 3171 C C . GLY B 1 66 ? 10.937 12.924 0.284 1.00 18.62 66 GLY B C 1
ATOM 3172 O O . GLY B 1 66 ? 11.997 13.421 -0.093 1.00 17.99 66 GLY B O 1
ATOM 3173 N N . MET B 1 67 ? 10.870 11.729 0.862 1.00 17.07 67 MET B N 1
ATOM 3174 C CA . MET B 1 67 ? 12.080 10.974 1.119 1.00 14.38 67 MET B CA 1
ATOM 3175 C C . MET B 1 67 ? 12.735 10.406 -0.133 1.00 15.45 67 MET B C 1
ATOM 3176 O O . MET B 1 67 ? 13.953 10.279 -0.175 1.00 15.48 67 MET B O 1
ATOM 3181 N N . THR B 1 68 ? 11.950 10.079 -1.158 1.00 15.06 68 THR B N 1
ATOM 3182 C CA . THR B 1 68 ? 12.569 9.559 -2.368 1.00 16.25 68 THR B CA 1
ATOM 3183 C C . THR B 1 68 ? 13.507 10.629 -2.943 1.00 17.40 68 THR B C 1
ATOM 3184 O O . THR B 1 68 ? 14.625 10.317 -3.364 1.00 18.38 68 THR B O 1
ATOM 3188 N N . LEU B 1 69 ? 13.074 11.889 -2.931 1.00 17.59 69 LEU B N 1
ATOM 3189 C CA . LEU B 1 69 ? 13.906 12.978 -3.451 1.00 18.38 69 LEU B CA 1
ATOM 3190 C C . LEU B 1 69 ? 15.058 13.279 -2.495 1.00 19.26 69 LEU B C 1
ATOM 3191 O O . LEU B 1 69 ? 16.217 13.341 -2.904 1.00 17.83 69 LEU B O 1
ATOM 3196 N N . ALA B 1 70 ? 14.733 13.447 -1.216 1.00 17.15 70 ALA B N 1
ATOM 3197 C CA . ALA B 1 70 ? 15.741 13.733 -0.206 1.00 17.44 70 ALA B CA 1
ATOM 3198 C C . ALA B 1 70 ? 16.872 12.712 -0.225 1.00 15.75 70 ALA B C 1
ATOM 3199 O O . ALA B 1 70 ? 18.048 13.078 -0.199 1.00 16.69 70 ALA B O 1
ATOM 3201 N N . ILE B 1 71 ? 16.534 11.426 -0.259 1.00 16.24 71 ILE B N 1
ATOM 3202 C CA . ILE B 1 71 ? 17.570 10.403 -0.282 1.00 15.16 71 ILE B CA 1
ATOM 3203 C C . ILE B 1 71 ? 18.316 10.374 -1.619 1.00 15.12 71 ILE B C 1
ATOM 3204 O O . ILE B 1 71 ? 19.538 10.228 -1.644 1.00 13.48 71 ILE B O 1
ATOM 3209 N N . SER B 1 72 ? 17.591 10.507 -2.724 1.00 15.37 72 SER B N 1
ATOM 3210 C CA . SER B 1 72 ? 18.247 10.501 -4.028 1.00 16.92 72 SER B CA 1
ATOM 3211 C C . SER B 1 72 ? 19.242 11.660 -4.106 1.00 18.02 72 SER B C 1
ATOM 3212 O O . SER B 1 72 ? 20.340 11.515 -4.648 1.00 16.87 72 SER B O 1
ATOM 3215 N N . LYS B 1 73 ? 18.865 12.808 -3.551 1.00 19.42 73 LYS B N 1
ATOM 3216 C CA . LYS B 1 73 ? 19.746 13.966 -3.580 1.00 20.52 73 LYS B CA 1
ATOM 3217 C C . LYS B 1 73 ? 20.936 13.751 -2.663 1.00 21.14 73 LYS B C 1
ATOM 3218 O O . LYS B 1 73 ? 22.031 14.250 -2.928 1.00 20.03 73 LYS B O 1
ATOM 3224 N N . ALA B 1 74 ? 20.724 13.002 -1.585 1.00 19.61 74 ALA B N 1
ATOM 3225 C CA . ALA B 1 74 ? 21.801 12.714 -0.646 1.00 19.26 74 ALA B CA 1
ATOM 3226 C C . ALA B 1 74 ? 22.847 11.815 -1.317 1.00 19.24 74 ALA B C 1
ATOM 3227 O O . ALA B 1 74 ? 24.049 12.008 -1.139 1.00 20.70 74 ALA B O 1
ATOM 3229 N N . VAL B 1 75 ? 22.384 10.833 -2.084 1.00 19.57 75 VAL B N 1
ATOM 3230 C CA . VAL B 1 75 ? 23.294 9.922 -2.773 1.00 21.16 75 VAL B CA 1
ATOM 3231 C C . VAL B 1 75 ? 24.102 10.721 -3.782 1.00 21.02 75 VAL B C 1
ATOM 3232 O O . VAL B 1 75 ? 25.323 10.590 -3.870 1.00 21.00 75 VAL B O 1
ATOM 3236 N N . GLU B 1 76 ? 23.399 11.560 -4.529 1.00 21.29 76 GLU B N 1
ATOM 3237 C CA . GLU B 1 76 ? 24.016 12.404 -5.538 1.00 22.19 76 GLU B CA 1
ATOM 3238 C C . GLU B 1 76 ? 25.119 13.256 -4.918 1.00 22.84 76 GLU B C 1
ATOM 3239 O O . GLU B 1 76 ? 26.159 13.490 -5.535 1.00 21.44 76 GLU B O 1
ATOM 3245 N N . ALA B 1 77 ? 24.884 13.712 -3.690 1.00 22.21 77 ALA B N 1
ATOM 3246 C CA . ALA B 1 77 ? 25.845 14.538 -2.975 1.00 22.36 77 ALA B CA 1
ATOM 3247 C C . ALA B 1 77 ? 26.936 13.704 -2.312 1.00 22.22 77 ALA B C 1
ATOM 3248 O O . ALA B 1 77 ? 27.841 14.249 -1.673 1.00 25.08 77 ALA B O 1
ATOM 3250 N N . GLY B 1 78 ? 26.842 12.386 -2.448 1.00 21.28 78 GLY B N 1
ATOM 3251 C CA . GLY B 1 78 ? 27.840 11.510 -1.863 1.00 21.29 78 GLY B CA 1
ATOM 3252 C C . GLY B 1 78 ? 27.738 11.290 -0.362 1.00 22.09 78 GLY B C 1
ATOM 3253 O O . GLY B 1 78 ? 28.709 10.869 0.264 1.00 19.84 78 GLY B O 1
ATOM 3254 N N . LYS B 1 79 ? 26.578 11.581 0.223 1.00 20.87 79 LYS B N 1
ATOM 3255 C CA . LYS B 1 79 ? 26.391 11.367 1.656 1.00 22.25 79 LYS B CA 1
ATOM 3256 C C . LYS B 1 79 ? 26.410 9.858 1.897 1.00 21.65 79 LYS B C 1
ATOM 3257 O O . LYS B 1 79 ? 25.965 9.083 1.055 1.00 21.95 79 LYS B O 1
ATOM 3263 N N . ARG B 1 80 ? 26.926 9.444 3.048 1.00 22.00 80 ARG B N 1
ATOM 3264 C CA . ARG B 1 80 ? 27.027 8.027 3.370 1.00 23.62 80 ARG B CA 1
ATOM 3265 C C . ARG B 1 80 ? 25.880 7.533 4.239 1.00 22.67 80 ARG B C 1
ATOM 3266 O O . ARG B 1 80 ? 25.691 6.324 4.410 1.00 21.88 80 ARG B O 1
ATOM 3274 N N . ALA B 1 81 ? 25.120 8.470 4.794 1.00 20.79 81 ALA B N 1
ATOM 3275 C CA . ALA B 1 81 ? 24.003 8.115 5.653 1.00 21.74 81 ALA B CA 1
ATOM 3276 C C . ALA B 1 81 ? 23.025 9.276 5.815 1.00 19.78 81 ALA B C 1
ATOM 3277 O O . ALA B 1 81 ? 23.274 10.390 5.344 1.00 21.28 81 ALA B O 1
ATOM 3279 N N . VAL B 1 82 ? 21.901 8.998 6.468 1.00 18.20 82 VAL B N 1
ATOM 3280 C CA . VAL B 1 82 ? 20.898 10.016 6.741 1.00 18.14 82 VAL B CA 1
ATOM 3281 C C . VAL B 1 82 ? 20.696 10.016 8.251 1.00 19.64 82 VAL B C 1
ATOM 3282 O O . VAL B 1 82 ? 21.003 9.031 8.925 1.00 20.82 82 VAL B O 1
ATOM 3286 N N . ILE B 1 83 ? 20.189 11.115 8.786 1.00 20.57 83 ILE B N 1
ATOM 3287 C CA . ILE B 1 83 ? 19.978 11.192 10.222 1.00 22.50 83 ILE B CA 1
ATOM 3288 C C . ILE B 1 83 ? 18.830 12.131 10.553 1.00 22.44 83 ILE B C 1
ATOM 3289 O O . ILE B 1 83 ? 18.579 13.103 9.840 1.00 22.31 83 ILE B O 1
ATOM 3294 N N . CYS B 1 84 ? 18.114 11.817 11.626 1.00 24.70 84 CYS B N 1
ATOM 3295 C CA . CYS B 1 84 ? 17.006 12.651 12.076 1.00 24.54 84 CYS B CA 1
ATOM 3296 C C . CYS B 1 84 ? 16.747 12.378 13.550 1.00 24.32 84 CYS B C 1
ATOM 3297 O O . CYS B 1 84 ? 17.391 11.523 14.153 1.00 23.88 84 CYS B O 1
ATOM 3300 N N . ALA B 1 85 ? 15.807 13.111 14.128 1.00 26.82 85 ALA B N 1
ATOM 3301 C CA . ALA B 1 85 ? 15.479 12.943 15.536 1.00 28.51 85 ALA B CA 1
ATOM 3302 C C . ALA B 1 85 ? 13.979 12.751 15.710 1.00 29.74 85 ALA B C 1
ATOM 3303 O O . ALA B 1 85 ? 13.390 13.249 16.668 1.00 32.21 85 ALA B O 1
ATOM 3305 N N . SER B 1 86 ? 13.365 12.011 14.793 1.00 29.52 86 SER B N 1
ATOM 3306 C CA . SER B 1 86 ? 11.914 11.793 14.845 1.00 29.92 86 SER B CA 1
ATOM 3307 C C . SER B 1 86 ? 11.535 10.383 15.318 1.00 29.28 86 SER B C 1
ATOM 3308 O O . SER B 1 86 ? 12.248 9.404 15.128 1.00 28.20 86 SER B O 1
ATOM 3311 N N . THR B 1 87 ? 10.359 10.324 15.987 1.00 28.01 87 THR B N 1
ATOM 3312 C CA . THR B 1 87 ? 9.839 9.042 16.446 1.00 29.66 87 THR B CA 1
ATOM 3313 C C . THR B 1 87 ? 8.621 8.595 15.626 1.00 29.41 87 THR B C 1
ATOM 3314 O O . THR B 1 87 ? 7.874 7.713 16.023 1.00 30.43 87 THR B O 1
ATOM 3318 N N . GLY B 1 88 ? 8.389 9.263 14.478 1.00 26.20 88 GLY B N 1
ATOM 3319 C CA . GLY B 1 88 ? 7.168 8.988 13.722 1.00 25.14 88 GLY B CA 1
ATOM 3320 C C . GLY B 1 88 ? 7.432 8.518 12.277 1.00 23.23 88 GLY B C 1
ATOM 3321 O O . GLY B 1 88 ? 8.458 7.940 11.948 1.00 22.56 88 GLY B O 1
ATOM 3322 N N . ASN B 1 89 ? 6.434 8.782 11.440 1.00 21.66 89 ASN B N 1
ATOM 3323 C CA . ASN B 1 89 ? 6.464 8.383 10.037 1.00 21.77 89 ASN B CA 1
ATOM 3324 C C . ASN B 1 89 ? 7.679 8.911 9.280 1.00 21.77 89 ASN B C 1
ATOM 3325 O O . ASN B 1 89 ? 8.122 8.291 8.311 1.00 20.53 89 ASN B O 1
ATOM 3330 N N . THR B 1 90 ? 8.218 10.045 9.724 1.00 20.45 90 THR B N 1
ATOM 3331 C CA . THR B 1 90 ? 9.396 10.635 9.091 1.00 20.90 90 THR B CA 1
ATOM 3332 C C . THR B 1 90 ? 10.565 9.672 9.183 1.00 20.05 90 THR B C 1
ATOM 3333 O O . THR B 1 90 ? 11.225 9.398 8.187 1.00 19.84 90 THR B O 1
ATOM 3337 N N . SER B 1 91 ? 10.809 9.144 10.378 1.00 19.09 91 SER B N 1
ATOM 3338 C CA . SER B 1 91 ? 11.914 8.213 10.587 1.00 18.90 91 SER B CA 1
ATOM 3339 C C . SER B 1 91 ? 11.753 6.911 9.813 1.00 16.29 91 SER B C 1
ATOM 3340 O O . SER B 1 91 ? 12.718 6.403 9.246 1.00 17.98 91 SER B O 1
ATOM 3343 N N . ALA B 1 92 ? 10.545 6.353 9.791 1.00 14.68 92 ALA B N 1
ATOM 3344 C CA . ALA B 1 92 ? 10.322 5.107 9.057 1.00 14.74 92 ALA B CA 1
ATOM 3345 C C . ALA B 1 92 ? 10.560 5.342 7.565 1.00 13.86 92 ALA B C 1
ATOM 3346 O O . ALA B 1 92 ? 11.230 4.555 6.906 1.00 13.19 92 ALA B O 1
ATOM 3348 N N . SER B 1 93 ? 10.009 6.428 7.039 1.00 13.88 93 SER B N 1
ATOM 3349 C CA . SER B 1 93 ? 10.178 6.746 5.620 1.00 15.72 93 SER B CA 1
ATOM 3350 C C . SER B 1 93 ? 11.660 6.905 5.273 1.00 16.02 93 SER B C 1
ATOM 3351 O O . SER B 1 93 ? 12.154 6.284 4.332 1.00 16.27 93 SER B O 1
ATOM 3354 N N . ALA B 1 94 ? 12.368 7.735 6.035 1.00 14.97 94 ALA B N 1
ATOM 3355 C CA . ALA B 1 94 ? 13.784 7.967 5.782 1.00 14.70 94 ALA B CA 1
ATOM 3356 C C . ALA B 1 94 ? 14.589 6.674 5.856 1.00 14.91 94 ALA B C 1
ATOM 3357 O O . ALA B 1 94 ? 15.493 6.451 5.055 1.00 13.98 94 ALA B O 1
ATOM 3359 N N . ALA B 1 95 ? 14.257 5.813 6.811 1.00 14.02 95 ALA B N 1
ATOM 3360 C CA . ALA B 1 95 ? 14.968 4.554 6.958 1.00 14.93 95 ALA B CA 1
ATOM 3361 C C . ALA B 1 95 ? 14.782 3.634 5.747 1.00 15.36 95 ALA B C 1
ATOM 3362 O O . ALA B 1 95 ? 15.738 3.028 5.273 1.00 15.80 95 ALA B O 1
ATOM 3364 N N . ALA B 1 96 ? 13.551 3.533 5.258 1.00 15.89 96 ALA B N 1
ATOM 3365 C CA . ALA B 1 96 ? 13.245 2.680 4.115 1.00 14.22 96 ALA B CA 1
ATOM 3366 C C . ALA B 1 96 ? 14.017 3.128 2.877 1.00 14.69 96 ALA B C 1
ATOM 3367 O O . ALA B 1 96 ? 14.617 2.307 2.187 1.00 13.95 96 ALA B O 1
ATOM 3369 N N . TYR B 1 97 ? 14.020 4.429 2.605 1.00 16.20 97 TYR B N 1
ATOM 3370 C CA . TYR B 1 97 ? 14.756 4.932 1.450 1.00 15.35 97 TYR B CA 1
ATOM 3371 C C . TYR B 1 97 ? 16.270 4.845 1.626 1.00 16.07 97 TYR B C 1
ATOM 3372 O O . TYR B 1 97 ? 17.003 4.672 0.648 1.00 14.47 97 TYR B O 1
ATOM 3381 N N . ALA B 1 98 ? 16.746 4.946 2.865 1.00 14.63 98 ALA B N 1
ATOM 3382 C CA . ALA B 1 98 ? 18.180 4.821 3.118 1.00 15.58 98 ALA B CA 1
ATOM 3383 C C . ALA B 1 98 ? 18.579 3.370 2.836 1.00 15.89 98 ALA B C 1
ATOM 3384 O O . ALA B 1 98 ? 19.641 3.106 2.271 1.00 17.51 98 ALA B O 1
ATOM 3386 N N . ALA B 1 99 ? 17.722 2.430 3.228 1.00 15.85 99 ALA B N 1
ATOM 3387 C CA . ALA B 1 99 ? 17.992 1.007 3.004 1.00 16.31 99 ALA B CA 1
ATOM 3388 C C . ALA B 1 99 ? 18.046 0.729 1.493 1.00 16.73 99 ALA B C 1
ATOM 3389 O O . ALA B 1 99 ? 18.958 0.062 1.001 1.00 16.26 99 ALA B O 1
ATOM 3391 N N . ARG B 1 100 ? 17.054 1.246 0.779 1.00 17.45 100 ARG B N 1
ATOM 3392 C CA . ARG B 1 100 ? 16.958 1.097 -0.674 1.00 19.15 100 ARG B CA 1
ATOM 3393 C C . ARG B 1 100 ? 18.219 1.664 -1.363 1.00 19.01 100 ARG B C 1
ATOM 3394 O O . ARG B 1 100 ? 18.748 1.075 -2.313 1.00 17.27 100 ARG B O 1
ATOM 3402 N N . ALA B 1 101 ? 18.705 2.792 -0.858 1.00 18.05 101 ALA B N 1
ATOM 3403 C CA . ALA B 1 101 ? 19.886 3.449 -1.412 1.00 19.25 101 ALA B CA 1
ATOM 3404 C C . ALA B 1 101 ? 21.196 2.828 -0.940 1.00 20.33 101 ALA B C 1
ATOM 3405 O O . ALA B 1 101 ? 22.269 3.241 -1.374 1.00 19.49 101 ALA B O 1
ATOM 3407 N N . GLY B 1 102 ? 21.111 1.841 -0.053 1.00 19.44 102 GLY B N 1
ATOM 3408 C CA . GLY B 1 102 ? 22.315 1.209 0.452 1.00 21.35 102 GLY B CA 1
ATOM 3409 C C . GLY B 1 102 ? 23.059 2.125 1.410 1.00 22.30 102 GLY B C 1
ATOM 3410 O O . GLY B 1 102 ? 24.279 2.014 1.569 1.00 21.50 102 GLY B O 1
ATOM 3411 N N . LEU B 1 103 ? 22.317 3.032 2.044 1.00 21.28 103 LEU B N 1
ATOM 3412 C CA . LEU B 1 103 ? 22.883 3.986 2.992 1.00 21.49 103 LEU B CA 1
ATOM 3413 C C . LEU B 1 103 ? 22.481 3.634 4.420 1.00 20.84 103 LEU B C 1
ATOM 3414 O O . LEU B 1 103 ? 21.480 2.950 4.640 1.00 21.80 103 LEU B O 1
ATOM 3419 N N . ARG B 1 104 ? 23.250 4.114 5.386 1.00 20.21 104 ARG B N 1
ATOM 3420 C CA . ARG B 1 104 ? 22.931 3.872 6.788 1.00 21.34 104 ARG B CA 1
ATOM 3421 C C . ARG B 1 104 ? 21.936 4.946 7.226 1.00 20.77 104 ARG B C 1
ATOM 3422 O O . ARG B 1 104 ? 21.841 6.000 6.599 1.00 20.19 104 ARG B O 1
ATOM 3430 N N . ALA B 1 105 ? 21.176 4.666 8.281 1.00 20.76 105 ALA B N 1
ATOM 3431 C CA . ALA B 1 105 ? 20.195 5.620 8.794 1.00 20.83 105 ALA B CA 1
ATOM 3432 C C . ALA B 1 105 ? 20.330 5.665 10.308 1.00 22.28 105 ALA B C 1
ATOM 3433 O O . ALA B 1 105 ? 20.344 4.625 10.974 1.00 20.67 105 ALA B O 1
ATOM 3435 N N . TYR B 1 106 ? 20.429 6.873 10.842 1.00 22.48 106 TYR B N 1
ATOM 3436 C CA . TYR B 1 106 ? 20.591 7.058 12.273 1.00 23.03 106 TYR B CA 1
ATOM 3437 C C . TYR B 1 106 ? 19.470 7.888 12.854 1.00 22.30 106 TYR B C 1
ATOM 3438 O O . TYR B 1 106 ? 19.037 8.872 12.255 1.00 21.92 106 TYR B O 1
ATOM 3447 N N . VAL B 1 107 ? 19.008 7.489 14.034 1.00 22.12 107 VAL B N 1
ATOM 3448 C CA . VAL B 1 107 ? 17.947 8.207 14.715 1.00 21.98 107 VAL B CA 1
ATOM 3449 C C . VAL B 1 107 ? 18.380 8.466 16.155 1.00 23.49 107 VAL B C 1
ATOM 3450 O O . VAL B 1 107 ? 18.643 7.532 16.913 1.00 24.03 107 VAL B O 1
ATOM 3454 N N . LEU B 1 108 ? 18.464 9.741 16.513 1.00 24.36 108 LEU B N 1
ATOM 3455 C CA . LEU B 1 108 ? 18.865 10.162 17.854 1.00 27.45 108 LEU B CA 1
ATOM 3456 C C . LEU B 1 108 ? 17.652 10.721 18.578 1.00 28.38 108 LEU B C 1
ATOM 3457 O O . LEU B 1 108 ? 17.083 11.726 18.155 1.00 29.84 108 LEU B O 1
ATOM 3462 N N . LEU B 1 109 ? 17.265 10.073 19.674 1.00 32.06 109 LEU B N 1
ATOM 3463 C CA . LEU B 1 109 ? 16.097 10.495 20.445 1.00 34.69 109 LEU B CA 1
ATOM 3464 C C . LEU B 1 109 ? 16.346 10.417 21.947 1.00 36.07 109 LEU B C 1
ATOM 3465 O O . LEU B 1 109 ? 17.173 9.631 22.410 1.00 36.14 109 LEU B O 1
ATOM 3470 N N . PRO B 1 110 ? 15.626 11.234 22.731 1.00 37.77 110 PRO B N 1
ATOM 3471 C CA . PRO B 1 110 ? 15.798 11.206 24.187 1.00 39.45 110 PRO B CA 1
ATOM 3472 C C . PRO B 1 110 ? 15.323 9.839 24.678 1.00 41.07 110 PRO B C 1
ATOM 3473 O O . PRO B 1 110 ? 14.266 9.362 24.259 1.00 41.40 110 PRO B O 1
ATOM 3477 N N . LYS B 1 111 ? 16.098 9.205 25.551 1.00 42.86 111 LYS B N 1
ATOM 3478 C CA . LYS B 1 111 ? 15.729 7.890 26.063 1.00 45.18 111 LYS B CA 1
ATOM 3479 C C . LYS B 1 111 ? 14.300 7.852 26.605 1.00 46.96 111 LYS B C 1
ATOM 3480 O O . LYS B 1 111 ? 13.695 6.785 26.707 1.00 47.78 111 LYS B O 1
ATOM 3486 N N . GLY B 1 112 ? 13.760 9.022 26.937 1.00 48.72 112 GLY B N 1
ATOM 3487 C CA . GLY B 1 112 ? 12.411 9.091 27.470 1.00 50.81 112 GLY B CA 1
ATOM 3488 C C . GLY B 1 112 ? 11.291 8.729 26.507 1.00 51.68 112 GLY B C 1
ATOM 3489 O O . GLY B 1 112 ? 10.524 7.799 26.759 1.00 51.62 112 GLY B O 1
ATOM 3490 N N . ALA B 1 113 ? 11.200 9.465 25.404 1.00 52.49 113 ALA B N 1
ATOM 3491 C CA . ALA B 1 113 ? 10.158 9.259 24.397 1.00 52.86 113 ALA B CA 1
ATOM 3492 C C . ALA B 1 113 ? 10.151 7.878 23.741 1.00 52.80 113 ALA B C 1
ATOM 3493 O O . ALA B 1 113 ? 9.193 7.516 23.053 1.00 52.92 113 ALA B O 1
ATOM 3495 N N . VAL B 1 114 ? 11.212 7.108 23.956 1.00 52.24 114 VAL B N 1
ATOM 3496 C CA . VAL B 1 114 ? 11.329 5.780 23.366 1.00 51.18 114 VAL B CA 1
ATOM 3497 C C . VAL B 1 114 ? 10.177 4.814 23.681 1.00 50.23 114 VAL B C 1
ATOM 3498 O O . VAL B 1 114 ? 10.159 4.164 24.728 1.00 51.70 114 VAL B O 1
ATOM 3502 N N . ALA B 1 115 ? 9.217 4.738 22.764 1.00 47.33 115 ALA B N 1
ATOM 3503 C CA . ALA B 1 115 ? 8.072 3.837 22.880 1.00 44.74 115 ALA B CA 1
ATOM 3504 C C . ALA B 1 115 ? 8.205 2.901 21.675 1.00 42.28 115 ALA B C 1
ATOM 3505 O O . ALA B 1 115 ? 7.689 3.184 20.596 1.00 41.07 115 ALA B O 1
ATOM 3507 N N . ILE B 1 116 ? 8.916 1.796 21.883 1.00 40.12 116 ILE B N 1
ATOM 3508 C CA . ILE B 1 116 ? 9.215 0.804 20.852 1.00 36.84 116 ILE B CA 1
ATOM 3509 C C . ILE B 1 116 ? 8.224 0.627 19.692 1.00 35.05 116 ILE B C 1
ATOM 3510 O O . ILE B 1 116 ? 8.634 0.571 18.532 1.00 32.64 116 ILE B O 1
ATOM 3515 N N . GLY B 1 117 ? 6.933 0.541 19.989 1.00 32.57 117 GLY B N 1
ATOM 3516 C CA . GLY B 1 117 ? 5.961 0.373 18.924 1.00 31.96 117 GLY B CA 1
ATOM 3517 C C . GLY B 1 117 ? 6.056 1.441 17.846 1.00 31.00 117 GLY B C 1
ATOM 3518 O O . GLY B 1 117 ? 5.778 1.181 16.675 1.00 30.83 117 GLY B O 1
ATOM 3519 N N . LYS B 1 118 ? 6.458 2.645 18.238 1.00 28.03 118 LYS B N 1
ATOM 3520 C CA . LYS B 1 118 ? 6.572 3.761 17.305 1.00 27.87 118 LYS B CA 1
ATOM 3521 C C . LYS B 1 118 ? 7.878 3.779 16.517 1.00 25.23 118 LYS B C 1
ATOM 3522 O O . LYS B 1 118 ? 8.031 4.570 15.588 1.00 25.99 118 LYS B O 1
ATOM 3528 N N . LEU B 1 119 ? 8.810 2.904 16.873 1.00 23.27 119 LEU B N 1
ATOM 3529 C CA . LEU B 1 119 ? 10.101 2.868 16.197 1.00 21.49 119 LEU B CA 1
ATOM 3530 C C . LEU B 1 119 ? 10.379 1.541 15.501 1.00 19.24 119 LEU B C 1
ATOM 3531 O O . LEU B 1 119 ? 11.359 1.416 14.765 1.00 17.33 119 LEU B O 1
ATOM 3536 N N . SER B 1 120 ? 9.521 0.553 15.730 1.00 17.51 120 SER B N 1
ATOM 3537 C CA . SER B 1 120 ? 9.724 -0.770 15.149 1.00 17.61 120 SER B CA 1
ATOM 3538 C C . SER B 1 120 ? 9.886 -0.810 13.629 1.00 16.24 120 SER B C 1
ATOM 3539 O O . SER B 1 120 ? 10.692 -1.587 13.117 1.00 16.18 120 SER B O 1
ATOM 3542 N N . GLN B 1 121 ? 9.135 0.019 12.917 1.00 15.31 121 GLN B N 1
ATOM 3543 C CA . GLN B 1 121 ? 9.219 0.030 11.458 1.00 16.43 121 GLN B CA 1
ATOM 3544 C C . GLN B 1 121 ? 10.542 0.634 10.988 1.00 17.77 121 GLN B C 1
ATOM 3545 O O . GLN B 1 121 ? 11.208 0.083 10.108 1.00 18.17 121 GLN B O 1
ATOM 3551 N N . ALA B 1 122 ? 10.930 1.760 11.576 1.00 17.90 122 ALA B N 1
ATOM 3552 C CA . ALA B 1 122 ? 12.193 2.384 11.199 1.00 17.35 122 ALA B CA 1
ATOM 3553 C C . ALA B 1 122 ? 13.317 1.409 11.521 1.00 18.18 122 ALA B C 1
ATOM 3554 O O . ALA B 1 122 ? 14.265 1.245 10.750 1.00 17.90 122 ALA B O 1
ATOM 3556 N N . MET B 1 123 ? 13.199 0.732 12.655 1.00 18.31 123 MET B N 1
ATOM 3557 C CA . MET B 1 123 ? 14.231 -0.211 13.061 1.00 20.13 123 MET B CA 1
ATOM 3558 C C . MET B 1 123 ? 14.353 -1.441 12.156 1.00 18.21 123 MET B C 1
ATOM 3559 O O . MET B 1 123 ? 15.463 -1.881 11.859 1.00 17.68 123 MET B O 1
ATOM 3564 N N . ILE B 1 124 ? 13.233 -1.994 11.706 1.00 17.83 124 ILE B N 1
ATOM 3565 C CA . ILE B 1 124 ? 13.346 -3.147 10.834 1.00 20.78 124 ILE B CA 1
ATOM 3566 C C . ILE B 1 124 ? 13.970 -2.769 9.493 1.00 17.36 124 ILE B C 1
ATOM 3567 O O . ILE B 1 124 ? 14.627 -3.565 8.834 1.00 19.71 124 ILE B O 1
ATOM 3572 N N . TYR B 1 125 ? 13.712 -1.498 9.074 1.00 19.17 125 TYR B N 1
ATOM 3573 C CA . TYR B 1 125 ? 14.362 -0.994 7.865 1.00 19.87 125 TYR B CA 1
ATOM 3574 C C . TYR B 1 125 ? 15.892 -0.878 8.059 1.00 19.71 125 TYR B C 1
ATOM 3575 O O . TYR B 1 125 ? 16.657 -0.647 7.129 1.00 20.50 125 TYR B O 1
ATOM 3584 N N . GLY B 1 126 ? 16.336 -0.972 9.334 1.00 20.17 126 GLY B N 1
ATOM 3585 C CA . GLY B 1 126 ? 17.777 -0.977 9.612 1.00 21.20 126 GLY B CA 1
ATOM 3586 C C . GLY B 1 126 ? 18.259 0.313 10.306 1.00 20.58 126 GLY B C 1
ATOM 3587 O O . GLY B 1 126 ? 19.445 0.546 10.484 1.00 21.62 126 GLY B O 1
ATOM 3588 N N . ALA B 1 127 ? 17.349 1.180 10.739 1.00 21.13 127 ALA B N 1
ATOM 3589 C CA . ALA B 1 127 ? 17.762 2.407 11.410 1.00 22.88 127 ALA B CA 1
ATOM 3590 C C . ALA B 1 127 ? 18.413 2.108 12.751 1.00 24.63 127 ALA B C 1
ATOM 3591 O O . ALA B 1 127 ? 17.925 1.276 13.517 1.00 24.76 127 ALA B O 1
ATOM 3593 N N . LYS B 1 128 ? 19.521 2.786 13.026 1.00 25.87 128 LYS B N 1
ATOM 3594 C CA . LYS B 1 128 ? 20.220 2.611 14.293 1.00 27.92 128 LYS B CA 1
ATOM 3595 C C . LYS B 1 128 ? 19.715 3.715 15.218 1.00 27.69 128 LYS B C 1
ATOM 3596 O O . LYS B 1 128 ? 20.019 4.894 15.025 1.00 27.92 128 LYS B O 1
ATOM 3602 N N . VAL B 1 129 ? 18.928 3.326 16.214 1.00 27.23 129 VAL B N 1
ATOM 3603 C CA . VAL B 1 129 ? 18.343 4.275 17.149 1.00 27.26 129 VAL B CA 1
ATOM 3604 C C . VAL B 1 129 ? 19.132 4.372 18.448 1.00 28.73 129 VAL B C 1
ATOM 3605 O O . VAL B 1 129 ? 19.369 3.372 19.117 1.00 29.29 129 VAL B O 1
ATOM 3609 N N . LEU B 1 130 ? 19.539 5.582 18.799 1.00 29.82 130 LEU B N 1
ATOM 3610 C CA . LEU B 1 130 ? 20.282 5.786 20.033 1.00 32.07 130 LEU B CA 1
ATOM 3611 C C . LEU B 1 130 ? 19.425 6.537 21.038 1.00 33.28 130 LEU B C 1
ATOM 3612 O O . LEU B 1 130 ? 18.808 7.553 20.709 1.00 33.82 130 LEU B O 1
ATOM 3617 N N . ALA B 1 131 ? 19.378 6.016 22.260 1.00 34.36 131 ALA B N 1
ATOM 3618 C CA . ALA B 1 131 ? 18.608 6.636 23.324 1.00 34.87 131 ALA B CA 1
ATOM 3619 C C . ALA B 1 131 ? 19.569 7.539 24.082 1.00 35.89 131 ALA B C 1
ATOM 3620 O O . ALA B 1 131 ? 20.408 7.069 24.851 1.00 36.01 131 ALA B O 1
ATOM 3622 N N . ILE B 1 132 ? 19.447 8.837 23.845 1.00 36.71 132 ILE B N 1
ATOM 3623 C CA . ILE B 1 132 ? 20.311 9.817 24.482 1.00 38.76 132 ILE B CA 1
ATOM 3624 C C . ILE B 1 132 ? 19.831 10.174 25.886 1.00 39.28 132 ILE B C 1
ATOM 3625 O O . ILE B 1 132 ? 18.664 10.514 26.090 1.00 39.24 132 ILE B O 1
ATOM 3630 N N . GLN B 1 133 ? 20.740 10.084 26.852 1.00 39.66 133 GLN B N 1
ATOM 3631 C CA . GLN B 1 133 ? 20.422 10.410 28.236 1.00 40.07 133 GLN B CA 1
ATOM 3632 C C . GLN B 1 133 ? 20.376 11.930 28.379 1.00 39.78 133 GLN B C 1
ATOM 3633 O O . GLN B 1 133 ? 21.187 12.537 29.082 1.00 39.27 133 GLN B O 1
ATOM 3639 N N . GLY B 1 134 ? 19.415 12.533 27.685 1.00 39.58 134 GLY B N 1
ATOM 3640 C CA . GLY B 1 134 ? 19.247 13.973 27.709 1.00 39.70 134 GLY B CA 1
ATOM 3641 C C . GLY B 1 134 ? 17.900 14.356 27.125 1.00 40.64 134 GLY B C 1
ATOM 3642 O O . GLY B 1 134 ? 17.003 13.517 27.029 1.00 41.09 134 GLY B O 1
ATOM 3643 N N . THR B 1 135 ? 17.762 15.615 26.721 1.00 40.97 135 THR B N 1
ATOM 3644 C CA . THR B 1 135 ? 16.509 16.117 26.159 1.00 43.02 135 THR B CA 1
ATOM 3645 C C . THR B 1 135 ? 16.483 16.114 24.630 1.00 43.87 135 THR B C 1
ATOM 3646 O O . THR B 1 135 ? 17.465 15.747 23.984 1.00 43.40 135 THR B O 1
ATOM 3650 N N . PHE B 1 136 ? 15.348 16.525 24.065 1.00 45.27 136 PHE B N 1
ATOM 3651 C CA . PHE B 1 136 ? 15.181 16.602 22.614 1.00 47.10 136 PHE B CA 1
ATOM 3652 C C . PHE B 1 136 ? 16.145 17.636 22.054 1.00 47.49 136 PHE B C 1
ATOM 3653 O O . PHE B 1 136 ? 16.630 17.510 20.928 1.00 47.89 136 PHE B O 1
ATOM 3661 N N . ASP B 1 137 ? 16.411 18.665 22.848 1.00 47.09 137 ASP B N 1
ATOM 3662 C CA . ASP B 1 137 ? 17.304 19.730 22.430 1.00 47.15 137 ASP B CA 1
ATOM 3663 C C . ASP B 1 137 ? 18.754 19.255 22.418 1.00 45.75 137 ASP B C 1
ATOM 3664 O O . ASP B 1 137 ? 19.547 19.671 21.568 1.00 45.02 137 ASP B O 1
ATOM 3669 N N . ASP B 1 138 ? 19.102 18.381 23.358 1.00 44.10 138 ASP B N 1
ATOM 3670 C CA . ASP B 1 138 ? 20.461 17.856 23.414 1.00 42.92 138 ASP B CA 1
ATOM 3671 C C . ASP B 1 138 ? 20.724 17.003 22.182 1.00 41.55 138 ASP B C 1
ATOM 3672 O O . ASP B 1 138 ? 21.764 17.129 21.538 1.00 41.68 138 ASP B O 1
ATOM 3677 N N . ALA B 1 139 ? 19.769 16.135 21.864 1.00 39.79 139 ALA B N 1
ATOM 3678 C CA . ALA B 1 139 ? 19.889 15.241 20.720 1.00 38.62 139 ALA B CA 1
ATOM 3679 C C . ALA B 1 139 ? 19.863 15.998 19.398 1.00 37.71 139 ALA B C 1
ATOM 3680 O O . ALA B 1 139 ? 20.471 15.571 18.417 1.00 35.82 139 ALA B O 1
ATOM 3682 N N . LEU B 1 140 ? 19.155 17.123 19.378 1.00 37.13 140 LEU B N 1
ATOM 3683 C CA . LEU B 1 140 ? 19.040 17.932 18.177 1.00 36.67 140 LEU B CA 1
ATOM 3684 C C . LEU B 1 140 ? 20.374 18.607 17.856 1.00 36.40 140 LEU B C 1
ATOM 3685 O O . LEU B 1 140 ? 20.760 18.711 16.691 1.00 34.76 140 LEU B O 1
ATOM 3690 N N . ASN B 1 141 ? 21.073 19.066 18.892 1.00 35.34 141 ASN B N 1
ATOM 3691 C CA . ASN B 1 141 ? 22.366 19.720 18.710 1.00 35.36 141 ASN B CA 1
ATOM 3692 C C . ASN B 1 141 ? 23.414 18.707 18.263 1.00 33.15 141 ASN B C 1
ATOM 3693 O O . ASN B 1 141 ? 24.342 19.046 17.532 1.00 32.33 141 ASN B O 1
ATOM 3698 N N . ILE B 1 142 ? 23.271 17.467 18.722 1.00 31.47 142 ILE B N 1
ATOM 3699 C CA . ILE B 1 142 ? 24.211 16.418 18.351 1.00 30.04 142 ILE B CA 1
ATOM 3700 C C . ILE B 1 142 ? 23.991 16.045 16.892 1.00 29.71 142 ILE B C 1
ATOM 3701 O O . ILE B 1 142 ? 24.944 15.772 16.165 1.00 27.72 142 ILE B O 1
ATOM 3706 N N . VAL B 1 143 ? 22.730 16.043 16.467 1.00 29.01 143 VAL B N 1
ATOM 3707 C CA . VAL B 1 143 ? 22.399 15.724 15.086 1.00 28.81 143 VAL B CA 1
ATOM 3708 C C . VAL B 1 143 ? 22.978 16.799 14.173 1.00 29.34 143 VAL B C 1
ATOM 3709 O O . VAL B 1 143 ? 23.534 16.498 13.116 1.00 29.19 143 VAL B O 1
ATOM 3713 N N . ARG B 1 144 ? 22.851 18.053 14.594 1.00 29.72 144 ARG B N 1
ATOM 3714 C CA . ARG B 1 144 ? 23.362 19.179 13.826 1.00 30.15 144 ARG B CA 1
ATOM 3715 C C . ARG B 1 144 ? 24.882 19.086 13.710 1.00 29.77 144 ARG B C 1
ATOM 3716 O O . ARG B 1 144 ? 25.431 19.209 12.615 1.00 28.56 144 ARG B O 1
ATOM 3724 N N . LYS B 1 145 ? 25.555 18.860 14.838 1.00 28.92 145 LYS B N 1
ATOM 3725 C CA . LYS B 1 145 ? 27.014 18.752 14.855 1.00 30.02 145 LYS B CA 1
ATOM 3726 C C . LYS B 1 145 ? 27.497 17.612 13.966 1.00 29.67 145 LYS B C 1
ATOM 3727 O O . LYS B 1 145 ? 28.566 17.691 13.364 1.00 28.68 145 LYS B O 1
ATOM 3733 N N . ILE B 1 146 ? 26.713 16.543 13.899 1.00 29.30 146 ILE B N 1
ATOM 3734 C CA . ILE B 1 146 ? 27.067 15.398 13.073 1.00 28.12 146 ILE B CA 1
ATOM 3735 C C . ILE B 1 146 ? 27.038 15.790 11.598 1.00 27.10 146 ILE B C 1
ATOM 3736 O O . ILE B 1 146 ? 27.936 15.436 10.833 1.00 25.59 146 ILE B O 1
ATOM 3741 N N . GLY B 1 147 ? 26.012 16.537 11.210 1.00 26.69 147 GLY B N 1
ATOM 3742 C CA . GLY B 1 147 ? 25.886 16.958 9.826 1.00 28.63 147 GLY B CA 1
ATOM 3743 C C . GLY B 1 147 ? 26.944 17.956 9.390 1.00 29.55 147 GLY B C 1
ATOM 3744 O O . GLY B 1 147 ? 27.333 17.981 8.225 1.00 30.18 147 GLY B O 1
ATOM 3745 N N . GLU B 1 148 ? 27.415 18.780 10.319 1.00 30.19 148 GLU B N 1
ATOM 3746 C CA . GLU B 1 148 ? 28.425 19.785 10.000 1.00 31.47 148 GLU B CA 1
ATOM 3747 C C . GLU B 1 148 ? 29.821 19.178 9.942 1.00 30.58 148 GLU B C 1
ATOM 3748 O O . GLU B 1 148 ? 30.720 19.735 9.313 1.00 32.37 148 GLU B O 1
ATOM 3754 N N . ASN B 1 149 ? 29.997 18.032 10.591 1.00 27.95 149 ASN B N 1
ATOM 3755 C CA . ASN B 1 149 ? 31.297 17.385 10.641 1.00 26.45 149 ASN B CA 1
ATOM 3756 C C . ASN B 1 149 ? 31.471 16.109 9.824 1.00 24.23 149 ASN B C 1
ATOM 3757 O O . ASN B 1 149 ? 32.599 15.655 9.630 1.00 22.95 149 ASN B O 1
ATOM 3762 N N . PHE B 1 150 ? 30.370 15.544 9.335 1.00 23.73 150 PHE B N 1
ATOM 3763 C CA . PHE B 1 150 ? 30.431 14.304 8.566 1.00 23.13 150 PHE B CA 1
ATOM 3764 C C . PHE B 1 150 ? 29.455 14.289 7.388 1.00 23.16 150 PHE B C 1
ATOM 3765 O O . PHE B 1 150 ? 28.456 15.010 7.390 1.00 23.11 150 PHE B O 1
ATOM 3773 N N . PRO B 1 151 ? 29.733 13.454 6.367 1.00 23.43 151 PRO B N 1
ATOM 3774 C CA . PRO B 1 151 ? 28.881 13.338 5.178 1.00 22.84 151 PRO B CA 1
ATOM 3775 C C . PRO B 1 151 ? 27.602 12.560 5.486 1.00 23.21 151 PRO B C 1
ATOM 3776 O O . PRO B 1 151 ? 27.315 11.532 4.865 1.00 22.05 151 PRO B O 1
ATOM 3780 N N . VAL B 1 152 ? 26.855 13.058 6.465 1.00 23.72 152 VAL B N 1
ATOM 3781 C CA . VAL B 1 152 ? 25.594 12.462 6.898 1.00 23.69 152 VAL B CA 1
ATOM 3782 C C . VAL B 1 152 ? 24.506 13.499 6.641 1.00 23.03 152 VAL B C 1
ATOM 3783 O O . VAL B 1 152 ? 24.579 14.623 7.142 1.00 23.46 152 VAL B O 1
ATOM 3787 N N . GLU B 1 153 ? 23.500 13.118 5.864 1.00 21.60 153 GLU B N 1
ATOM 3788 C CA . GLU B 1 153 ? 22.423 14.025 5.503 1.00 22.84 153 GLU B CA 1
ATOM 3789 C C . GLU B 1 153 ? 21.300 14.121 6.533 1.00 22.64 153 GLU B C 1
ATOM 3790 O O . GLU B 1 153 ? 20.689 13.114 6.898 1.00 25.01 153 GLU B O 1
ATOM 3796 N N . ILE B 1 154 ? 21.025 15.340 6.983 1.00 22.58 154 ILE B N 1
ATOM 3797 C CA . ILE B 1 154 ? 19.946 15.584 7.940 1.00 22.70 154 ILE B CA 1
ATOM 3798 C C . ILE B 1 154 ? 18.631 15.556 7.161 1.00 21.99 154 ILE B C 1
ATOM 3799 O O . ILE B 1 154 ? 18.447 16.308 6.199 1.00 21.25 154 ILE B O 1
ATOM 3804 N N . VAL B 1 155 ? 17.719 14.677 7.564 1.00 21.38 155 VAL B N 1
ATOM 3805 C CA . VAL B 1 155 ? 16.453 14.568 6.865 1.00 21.31 155 VAL B CA 1
ATOM 3806 C C . VAL B 1 155 ? 15.234 15.013 7.663 1.00 23.52 155 VAL B C 1
ATOM 3807 O O . VAL B 1 155 ? 14.110 14.573 7.402 1.00 21.15 155 VAL B O 1
ATOM 3811 N N . ASN B 1 156 ? 15.457 15.893 8.635 1.00 24.60 156 ASN B N 1
ATOM 3812 C CA . ASN B 1 156 ? 14.352 16.424 9.412 1.00 27.36 156 ASN B CA 1
ATOM 3813 C C . ASN B 1 156 ? 13.712 17.531 8.568 1.00 27.96 156 ASN B C 1
ATOM 3814 O O . ASN B 1 156 ? 14.019 17.672 7.379 1.00 26.11 156 ASN B O 1
ATOM 3819 N N . SER B 1 157 ? 12.842 18.317 9.195 1.00 27.37 157 SER B N 1
ATOM 3820 C CA . SER B 1 157 ? 12.111 19.400 8.537 1.00 28.24 157 SER B CA 1
ATOM 3821 C C . SER B 1 157 ? 12.917 20.389 7.697 1.00 27.67 157 SER B C 1
ATOM 3822 O O . SER B 1 157 ? 12.413 20.906 6.698 1.00 26.90 157 SER B O 1
ATOM 3825 N N . VAL B 1 158 ? 14.157 20.658 8.096 1.00 28.01 158 VAL B N 1
ATOM 3826 C CA . VAL B 1 158 ? 14.993 21.619 7.382 1.00 27.30 158 VAL B CA 1
ATOM 3827 C C . VAL B 1 158 ? 15.392 21.199 5.972 1.00 28.61 158 VAL B C 1
ATOM 3828 O O . VAL B 1 158 ? 15.802 22.038 5.170 1.00 29.29 158 VAL B O 1
ATOM 3832 N N . ASN B 1 159 ? 15.280 19.909 5.667 1.00 26.07 159 ASN B N 1
ATOM 3833 C CA . ASN B 1 159 ? 15.636 19.414 4.337 1.00 26.47 159 ASN B CA 1
ATOM 3834 C C . ASN B 1 159 ? 14.566 19.871 3.338 1.00 25.72 159 ASN B C 1
ATOM 3835 O O . ASN B 1 159 ? 13.428 19.400 3.376 1.00 26.41 159 ASN B O 1
ATOM 3840 N N . PRO B 1 160 ? 14.927 20.786 2.417 1.00 25.01 160 PRO B N 1
ATOM 3841 C CA . PRO B 1 160 ? 14.014 21.334 1.403 1.00 24.34 160 PRO B CA 1
ATOM 3842 C C . PRO B 1 160 ? 13.432 20.367 0.376 1.00 21.94 160 PRO B C 1
ATOM 3843 O O . PRO B 1 160 ? 12.403 20.652 -0.240 1.00 21.36 160 PRO B O 1
ATOM 3847 N N . TYR B 1 161 ? 14.073 19.223 0.192 1.00 21.71 161 TYR B N 1
ATOM 3848 C CA . TYR B 1 161 ? 13.591 18.264 -0.791 1.00 22.09 161 TYR B CA 1
ATOM 3849 C C . TYR B 1 161 ? 12.303 17.540 -0.420 1.00 20.90 161 TYR B C 1
ATOM 3850 O O . TYR B 1 161 ? 11.596 17.060 -1.297 1.00 22.19 161 TYR B O 1
ATOM 3859 N N . ARG B 1 162 ? 11.990 17.472 0.869 1.00 20.72 162 ARG B N 1
ATOM 3860 C CA . ARG B 1 162 ? 10.779 16.783 1.305 1.00 19.46 162 ARG B CA 1
ATOM 3861 C C . ARG B 1 162 ? 9.531 17.480 0.779 1.00 19.74 162 ARG B C 1
ATOM 3862 O O . ARG B 1 162 ? 8.670 16.845 0.172 1.00 20.46 162 ARG B O 1
ATOM 3870 N N . ILE B 1 163 ? 9.439 18.788 0.990 1.00 20.22 163 ILE B N 1
ATOM 3871 C CA . ILE B 1 163 ? 8.295 19.544 0.503 1.00 19.63 163 ILE B CA 1
ATOM 3872 C C . ILE B 1 163 ? 8.237 19.502 -1.028 1.00 20.28 163 ILE B C 1
ATOM 3873 O O . ILE B 1 163 ? 7.155 19.432 -1.608 1.00 18.62 163 ILE B O 1
ATOM 3878 N N . GLU B 1 164 ? 9.398 19.526 -1.681 1.00 21.99 164 GLU B N 1
ATOM 3879 C CA . GLU B 1 164 ? 9.447 19.476 -3.146 1.00 21.37 164 GLU B CA 1
ATOM 3880 C C . GLU B 1 164 ? 8.888 18.170 -3.703 1.00 21.16 164 GLU B C 1
ATOM 3881 O O . GLU B 1 164 ? 8.126 18.169 -4.672 1.00 21.83 164 GLU B O 1
ATOM 3887 N N . GLY B 1 165 ? 9.284 17.050 -3.111 1.00 20.42 165 GLY B N 1
ATOM 3888 C CA . GLY B 1 165 ? 8.775 15.775 -3.575 1.00 19.02 165 GLY B CA 1
ATOM 3889 C C . GLY B 1 165 ? 7.290 15.670 -3.273 1.00 18.09 165 GLY B C 1
ATOM 3890 O O . GLY B 1 165 ? 6.515 15.150 -4.074 1.00 17.90 165 GLY B O 1
ATOM 3891 N N . GLN B 1 166 ? 6.883 16.190 -2.120 1.00 17.55 166 GLN B N 1
ATOM 3892 C CA . GLN B 1 166 ? 5.482 16.128 -1.722 1.00 16.15 166 GLN B CA 1
ATOM 3893 C C . GLN B 1 166 ? 4.509 16.860 -2.647 1.00 18.13 166 GLN B C 1
ATOM 3894 O O . GLN B 1 166 ? 3.341 16.477 -2.742 1.00 16.06 166 GLN B O 1
ATOM 3900 N N . LYS B 1 167 ? 4.978 17.884 -3.357 1.00 19.67 167 LYS B N 1
ATOM 3901 C CA . LYS B 1 167 ? 4.084 18.620 -4.251 1.00 20.32 167 LYS B CA 1
ATOM 3902 C C . LYS B 1 167 ? 3.535 17.742 -5.378 1.00 19.77 167 LYS B C 1
ATOM 3903 O O . LYS B 1 167 ? 2.513 18.067 -5.989 1.00 18.39 167 LYS B O 1
ATOM 3909 N N . THR B 1 168 ? 4.189 16.612 -5.632 1.00 18.42 168 THR B N 1
ATOM 3910 C CA . THR B 1 168 ? 3.741 15.703 -6.688 1.00 17.69 168 THR B CA 1
ATOM 3911 C C . THR B 1 168 ? 2.345 15.131 -6.419 1.00 17.35 168 THR B C 1
ATOM 3912 O O . THR B 1 168 ? 1.670 14.663 -7.337 1.00 15.91 168 THR B O 1
ATOM 3916 N N . ALA B 1 169 ? 1.906 15.162 -5.164 1.00 16.81 169 ALA B N 1
ATOM 3917 C CA . ALA B 1 169 ? 0.575 14.656 -4.837 1.00 18.21 169 ALA B CA 1
ATOM 3918 C C . ALA B 1 169 ? -0.477 15.498 -5.557 1.00 18.66 169 ALA B C 1
ATOM 3919 O O . ALA B 1 169 ? -1.463 14.973 -6.076 1.00 20.65 169 ALA B O 1
ATOM 3921 N N . ALA B 1 170 ? -0.266 16.809 -5.579 1.00 19.62 170 ALA B N 1
ATOM 3922 C CA . ALA B 1 170 ? -1.193 17.714 -6.247 1.00 19.80 170 ALA B CA 1
ATOM 3923 C C . ALA B 1 170 ? -1.150 17.489 -7.760 1.00 21.04 170 ALA B C 1
ATOM 3924 O O . ALA B 1 170 ? -2.179 17.576 -8.429 1.00 21.71 170 ALA B O 1
ATOM 3926 N N . PHE B 1 171 ? 0.032 17.197 -8.302 1.00 22.20 171 PHE B N 1
ATOM 3927 C CA . PHE B 1 171 ? 0.158 16.947 -9.744 1.00 22.61 171 PHE B CA 1
ATOM 3928 C C . PHE B 1 171 ? -0.712 15.752 -10.129 1.00 23.18 171 PHE B C 1
ATOM 3929 O O . PHE B 1 171 ? -1.411 15.761 -11.152 1.00 23.01 171 PHE B O 1
ATOM 3937 N N . GLU B 1 172 ? -0.645 14.708 -9.308 1.00 22.48 172 GLU B N 1
ATOM 3938 C CA . GLU B 1 172 ? -1.404 13.491 -9.553 1.00 21.33 172 GLU B CA 1
ATOM 3939 C C . GLU B 1 172 ? -2.904 13.732 -9.540 1.00 19.90 172 GLU B C 1
ATOM 3940 O O . GLU B 1 172 ? -3.619 13.229 -10.406 1.00 18.50 172 GLU B O 1
ATOM 3946 N N . ILE B 1 173 ? -3.382 14.496 -8.559 1.00 19.19 173 ILE B N 1
ATOM 3947 C CA . ILE B 1 173 ? -4.808 14.794 -8.467 1.00 20.00 173 ILE B CA 1
ATOM 3948 C C . ILE B 1 173 ? -5.275 15.502 -9.737 1.00 21.96 173 ILE B C 1
ATOM 3949 O O . ILE B 1 173 ? -6.292 15.134 -10.324 1.00 23.22 173 ILE B O 1
ATOM 3954 N N . CYS B 1 174 ? -4.519 16.511 -10.161 1.00 23.24 174 CYS B N 1
ATOM 3955 C CA . CYS B 1 174 ? -4.859 17.268 -11.361 1.00 24.72 174 CYS B CA 1
ATOM 3956 C C . CYS B 1 174 ? -4.768 16.391 -12.609 1.00 25.87 174 CYS B C 1
ATOM 3957 O O . CYS B 1 174 ? -5.587 16.527 -13.523 1.00 27.67 174 CYS B O 1
ATOM 3960 N N . ASP B 1 175 ? -3.783 15.492 -12.652 1.00 26.27 175 ASP B N 1
ATOM 3961 C CA . ASP B 1 175 ? -3.629 14.600 -13.804 1.00 26.31 175 ASP B CA 1
ATOM 3962 C C . ASP B 1 175 ? -4.815 13.661 -13.925 1.00 26.53 175 ASP B C 1
ATOM 3963 O O . ASP B 1 175 ? -5.354 13.459 -15.014 1.00 26.15 175 ASP B O 1
ATOM 3968 N N . THR B 1 176 ? -5.214 13.074 -12.799 1.00 24.79 176 THR B N 1
ATOM 3969 C CA . THR B 1 176 ? -6.329 12.138 -12.794 1.00 25.27 176 THR B CA 1
ATOM 3970 C C . THR B 1 176 ? -7.669 12.785 -13.139 1.00 25.44 176 THR B C 1
ATOM 3971 O O . THR B 1 176 ? -8.425 12.260 -13.955 1.00 26.11 176 THR B O 1
ATOM 3975 N N . LEU B 1 177 ? -7.965 13.924 -12.525 1.00 25.69 177 LEU B N 1
ATOM 3976 C CA . LEU B 1 177 ? -9.251 14.574 -12.755 1.00 26.01 177 LEU B CA 1
ATOM 3977 C C . LEU B 1 177 ? -9.279 15.351 -14.076 1.00 27.59 177 LEU B C 1
ATOM 3978 O O . LEU B 1 177 ? -10.323 15.609 -14.661 1.00 26.99 177 LEU B O 1
ATOM 3983 N N . GLY B 1 178 ? -8.081 15.764 -14.524 1.00 27.28 178 GLY B N 1
ATOM 3984 C CA . GLY B 1 178 ? -8.013 16.609 -15.714 1.00 29.07 178 GLY B CA 1
ATOM 3985 C C . GLY B 1 178 ? -8.233 18.100 -15.398 1.00 29.28 178 GLY B C 1
ATOM 3986 O O . GLY B 1 178 ? -8.219 18.953 -16.279 1.00 29.70 178 GLY B O 1
ATOM 3987 N N . GLU B 1 179 ? -8.480 18.377 -14.099 1.00 29.79 179 GLU B N 1
ATOM 3988 C CA . GLU B 1 179 ? -8.686 19.723 -13.635 1.00 28.55 179 GLU B CA 1
ATOM 3989 C C . GLU B 1 179 ? -8.426 19.765 -12.130 1.00 29.13 179 GLU B C 1
ATOM 3990 O O . GLU B 1 179 ? -8.137 18.750 -11.503 1.00 29.69 179 GLU B O 1
ATOM 3996 N N . ALA B 1 180 ? -8.483 20.972 -11.550 1.00 28.18 180 ALA B N 1
ATOM 3997 C CA . ALA B 1 180 ? -8.270 21.063 -10.116 1.00 28.24 180 ALA B CA 1
ATOM 3998 C C . ALA B 1 180 ? -9.596 21.025 -9.358 1.00 27.34 180 ALA B C 1
ATOM 3999 O O . ALA B 1 180 ? -10.656 21.346 -9.880 1.00 26.93 180 ALA B O 1
ATOM 4001 N N . PRO B 1 181 ? -9.585 20.621 -8.079 1.00 26.47 181 PRO B N 1
ATOM 4002 C CA . PRO B 1 181 ? -10.802 20.596 -7.265 1.00 25.60 181 PRO B CA 1
ATOM 4003 C C . PRO B 1 181 ? -11.111 22.015 -6.792 1.00 26.03 181 PRO B C 1
ATOM 4004 O O . PRO B 1 181 ? -10.236 22.884 -6.821 1.00 25.90 181 PRO B O 1
ATOM 4008 N N . ASP B 1 182 ? -12.346 22.256 -6.363 1.00 25.43 182 ASP B N 1
ATOM 4009 C CA . ASP B 1 182 ? -12.720 23.582 -5.881 1.00 24.87 182 ASP B CA 1
ATOM 4010 C C . ASP B 1 182 ? -12.083 23.798 -4.517 1.00 25.24 182 ASP B C 1
ATOM 4011 O O . ASP B 1 182 ? -11.694 24.913 -4.168 1.00 24.52 182 ASP B O 1
ATOM 4016 N N . TYR B 1 183 ? -11.977 22.716 -3.754 1.00 23.29 183 TYR B N 1
ATOM 4017 C CA . TYR B 1 183 ? -11.382 22.762 -2.425 1.00 22.91 183 TYR B CA 1
ATOM 4018 C C . TYR B 1 183 ? -10.522 21.530 -2.193 1.00 21.81 183 TYR B C 1
ATOM 4019 O O . TYR B 1 183 ? -10.808 20.462 -2.722 1.00 21.42 183 TYR B O 1
ATOM 4028 N N . HIS B 1 184 ? -9.460 21.682 -1.413 1.00 21.47 184 HIS B N 1
ATOM 4029 C CA . HIS B 1 184 ? -8.632 20.536 -1.081 1.00 20.46 184 HIS B CA 1
ATOM 4030 C C . HIS B 1 184 ? -8.504 20.497 0.433 1.00 20.62 184 HIS B C 1
ATOM 4031 O O . HIS B 1 184 ? -8.037 21.460 1.041 1.00 21.67 184 HIS B O 1
ATOM 4038 N N . PHE B 1 185 ? -8.933 19.387 1.032 1.00 19.49 185 PHE B N 1
ATOM 4039 C CA . PHE B 1 185 ? -8.868 19.208 2.481 1.00 18.45 185 PHE B CA 1
ATOM 4040 C C . PHE B 1 185 ? -7.645 18.374 2.838 1.00 18.82 185 PHE B C 1
ATOM 4041 O O . PHE B 1 185 ? -7.410 17.317 2.253 1.00 18.47 185 PHE B O 1
ATOM 4049 N N . ILE B 1 186 ? -6.884 18.835 3.825 1.00 18.90 186 ILE B N 1
ATOM 4050 C CA . ILE B 1 186 ? -5.651 18.163 4.199 1.00 18.33 186 ILE B CA 1
ATOM 4051 C C . ILE B 1 186 ? -5.365 18.346 5.689 1.00 17.78 186 ILE B C 1
ATOM 4052 O O . ILE B 1 186 ? -5.707 19.379 6.262 1.00 18.26 186 ILE B O 1
ATOM 4057 N N . PRO B 1 187 ? -4.762 17.333 6.339 1.00 17.21 187 PRO B N 1
ATOM 4058 C CA . PRO B 1 187 ? -4.452 17.449 7.766 1.00 18.28 187 PRO B CA 1
ATOM 4059 C C . PRO B 1 187 ? -3.218 18.347 7.878 1.00 19.69 187 PRO B C 1
ATOM 4060 O O . PRO B 1 187 ? -2.405 18.398 6.948 1.00 19.77 187 PRO B O 1
ATOM 4064 N N . VAL B 1 188 ? -3.074 19.043 9.001 1.00 18.56 188 VAL B N 1
ATOM 4065 C CA . VAL B 1 188 ? -1.935 19.929 9.202 1.00 16.80 188 VAL B CA 1
ATOM 4066 C C . VAL B 1 188 ? -1.225 19.666 10.533 1.00 19.38 188 VAL B C 1
ATOM 4067 O O . VAL B 1 188 ? -1.796 19.857 11.609 1.00 19.85 188 VAL B O 1
ATOM 4071 N N . GLY B 1 189 ? 0.019 19.205 10.436 1.00 18.07 189 GLY B N 1
ATOM 4072 C CA . GLY B 1 189 ? 0.873 18.982 11.591 1.00 19.53 189 GLY B CA 1
ATOM 4073 C C . GLY B 1 189 ? 1.990 20.017 11.623 1.00 20.30 189 GLY B C 1
ATOM 4074 O O . GLY B 1 189 ? 1.912 21.044 12.281 1.00 20.50 189 GLY B O 1
ATOM 4075 N N . ASN B 1 190 ? 3.067 19.692 10.894 1.00 19.22 190 ASN B N 1
ATOM 4076 C CA . ASN B 1 190 ? 4.124 20.676 10.705 1.00 21.32 190 ASN B CA 1
ATOM 4077 C C . ASN B 1 190 ? 3.809 21.609 9.525 1.00 22.26 190 ASN B C 1
ATOM 4078 O O . ASN B 1 190 ? 4.464 22.617 9.295 1.00 24.15 190 ASN B O 1
ATOM 4083 N N . ALA B 1 191 ? 2.769 21.218 8.748 1.00 21.59 191 ALA B N 1
ATOM 4084 C CA . ALA B 1 191 ? 2.261 22.078 7.673 1.00 22.48 191 ALA B CA 1
ATOM 4085 C C . ALA B 1 191 ? 3.077 21.978 6.377 1.00 22.64 191 ALA B C 1
ATOM 4086 O O . ALA B 1 191 ? 2.887 22.721 5.423 1.00 21.15 191 ALA B O 1
ATOM 4088 N N . GLY B 1 192 ? 4.009 21.037 6.300 1.00 22.17 192 GLY B N 1
ATOM 4089 C CA . GLY B 1 192 ? 4.786 20.899 5.082 1.00 21.90 192 GLY B CA 1
ATOM 4090 C C . GLY B 1 192 ? 3.961 20.408 3.902 1.00 20.03 192 GLY B C 1
ATOM 4091 O O . GLY B 1 192 ? 4.200 20.809 2.760 1.00 19.58 192 GLY B O 1
ATOM 4092 N N . ASN B 1 193 ? 2.981 19.549 4.168 1.00 19.87 193 ASN B N 1
ATOM 4093 C CA . ASN B 1 193 ? 2.148 18.998 3.108 1.00 19.70 193 ASN B CA 1
ATOM 4094 C C . ASN B 1 193 ? 1.226 20.040 2.478 1.00 20.15 193 ASN B C 1
ATOM 4095 O O . ASN B 1 193 ? 1.113 20.102 1.255 1.00 18.62 193 ASN B O 1
ATOM 4100 N N . ILE B 1 194 ? 0.565 20.851 3.304 1.00 20.07 194 ILE B N 1
ATOM 4101 C CA . ILE B 1 194 ? -0.329 21.885 2.788 1.00 21.44 194 ILE B CA 1
ATOM 4102 C C . ILE B 1 194 ? 0.480 22.823 1.888 1.00 20.27 194 ILE B C 1
ATOM 4103 O O . ILE B 1 194 ? 0.059 23.158 0.776 1.00 21.35 194 ILE B O 1
ATOM 4108 N N . THR B 1 195 ? 1.658 23.212 2.361 1.00 19.43 195 THR B N 1
ATOM 4109 C CA . THR B 1 195 ? 2.553 24.090 1.605 1.00 19.78 195 THR B CA 1
ATOM 4110 C C . THR B 1 195 ? 2.888 23.455 0.249 1.00 20.47 195 THR B C 1
ATOM 4111 O O . THR B 1 195 ? 2.763 24.087 -0.808 1.00 19.55 195 THR B O 1
ATOM 4115 N N . ALA B 1 196 ? 3.305 22.195 0.289 1.00 18.23 196 ALA B N 1
ATOM 4116 C CA . ALA B 1 196 ? 3.666 21.459 -0.918 1.00 18.10 196 ALA B CA 1
ATOM 4117 C C . ALA B 1 196 ? 2.527 21.378 -1.942 1.00 19.26 196 ALA B C 1
ATOM 4118 O O . ALA B 1 196 ? 2.746 21.614 -3.136 1.00 18.38 196 ALA B O 1
ATOM 4120 N N . TYR B 1 197 ? 1.319 21.045 -1.488 1.00 17.83 197 TYR B N 1
ATOM 4121 C CA . TYR B 1 197 ? 0.171 20.957 -2.387 1.00 20.17 197 TYR B CA 1
ATOM 4122 C C . TYR B 1 197 ? -0.116 22.300 -3.053 1.00 21.65 197 TYR B C 1
ATOM 4123 O O . TYR B 1 197 ? -0.349 22.367 -4.264 1.00 21.94 197 TYR B O 1
ATOM 4132 N N . TRP B 1 198 ? -0.120 23.365 -2.258 1.00 22.65 198 TRP B N 1
ATOM 4133 C CA . TRP B 1 198 ? -0.381 24.690 -2.803 1.00 26.33 198 TRP B CA 1
ATOM 4134 C C . TRP B 1 198 ? 0.641 25.009 -3.898 1.00 26.65 198 TRP B C 1
ATOM 4135 O O . TRP B 1 198 ? 0.274 25.472 -4.977 1.00 27.80 198 TRP B O 1
ATOM 4146 N N . LYS B 1 199 ? 1.917 24.745 -3.624 1.00 26.27 199 LYS B N 1
ATOM 4147 C CA . LYS B 1 199 ? 2.971 24.995 -4.605 1.00 27.09 199 LYS B CA 1
ATOM 4148 C C . LYS B 1 199 ? 2.693 24.194 -5.867 1.00 26.45 199 LYS B C 1
ATOM 4149 O O . LYS B 1 199 ? 2.878 24.683 -6.981 1.00 23.19 199 LYS B O 1
ATOM 4155 N N . GLY B 1 200 ? 2.248 22.953 -5.677 1.00 25.50 200 GLY B N 1
ATOM 4156 C CA . GLY B 1 200 ? 1.961 22.080 -6.800 1.00 25.83 200 GLY B CA 1
ATOM 4157 C C . GLY B 1 200 ? 0.811 22.568 -7.650 1.00 26.05 200 GLY B C 1
ATOM 4158 O O . GLY B 1 200 ? 0.900 22.565 -8.879 1.00 26.08 200 GLY B O 1
ATOM 4159 N N . PHE B 1 201 ? -0.277 22.979 -7.006 1.00 25.21 201 PHE B N 1
ATOM 4160 C CA . PHE B 1 201 ? -1.433 23.475 -7.742 1.00 25.59 201 PHE B CA 1
ATOM 4161 C C . PHE B 1 201 ? -1.071 24.740 -8.530 1.00 25.69 201 PHE B C 1
ATOM 4162 O O . PHE B 1 201 ? -1.429 24.862 -9.704 1.00 25.32 201 PHE B O 1
ATOM 4170 N N . LYS B 1 202 ? -0.364 25.672 -7.895 1.00 25.90 202 LYS B N 1
ATOM 4171 C CA . LYS B 1 202 ? 0.027 26.908 -8.583 1.00 28.16 202 LYS B CA 1
ATOM 4172 C C . LYS B 1 202 ? 0.864 26.637 -9.829 1.00 28.37 202 LYS B C 1
ATOM 4173 O O . LYS B 1 202 ? 0.712 27.318 -10.841 1.00 27.85 202 LYS B O 1
ATOM 4179 N N . ILE B 1 203 ? 1.743 25.641 -9.755 1.00 28.84 203 ILE B N 1
ATOM 4180 C CA . ILE B 1 203 ? 2.593 25.293 -10.892 1.00 29.57 203 ILE B CA 1
ATOM 4181 C C . ILE B 1 203 ? 1.776 24.794 -12.084 1.00 29.56 203 ILE B C 1
ATOM 4182 O O . ILE B 1 203 ? 2.044 25.166 -13.228 1.00 29.46 203 ILE B O 1
ATOM 4187 N N . TYR B 1 204 ? 0.787 23.946 -11.821 1.00 28.04 204 TYR B N 1
ATOM 4188 C CA . TYR B 1 204 ? -0.050 23.420 -12.894 1.00 28.52 204 TYR B CA 1
ATOM 4189 C C . TYR B 1 204 ? -0.930 24.518 -13.474 1.00 29.56 204 TYR B C 1
ATOM 4190 O O . TYR B 1 204 ? -1.197 24.543 -14.677 1.00 28.28 204 TYR B O 1
ATOM 4199 N N . TYR B 1 205 ? -1.377 25.424 -12.611 1.00 31.49 205 TYR B N 1
ATOM 4200 C CA . TYR B 1 205 ? -2.223 26.531 -13.040 1.00 34.22 205 TYR B CA 1
ATOM 4201 C C . TYR B 1 205 ? -1.416 27.414 -13.983 1.00 35.43 205 TYR B C 1
ATOM 4202 O O . TYR B 1 205 ? -1.867 27.747 -15.079 1.00 36.12 205 TYR B O 1
ATOM 4211 N N . GLU B 1 206 ? -0.215 27.780 -13.551 1.00 35.81 206 GLU B N 1
ATOM 4212 C CA . GLU B 1 206 ? 0.658 28.617 -14.358 1.00 37.71 206 GLU B CA 1
ATOM 4213 C C . GLU B 1 206 ? 0.935 27.983 -15.711 1.00 38.18 206 GLU B C 1
ATOM 4214 O O . GLU B 1 206 ? 1.126 28.689 -16.699 1.00 38.32 206 GLU B O 1
ATOM 4220 N N . GLU B 1 207 ? 0.957 26.653 -15.758 1.00 38.13 207 GLU B N 1
ATOM 4221 C CA . GLU B 1 207 ? 1.204 25.951 -17.014 1.00 37.91 207 GLU B CA 1
ATOM 4222 C C . GLU B 1 207 ? -0.082 25.754 -17.803 1.00 37.40 207 GLU B C 1
ATOM 4223 O O . GLU B 1 207 ? -0.052 25.278 -18.939 1.00 35.62 207 GLU B O 1
ATOM 4229 N N . GLY B 1 208 ? -1.210 26.106 -17.192 1.00 36.25 208 GLY B N 1
ATOM 4230 C CA . GLY B 1 208 ? -2.487 25.957 -17.864 1.00 36.88 208 GLY B CA 1
ATOM 4231 C C . GLY B 1 208 ? -3.075 24.556 -17.841 1.00 36.60 208 GLY B C 1
ATOM 4232 O O . GLY B 1 208 ? -4.059 24.290 -18.532 1.00 37.38 208 GLY B O 1
ATOM 4233 N N . LYS B 1 209 ? -2.486 23.656 -17.060 1.00 35.44 209 LYS B N 1
ATOM 4234 C CA . LYS B 1 209 ? -3.000 22.292 -16.981 1.00 33.63 209 LYS B CA 1
ATOM 4235 C C . LYS B 1 209 ? -4.318 22.262 -16.215 1.00 31.97 209 LYS B C 1
ATOM 4236 O O . LYS B 1 209 ? -5.082 21.302 -16.304 1.00 31.23 209 LYS B O 1
ATOM 4242 N N . ILE B 1 210 ? -4.577 23.324 -15.462 1.00 30.98 210 ILE B N 1
ATOM 4243 C CA . ILE B 1 210 ? -5.813 23.450 -14.699 1.00 30.98 210 ILE B CA 1
ATOM 4244 C C . ILE B 1 210 ? -6.343 24.869 -14.888 1.00 31.91 210 ILE B C 1
ATOM 4245 O O . ILE B 1 210 ? -5.570 25.804 -15.089 1.00 33.44 210 ILE B O 1
ATOM 4250 N N . THR B 1 211 ? -7.658 25.031 -14.822 1.00 33.14 211 THR B N 1
ATOM 4251 C CA . THR B 1 211 ? -8.261 26.343 -15.034 1.00 34.30 211 THR B CA 1
ATOM 4252 C C . THR B 1 211 ? -8.617 27.079 -13.755 1.00 34.52 211 THR B C 1
ATOM 4253 O O . THR B 1 211 ? -9.164 28.180 -13.800 1.00 36.20 211 THR B O 1
ATOM 4257 N N . LYS B 1 212 ? -8.316 26.477 -12.613 1.00 34.02 212 LYS B N 1
ATOM 4258 C CA . LYS B 1 212 ? -8.632 27.110 -11.343 1.00 33.85 212 LYS B CA 1
ATOM 4259 C C . LYS B 1 212 ? -7.642 26.700 -10.263 1.00 33.38 212 LYS B C 1
ATOM 4260 O O . LYS B 1 212 ? -6.900 25.730 -10.419 1.00 33.71 212 LYS B O 1
ATOM 4266 N N . LEU B 1 213 ? -7.639 27.456 -9.173 1.00 31.83 213 LEU B N 1
ATOM 4267 C CA . LEU B 1 213 ? -6.775 27.179 -8.040 1.00 30.93 213 LEU B CA 1
ATOM 4268 C C . LEU B 1 213 ? -7.663 26.788 -6.868 1.00 30.14 213 LEU B C 1
ATOM 4269 O O . LEU B 1 213 ? -8.579 27.522 -6.500 1.00 30.38 213 LEU B O 1
ATOM 4274 N N . PRO B 1 214 ? -7.419 25.606 -6.286 1.00 29.58 214 PRO B N 1
ATOM 4275 C CA . PRO B 1 214 ? -8.200 25.120 -5.149 1.00 27.94 214 PRO B CA 1
ATOM 4276 C C . PRO B 1 214 ? -8.019 25.971 -3.898 1.00 27.15 214 PRO B C 1
ATOM 4277 O O . PRO B 1 214 ? -6.936 26.492 -3.642 1.00 26.82 214 PRO B O 1
ATOM 4281 N N . ARG B 1 215 ? -9.089 26.129 -3.132 1.00 26.69 215 ARG B N 1
ATOM 4282 C CA . ARG B 1 215 ? -8.999 26.854 -1.876 1.00 27.46 215 ARG B CA 1
ATOM 4283 C C . ARG B 1 215 ? -8.434 25.783 -0.946 1.00 26.59 215 ARG B C 1
ATOM 4284 O O . ARG B 1 215 ? -8.975 24.681 -0.873 1.00 23.73 215 ARG B O 1
ATOM 4292 N N . MET B 1 216 ? -7.338 26.090 -0.261 1.00 25.40 216 MET B N 1
ATOM 4293 C CA . MET B 1 216 ? -6.711 25.116 0.631 1.00 24.56 216 MET B CA 1
ATOM 4294 C C . MET B 1 216 ? -7.346 25.130 2.017 1.00 24.40 216 MET B C 1
ATOM 4295 O O . MET B 1 216 ? -7.300 26.137 2.724 1.00 23.60 216 MET B O 1
ATOM 4300 N N . MET B 1 217 ? -7.935 24.002 2.403 1.00 23.27 217 MET B N 1
ATOM 4301 C CA . MET B 1 217 ? -8.597 23.889 3.696 1.00 22.38 217 MET B CA 1
ATOM 4302 C C . MET B 1 217 ? -7.802 22.946 4.590 1.00 22.73 217 MET B C 1
ATOM 4303 O O . MET B 1 217 ? -7.909 21.728 4.464 1.00 23.50 217 MET B O 1
ATOM 4308 N N . GLY B 1 218 ? -7.001 23.515 5.486 1.00 22.60 218 GLY B N 1
ATOM 4309 C CA . GLY B 1 218 ? -6.186 22.706 6.376 1.00 23.97 218 GLY B CA 1
ATOM 4310 C C . GLY B 1 218 ? -6.882 22.429 7.692 1.00 24.04 218 GLY B C 1
ATOM 4311 O O . GLY B 1 218 ? -7.676 23.249 8.159 1.00 24.92 218 GLY B O 1
ATOM 4312 N N . TRP B 1 219 ? -6.589 21.282 8.300 1.00 23.89 219 TRP B N 1
ATOM 4313 C CA . TRP B 1 219 ? -7.227 20.937 9.563 1.00 22.09 219 TRP B CA 1
ATOM 4314 C C . TRP B 1 219 ? -6.307 20.409 10.648 1.00 21.35 219 TRP B C 1
ATOM 4315 O O . TRP B 1 219 ? -5.468 19.543 10.415 1.00 20.44 219 TRP B O 1
ATOM 4326 N N . GLN B 1 220 ? -6.471 20.959 11.846 1.00 21.01 220 GLN B N 1
ATOM 4327 C CA . GLN B 1 220 ? -5.686 20.548 12.997 1.00 21.09 220 GLN B CA 1
ATOM 4328 C C . GLN B 1 220 ? -6.646 20.016 14.054 1.00 21.29 220 GLN B C 1
ATOM 4329 O O . GLN B 1 220 ? -7.843 20.281 13.998 1.00 22.66 220 GLN B O 1
ATOM 4335 N N . ALA B 1 221 ? -6.123 19.257 15.008 1.00 23.09 221 ALA B N 1
ATOM 4336 C CA . ALA B 1 221 ? -6.949 18.746 16.095 1.00 23.06 221 ALA B CA 1
ATOM 4337 C C . ALA B 1 221 ? -7.033 19.932 17.061 1.00 23.50 221 ALA B C 1
ATOM 4338 O O . ALA B 1 221 ? -6.038 20.627 17.268 1.00 22.74 221 ALA B O 1
ATOM 4340 N N . GLU B 1 222 ? -8.206 20.167 17.644 1.00 25.84 222 GLU B N 1
ATOM 4341 C CA . GLU B 1 222 ? -8.382 21.296 18.559 1.00 26.05 222 GLU B CA 1
ATOM 4342 C C . GLU B 1 222 ? -7.404 21.325 19.732 1.00 26.10 222 GLU B C 1
ATOM 4343 O O . GLU B 1 222 ? -7.054 22.400 20.219 1.00 28.86 222 GLU B O 1
ATOM 4349 N N . GLY B 1 223 ? -6.961 20.155 20.182 1.00 26.46 223 GLY B N 1
ATOM 4350 C CA . GLY B 1 223 ? -6.023 20.094 21.291 1.00 25.18 223 GLY B CA 1
ATOM 4351 C C . GLY B 1 223 ? -4.584 20.354 20.871 1.00 25.81 223 GLY B C 1
ATOM 4352 O O . GLY B 1 223 ? -3.660 20.275 21.680 1.00 24.09 223 GLY B O 1
ATOM 4353 N N . ALA B 1 224 ? -4.386 20.661 19.596 1.00 25.85 224 ALA B N 1
ATOM 4354 C CA . ALA B 1 224 ? -3.049 20.936 19.085 1.00 25.35 224 ALA B CA 1
ATOM 4355 C C . ALA B 1 224 ? -3.183 21.748 17.808 1.00 25.83 224 ALA B C 1
ATOM 4356 O O . ALA B 1 224 ? -2.779 21.307 16.732 1.00 25.16 224 ALA B O 1
ATOM 4358 N N . ALA B 1 225 ? -3.762 22.936 17.936 1.00 25.86 225 ALA B N 1
ATOM 4359 C CA . ALA B 1 225 ? -3.967 23.806 16.793 1.00 26.82 225 ALA B CA 1
ATOM 4360 C C . ALA B 1 225 ? -3.299 25.151 17.023 1.00 26.87 225 ALA B C 1
ATOM 4361 O O . ALA B 1 225 ? -3.971 26.174 17.153 1.00 28.18 225 ALA B O 1
ATOM 4363 N N . PRO B 1 226 ? -1.958 25.170 17.076 1.00 26.72 226 PRO B N 1
ATOM 4364 C CA . PRO B 1 226 ? -1.242 26.428 17.295 1.00 25.76 226 PRO B CA 1
ATOM 4365 C C . PRO B 1 226 ? -1.435 27.417 16.148 1.00 25.53 226 PRO B C 1
ATOM 4366 O O . PRO B 1 226 ? -1.494 28.628 16.367 1.00 25.21 226 PRO B O 1
ATOM 4370 N N . ILE B 1 227 ? -1.540 26.899 14.926 1.00 26.03 227 ILE B N 1
ATOM 4371 C CA . ILE B 1 227 ? -1.734 27.751 13.756 1.00 26.09 227 ILE B CA 1
ATOM 4372 C C . ILE B 1 227 ? -3.100 28.428 13.809 1.00 27.91 227 ILE B C 1
ATOM 4373 O O . ILE B 1 227 ? -3.266 29.561 13.354 1.00 26.93 227 ILE B O 1
ATOM 4378 N N . VAL B 1 228 ? -4.077 27.719 14.362 1.00 27.57 228 VAL B N 1
ATOM 4379 C CA . VAL B 1 228 ? -5.430 28.240 14.477 1.00 29.19 228 VAL B CA 1
ATOM 4380 C C . VAL B 1 228 ? -5.475 29.331 15.544 1.00 30.30 228 VAL B C 1
ATOM 4381 O O . VAL B 1 228 ? -6.045 30.398 15.327 1.00 31.02 228 VAL B O 1
ATOM 4385 N N . LYS B 1 229 ? -4.862 29.060 16.693 1.00 31.41 229 LYS B N 1
ATOM 4386 C CA . LYS B 1 229 ? -4.835 30.013 17.798 1.00 33.90 229 LYS B CA 1
ATOM 4387 C C . LYS B 1 229 ? -3.781 31.111 17.653 1.00 34.15 229 LYS B C 1
ATOM 4388 O O . LYS B 1 229 ? -3.868 32.148 18.314 1.00 35.59 229 LYS B O 1
ATOM 4394 N N . GLY B 1 230 ? -2.785 30.880 16.800 1.00 33.39 230 GLY B N 1
ATOM 4395 C CA . GLY B 1 230 ? -1.745 31.874 16.578 1.00 32.97 230 GLY B CA 1
ATOM 4396 C C . GLY B 1 230 ? -0.565 31.847 17.534 1.00 32.73 230 GLY B C 1
ATOM 4397 O O . GLY B 1 230 ? 0.293 32.730 17.493 1.00 32.79 230 GLY B O 1
ATOM 4398 N N . TYR B 1 231 ? -0.510 30.835 18.392 1.00 32.10 231 TYR B N 1
ATOM 4399 C CA . TYR B 1 231 ? 0.570 30.709 19.362 1.00 32.40 231 TYR B CA 1
ATOM 4400 C C . TYR B 1 231 ? 0.913 29.243 19.583 1.00 33.13 231 TYR B C 1
ATOM 4401 O O . TYR B 1 231 ? 0.036 28.380 19.558 1.00 33.54 231 TYR B O 1
ATOM 4410 N N . PRO B 1 232 ? 2.199 28.944 19.809 1.00 33.95 232 PRO B N 1
ATOM 4411 C CA . PRO B 1 232 ? 2.649 27.567 20.035 1.00 34.20 232 PRO B CA 1
ATOM 4412 C C . PRO B 1 232 ? 1.872 26.900 21.166 1.00 34.28 232 PRO B C 1
ATOM 4413 O O . PRO B 1 232 ? 1.412 27.570 22.087 1.00 33.59 232 PRO B O 1
ATOM 4417 N N . ILE B 1 233 ? 1.718 25.583 21.086 1.00 33.33 233 ILE B N 1
ATOM 4418 C CA . ILE B 1 233 ? 1.017 24.839 22.123 1.00 34.31 233 ILE B CA 1
ATOM 4419 C C . ILE B 1 233 ? 2.090 24.059 22.876 1.00 35.38 233 ILE B C 1
ATOM 4420 O O . ILE B 1 233 ? 2.618 23.069 22.367 1.00 35.16 233 ILE B O 1
ATOM 4425 N N . LYS B 1 234 ? 2.419 24.516 24.079 1.00 36.14 234 LYS B N 1
ATOM 4426 C CA . LYS B 1 234 ? 3.441 23.871 24.898 1.00 38.46 234 LYS B CA 1
ATOM 4427 C C . LYS B 1 234 ? 3.308 22.357 24.984 1.00 37.95 234 LYS B C 1
ATOM 4428 O O . LYS B 1 234 ? 4.277 21.628 24.776 1.00 38.11 234 LYS B O 1
ATOM 4434 N N . ASN B 1 235 ? 2.109 21.888 25.301 1.00 38.09 235 ASN B N 1
ATOM 4435 C CA . ASN B 1 235 ? 1.865 20.457 25.424 1.00 38.62 235 ASN B CA 1
ATOM 4436 C C . ASN B 1 235 ? 0.664 20.066 24.570 1.00 36.79 235 ASN B C 1
ATOM 4437 O O . ASN B 1 235 ? -0.443 19.880 25.077 1.00 36.50 235 ASN B O 1
ATOM 4442 N N . PRO B 1 236 ? 0.874 19.940 23.250 1.00 34.97 236 PRO B N 1
ATOM 4443 C CA . PRO B 1 236 ? -0.198 19.571 22.324 1.00 33.78 236 PRO B CA 1
ATOM 4444 C C . PRO B 1 236 ? -0.807 18.221 22.679 1.00 32.25 236 PRO B C 1
ATOM 4445 O O . PRO B 1 236 ? -0.116 17.315 23.155 1.00 31.47 236 PRO B O 1
ATOM 4449 N N . GLN B 1 237 ? -2.107 18.093 22.450 1.00 31.55 237 GLN B N 1
ATOM 4450 C CA . GLN B 1 237 ? -2.795 16.853 22.753 1.00 30.63 237 GLN B CA 1
ATOM 4451 C C . GLN B 1 237 ? -3.785 16.468 21.663 1.00 28.99 237 GLN B C 1
ATOM 4452 O O . GLN B 1 237 ? -4.474 17.314 21.097 1.00 27.92 237 GLN B O 1
ATOM 4458 N N . THR B 1 238 ? -3.839 15.171 21.384 1.00 27.98 238 THR B N 1
ATOM 4459 C CA . THR B 1 238 ? -4.745 14.555 20.425 1.00 26.44 238 THR B CA 1
ATOM 4460 C C . THR B 1 238 ? -4.370 13.103 20.180 1.00 25.44 238 THR B C 1
ATOM 4461 O O . THR B 1 238 ? -3.221 12.692 20.287 1.00 25.57 238 THR B O 1
ATOM 4465 N N . ILE B 1 239 ? -5.393 12.291 19.880 1.00 26.05 239 ILE B N 1
ATOM 4466 C CA . ILE B 1 239 ? -5.093 10.912 19.562 1.00 27.47 239 ILE B CA 1
ATOM 4467 C C . ILE B 1 239 ? -4.493 10.785 18.161 1.00 25.79 239 ILE B C 1
ATOM 4468 O O . ILE B 1 239 ? -3.885 9.787 17.801 1.00 24.02 239 ILE B O 1
ATOM 4473 N N . ALA B 1 240 ? -4.714 11.838 17.348 1.00 25.29 240 ALA B N 1
ATOM 4474 C CA . ALA B 1 240 ? -4.121 11.859 16.015 1.00 25.27 240 ALA B CA 1
ATOM 4475 C C . ALA B 1 240 ? -2.644 12.275 16.064 1.00 23.65 240 ALA B C 1
ATOM 4476 O O . ALA B 1 240 ? -2.280 13.391 15.719 1.00 21.98 240 ALA B O 1
ATOM 4478 N N . THR B 1 241 ? -1.819 11.338 16.517 1.00 22.99 241 THR B N 1
ATOM 4479 C CA . THR B 1 241 ? -0.389 11.562 16.719 1.00 23.34 241 THR B CA 1
ATOM 4480 C C . THR B 1 241 ? 0.412 12.263 15.618 1.00 23.02 241 THR B C 1
ATOM 4481 O O . THR B 1 241 ? 1.309 13.046 15.922 1.00 20.98 241 THR B O 1
ATOM 4485 N N . ALA B 1 242 ? 0.105 11.987 14.352 1.00 21.74 242 ALA B N 1
ATOM 4486 C CA . ALA B 1 242 ? 0.845 12.601 13.244 1.00 21.42 242 ALA B CA 1
ATOM 4487 C C . ALA B 1 242 ? 0.650 14.115 13.136 1.00 22.30 242 ALA B C 1
ATOM 4488 O O . ALA B 1 242 ? 1.404 14.799 12.439 1.00 21.59 242 ALA B O 1
ATOM 4490 N N . ILE B 1 243 ? -0.366 14.644 13.808 1.00 21.18 243 ILE B N 1
ATOM 4491 C CA . ILE B 1 243 ? -0.593 16.078 13.777 1.00 21.48 243 ILE B CA 1
ATOM 4492 C C . ILE B 1 243 ? -0.517 16.676 15.178 1.00 21.74 243 ILE B C 1
ATOM 4493 O O . ILE B 1 243 ? -0.975 17.790 15.410 1.00 22.42 243 ILE B O 1
ATOM 4498 N N . LYS B 1 244 ? 0.062 15.925 16.108 1.00 22.28 244 LYS B N 1
ATOM 4499 C CA . LYS B 1 244 ? 0.215 16.403 17.479 1.00 23.25 244 LYS B CA 1
ATOM 4500 C C . LYS B 1 244 ? 1.489 17.245 17.497 1.00 22.48 244 LYS B C 1
ATOM 4501 O O . LYS B 1 244 ? 2.506 16.848 18.061 1.00 23.82 244 LYS B O 1
ATOM 4507 N N . ILE B 1 245 ? 1.413 18.407 16.854 1.00 24.48 245 ILE B N 1
ATOM 4508 C CA . ILE B 1 245 ? 2.539 19.329 16.740 1.00 25.09 245 ILE B CA 1
ATOM 4509 C C . ILE B 1 245 ? 2.192 20.693 17.339 1.00 24.19 245 ILE B C 1
ATOM 4510 O O . ILE B 1 245 ? 1.257 21.354 16.887 1.00 23.14 245 ILE B O 1
ATOM 4515 N N . GLY B 1 246 ? 2.966 21.114 18.340 1.00 25.81 246 GLY B N 1
ATOM 4516 C CA . GLY B 1 246 ? 2.713 22.383 19.000 1.00 25.23 246 GLY B CA 1
ATOM 4517 C C . GLY B 1 246 ? 3.366 23.623 18.411 1.00 26.28 246 GLY B C 1
ATOM 4518 O O . GLY B 1 246 ? 2.929 24.744 18.682 1.00 25.22 246 GLY B O 1
ATOM 4519 N N . ASN B 1 247 ? 4.415 23.441 17.619 1.00 24.39 247 ASN B N 1
ATOM 4520 C CA . ASN B 1 247 ? 5.103 24.573 17.005 1.00 25.00 247 ASN B CA 1
ATOM 4521 C C . ASN B 1 247 ? 5.549 24.138 15.613 1.00 25.37 247 ASN B C 1
ATOM 4522 O O . ASN B 1 247 ? 6.729 23.878 15.373 1.00 24.35 247 ASN B O 1
ATOM 4527 N N . PRO B 1 248 ? 4.590 24.055 14.675 1.00 24.36 248 PRO B N 1
ATOM 4528 C CA . PRO B 1 248 ? 4.812 23.647 13.285 1.00 24.30 248 PRO B CA 1
ATOM 4529 C C . PRO B 1 248 ? 5.982 24.326 12.582 1.00 23.70 248 PRO B C 1
ATOM 4530 O O . PRO B 1 248 ? 6.115 25.550 12.592 1.00 23.28 248 PRO B O 1
ATOM 4534 N N . TYR B 1 249 ? 6.818 23.510 11.954 1.00 22.80 249 TYR B N 1
ATOM 4535 C CA . TYR B 1 249 ? 7.984 24.004 11.248 1.00 22.07 249 TYR B CA 1
ATOM 4536 C C . TYR B 1 249 ? 7.634 24.942 10.089 1.00 21.13 249 TYR B C 1
ATOM 4537 O O . TYR B 1 249 ? 8.287 25.969 9.909 1.00 19.49 249 TYR B O 1
ATOM 4546 N N . SER B 1 250 ? 6.610 24.592 9.311 1.00 20.53 250 SER B N 1
ATOM 4547 C CA . SER B 1 250 ? 6.203 25.407 8.158 1.00 20.97 250 SER B CA 1
ATOM 4548 C C . SER B 1 250 ? 4.980 26.278 8.433 1.00 19.65 250 SER B C 1
ATOM 4549 O O . SER B 1 250 ? 4.140 26.497 7.559 1.00 20.79 250 SER B O 1
ATOM 4552 N N . TRP B 1 251 ? 4.901 26.775 9.660 1.00 20.94 251 TRP B N 1
ATOM 4553 C CA . TRP B 1 251 ? 3.813 27.631 10.114 1.00 22.56 251 TRP B CA 1
ATOM 4554 C C . TRP B 1 251 ? 3.514 28.766 9.131 1.00 23.48 251 TRP B C 1
ATOM 4555 O O . TRP B 1 251 ? 2.398 28.894 8.621 1.00 24.23 251 TRP B O 1
ATOM 4566 N N . LYS B 1 252 ? 4.522 29.595 8.878 1.00 23.95 252 LYS B N 1
ATOM 4567 C CA . LYS B 1 252 ? 4.375 30.737 7.981 1.00 24.90 252 LYS B CA 1
ATOM 4568 C C . LYS B 1 252 ? 3.939 30.364 6.569 1.00 24.36 252 LYS B C 1
ATOM 4569 O O . LYS B 1 252 ? 3.123 31.064 5.962 1.00 24.19 252 LYS B O 1
ATOM 4575 N N . SER B 1 253 ? 4.471 29.266 6.043 1.00 24.51 253 SER B N 1
ATOM 4576 C CA . SER B 1 253 ? 4.096 28.824 4.701 1.00 25.96 253 SER B CA 1
ATOM 4577 C C . SER B 1 253 ? 2.631 28.380 4.661 1.00 25.08 253 SER B C 1
ATOM 4578 O O . SER B 1 253 ? 1.946 28.580 3.662 1.00 25.58 253 SER B O 1
ATOM 4581 N N . ALA B 1 254 ? 2.154 27.782 5.750 1.00 25.14 254 ALA B N 1
ATOM 4582 C CA . ALA B 1 254 ? 0.769 27.313 5.824 1.00 25.75 254 ALA B CA 1
ATOM 4583 C C . ALA B 1 254 ? -0.195 28.495 5.835 1.00 25.81 254 ALA B C 1
ATOM 4584 O O . ALA B 1 254 ? -1.231 28.472 5.172 1.00 25.19 254 ALA B O 1
ATOM 4586 N N . LEU B 1 255 ? 0.158 29.524 6.600 1.00 25.44 255 LEU B N 1
ATOM 4587 C CA . LEU B 1 255 ? -0.658 30.728 6.697 1.00 25.70 255 LEU B CA 1
ATOM 4588 C C . LEU B 1 255 ? -0.742 31.383 5.327 1.00 24.74 255 LEU B C 1
ATOM 4589 O O . LEU B 1 255 ? -1.793 31.882 4.931 1.00 24.56 255 LEU B O 1
ATOM 4594 N N . LYS B 1 256 ? 0.370 31.360 4.605 1.00 25.17 256 LYS B N 1
ATOM 4595 C CA . LYS B 1 256 ? 0.434 31.948 3.270 1.00 27.18 256 LYS B CA 1
ATOM 4596 C C . LYS B 1 256 ? -0.396 31.140 2.281 1.00 26.01 256 LYS B C 1
ATOM 4597 O O . LYS B 1 256 ? -1.061 31.701 1.409 1.00 26.73 256 LYS B O 1
ATOM 4603 N N . ALA B 1 257 ? -0.355 29.820 2.419 1.00 24.11 257 ALA B N 1
ATOM 4604 C CA . ALA B 1 257 ? -1.110 28.940 1.533 1.00 23.33 257 ALA B CA 1
ATOM 4605 C C . ALA B 1 257 ? -2.607 29.186 1.691 1.00 22.78 257 ALA B C 1
ATOM 4606 O O . ALA B 1 257 ? -3.342 29.254 0.709 1.00 23.00 257 ALA B O 1
ATOM 4608 N N . ALA B 1 258 ? -3.054 29.321 2.933 1.00 22.41 258 ALA B N 1
ATOM 4609 C CA . ALA B 1 258 ? -4.467 29.573 3.208 1.00 24.45 258 ALA B CA 1
ATOM 4610 C C . ALA B 1 258 ? -4.915 30.931 2.664 1.00 23.68 258 ALA B C 1
ATOM 4611 O O . ALA B 1 258 ? -5.953 31.037 2.015 1.00 23.53 258 ALA B O 1
ATOM 4613 N N . GLN B 1 259 ? -4.121 31.962 2.936 1.00 25.61 259 GLN B N 1
ATOM 4614 C CA . GLN B 1 259 ? -4.420 33.326 2.498 1.00 26.20 259 GLN B CA 1
ATOM 4615 C C . GLN B 1 259 ? -4.443 33.451 0.978 1.00 26.98 259 GLN B C 1
ATOM 4616 O O . GLN B 1 259 ? -5.430 33.895 0.395 1.00 26.53 259 GLN B O 1
ATOM 4622 N N . GLU B 1 260 ? -3.348 33.044 0.347 1.00 26.55 260 GLU B N 1
ATOM 4623 C CA . GLU B 1 260 ? -3.209 33.127 -1.098 1.00 27.84 260 GLU B CA 1
ATOM 4624 C C . GLU B 1 260 ? -4.221 32.310 -1.894 1.00 28.14 260 GLU B C 1
ATOM 4625 O O . GLU B 1 260 ? -4.600 32.703 -3.003 1.00 27.77 260 GLU B O 1
ATOM 4631 N N . SER B 1 261 ? -4.667 31.184 -1.341 1.00 25.54 261 SER B N 1
ATOM 4632 C CA . SER B 1 261 ? -5.580 30.331 -2.095 1.00 26.57 261 SER B CA 1
ATOM 4633 C C . SER B 1 261 ? -7.044 30.666 -1.802 1.00 25.93 261 SER B C 1
ATOM 4634 O O . SER B 1 261 ? -7.964 30.240 -2.490 1.00 26.75 261 SER B O 1
ATOM 4637 N N . GLY B 1 262 ? -7.243 31.420 -0.705 1.00 26.12 262 GLY B N 1
ATOM 4638 C CA . GLY B 1 262 ? -8.599 31.793 -0.327 1.00 27.54 262 GLY B CA 1
ATOM 4639 C C . GLY B 1 262 ? -9.234 30.744 0.587 1.00 28.72 262 GLY B C 1
ATOM 4640 O O . GLY B 1 262 ? -10.445 30.664 0.751 1.00 27.55 262 GLY B O 1
ATOM 4641 N N . GLY B 1 263 ? -8.366 29.891 1.159 1.00 28.72 263 GLY B N 1
ATOM 4642 C CA . GLY B 1 263 ? -8.860 28.873 2.077 1.00 27.71 263 GLY B CA 1
ATOM 4643 C C . GLY B 1 263 ? -8.623 29.273 3.536 1.00 28.47 263 GLY B C 1
ATOM 4644 O O . GLY B 1 263 ? -8.613 30.445 3.890 1.00 28.47 263 GLY B O 1
ATOM 4645 N N . LYS B 1 264 ? -8.439 28.297 4.413 1.00 28.44 264 LYS B N 1
ATOM 4646 C CA . LYS B 1 264 ? -8.181 28.600 5.809 1.00 28.68 264 LYS B CA 1
ATOM 4647 C C . LYS B 1 264 ? -7.748 27.357 6.566 1.00 28.26 264 LYS B C 1
ATOM 4648 O O . LYS B 1 264 ? -7.979 26.230 6.128 1.00 27.18 264 LYS B O 1
ATOM 4654 N N . ILE B 1 265 ? -7.107 27.579 7.705 1.00 27.83 265 ILE B N 1
ATOM 4655 C CA . ILE B 1 265 ? -6.650 26.498 8.558 1.00 28.61 265 ILE B CA 1
ATOM 4656 C C . ILE B 1 265 ? -7.556 26.528 9.782 1.00 28.95 265 ILE B C 1
ATOM 4657 O O . ILE B 1 265 ? -7.608 27.527 10.500 1.00 27.48 265 ILE B O 1
ATOM 4662 N N . ASP B 1 266 ? -8.276 25.435 10.005 1.00 28.70 266 ASP B N 1
ATOM 4663 C CA . ASP B 1 266 ? -9.212 25.349 11.121 1.00 29.06 266 ASP B CA 1
ATOM 4664 C C . ASP B 1 266 ? -8.927 24.116 11.977 1.00 28.07 266 ASP B C 1
ATOM 4665 O O . ASP B 1 266 ? -7.935 23.417 11.767 1.00 26.49 266 ASP B O 1
ATOM 4670 N N . ALA B 1 267 ? -9.804 23.847 12.939 1.00 26.63 267 ALA B N 1
ATOM 4671 C CA . ALA B 1 267 ? -9.615 22.700 13.816 1.00 25.81 267 ALA B CA 1
ATOM 4672 C C . ALA B 1 267 ? -10.882 21.885 14.017 1.00 24.47 267 ALA B C 1
ATOM 4673 O O . ALA B 1 267 ? -11.997 22.384 13.857 1.00 24.48 267 ALA B O 1
ATOM 4675 N N . VAL B 1 268 ? -10.691 20.618 14.365 1.00 23.21 268 VAL B N 1
ATOM 4676 C CA . VAL B 1 268 ? -11.791 19.703 14.627 1.00 22.71 268 VAL B CA 1
ATOM 4677 C C . VAL B 1 268 ? -11.428 18.955 15.895 1.00 22.77 268 VAL B C 1
ATOM 4678 O O . VAL B 1 268 ? -10.249 18.790 16.201 1.00 23.15 268 VAL B O 1
ATOM 4682 N N . SER B 1 269 ? -12.436 18.517 16.640 1.00 22.93 269 SER B N 1
ATOM 4683 C CA . SER B 1 269 ? -12.188 17.798 17.885 1.00 24.19 269 SER B CA 1
ATOM 4684 C C . SER B 1 269 ? -11.804 16.363 17.583 1.00 23.83 269 SER B C 1
ATOM 4685 O O . SER B 1 269 ? -12.057 15.867 16.483 1.00 23.46 269 SER B O 1
ATOM 4688 N N . ASP B 1 270 ? -11.185 15.703 18.556 1.00 22.58 270 ASP B N 1
ATOM 4689 C CA . ASP B 1 270 ? -10.789 14.311 18.398 1.00 24.58 270 ASP B CA 1
ATOM 4690 C C . ASP B 1 270 ? -12.031 13.465 18.142 1.00 25.88 270 ASP B C 1
ATOM 4691 O O . ASP B 1 270 ? -11.974 12.456 17.433 1.00 24.93 270 ASP B O 1
ATOM 4696 N N . SER B 1 271 ? -13.156 13.880 18.721 1.00 25.62 271 SER B N 1
ATOM 4697 C CA . SER B 1 271 ? -14.405 13.154 18.546 1.00 26.68 271 SER B CA 1
ATOM 4698 C C . SER B 1 271 ? -14.851 13.235 17.092 1.00 25.37 271 SER B C 1
ATOM 4699 O O . SER B 1 271 ? -15.349 12.260 16.519 1.00 25.02 271 SER B O 1
ATOM 4702 N N . GLU B 1 272 ? -14.680 14.406 16.494 1.00 24.69 272 GLU B N 1
ATOM 4703 C CA . GLU B 1 272 ? -15.060 14.587 15.104 1.00 25.07 272 GLU B CA 1
ATOM 4704 C C . GLU B 1 272 ? -14.088 13.841 14.191 1.00 24.25 272 GLU B C 1
ATOM 4705 O O . GLU B 1 272 ? -14.478 13.339 13.136 1.00 23.55 272 GLU B O 1
ATOM 4711 N N . ILE B 1 273 ? -12.827 13.763 14.603 1.00 23.04 273 ILE B N 1
ATOM 4712 C CA . ILE B 1 273 ? -11.823 13.059 13.808 1.00 22.60 273 ILE B CA 1
ATOM 4713 C C . ILE B 1 273 ? -12.105 11.553 13.838 1.00 22.69 273 ILE B C 1
ATOM 4714 O O . ILE B 1 273 ? -12.094 10.883 12.796 1.00 20.02 273 ILE B O 1
ATOM 4719 N N . LEU B 1 274 ? -12.373 11.024 15.030 1.00 20.57 274 LEU B N 1
ATOM 4720 C CA . LEU B 1 274 ? -12.664 9.601 15.162 1.00 21.12 274 LEU B CA 1
ATOM 4721 C C . LEU B 1 274 ? -13.923 9.203 14.390 1.00 19.98 274 LEU B C 1
ATOM 4722 O O . LEU B 1 274 ? -13.984 8.106 13.836 1.00 18.74 274 LEU B O 1
ATOM 4727 N N . TYR B 1 275 ? -14.917 10.091 14.349 1.00 18.84 275 TYR B N 1
ATOM 4728 C CA . TYR B 1 275 ? -16.153 9.824 13.612 1.00 19.53 275 TYR B CA 1
ATOM 4729 C C . TYR B 1 275 ? -15.824 9.714 12.122 1.00 20.36 275 TYR B C 1
ATOM 4730 O O . TYR B 1 275 ? -16.368 8.864 11.417 1.00 18.36 275 TYR B O 1
ATOM 4739 N N . ALA B 1 276 ? -14.938 10.586 11.647 1.00 18.75 276 ALA B N 1
ATOM 4740 C CA . ALA B 1 276 ? -14.549 10.577 10.235 1.00 19.08 276 ALA B CA 1
ATOM 4741 C C . ALA B 1 276 ? -13.727 9.327 9.925 1.00 16.96 276 ALA B C 1
ATOM 4742 O O . ALA B 1 276 ? -13.962 8.644 8.930 1.00 18.68 276 ALA B O 1
ATOM 4744 N N . TYR B 1 277 ? -12.758 9.049 10.787 1.00 17.90 277 TYR B N 1
ATOM 4745 C CA . TYR B 1 277 ? -11.877 7.888 10.683 1.00 18.09 277 TYR B CA 1
ATOM 4746 C C . TYR B 1 277 ? -12.715 6.621 10.462 1.00 18.83 277 TYR B C 1
ATOM 4747 O O . TYR B 1 277 ? -12.446 5.833 9.552 1.00 16.66 277 TYR B O 1
ATOM 4756 N N . LYS B 1 278 ? -13.746 6.447 11.283 1.00 17.85 278 LYS B N 1
ATOM 4757 C CA . LYS B 1 278 ? -14.615 5.276 11.187 1.00 19.96 278 LYS B CA 1
ATOM 4758 C C . LYS B 1 278 ? -15.500 5.289 9.953 1.00 18.64 278 LYS B C 1
ATOM 4759 O O . LYS B 1 278 ? -15.635 4.275 9.266 1.00 18.72 278 LYS B O 1
ATOM 4765 N N . LEU B 1 279 ? -16.099 6.445 9.683 1.00 17.83 279 LEU B N 1
ATOM 4766 C CA . LEU B 1 279 ? -17.006 6.606 8.556 1.00 16.03 279 LEU B CA 1
ATOM 4767 C C . LEU B 1 279 ? -16.363 6.383 7.197 1.00 15.40 279 LEU B C 1
ATOM 4768 O O . LEU B 1 279 ? -16.999 5.854 6.285 1.00 15.76 279 LEU B O 1
ATOM 4773 N N . ILE B 1 280 ? -15.116 6.811 7.050 1.00 16.63 280 ILE B N 1
ATOM 4774 C CA . ILE B 1 280 ? -14.403 6.623 5.787 1.00 15.30 280 ILE B CA 1
ATOM 4775 C C . ILE B 1 280 ? -14.277 5.128 5.524 1.00 15.47 280 ILE B C 1
ATOM 4776 O O . ILE B 1 280 ? -14.498 4.649 4.411 1.00 13.90 280 ILE B O 1
ATOM 4781 N N . ALA B 1 281 ? -13.922 4.392 6.568 1.00 14.54 281 ALA B N 1
ATOM 4782 C CA . ALA B 1 281 ? -13.757 2.954 6.464 1.00 15.12 281 ALA B CA 1
ATOM 4783 C C . ALA B 1 281 ? -15.070 2.210 6.220 1.00 14.94 281 ALA B C 1
ATOM 4784 O O . ALA B 1 281 ? -15.126 1.303 5.390 1.00 15.22 281 ALA B O 1
ATOM 4786 N N . SER B 1 282 ? -16.128 2.603 6.923 1.00 15.93 282 SER B N 1
ATOM 4787 C CA . SER B 1 282 ? -17.417 1.922 6.795 1.00 15.80 282 SER B CA 1
ATOM 4788 C C . SER B 1 282 ? -18.253 2.294 5.578 1.00 14.35 282 SER B C 1
ATOM 4789 O O . SER B 1 282 ? -19.195 1.579 5.237 1.00 16.69 282 SER B O 1
ATOM 4792 N N . THR B 1 283 ? -17.940 3.413 4.938 1.00 14.64 283 THR B N 1
ATOM 4793 C CA . THR B 1 283 ? -18.696 3.816 3.759 1.00 15.27 283 THR B CA 1
ATOM 4794 C C . THR B 1 283 ? -17.957 3.481 2.468 1.00 15.43 283 THR B C 1
ATOM 4795 O O . THR B 1 283 ? -18.585 3.240 1.435 1.00 17.36 283 THR B O 1
ATOM 4799 N N . GLU B 1 284 ? -16.629 3.447 2.525 1.00 16.79 284 GLU B N 1
ATOM 4800 C CA . GLU B 1 284 ? -15.836 3.183 1.327 1.00 18.41 284 GLU B CA 1
ATOM 4801 C C . GLU B 1 284 ? -14.874 1.996 1.387 1.00 18.14 284 GLU B C 1
ATOM 4802 O O . GLU B 1 284 ? -14.384 1.554 0.354 1.00 19.12 284 GLU B O 1
ATOM 4808 N N . GLY B 1 285 ? -14.585 1.483 2.579 1.00 17.71 285 GLY B N 1
ATOM 4809 C CA . GLY B 1 285 ? -13.654 0.370 2.662 1.00 15.06 285 GLY B CA 1
ATOM 4810 C C . GLY B 1 285 ? -12.221 0.863 2.558 1.00 14.80 285 GLY B C 1
ATOM 4811 O O . GLY B 1 285 ? -11.327 0.151 2.097 1.00 16.57 285 GLY B O 1
ATOM 4812 N N . VAL B 1 286 ? -12.017 2.105 2.980 1.00 16.71 286 VAL B N 1
ATOM 4813 C CA . VAL B 1 286 ? -10.710 2.747 2.972 1.00 14.05 286 VAL B CA 1
ATOM 4814 C C . VAL B 1 286 ? -10.302 3.007 4.422 1.00 16.04 286 VAL B C 1
ATOM 4815 O O . VAL B 1 286 ? -10.975 3.725 5.148 1.00 14.72 286 VAL B O 1
ATOM 4819 N N . PHE B 1 287 ? -9.177 2.424 4.810 1.00 16.83 287 PHE B N 1
ATOM 4820 C CA . PHE B 1 287 ? -8.644 2.499 6.163 1.00 16.48 287 PHE B CA 1
ATOM 4821 C C . PHE B 1 287 ? -7.430 3.424 6.264 1.00 16.86 287 PHE B C 1
ATOM 4822 O O . PHE B 1 287 ? -6.331 3.080 5.830 1.00 17.48 287 PHE B O 1
ATOM 4830 N N . CYS B 1 288 ? -7.634 4.599 6.841 1.00 17.48 288 CYS B N 1
ATOM 4831 C CA . CYS B 1 288 ? -6.553 5.568 7.009 1.00 17.24 288 CYS B CA 1
ATOM 4832 C C . CYS B 1 288 ? -6.332 5.756 8.506 1.00 18.17 288 CYS B C 1
ATOM 4833 O O . CYS B 1 288 ? -7.177 5.343 9.305 1.00 18.46 288 CYS B O 1
ATOM 4836 N N . GLU B 1 289 ? -5.210 6.364 8.895 1.00 17.94 289 GLU B N 1
ATOM 4837 C CA . GLU B 1 289 ? -4.964 6.587 10.315 1.00 19.34 289 GLU B CA 1
ATOM 4838 C C . GLU B 1 289 ? -5.717 7.842 10.781 1.00 18.60 289 GLU B C 1
ATOM 4839 O O . GLU B 1 289 ? -6.136 8.668 9.962 1.00 17.01 289 GLU B O 1
ATOM 4845 N N . PRO B 1 290 ? -5.920 7.990 12.103 1.00 17.76 290 PRO B N 1
ATOM 4846 C CA . PRO B 1 290 ? -6.638 9.132 12.680 1.00 17.04 290 PRO B CA 1
ATOM 4847 C C . PRO B 1 290 ? -6.332 10.512 12.114 1.00 17.07 290 PRO B C 1
ATOM 4848 O O . PRO B 1 290 ? -7.252 11.227 11.716 1.00 17.95 290 PRO B O 1
ATOM 4852 N N . ALA B 1 291 ? -5.052 10.886 12.078 1.00 17.59 291 ALA B N 1
ATOM 4853 C CA . ALA B 1 291 ? -4.658 12.194 11.560 1.00 17.73 291 ALA B CA 1
ATOM 4854 C C . ALA B 1 291 ? -5.217 12.428 10.160 1.00 17.38 291 ALA B C 1
ATOM 4855 O O . ALA B 1 291 ? -5.704 13.521 9.848 1.00 18.22 291 ALA B O 1
ATOM 4857 N N . SER B 1 292 ? -5.151 11.390 9.329 1.00 17.92 292 SER B N 1
ATOM 4858 C CA . SER B 1 292 ? -5.633 11.447 7.954 1.00 17.84 292 SER B CA 1
ATOM 4859 C C . SER B 1 292 ? -7.104 11.841 7.913 1.00 19.29 292 SER B C 1
ATOM 4860 O O . SER B 1 292 ? -7.538 12.599 7.041 1.00 20.29 292 SER B O 1
ATOM 4863 N N . ALA B 1 293 ? -7.861 11.312 8.866 1.00 17.15 293 ALA B N 1
ATOM 4864 C CA . ALA B 1 293 ? -9.295 11.559 8.957 1.00 18.27 293 ALA B CA 1
ATOM 4865 C C . ALA B 1 293 ? -9.641 13.006 9.268 1.00 17.71 293 ALA B C 1
ATOM 4866 O O . ALA B 1 293 ? -10.795 13.414 9.127 1.00 19.34 293 ALA B O 1
ATOM 4868 N N . ALA B 1 294 ? -8.649 13.780 9.692 1.00 19.11 294 ALA B N 1
ATOM 4869 C CA . ALA B 1 294 ? -8.876 15.185 10.026 1.00 17.55 294 ALA B CA 1
ATOM 4870 C C . ALA B 1 294 ? -9.410 15.940 8.818 1.00 18.04 294 ALA B C 1
ATOM 4871 O O . ALA B 1 294 ? -10.218 16.856 8.961 1.00 17.92 294 ALA B O 1
ATOM 4873 N N . SER B 1 295 ? -8.974 15.538 7.625 1.00 19.11 295 SER B N 1
ATOM 4874 C CA . SER B 1 295 ? -9.421 16.195 6.396 1.00 18.36 295 SER B CA 1
ATOM 4875 C C . SER B 1 295 ? -10.920 16.015 6.164 1.00 18.66 295 SER B C 1
ATOM 4876 O O . SER B 1 295 ? -11.638 16.970 5.864 1.00 18.34 295 SER B O 1
ATOM 4879 N N . VAL B 1 296 ? -11.391 14.782 6.303 1.00 18.14 296 VAL B N 1
ATOM 4880 C CA . VAL B 1 296 ? -12.804 14.486 6.104 1.00 17.10 296 VAL B CA 1
ATOM 4881 C C . VAL B 1 296 ? -13.638 15.090 7.231 1.00 16.41 296 VAL B C 1
ATOM 4882 O O . VAL B 1 296 ? -14.757 15.541 7.010 1.00 17.48 296 VAL B O 1
ATOM 4886 N N . ALA B 1 297 ? -13.089 15.094 8.442 1.00 18.11 297 ALA B N 1
ATOM 4887 C CA . ALA B 1 297 ? -13.794 15.655 9.591 1.00 19.77 297 ALA B CA 1
ATOM 4888 C C . ALA B 1 297 ? -14.008 17.143 9.345 1.00 21.58 297 ALA B C 1
ATOM 4889 O O . ALA B 1 297 ? -15.033 17.716 9.733 1.00 20.70 297 ALA B O 1
ATOM 4891 N N . GLY B 1 298 ? -13.019 17.770 8.716 1.00 21.76 298 GLY B N 1
ATOM 4892 C CA . GLY B 1 298 ? -13.129 19.179 8.405 1.00 20.75 298 GLY B CA 1
ATOM 4893 C C . GLY B 1 298 ? -14.250 19.369 7.404 1.00 22.09 298 GLY B C 1
ATOM 4894 O O . GLY B 1 298 ? -15.072 20.282 7.538 1.00 21.65 298 GLY B O 1
ATOM 4895 N N . LEU B 1 299 ? -14.286 18.500 6.399 1.00 21.25 299 LEU B N 1
ATOM 4896 C CA . LEU B 1 299 ? -15.317 18.562 5.369 1.00 22.01 299 LEU B CA 1
ATOM 4897 C C . LEU B 1 299 ? -16.707 18.386 5.988 1.00 22.89 299 LEU B C 1
ATOM 4898 O O . LEU B 1 299 ? -17.628 19.140 5.676 1.00 22.78 299 LEU B O 1
ATOM 4903 N N . ILE B 1 300 ? -16.851 17.397 6.866 1.00 22.88 300 ILE B N 1
ATOM 4904 C CA . ILE B 1 300 ? -18.128 17.146 7.535 1.00 24.24 300 ILE B CA 1
ATOM 4905 C C . ILE B 1 300 ? -18.567 18.372 8.342 1.00 26.01 300 ILE B C 1
ATOM 4906 O O . ILE B 1 300 ? -19.746 18.725 8.371 1.00 24.63 300 ILE B O 1
ATOM 4911 N N . LYS B 1 301 ? -17.609 19.008 9.006 1.00 27.12 301 LYS B N 1
ATOM 4912 C CA . LYS B 1 301 ? -17.895 20.188 9.808 1.00 28.70 301 LYS B CA 1
ATOM 4913 C C . LYS B 1 301 ? -18.518 21.265 8.932 1.00 28.97 301 LYS B C 1
ATOM 4914 O O . LYS B 1 301 ? -19.576 21.811 9.255 1.00 29.74 301 LYS B O 1
ATOM 4920 N N . LEU B 1 302 ? -17.866 21.559 7.812 1.00 28.16 302 LEU B N 1
ATOM 4921 C CA . LEU B 1 302 ? -18.354 22.584 6.899 1.00 28.23 302 LEU B CA 1
ATOM 4922 C C . LEU B 1 302 ? -19.680 22.247 6.231 1.00 28.33 302 LEU B C 1
ATOM 4923 O O . LEU B 1 302 ? -20.508 23.136 6.022 1.00 27.87 302 LEU B O 1
ATOM 4928 N N . VAL B 1 303 ? -19.902 20.979 5.901 1.00 27.52 303 VAL B N 1
ATOM 4929 C CA . VAL B 1 303 ? -21.163 20.617 5.260 1.00 28.17 303 VAL B CA 1
ATOM 4930 C C . VAL B 1 303 ? -22.327 20.877 6.216 1.00 28.23 303 VAL B C 1
ATOM 4931 O O . VAL B 1 303 ? -23.355 21.425 5.827 1.00 27.17 303 VAL B O 1
ATOM 4935 N N . ARG B 1 304 ? -22.147 20.499 7.474 1.00 28.45 304 ARG B N 1
ATOM 4936 C CA . ARG B 1 304 ? -23.183 20.702 8.485 1.00 29.16 304 ARG B CA 1
ATOM 4937 C C . ARG B 1 304 ? -23.434 22.186 8.766 1.00 30.99 304 ARG B C 1
ATOM 4938 O O . ARG B 1 304 ? -24.532 22.611 9.103 1.00 30.98 304 ARG B O 1
ATOM 4946 N N . GLU B 1 305 ? -22.358 22.983 8.653 1.00 32.40 305 GLU B N 1
ATOM 4947 C CA . GLU B 1 305 ? -22.503 24.416 8.891 1.00 33.57 305 GLU B CA 1
ATOM 4948 C C . GLU B 1 305 ? -23.077 25.144 7.671 1.00 33.91 305 GLU B C 1
ATOM 4949 O O . GLU B 1 305 ? -23.178 26.361 7.621 1.00 35.43 305 GLU B O 1
ATOM 4955 N N . GLY B 1 306 ? -23.427 24.346 6.644 1.00 32.04 306 GLY B N 1
ATOM 4956 C CA . GLY B 1 306 ? -24.059 24.919 5.460 1.00 33.16 306 GLY B CA 1
ATOM 4957 C C . GLY B 1 306 ? -23.067 25.721 4.614 1.00 33.90 306 GLY B C 1
ATOM 4958 O O . GLY B 1 306 ? -23.424 26.660 3.915 1.00 34.34 306 GLY B O 1
ATOM 4959 N N . PHE B 1 307 ? -21.795 25.345 4.677 1.00 33.66 307 PHE B N 1
ATOM 4960 C CA . PHE B 1 307 ? -20.726 26.026 3.949 1.00 33.93 307 PHE B CA 1
ATOM 4961 C C . PHE B 1 307 ? -20.877 25.967 2.426 1.00 33.71 307 PHE B C 1
ATOM 4962 O O . PHE B 1 307 ? -20.756 26.984 1.744 1.00 35.10 307 PHE B O 1
ATOM 4970 N N . PHE B 1 308 ? -21.137 24.774 1.902 1.00 33.40 308 PHE B N 1
ATOM 4971 C CA . PHE B 1 308 ? -21.210 24.552 0.451 1.00 33.52 308 PHE B CA 1
ATOM 4972 C C . PHE B 1 308 ? -22.560 24.970 -0.143 1.00 35.66 308 PHE B C 1
ATOM 4973 O O . PHE B 1 308 ? -23.556 25.135 0.550 1.00 35.15 308 PHE B O 1
ATOM 4981 N N . LYS B 1 309 ? -22.551 25.165 -1.480 1.00 36.76 309 LYS B N 1
ATOM 4982 C CA . LYS B 1 309 ? -23.781 25.535 -2.181 1.00 38.21 309 LYS B CA 1
ATOM 4983 C C . LYS B 1 309 ? -24.262 24.416 -3.113 1.00 37.60 309 LYS B C 1
ATOM 4984 O O . LYS B 1 309 ? -25.318 24.479 -3.728 1.00 37.19 309 LYS B O 1
ATOM 4990 N N . GLY B 1 310 ? -23.417 23.377 -3.244 1.00 36.13 310 GLY B N 1
ATOM 4991 C CA . GLY B 1 310 ? -23.798 22.240 -4.076 1.00 35.59 310 GLY B CA 1
ATOM 4992 C C . GLY B 1 310 ? -23.042 22.225 -5.408 1.00 34.97 310 GLY B C 1
ATOM 4993 O O . GLY B 1 310 ? -22.822 23.248 -6.041 1.00 35.04 310 GLY B O 1
ATOM 4994 N N . GLY B 1 311 ? -22.647 21.031 -5.843 1.00 33.85 311 GLY B N 1
ATOM 4995 C CA . GLY B 1 311 ? -21.957 20.888 -7.114 1.00 32.40 311 GLY B CA 1
ATOM 4996 C C . GLY B 1 311 ? -20.444 21.018 -7.083 1.00 30.64 311 GLY B C 1
ATOM 4997 O O . GLY B 1 311 ? -19.782 20.789 -8.093 1.00 30.46 311 GLY B O 1
ATOM 4998 N N . GLU B 1 312 ? -19.883 21.378 -5.935 1.00 29.93 312 GLU B N 1
ATOM 4999 C CA . GLU B 1 312 ? -18.436 21.527 -5.835 1.00 29.95 312 GLU B CA 1
ATOM 5000 C C . GLU B 1 312 ? -17.716 20.178 -5.827 1.00 30.25 312 GLU B C 1
ATOM 5001 O O . GLU B 1 312 ? -18.281 19.155 -5.433 1.00 30.30 312 GLU B O 1
ATOM 5007 N N . VAL B 1 313 ? -16.466 20.191 -6.279 1.00 28.68 313 VAL B N 1
ATOM 5008 C CA . VAL B 1 313 ? -15.631 19.000 -6.312 1.00 27.00 313 VAL B CA 1
ATOM 5009 C C . VAL B 1 313 ? -14.585 19.180 -5.217 1.00 25.93 313 VAL B C 1
ATOM 5010 O O . VAL B 1 313 ? -13.867 20.181 -5.194 1.00 24.27 313 VAL B O 1
ATOM 5014 N N . VAL B 1 314 ? -14.503 18.217 -4.307 1.00 24.01 314 VAL B N 1
ATOM 5015 C CA . VAL B 1 314 ? -13.539 18.307 -3.219 1.00 23.36 314 VAL B CA 1
ATOM 5016 C C . VAL B 1 314 ? -12.620 17.091 -3.169 1.00 22.06 314 VAL B C 1
ATOM 5017 O O . VAL B 1 314 ? -13.056 15.965 -3.410 1.00 22.42 314 VAL B O 1
ATOM 5021 N N . THR B 1 315 ? -11.345 17.327 -2.879 1.00 21.33 315 THR B N 1
ATOM 5022 C CA . THR B 1 315 ? -10.380 16.244 -2.765 1.00 20.14 315 THR B CA 1
ATOM 5023 C C . THR B 1 315 ? -9.904 16.256 -1.320 1.00 20.17 315 THR B C 1
ATOM 5024 O O . THR B 1 315 ? -9.805 17.315 -0.706 1.00 20.74 315 THR B O 1
ATOM 5028 N N . CYS B 1 316 ? -9.634 15.079 -0.773 1.00 17.72 316 CYS B N 1
ATOM 5029 C CA . CYS B 1 316 ? -9.170 14.976 0.601 1.00 19.03 316 CYS B CA 1
ATOM 5030 C C . CYS B 1 316 ? -7.924 14.109 0.635 1.00 18.05 316 CYS B C 1
ATOM 5031 O O . CYS B 1 316 ? -7.905 13.029 0.053 1.00 19.91 316 CYS B O 1
ATOM 5034 N N . THR B 1 317 ? -6.882 14.581 1.309 1.00 18.23 317 THR B N 1
ATOM 5035 C CA . THR B 1 317 ? -5.666 13.798 1.423 1.00 17.19 317 THR B CA 1
ATOM 5036 C C . THR B 1 317 ? -5.766 12.892 2.644 1.00 18.79 317 THR B C 1
ATOM 5037 O O . THR B 1 317 ? -5.899 13.379 3.766 1.00 17.60 317 THR B O 1
ATOM 5041 N N . LEU B 1 318 ? -5.743 11.582 2.420 1.00 17.28 318 LEU B N 1
ATOM 5042 C CA . LEU B 1 318 ? -5.746 10.623 3.519 1.00 18.62 318 LEU B CA 1
ATOM 5043 C C . LEU B 1 318 ? -4.261 10.263 3.613 1.00 18.59 318 LEU B C 1
ATOM 5044 O O . LEU B 1 318 ? -3.773 9.342 2.958 1.00 19.31 318 LEU B O 1
ATOM 5049 N N . THR B 1 319 ? -3.561 11.044 4.427 1.00 18.07 319 THR B N 1
ATOM 5050 C CA . THR B 1 319 ? -2.119 10.967 4.637 1.00 16.67 319 THR B CA 1
ATOM 5051 C C . THR B 1 319 ? -1.441 9.654 5.034 1.00 16.79 319 THR B C 1
ATOM 5052 O O . THR B 1 319 ? -0.306 9.410 4.625 1.00 16.18 319 THR B O 1
ATOM 5056 N N . GLY B 1 320 ? -2.110 8.816 5.824 1.00 14.88 320 GLY B N 1
ATOM 5057 C CA . GLY B 1 320 ? -1.475 7.582 6.264 1.00 13.41 320 GLY B CA 1
ATOM 5058 C C . GLY B 1 320 ? -2.356 6.344 6.283 1.00 14.08 320 GLY B C 1
ATOM 5059 O O . GLY B 1 320 ? -3.581 6.429 6.298 1.00 14.95 320 GLY B O 1
ATOM 5060 N N . ASN B 1 321 ? -1.708 5.184 6.288 1.00 13.16 321 ASN B N 1
ATOM 5061 C CA . ASN B 1 321 ? -2.389 3.898 6.298 1.00 14.77 321 ASN B CA 1
ATOM 5062 C C . ASN B 1 321 ? -2.970 3.628 7.689 1.00 14.85 321 ASN B C 1
ATOM 5063 O O . ASN B 1 321 ? -2.303 3.855 8.687 1.00 13.16 321 ASN B O 1
ATOM 5068 N N . GLY B 1 322 ? -4.211 3.152 7.747 1.00 14.51 322 GLY B N 1
ATOM 5069 C CA . GLY B 1 322 ? -4.815 2.833 9.031 1.00 15.45 322 GLY B CA 1
ATOM 5070 C C . GLY B 1 322 ? -4.036 1.756 9.779 1.00 16.67 322 GLY B C 1
ATOM 5071 O O . GLY B 1 322 ? -4.105 1.661 11.012 1.00 15.34 322 GLY B O 1
ATOM 5072 N N . LEU B 1 323 ? -3.282 0.942 9.044 1.00 15.77 323 LEU B N 1
ATOM 5073 C CA . LEU B 1 323 ? -2.487 -0.113 9.663 1.00 16.15 323 LEU B CA 1
ATOM 5074 C C . LEU B 1 323 ? -1.316 0.467 10.476 1.00 16.75 323 LEU B C 1
ATOM 5075 O O . LEU B 1 323 ? -0.654 -0.255 11.217 1.00 14.73 323 LEU B O 1
ATOM 5080 N N . LYS B 1 324 ? -1.077 1.769 10.335 1.00 15.54 324 LYS B N 1
ATOM 5081 C CA . LYS B 1 324 ? -0.011 2.453 11.077 1.00 16.34 324 LYS B CA 1
ATOM 5082 C C . LYS B 1 324 ? -0.360 2.596 12.567 1.00 18.13 324 LYS B C 1
ATOM 5083 O O . LYS B 1 324 ? 0.532 2.661 13.416 1.00 17.33 324 LYS B O 1
ATOM 5089 N N . ASP B 1 325 ? -1.657 2.651 12.869 1.00 18.86 325 ASP B N 1
ATOM 5090 C CA . ASP B 1 325 ? -2.129 2.850 14.243 1.00 18.92 325 ASP B CA 1
ATOM 5091 C C . ASP B 1 325 ? -3.049 1.748 14.784 1.00 18.47 325 ASP B C 1
ATOM 5092 O O . ASP B 1 325 ? -4.261 1.940 14.913 1.00 18.22 325 ASP B O 1
ATOM 5097 N N . PRO B 1 326 ? -2.479 0.583 15.120 1.00 19.72 326 PRO B N 1
ATOM 5098 C CA . PRO B 1 326 ? -3.282 -0.522 15.646 1.00 20.27 326 PRO B CA 1
ATOM 5099 C C . PRO B 1 326 ? -3.941 -0.226 17.000 1.00 22.25 326 PRO B C 1
ATOM 5100 O O . PRO B 1 326 ? -5.024 -0.740 17.296 1.00 22.04 326 PRO B O 1
ATOM 5104 N N . ASP B 1 327 ? -3.299 0.606 17.815 1.00 23.74 327 ASP B N 1
ATOM 5105 C CA . ASP B 1 327 ? -3.853 0.934 19.127 1.00 24.86 327 ASP B CA 1
ATOM 5106 C C . ASP B 1 327 ? -5.197 1.642 19.018 1.00 24.00 327 ASP B C 1
ATOM 5107 O O . ASP B 1 327 ? -6.162 1.246 19.669 1.00 26.39 327 ASP B O 1
ATOM 5112 N N . THR B 1 328 ? -5.278 2.681 18.194 1.00 22.39 328 THR B N 1
ATOM 5113 C CA . THR B 1 328 ? -6.541 3.393 18.045 1.00 21.49 328 THR B CA 1
ATOM 5114 C C . THR B 1 328 ? -7.605 2.495 17.407 1.00 21.55 328 THR B C 1
ATOM 5115 O O . THR B 1 328 ? -8.786 2.591 17.737 1.00 19.36 328 THR B O 1
ATOM 5119 N N . ALA B 1 329 ? -7.179 1.619 16.499 1.00 20.43 329 ALA B N 1
ATOM 5120 C CA . ALA B 1 329 ? -8.093 0.712 15.811 1.00 22.27 329 ALA B CA 1
ATOM 5121 C C . ALA B 1 329 ? -8.786 -0.187 16.831 1.00 23.15 329 ALA B C 1
ATOM 5122 O O . ALA B 1 329 ? -9.992 -0.420 16.763 1.00 23.43 329 ALA B O 1
ATOM 5124 N N . ILE B 1 330 ? -8.001 -0.698 17.770 1.00 24.27 330 ILE B N 1
ATOM 5125 C CA . ILE B 1 330 ? -8.522 -1.564 18.817 1.00 26.36 330 ILE B CA 1
ATOM 5126 C C . ILE B 1 330 ? -9.381 -0.748 19.779 1.00 27.40 330 ILE B C 1
ATOM 5127 O O . ILE B 1 330 ? -10.449 -1.193 20.202 1.00 27.79 330 ILE B O 1
ATOM 5132 N N . LYS B 1 331 ? -8.933 0.462 20.092 1.00 28.73 331 LYS B N 1
ATOM 5133 C CA . LYS B 1 331 ? -9.668 1.323 21.006 1.00 30.37 331 LYS B CA 1
ATOM 5134 C C . LYS B 1 331 ? -11.077 1.707 20.569 1.00 30.59 331 LYS B C 1
ATOM 5135 O O . LYS B 1 331 ? -11.969 1.798 21.404 1.00 30.72 331 LYS B O 1
ATOM 5141 N N . VAL B 1 332 ? -11.294 1.927 19.276 1.00 30.11 332 VAL B N 1
ATOM 5142 C CA . VAL B 1 332 ? -12.621 2.315 18.800 1.00 30.80 332 VAL B CA 1
ATOM 5143 C C . VAL B 1 332 ? -13.561 1.143 18.521 1.00 32.52 332 VAL B C 1
ATOM 5144 O O . VAL B 1 332 ? -14.710 1.347 18.131 1.00 32.73 332 VAL B O 1
ATOM 5148 N N . CYS B 1 333 ? -13.081 -0.079 18.722 1.00 36.06 333 CYS B N 1
ATOM 5149 C CA . CYS B 1 333 ? -13.901 -1.258 18.462 1.00 40.57 333 CYS B CA 1
ATOM 5150 C C . CYS B 1 333 ? -14.739 -1.729 19.639 1.00 43.05 333 CYS B C 1
ATOM 5151 O O . CYS B 1 333 ? -14.229 -1.923 20.741 1.00 43.44 333 CYS B O 1
ATOM 5154 N N . GLU B 1 334 ? -16.033 -1.912 19.396 1.00 46.17 334 GLU B N 1
ATOM 5155 C CA . GLU B 1 334 ? -16.931 -2.401 20.431 1.00 48.85 334 GLU B CA 1
ATOM 5156 C C . GLU B 1 334 ? -16.702 -3.904 20.515 1.00 49.22 334 GLU B C 1
ATOM 5157 O O . GLU B 1 334 ? -16.356 -4.537 19.519 1.00 49.94 334 GLU B O 1
ATOM 5163 N N . GLU B 1 335 ? -16.881 -4.474 21.700 1.00 50.07 335 GLU B N 1
ATOM 5164 C CA . GLU B 1 335 ? -16.684 -5.906 21.884 1.00 48.83 335 GLU B CA 1
ATOM 5165 C C . GLU B 1 335 ? -17.775 -6.658 21.120 1.00 47.36 335 GLU B C 1
ATOM 5166 O O . GLU B 1 335 ? -18.924 -6.220 21.072 1.00 46.86 335 GLU B O 1
ATOM 5172 N N . PRO B 1 336 ? -17.423 -7.795 20.497 1.00 46.36 336 PRO B N 1
ATOM 5173 C CA . PRO B 1 336 ? -18.411 -8.572 19.746 1.00 45.77 336 PRO B CA 1
ATOM 5174 C C . PRO B 1 336 ? -19.603 -8.971 20.616 1.00 45.88 336 PRO B C 1
ATOM 5175 O O . PRO B 1 336 ? -19.473 -9.128 21.830 1.00 45.88 336 PRO B O 1
ATOM 5179 N N . ILE B 1 337 ? -20.763 -9.126 19.989 1.00 45.60 337 ILE B N 1
ATOM 5180 C CA . ILE B 1 337 ? -21.973 -9.521 20.700 1.00 44.68 337 ILE B CA 1
ATOM 5181 C C . ILE B 1 337 ? -21.979 -11.031 20.900 1.00 42.93 337 ILE B C 1
ATOM 5182 O O . ILE B 1 337 ? -21.793 -11.793 19.951 1.00 42.63 337 ILE B O 1
ATOM 5187 N N . THR B 1 338 ? -22.185 -11.461 22.137 1.00 42.24 338 THR B N 1
ATOM 5188 C CA . THR B 1 338 ? -22.224 -12.884 22.441 1.00 41.84 338 THR B CA 1
ATOM 5189 C C . THR B 1 338 ? -23.602 -13.426 22.085 1.00 41.55 338 THR B C 1
ATOM 5190 O O . THR B 1 338 ? -24.618 -12.850 22.466 1.00 42.20 338 THR B O 1
ATOM 5194 N N . VAL B 1 339 ? -23.632 -14.532 21.353 1.00 41.91 339 VAL B N 1
ATOM 5195 C CA . VAL B 1 339 ? -24.894 -15.136 20.943 1.00 42.13 339 VAL B CA 1
ATOM 5196 C C . VAL B 1 339 ? -24.828 -16.657 21.040 1.00 42.70 339 VAL B C 1
ATOM 5197 O O . VAL B 1 339 ? -23.813 -17.267 20.698 1.00 42.82 339 VAL B O 1
ATOM 5201 N N . PRO B 1 340 ? -25.915 -17.290 21.518 1.00 43.57 340 PRO B N 1
ATOM 5202 C CA . PRO B 1 340 ? -25.951 -18.749 21.648 1.00 43.46 340 PRO B CA 1
ATOM 5203 C C . PRO B 1 340 ? -25.903 -19.419 20.282 1.00 43.93 340 PRO B C 1
ATOM 5204 O O . PRO B 1 340 ? -26.312 -18.831 19.282 1.00 43.34 340 PRO B O 1
ATOM 5208 N N . PRO B 1 341 ? -25.398 -20.661 20.223 1.00 44.33 341 PRO B N 1
ATOM 5209 C CA . PRO B 1 341 ? -25.296 -21.413 18.969 1.00 45.07 341 PRO B CA 1
ATOM 5210 C C . PRO B 1 341 ? -26.655 -21.838 18.410 1.00 46.18 341 PRO B C 1
ATOM 5211 O O . PRO B 1 341 ? -26.858 -23.004 18.067 1.00 46.47 341 PRO B O 1
ATOM 5215 N N . ASP B 1 342 ? -27.579 -20.883 18.320 1.00 46.92 342 ASP B N 1
ATOM 5216 C CA . ASP B 1 342 ? -28.921 -21.147 17.808 1.00 47.45 342 ASP B CA 1
ATOM 5217 C C . ASP B 1 342 ? -29.220 -20.316 16.561 1.00 47.24 342 ASP B C 1
ATOM 5218 O O . ASP B 1 342 ? -29.322 -19.089 16.628 1.00 46.90 342 ASP B O 1
ATOM 5223 N N . PHE B 1 343 ? -29.369 -21.005 15.433 1.00 47.02 343 PHE B N 1
ATOM 5224 C CA . PHE B 1 343 ? -29.648 -20.374 14.147 1.00 46.64 343 PHE B CA 1
ATOM 5225 C C . PHE B 1 343 ? -30.655 -19.230 14.226 1.00 47.28 343 PHE B C 1
ATOM 5226 O O . PHE B 1 343 ? -30.348 -18.100 13.852 1.00 46.73 343 PHE B O 1
ATOM 5234 N N . ASP B 1 344 ? -31.858 -19.528 14.707 1.00 47.63 344 ASP B N 1
ATOM 5235 C CA . ASP B 1 344 ? -32.902 -18.518 14.824 1.00 47.60 344 ASP B CA 1
ATOM 5236 C C . ASP B 1 344 ? -32.464 -17.346 15.686 1.00 46.96 344 ASP B C 1
ATOM 5237 O O . ASP B 1 344 ? -32.813 -16.198 15.409 1.00 46.56 344 ASP B O 1
ATOM 5242 N N . GLU B 1 345 ? -31.703 -17.633 16.736 1.00 46.16 345 GLU B N 1
ATOM 5243 C CA . GLU B 1 345 ? -31.226 -16.577 17.616 1.00 45.69 345 GLU B CA 1
ATOM 5244 C C . GLU B 1 345 ? -30.275 -15.682 16.826 1.00 44.00 345 GLU B C 1
ATOM 5245 O O . GLU B 1 345 ? -30.446 -14.465 16.786 1.00 43.39 345 GLU B O 1
ATOM 5251 N N . VAL B 1 346 ? -29.279 -16.299 16.194 1.00 42.55 346 VAL B N 1
ATOM 5252 C CA . VAL B 1 346 ? -28.303 -15.571 15.386 1.00 42.42 346 VAL B CA 1
ATOM 5253 C C . VAL B 1 346 ? -29.034 -14.696 14.370 1.00 42.38 346 VAL B C 1
ATOM 5254 O O . VAL B 1 346 ? -28.800 -13.490 14.285 1.00 40.82 346 VAL B O 1
ATOM 5258 N N . VAL B 1 347 ? -29.921 -15.319 13.602 1.00 43.13 347 VAL B N 1
ATOM 5259 C CA . VAL B 1 347 ? -30.704 -14.617 12.595 1.00 43.47 347 VAL B CA 1
ATOM 5260 C C . VAL B 1 347 ? -31.474 -13.471 13.242 1.00 44.46 347 VAL B C 1
ATOM 5261 O O . VAL B 1 347 ? -31.651 -12.409 12.643 1.00 44.16 347 VAL B O 1
ATOM 5265 N N . LYS B 1 348 ? -31.927 -13.696 14.471 1.00 45.84 348 LYS B N 1
ATOM 5266 C CA . LYS B 1 348 ? -32.681 -12.696 15.214 1.00 46.58 348 LYS B CA 1
ATOM 5267 C C . LYS B 1 348 ? -31.775 -11.545 15.631 1.00 46.45 348 LYS B C 1
ATOM 5268 O O . LYS B 1 348 ? -32.200 -10.391 15.672 1.00 46.40 348 LYS B O 1
ATOM 5274 N N . VAL B 1 349 ? -30.524 -11.866 15.942 1.00 46.87 349 VAL B N 1
ATOM 5275 C CA . VAL B 1 349 ? -29.553 -10.857 16.348 1.00 47.19 349 VAL B CA 1
ATOM 5276 C C . VAL B 1 349 ? -29.195 -9.969 15.160 1.00 47.96 349 VAL B C 1
ATOM 5277 O O . VAL B 1 349 ? -29.123 -8.748 15.285 1.00 48.39 349 VAL B O 1
ATOM 5281 N N . LEU B 1 350 ? -28.968 -10.590 14.007 1.00 48.20 350 LEU B N 1
ATOM 5282 C CA . LEU B 1 350 ? -28.622 -9.845 12.804 1.00 48.64 350 LEU B CA 1
ATOM 5283 C C . LEU B 1 350 ? -29.851 -9.138 12.243 1.00 48.56 350 LEU B C 1
ATOM 5284 O O . LEU B 1 350 ? -29.782 -7.976 11.853 1.00 49.70 350 LEU B O 1
ATOM 5289 N N . GLY B 1 351 ? -30.977 -9.843 12.209 1.00 49.18 351 GLY B N 1
ATOM 5290 C CA . GLY B 1 351 ? -32.205 -9.256 11.703 1.00 48.48 351 GLY B CA 1
ATOM 5291 C C . GLY B 1 351 ? -32.493 -9.552 10.243 1.00 47.94 351 GLY B C 1
ATOM 5292 O O . GLY B 1 351 ? -32.563 -8.637 9.422 1.00 48.56 351 GLY B O 1
ATOM 5293 N N . PHE B 1 352 ? -32.664 -10.829 9.914 1.00 46.87 352 PHE B N 1
ATOM 5294 C CA . PHE B 1 352 ? -32.953 -11.226 8.538 1.00 46.43 352 PHE B CA 1
ATOM 5295 C C . PHE B 1 352 ? -34.404 -11.664 8.385 1.00 46.70 352 PHE B C 1
ATOM 5296 O O . PHE B 1 352 ? -35.063 -11.185 7.439 1.00 47.05 352 PHE B O 1
ATOM 5305 N N . ARG C 1 3 ? 24.329 43.084 66.272 1.00 40.60 3 ARG C N 1
ATOM 5306 C CA . ARG C 1 3 ? 24.023 43.156 64.816 1.00 39.67 3 ARG C CA 1
ATOM 5307 C C . ARG C 1 3 ? 23.699 44.587 64.390 1.00 37.53 3 ARG C C 1
ATOM 5308 O O . ARG C 1 3 ? 23.086 45.348 65.139 1.00 38.02 3 ARG C O 1
ATOM 5316 N N . TRP C 1 4 ? 24.122 44.953 63.185 1.00 33.99 4 TRP C N 1
ATOM 5317 C CA . TRP C 1 4 ? 23.837 46.281 62.658 1.00 30.11 4 TRP C CA 1
ATOM 5318 C C . TRP C 1 4 ? 22.431 46.241 62.062 1.00 28.51 4 TRP C C 1
ATOM 5319 O O . TRP C 1 4 ? 22.106 45.330 61.299 1.00 27.88 4 TRP C O 1
ATOM 5330 N N . GLN C 1 5 ? 21.601 47.221 62.405 1.00 26.80 5 GLN C N 1
ATOM 5331 C CA . GLN C 1 5 ? 20.237 47.253 61.892 1.00 27.32 5 GLN C CA 1
ATOM 5332 C C . GLN C 1 5 ? 19.826 48.576 61.258 1.00 24.20 5 GLN C C 1
ATOM 5333 O O . GLN C 1 5 ? 18.640 48.901 61.222 1.00 24.29 5 GLN C O 1
ATOM 5339 N N . GLY C 1 6 ? 20.793 49.342 60.766 1.00 21.25 6 GLY C N 1
ATOM 5340 C CA . GLY C 1 6 ? 20.451 50.609 60.147 1.00 19.41 6 GLY C CA 1
ATOM 5341 C C . GLY C 1 6 ? 20.720 51.797 61.044 1.00 21.42 6 GLY C C 1
ATOM 5342 O O . GLY C 1 6 ? 20.820 51.661 62.272 1.00 21.64 6 GLY C O 1
ATOM 5343 N N . ILE C 1 7 ? 20.809 52.976 60.441 1.00 19.87 7 ILE C N 1
ATOM 5344 C CA . ILE C 1 7 ? 21.098 54.180 61.207 1.00 21.32 7 ILE C CA 1
ATOM 5345 C C . ILE C 1 7 ? 19.994 54.707 62.125 1.00 20.01 7 ILE C C 1
ATOM 5346 O O . ILE C 1 7 ? 20.297 55.315 63.151 1.00 20.00 7 ILE C O 1
ATOM 5351 N N . ILE C 1 8 ? 18.729 54.494 61.781 1.00 19.08 8 ILE C N 1
ATOM 5352 C CA . ILE C 1 8 ? 17.660 55.002 62.648 1.00 20.91 8 ILE C CA 1
ATOM 5353 C C . ILE C 1 8 ? 17.652 54.275 63.989 1.00 21.75 8 ILE C C 1
ATOM 5354 O O . ILE C 1 8 ? 17.549 54.902 65.042 1.00 24.18 8 ILE C O 1
ATOM 5359 N N . LYS C 1 9 ? 17.759 52.953 63.944 1.00 23.22 9 LYS C N 1
ATOM 5360 C CA . LYS C 1 9 ? 17.767 52.153 65.162 1.00 26.56 9 LYS C CA 1
ATOM 5361 C C . LYS C 1 9 ? 18.976 52.481 66.036 1.00 26.76 9 LYS C C 1
ATOM 5362 O O . LYS C 1 9 ? 18.868 52.548 67.262 1.00 25.20 9 LYS C O 1
ATOM 5368 N N . GLN C 1 10 ? 20.123 52.701 65.400 1.00 24.86 10 GLN C N 1
ATOM 5369 C CA . GLN C 1 10 ? 21.358 53.005 66.117 1.00 25.44 10 GLN C CA 1
ATOM 5370 C C . GLN C 1 10 ? 21.366 54.375 66.795 1.00 25.50 10 GLN C C 1
ATOM 5371 O O . GLN C 1 10 ? 21.856 54.524 67.914 1.00 26.21 10 GLN C O 1
ATOM 5377 N N . TYR C 1 11 ? 20.822 55.378 66.118 1.00 24.34 11 TYR C N 1
ATOM 5378 C CA . TYR C 1 11 ? 20.835 56.732 66.650 1.00 24.20 11 TYR C CA 1
ATOM 5379 C C . TYR C 1 11 ? 19.453 57.321 66.846 1.00 23.52 11 TYR C C 1
ATOM 5380 O O . TYR C 1 11 ? 19.265 58.529 66.747 1.00 23.94 11 TYR C O 1
ATOM 5389 N N . LYS C 1 12 ? 18.493 56.451 67.133 1.00 25.24 12 LYS C N 1
ATOM 5390 C CA . LYS C 1 12 ? 17.111 56.848 67.339 1.00 25.50 12 LYS C CA 1
ATOM 5391 C C . LYS C 1 12 ? 16.915 58.072 68.236 1.00 25.48 12 LYS C C 1
ATOM 5392 O O . LYS C 1 12 ? 16.081 58.925 67.942 1.00 23.32 12 LYS C O 1
ATOM 5398 N N . LYS C 1 13 ? 17.686 58.180 69.315 1.00 27.70 13 LYS C N 1
ATOM 5399 C CA . LYS C 1 13 ? 17.521 59.315 70.223 1.00 27.97 13 LYS C CA 1
ATOM 5400 C C . LYS C 1 13 ? 17.909 60.663 69.623 1.00 27.58 13 LYS C C 1
ATOM 5401 O O . LYS C 1 13 ? 17.503 61.709 70.123 1.00 27.57 13 LYS C O 1
ATOM 5407 N N . TYR C 1 14 ? 18.682 60.643 68.544 1.00 25.41 14 TYR C N 1
ATOM 5408 C CA . TYR C 1 14 ? 19.103 61.879 67.889 1.00 23.39 14 TYR C CA 1
ATOM 5409 C C . TYR C 1 14 ? 18.206 62.227 66.701 1.00 22.78 14 TYR C C 1
ATOM 5410 O O . TYR C 1 14 ? 18.406 63.240 66.041 1.00 22.58 14 TYR C O 1
ATOM 5419 N N . LEU C 1 15 ? 17.205 61.401 66.440 1.00 23.95 15 LEU C N 1
ATOM 5420 C CA . LEU C 1 15 ? 16.350 61.624 65.283 1.00 24.64 15 LEU C CA 1
ATOM 5421 C C . LEU C 1 15 ? 14.888 61.853 65.609 1.00 25.53 15 LEU C C 1
ATOM 5422 O O . LEU C 1 15 ? 14.400 61.412 66.644 1.00 28.62 15 LEU C O 1
ATOM 5427 N N . PRO C 1 16 ? 14.165 62.548 64.714 1.00 26.97 16 PRO C N 1
ATOM 5428 C CA . PRO C 1 16 ? 12.741 62.839 64.901 1.00 26.71 16 PRO C CA 1
ATOM 5429 C C . PRO C 1 16 ? 11.857 61.609 64.690 1.00 27.01 16 PRO C C 1
ATOM 5430 O O . PRO C 1 16 ? 11.080 61.536 63.735 1.00 25.43 16 PRO C O 1
ATOM 5434 N N . VAL C 1 17 ? 11.993 60.642 65.592 1.00 27.99 17 VAL C N 1
ATOM 5435 C CA . VAL C 1 17 ? 11.218 59.407 65.539 1.00 30.00 17 VAL C CA 1
ATOM 5436 C C . VAL C 1 17 ? 10.864 58.957 66.956 1.00 31.62 17 VAL C C 1
ATOM 5437 O O . VAL C 1 17 ? 11.417 59.468 67.934 1.00 32.15 17 VAL C O 1
ATOM 5441 N N . ASP C 1 18 ? 9.928 58.017 67.057 1.00 33.52 18 ASP C N 1
ATOM 5442 C CA . ASP C 1 18 ? 9.533 57.453 68.343 1.00 35.49 18 ASP C CA 1
ATOM 5443 C C . ASP C 1 18 ? 9.112 56.000 68.149 1.00 36.61 18 ASP C C 1
ATOM 5444 O O . ASP C 1 18 ? 9.339 55.426 67.087 1.00 33.73 18 ASP C O 1
ATOM 5449 N N . GLU C 1 19 ? 8.507 55.409 69.175 1.00 38.57 19 GLU C N 1
ATOM 5450 C CA . GLU C 1 19 ? 8.075 54.014 69.117 1.00 39.91 19 GLU C CA 1
ATOM 5451 C C . GLU C 1 19 ? 7.135 53.672 67.970 1.00 38.79 19 GLU C C 1
ATOM 5452 O O . GLU C 1 19 ? 7.141 52.541 67.488 1.00 40.25 19 GLU C O 1
ATOM 5458 N N . ASN C 1 20 ? 6.324 54.630 67.534 1.00 38.86 20 ASN C N 1
ATOM 5459 C CA . ASN C 1 20 ? 5.380 54.363 66.454 1.00 38.32 20 ASN C CA 1
ATOM 5460 C C . ASN C 1 20 ? 5.938 54.533 65.042 1.00 36.73 20 ASN C C 1
ATOM 5461 O O . ASN C 1 20 ? 5.353 54.026 64.082 1.00 35.75 20 ASN C O 1
ATOM 5466 N N . THR C 1 21 ? 7.068 55.226 64.913 1.00 32.93 21 THR C N 1
ATOM 5467 C CA . THR C 1 21 ? 7.669 55.456 63.600 1.00 29.68 21 THR C CA 1
ATOM 5468 C C . THR C 1 21 ? 8.099 54.175 62.898 1.00 29.29 21 THR C C 1
ATOM 5469 O O . THR C 1 21 ? 8.957 53.441 63.393 1.00 28.67 21 THR C O 1
ATOM 5473 N N . PRO C 1 22 ? 7.508 53.889 61.728 1.00 28.50 22 PRO C N 1
ATOM 5474 C CA . PRO C 1 22 ? 7.853 52.685 60.965 1.00 27.79 22 PRO C CA 1
ATOM 5475 C C . PRO C 1 22 ? 9.278 52.852 60.441 1.00 26.57 22 PRO C C 1
ATOM 5476 O O . PRO C 1 22 ? 9.605 53.892 59.873 1.00 26.87 22 PRO C O 1
ATOM 5480 N N . ILE C 1 23 ? 10.122 51.844 60.624 1.00 23.79 23 ILE C N 1
ATOM 5481 C CA . ILE C 1 23 ? 11.498 51.950 60.153 1.00 23.71 23 ILE C CA 1
ATOM 5482 C C . ILE C 1 23 ? 11.737 51.219 58.841 1.00 22.15 23 ILE C C 1
ATOM 5483 O O . ILE C 1 23 ? 11.676 49.987 58.778 1.00 22.78 23 ILE C O 1
ATOM 5488 N N . VAL C 1 24 ? 12.005 51.991 57.792 1.00 19.70 24 VAL C N 1
ATOM 5489 C CA . VAL C 1 24 ? 12.284 51.427 56.476 1.00 18.02 24 VAL C CA 1
ATOM 5490 C C . VAL C 1 24 ? 13.795 51.519 56.307 1.00 17.72 24 VAL C C 1
ATOM 5491 O O . VAL C 1 24 ? 14.327 52.584 55.986 1.00 16.78 24 VAL C O 1
ATOM 5495 N N . THR C 1 25 ? 14.481 50.402 56.525 1.00 16.51 25 THR C N 1
ATOM 5496 C CA . THR C 1 25 ? 15.938 50.420 56.450 1.00 17.15 25 THR C CA 1
ATOM 5497 C C . THR C 1 25 ? 16.505 49.340 55.529 1.00 17.20 25 THR C C 1
ATOM 5498 O O . THR C 1 25 ? 15.960 48.251 55.360 1.00 17.62 25 THR C O 1
ATOM 5502 N N . LEU C 1 26 ? 17.634 49.704 54.891 1.00 16.21 26 LEU C N 1
ATOM 5503 C CA . LEU C 1 26 ? 18.360 48.745 54.072 1.00 17.92 26 LEU C CA 1
ATOM 5504 C C . LEU C 1 26 ? 19.720 48.428 54.706 1.00 17.43 26 LEU C C 1
ATOM 5505 O O . LEU C 1 26 ? 20.694 48.088 54.047 1.00 18.08 26 LEU C O 1
ATOM 5510 N N . TYR C 1 27 ? 19.764 48.602 56.046 1.00 17.88 27 TYR C N 1
ATOM 5511 C CA . TYR C 1 27 ? 21.011 48.405 56.776 1.00 18.15 27 TYR C CA 1
ATOM 5512 C C . TYR C 1 27 ? 22.115 49.378 56.323 1.00 18.97 27 TYR C C 1
ATOM 5513 O O . TYR C 1 27 ? 23.296 49.065 56.318 1.00 19.42 27 TYR C O 1
ATOM 5522 N N . GLU C 1 28 ? 21.723 50.591 55.944 1.00 17.14 28 GLU C N 1
ATOM 5523 C CA . GLU C 1 28 ? 22.670 51.608 55.522 1.00 17.29 28 GLU C CA 1
ATOM 5524 C C . GLU C 1 28 ? 23.466 52.043 56.735 1.00 16.85 28 GLU C C 1
ATOM 5525 O O . GLU C 1 28 ? 23.068 51.788 57.868 1.00 18.48 28 GLU C O 1
ATOM 5531 N N . GLY C 1 29 ? 24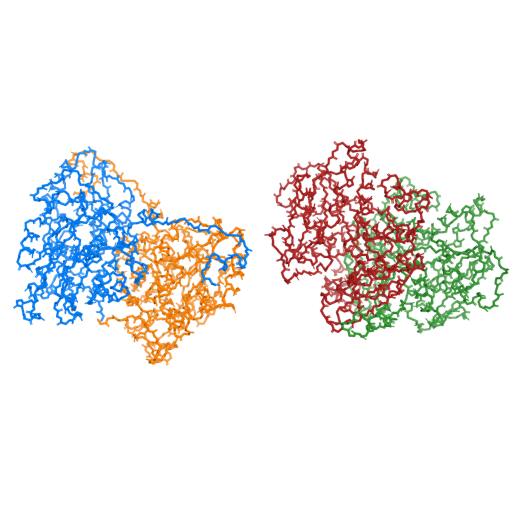.595 52.695 56.495 1.00 16.38 29 GLY C N 1
ATOM 5532 C CA . GLY C 1 29 ? 25.415 53.153 57.594 1.00 18.54 29 GLY C CA 1
ATOM 5533 C C . GLY C 1 29 ? 26.428 52.117 58.034 1.00 18.17 29 GLY C C 1
ATOM 5534 O O . GLY C 1 29 ? 26.578 51.066 57.406 1.00 17.11 29 GLY C O 1
ATOM 5535 N N . ASN C 1 30 ? 27.108 52.424 59.133 1.00 18.38 30 ASN C N 1
ATOM 5536 C CA . ASN C 1 30 ? 28.133 51.565 59.702 1.00 17.21 30 ASN C CA 1
ATOM 5537 C C . ASN C 1 30 ? 29.147 51.167 58.636 1.00 18.01 30 ASN C C 1
ATOM 5538 O O . ASN C 1 30 ? 29.679 50.056 58.648 1.00 16.19 30 ASN C O 1
ATOM 5543 N N . THR C 1 31 ? 29.414 52.091 57.715 1.00 18.21 31 THR C N 1
ATOM 5544 C CA . THR C 1 31 ? 30.372 51.851 56.638 1.00 18.71 31 THR C CA 1
ATOM 5545 C C . THR C 1 31 ? 31.785 51.937 57.197 1.00 16.47 31 THR C C 1
ATOM 5546 O O . THR C 1 31 ? 32.039 52.663 58.154 1.00 18.67 31 THR C O 1
ATOM 5550 N N . PRO C 1 32 ? 32.730 51.209 56.590 1.00 18.15 32 PRO C N 1
ATOM 5551 C CA . PRO C 1 32 ? 34.124 51.194 57.042 1.00 18.73 32 PRO C CA 1
ATOM 5552 C C . PRO C 1 32 ? 34.796 52.558 57.175 1.00 19.55 32 PRO C C 1
ATOM 5553 O O . PRO C 1 32 ? 34.589 53.444 56.350 1.00 18.69 32 PRO C O 1
ATOM 5557 N N . LEU C 1 33 ? 35.588 52.706 58.235 1.00 19.59 33 LEU C N 1
ATOM 5558 C CA . LEU C 1 33 ? 36.387 53.901 58.479 1.00 19.30 33 LEU C CA 1
ATOM 5559 C C . LEU C 1 33 ? 37.795 53.315 58.308 1.00 20.11 33 LEU C C 1
ATOM 5560 O O . LEU C 1 33 ? 38.407 52.831 59.258 1.00 20.41 33 LEU C O 1
ATOM 5565 N N . ILE C 1 34 ? 38.292 53.347 57.078 1.00 19.65 34 ILE C N 1
ATOM 5566 C CA . ILE C 1 34 ? 39.580 52.753 56.735 1.00 18.02 34 ILE C CA 1
ATOM 5567 C C . ILE C 1 34 ? 40.822 53.596 56.991 1.00 18.97 34 ILE C C 1
ATOM 5568 O O . ILE C 1 34 ? 40.970 54.665 56.409 1.00 19.60 34 ILE C O 1
ATOM 5573 N N . GLU C 1 35 ? 41.719 53.118 57.856 1.00 19.48 35 GLU C N 1
ATOM 5574 C CA . GLU C 1 35 ? 42.960 53.856 58.121 1.00 19.09 35 GLU C CA 1
ATOM 5575 C C . GLU C 1 35 ? 43.838 53.646 56.899 1.00 18.92 35 GLU C C 1
ATOM 5576 O O . GLU C 1 35 ? 44.244 52.522 56.602 1.00 19.73 35 GLU C O 1
ATOM 5582 N N . ALA C 1 36 ? 44.140 54.732 56.199 1.00 18.68 36 ALA C N 1
ATOM 5583 C CA . ALA C 1 36 ? 44.915 54.654 54.977 1.00 19.57 36 ALA C CA 1
ATOM 5584 C C . ALA C 1 36 ? 46.377 55.031 55.142 1.00 18.36 36 ALA C C 1
ATOM 5585 O O . ALA C 1 36 ? 46.775 56.141 54.799 1.00 19.62 36 ALA C O 1
ATOM 5587 N N . ASP C 1 37 ? 47.172 54.101 55.663 1.00 18.80 37 ASP C N 1
ATOM 5588 C CA . ASP C 1 37 ? 48.598 54.334 55.863 1.00 19.29 37 ASP C CA 1
ATOM 5589 C C . ASP C 1 37 ? 49.367 54.378 54.544 1.00 18.33 37 ASP C C 1
ATOM 5590 O O . ASP C 1 37 ? 50.298 55.165 54.408 1.00 17.12 37 ASP C O 1
ATOM 5595 N N . ASN C 1 38 ? 49.004 53.533 53.579 1.00 18.31 38 ASN C N 1
ATOM 5596 C CA . ASN C 1 38 ? 49.699 53.558 52.287 1.00 18.47 38 ASN C CA 1
ATOM 5597 C C . ASN C 1 38 ? 49.461 54.918 51.623 1.00 18.52 38 ASN C C 1
ATOM 5598 O O . ASN C 1 38 ? 50.378 55.527 51.083 1.00 19.82 38 ASN C O 1
ATOM 5603 N N . LEU C 1 39 ? 48.217 55.386 51.661 1.00 18.18 39 LEU C N 1
ATOM 5604 C CA . LEU C 1 39 ? 47.865 56.671 51.062 1.00 19.64 39 LEU C CA 1
ATOM 5605 C C . LEU C 1 39 ? 48.626 57.808 51.738 1.00 19.92 39 LEU C C 1
ATOM 5606 O O . LEU C 1 39 ? 49.166 58.696 51.070 1.00 19.69 39 LEU C O 1
ATOM 5611 N N . ALA C 1 40 ? 48.670 57.777 53.065 1.00 19.91 40 ALA C N 1
ATOM 5612 C CA . ALA C 1 40 ? 49.375 58.800 53.820 1.00 20.21 40 ALA C CA 1
ATOM 5613 C C . ALA C 1 40 ? 50.841 58.829 53.403 1.00 20.99 40 ALA C C 1
ATOM 5614 O O . ALA C 1 40 ? 51.413 59.895 53.175 1.00 19.45 40 ALA C O 1
ATOM 5616 N N . ARG C 1 41 ? 51.449 57.652 53.304 1.00 22.00 41 ARG C N 1
ATOM 5617 C CA . ARG C 1 41 ? 52.844 57.560 52.901 1.00 21.98 41 ARG C CA 1
ATOM 5618 C C . ARG C 1 41 ? 53.021 58.066 51.471 1.00 20.51 41 ARG C C 1
ATOM 5619 O O . ARG C 1 41 ? 53.985 58.771 51.167 1.00 20.79 41 ARG C O 1
ATOM 5627 N N . ALA C 1 42 ? 52.075 57.726 50.604 1.00 17.15 42 ALA C N 1
ATOM 5628 C CA . ALA C 1 42 ? 52.145 58.134 49.204 1.00 18.08 42 ALA C CA 1
ATOM 5629 C C . ALA C 1 42 ? 52.076 59.650 48.977 1.00 20.10 42 ALA C C 1
ATOM 5630 O O . ALA C 1 42 ? 52.690 60.165 48.043 1.00 21.14 42 ALA C O 1
ATOM 5632 N N . ILE C 1 43 ? 51.348 60.367 49.826 1.00 19.78 43 ILE C N 1
ATOM 5633 C CA . ILE C 1 43 ? 51.227 61.808 49.655 1.00 22.32 43 ILE C CA 1
ATOM 5634 C C . ILE C 1 43 ? 52.127 62.589 50.614 1.00 23.55 43 ILE C C 1
ATOM 5635 O O . ILE C 1 43 ? 52.219 63.815 50.529 1.00 24.17 43 ILE C O 1
ATOM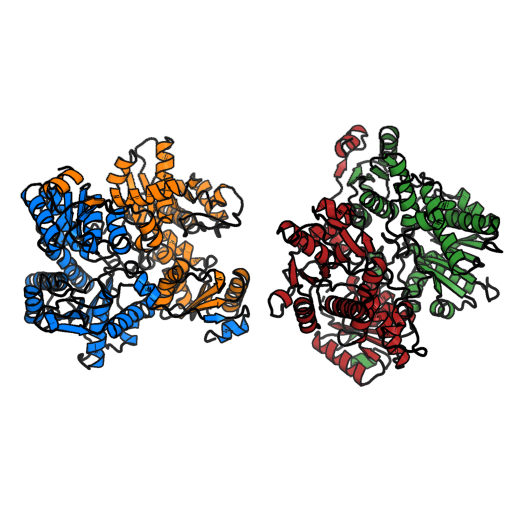 5640 N N . GLY C 1 44 ? 52.787 61.871 51.521 1.00 23.18 44 GLY C N 1
ATOM 5641 C CA . GLY C 1 44 ? 53.682 62.508 52.471 1.00 23.81 44 GLY C CA 1
ATOM 5642 C C . GLY C 1 44 ? 52.996 63.127 53.674 1.00 24.65 44 GLY C C 1
ATOM 5643 O O . GLY C 1 44 ? 53.539 64.042 54.296 1.00 25.22 44 GLY C O 1
ATOM 5644 N N . PHE C 1 45 ? 51.805 62.639 54.007 1.00 24.09 45 PHE C N 1
ATOM 5645 C CA . PHE C 1 45 ? 51.066 63.163 55.156 1.00 26.62 45 PHE C CA 1
ATOM 5646 C C . PHE C 1 45 ? 51.607 62.540 56.436 1.00 27.63 45 PHE C C 1
ATOM 5647 O O . PHE C 1 45 ? 51.547 61.324 56.615 1.00 28.66 45 PHE C O 1
ATOM 5655 N N . LYS C 1 46 ? 52.122 63.381 57.327 1.00 28.55 46 LYS C N 1
ATOM 5656 C CA . LYS C 1 46 ? 52.686 62.916 58.588 1.00 31.05 46 LYS C CA 1
ATOM 5657 C C . LYS C 1 46 ? 51.643 62.903 59.694 1.00 30.89 46 LYS C C 1
ATOM 5658 O O . LYS C 1 46 ? 51.748 63.638 60.673 1.00 31.83 46 LYS C O 1
ATOM 5664 N N . GLY C 1 47 ? 50.633 62.060 59.526 1.00 30.43 47 GLY C N 1
ATOM 5665 C CA . GLY C 1 47 ? 49.578 61.955 60.511 1.00 28.79 47 GLY C CA 1
ATOM 5666 C C . GLY C 1 47 ? 48.741 60.736 60.195 1.00 28.34 47 GLY C C 1
ATOM 5667 O O . GLY C 1 47 ? 49.203 59.828 59.509 1.00 27.14 47 GLY C O 1
ATOM 5668 N N . LYS C 1 48 ? 47.511 60.709 60.687 1.00 26.59 48 LYS C N 1
ATOM 5669 C CA . LYS C 1 48 ? 46.642 59.578 60.432 1.00 26.84 48 LYS C CA 1
ATOM 5670 C C . LYS C 1 48 ? 45.517 59.968 59.482 1.00 26.00 48 LYS C C 1
ATOM 5671 O O . LYS C 1 48 ? 44.875 61.005 59.659 1.00 26.28 48 LYS C O 1
ATOM 5677 N N . ILE C 1 49 ? 45.291 59.142 58.466 1.00 23.87 49 ILE C N 1
ATOM 5678 C CA . ILE C 1 49 ? 44.216 59.386 57.511 1.00 21.38 49 ILE C CA 1
ATOM 5679 C C . ILE C 1 49 ? 43.210 58.240 57.605 1.00 20.43 49 ILE C C 1
ATOM 5680 O O . ILE C 1 49 ? 43.584 57.061 57.573 1.00 20.50 49 ILE C O 1
ATOM 5685 N N . TYR C 1 50 ? 41.937 58.594 57.740 1.00 19.10 50 TYR C N 1
ATOM 5686 C CA . TYR C 1 50 ? 40.858 57.620 57.822 1.00 20.38 50 TYR C CA 1
ATOM 5687 C C . TYR C 1 50 ? 39.871 57.900 56.698 1.00 19.66 50 TYR C C 1
ATOM 5688 O O . TYR C 1 50 ? 39.434 59.035 56.525 1.00 20.93 50 TYR C O 1
ATOM 5697 N N . LEU C 1 51 ? 39.521 56.867 55.937 1.00 19.25 51 LEU C N 1
ATOM 5698 C CA . LEU C 1 51 ? 38.579 57.021 54.833 1.00 18.32 51 LEU C CA 1
ATOM 5699 C C . LEU C 1 51 ? 37.214 56.413 55.179 1.00 15.30 51 LEU C C 1
ATOM 5700 O O . LEU C 1 51 ? 37.114 55.209 55.429 1.00 14.34 51 LEU C O 1
ATOM 5705 N N . LYS C 1 52 ? 36.177 57.253 55.211 1.00 14.31 52 LYS C N 1
ATOM 5706 C CA . LYS C 1 52 ? 34.812 56.799 55.504 1.00 14.75 52 LYS C CA 1
ATOM 5707 C C . LYS C 1 52 ? 34.251 56.400 54.135 1.00 15.35 52 LYS C C 1
ATOM 5708 O O . LYS C 1 52 ? 33.826 57.257 53.360 1.00 15.02 52 LYS C O 1
ATOM 5714 N N . TYR C 1 53 ? 34.269 55.096 53.855 1.00 15.44 53 TYR C N 1
ATOM 5715 C CA . TYR C 1 53 ? 33.843 54.528 52.569 1.00 14.82 53 TYR C CA 1
ATOM 5716 C C . TYR C 1 53 ? 32.328 54.370 52.421 1.00 14.04 53 TYR C C 1
ATOM 5717 O O . TYR C 1 53 ? 31.787 53.276 52.560 1.00 15.27 53 TYR C O 1
ATOM 5726 N N . GLU C 1 54 ? 31.658 55.480 52.113 1.00 15.06 54 GLU C N 1
ATOM 5727 C CA . GLU C 1 54 ? 30.206 55.522 51.955 1.00 15.27 54 GLU C CA 1
ATOM 5728 C C . GLU C 1 54 ? 29.716 54.827 50.691 1.00 16.87 54 GLU C C 1
ATOM 5729 O O . GLU C 1 54 ? 28.515 54.632 50.504 1.00 17.14 54 GLU C O 1
ATOM 5735 N N . GLY C 1 55 ? 30.648 54.455 49.822 1.00 16.77 55 GLY C N 1
ATOM 5736 C CA . GLY C 1 55 ? 30.264 53.774 48.603 1.00 17.43 55 GLY C CA 1
ATOM 5737 C C . GLY C 1 55 ? 29.610 52.439 48.908 1.00 17.73 55 GLY C C 1
ATOM 5738 O O . GLY C 1 55 ? 28.875 51.890 48.081 1.00 17.79 55 GLY C O 1
ATOM 5739 N N . LEU C 1 56 ? 29.846 51.921 50.110 1.00 17.48 56 LEU C N 1
ATOM 5740 C CA . LEU C 1 56 ? 29.281 50.636 50.478 1.00 16.75 56 LEU C CA 1
ATOM 5741 C C . LEU C 1 56 ? 27.855 50.689 51.031 1.00 17.59 56 LEU C C 1
ATOM 5742 O O . LEU C 1 56 ? 27.338 49.689 51.523 1.00 16.30 56 LEU C O 1
ATOM 5747 N N . ASN C 1 57 ? 27.214 51.852 50.941 1.00 15.81 57 ASN C N 1
ATOM 5748 C CA . ASN C 1 57 ? 25.825 51.961 51.371 1.00 16.32 57 ASN C CA 1
ATOM 5749 C C . ASN C 1 57 ? 25.022 51.202 50.313 1.00 16.62 57 ASN C C 1
ATOM 5750 O O . ASN C 1 57 ? 25.489 51.037 49.179 1.00 15.89 57 ASN C O 1
ATOM 5755 N N . PRO C 1 58 ? 23.813 50.730 50.666 1.00 16.84 58 PRO C N 1
ATOM 5756 C CA . PRO C 1 58 ? 22.891 49.968 49.811 1.00 17.04 58 PRO C CA 1
ATOM 5757 C C . PRO C 1 58 ? 22.715 50.358 48.341 1.00 16.13 58 PRO C C 1
ATOM 5758 O O . PRO C 1 58 ? 22.599 49.476 47.494 1.00 17.08 58 PRO C O 1
ATOM 5762 N N . THR C 1 59 ? 22.663 51.655 48.031 1.00 17.74 59 THR C N 1
ATOM 5763 C CA . THR C 1 59 ? 22.501 52.089 46.635 1.00 16.29 59 THR C CA 1
ATOM 5764 C C . THR C 1 59 ? 23.773 52.736 46.100 1.00 16.39 59 THR C C 1
ATOM 5765 O O . THR C 1 59 ? 23.779 53.301 45.002 1.00 15.44 59 THR C O 1
ATOM 5769 N N . GLY C 1 60 ? 24.840 52.672 46.892 1.00 15.70 60 GLY C N 1
ATOM 5770 C CA . GLY C 1 60 ? 26.123 53.226 46.483 1.00 17.50 60 GLY C CA 1
ATOM 5771 C C . GLY C 1 60 ? 26.417 54.681 46.812 1.00 17.98 60 GLY C C 1
ATOM 5772 O O . GLY C 1 60 ? 27.424 55.225 46.358 1.00 17.59 60 GLY C O 1
ATOM 5773 N N . SER C 1 61 ? 25.556 55.325 47.595 1.00 17.98 61 SER C N 1
ATOM 5774 C CA . SER C 1 61 ? 25.791 56.719 47.952 1.00 18.44 61 SER C CA 1
ATOM 5775 C C . SER C 1 61 ? 25.397 56.986 49.396 1.00 17.84 61 SER C C 1
ATOM 5776 O O . SER C 1 61 ? 24.534 56.305 49.929 1.00 17.06 61 SER C O 1
ATOM 5779 N N . PHE C 1 62 ? 26.020 57.984 50.019 1.00 16.96 62 PHE C N 1
ATOM 5780 C CA . PHE C 1 62 ? 25.696 58.325 51.401 1.00 15.72 62 PHE C CA 1
ATOM 5781 C C . PHE C 1 62 ? 24.245 58.811 51.485 1.00 17.18 62 PHE C C 1
ATOM 5782 O O . PHE C 1 62 ? 23.654 58.833 52.564 1.00 15.21 62 PHE C O 1
ATOM 5790 N N . LYS C 1 63 ? 23.673 59.190 50.341 1.00 15.98 63 LYS C N 1
ATOM 5791 C CA . LYS C 1 63 ? 22.302 59.687 50.293 1.00 16.55 63 LYS C CA 1
ATOM 5792 C C . LYS C 1 63 ? 21.336 58.737 51.010 1.00 16.20 63 LYS C C 1
ATOM 5793 O O . LYS C 1 63 ? 20.273 59.154 51.486 1.00 15.91 63 LYS C O 1
ATOM 5799 N N . ASP C 1 64 ? 21.718 57.465 51.082 1.00 14.34 64 ASP C N 1
ATOM 5800 C CA . ASP C 1 64 ? 20.906 56.449 51.732 1.00 16.47 64 ASP C CA 1
ATOM 5801 C C . ASP C 1 64 ? 20.583 56.827 53.168 1.00 15.34 64 ASP C C 1
ATOM 5802 O O . ASP C 1 64 ? 19.492 56.533 53.656 1.00 16.41 64 ASP C O 1
ATOM 5807 N N . ARG C 1 65 ? 21.531 57.476 53.837 1.00 14.72 65 ARG C N 1
ATOM 5808 C CA . ARG C 1 65 ? 21.326 57.893 55.222 1.00 15.19 65 ARG C CA 1
ATOM 5809 C C . ARG C 1 65 ? 20.125 58.817 55.350 1.00 17.99 65 ARG C C 1
ATOM 5810 O O . ARG C 1 65 ? 19.329 58.695 56.286 1.00 19.34 65 ARG C O 1
ATOM 5818 N N . GLY C 1 66 ? 19.999 59.748 54.412 1.00 15.23 66 GLY C N 1
ATOM 5819 C CA . GLY C 1 66 ? 18.887 60.669 54.456 1.00 17.42 66 GLY C CA 1
ATOM 5820 C C . GLY C 1 66 ? 17.585 60.046 54.012 1.00 15.80 66 GLY C C 1
ATOM 5821 O O . GLY C 1 66 ? 16.531 60.322 54.586 1.00 17.15 66 GLY C O 1
ATOM 5822 N N . MET C 1 67 ? 17.641 59.195 52.992 1.00 16.39 67 MET C N 1
ATOM 5823 C CA . MET C 1 67 ? 16.426 58.581 52.489 1.00 14.39 67 MET C CA 1
ATOM 5824 C C . MET C 1 67 ? 15.792 57.598 53.461 1.00 15.28 67 MET C C 1
ATOM 5825 O O . MET C 1 67 ? 14.566 57.491 53.508 1.00 15.67 67 MET C O 1
ATOM 5830 N N . THR C 1 68 ? 16.595 56.882 54.247 1.00 15.13 68 THR C N 1
ATOM 5831 C CA . THR C 1 68 ? 15.974 55.949 55.178 1.00 16.93 68 THR C CA 1
ATOM 5832 C C . THR C 1 68 ? 15.021 56.742 56.079 1.00 17.82 68 THR C C 1
ATOM 5833 O O . THR C 1 68 ? 13.875 56.340 56.277 1.00 16.28 68 THR C O 1
ATOM 5837 N N . LEU C 1 69 ? 15.476 57.882 56.591 1.00 17.52 69 LEU C N 1
ATOM 5838 C CA . LEU C 1 69 ? 14.623 58.701 57.459 1.00 19.21 69 LEU C CA 1
ATOM 5839 C C . LEU C 1 69 ? 13.464 59.325 56.685 1.00 21.19 69 LEU C C 1
ATOM 5840 O O . LEU C 1 69 ? 12.309 59.242 57.105 1.00 20.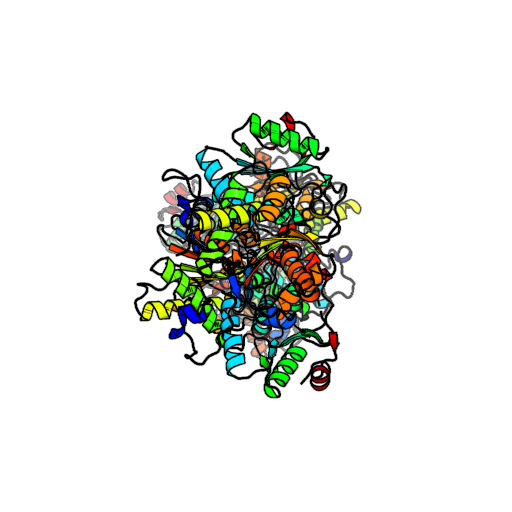64 69 LEU C O 1
ATOM 5845 N N . ALA C 1 70 ? 13.772 59.933 55.543 1.00 19.87 70 ALA C N 1
ATOM 5846 C CA . ALA C 1 70 ? 12.756 60.577 54.720 1.00 18.51 70 ALA C CA 1
ATOM 5847 C C . ALA C 1 70 ? 11.614 59.638 54.352 1.00 18.20 70 ALA C C 1
ATOM 5848 O O . ALA C 1 70 ? 10.440 60.000 54.453 1.00 17.92 70 ALA C O 1
ATOM 5850 N N . ILE C 1 71 ? 11.953 58.433 53.911 1.00 18.95 71 ILE C N 1
ATOM 5851 C CA . ILE C 1 71 ? 10.932 57.475 53.528 1.00 18.62 71 ILE C CA 1
ATOM 5852 C C . ILE C 1 71 ? 10.192 56.919 54.739 1.00 17.85 71 ILE C C 1
ATOM 5853 O O . ILE C 1 71 ? 8.978 56.697 54.680 1.00 14.50 71 ILE C O 1
ATOM 5858 N N . SER C 1 72 ? 10.917 56.704 55.836 1.00 18.36 72 SER C N 1
ATOM 5859 C CA . SER C 1 72 ? 10.290 56.190 57.045 1.00 19.07 72 SER C CA 1
ATOM 5860 C C . SER C 1 72 ? 9.269 57.205 57.549 1.00 19.32 72 SER C C 1
ATOM 5861 O O . SER C 1 72 ? 8.166 56.835 57.958 1.00 20.33 72 SER C O 1
ATOM 5864 N N . LYS C 1 73 ? 9.635 58.484 57.517 1.00 20.15 73 LYS C N 1
ATOM 5865 C CA . LYS C 1 73 ? 8.731 59.536 57.979 1.00 20.59 73 LYS C CA 1
ATOM 5866 C C . LYS C 1 73 ? 7.551 59.639 57.017 1.00 21.10 73 LYS C C 1
ATOM 5867 O O . LYS C 1 73 ? 6.410 59.877 57.429 1.00 21.28 73 LYS C O 1
ATOM 5873 N N . ALA C 1 74 ? 7.824 59.451 55.729 1.00 20.33 74 ALA C N 1
ATOM 5874 C CA . ALA C 1 74 ? 6.766 59.511 54.729 1.00 19.03 74 ALA C CA 1
ATOM 5875 C C . ALA C 1 74 ? 5.727 58.414 55.000 1.00 18.18 74 ALA C C 1
ATOM 5876 O O . ALA C 1 74 ? 4.524 58.651 54.879 1.00 20.06 74 ALA C O 1
ATOM 5878 N N . VAL C 1 75 ? 6.184 57.217 55.367 1.00 17.92 75 VAL C N 1
ATOM 5879 C CA . VAL C 1 75 ? 5.259 56.130 55.667 1.00 19.58 75 VAL C CA 1
ATOM 5880 C C . VAL C 1 75 ? 4.465 56.487 56.923 1.00 20.12 75 VAL C C 1
ATOM 5881 O O . VAL C 1 75 ? 3.263 56.250 57.003 1.00 18.15 75 VAL C O 1
ATOM 5885 N N . GLU C 1 76 ? 5.155 57.058 57.901 1.00 21.66 76 GLU C N 1
ATOM 5886 C CA . GLU C 1 76 ? 4.526 57.453 59.154 1.00 24.22 76 GLU C CA 1
ATOM 5887 C C . GLU C 1 76 ? 3.404 58.468 58.921 1.00 25.30 76 GLU C C 1
ATOM 5888 O O . GLU C 1 76 ? 2.392 58.465 59.628 1.00 25.51 76 GLU C O 1
ATOM 5894 N N . ALA C 1 77 ? 3.592 59.335 57.930 1.00 24.92 77 ALA C N 1
ATOM 5895 C CA . ALA C 1 77 ? 2.608 60.362 57.601 1.00 24.56 77 ALA C CA 1
ATOM 5896 C C . ALA C 1 77 ? 1.522 59.820 56.668 1.00 25.08 77 ALA C C 1
ATOM 5897 O O . ALA C 1 77 ? 0.602 60.544 56.284 1.00 25.10 77 ALA C O 1
ATOM 5899 N N . GLY C 1 78 ? 1.641 58.548 56.306 1.00 21.76 78 GLY C N 1
ATOM 5900 C CA . GLY C 1 78 ? 0.664 57.929 55.429 1.00 23.28 78 GLY C CA 1
ATOM 5901 C C . GLY C 1 78 ? 0.790 58.278 53.955 1.00 24.13 78 GLY C C 1
ATOM 5902 O O . GLY C 1 78 ? -0.193 58.208 53.219 1.00 23.31 78 GLY C O 1
ATOM 5903 N N . LYS C 1 79 ? 1.988 58.657 53.515 1.00 22.58 79 LYS C N 1
ATOM 5904 C CA . LYS C 1 79 ? 2.193 58.998 52.114 1.00 23.29 79 LYS C CA 1
ATOM 5905 C C . LYS C 1 79 ? 2.107 57.722 51.294 1.00 22.86 79 LYS C C 1
ATOM 5906 O O . LYS C 1 79 ? 2.522 56.655 51.747 1.00 21.90 79 LYS C O 1
ATOM 5912 N N . ARG C 1 80 ? 1.565 57.835 50.088 1.00 23.92 80 ARG C N 1
ATOM 5913 C CA . ARG C 1 80 ? 1.407 56.677 49.220 1.00 26.50 80 ARG C CA 1
ATOM 5914 C C . ARG C 1 80 ? 2.548 56.516 48.227 1.00 26.54 80 ARG C C 1
ATOM 5915 O O . ARG C 1 80 ? 2.687 55.461 47.598 1.00 26.83 80 ARG C O 1
ATOM 5923 N N . ALA C 1 81 ? 3.357 57.560 48.086 1.00 23.90 81 ALA C N 1
ATOM 5924 C CA . ALA C 1 81 ? 4.479 57.526 47.158 1.00 23.80 81 ALA C CA 1
ATOM 5925 C C . ALA C 1 81 ? 5.461 58.670 47.414 1.00 23.36 81 ALA C C 1
ATOM 5926 O O . ALA C 1 81 ? 5.182 59.589 48.189 1.00 24.24 81 ALA C O 1
ATOM 5928 N N . VAL C 1 82 ? 6.623 58.588 46.776 1.00 22.65 82 VAL C N 1
ATOM 5929 C CA . VAL C 1 82 ? 7.641 59.623 46.885 1.00 22.60 82 VAL C CA 1
ATOM 5930 C C . VAL C 1 82 ? 7.826 60.185 45.478 1.00 22.82 82 VAL C C 1
ATOM 5931 O O . VAL C 1 82 ? 7.524 59.511 44.489 1.00 21.52 82 VAL C O 1
ATOM 5935 N N . ILE C 1 83 ? 8.309 61.418 45.389 1.00 23.68 83 ILE C N 1
ATOM 5936 C CA . ILE C 1 83 ? 8.517 62.045 44.093 1.00 23.86 83 ILE C CA 1
ATOM 5937 C C . ILE C 1 83 ? 9.683 63.023 44.155 1.00 24.21 83 ILE C C 1
ATOM 5938 O O . ILE C 1 83 ? 9.968 63.624 45.199 1.00 24.44 83 ILE C O 1
ATOM 5943 N N . CYS C 1 84 ? 10.381 63.146 43.036 1.00 26.73 84 CYS C N 1
ATOM 5944 C CA . CYS C 1 84 ? 11.511 64.055 42.934 1.00 29.67 84 CYS C CA 1
ATOM 5945 C C . CYS C 1 84 ? 11.835 64.296 41.467 1.00 30.22 84 CYS C C 1
ATOM 5946 O O . CYS C 1 84 ? 11.289 63.637 40.580 1.00 29.65 84 CYS C O 1
ATOM 5949 N N . ALA C 1 85 ? 12.715 65.258 41.222 1.00 32.69 85 ALA C N 1
ATOM 5950 C CA . ALA C 1 85 ? 13.122 65.597 39.867 1.00 34.45 85 ALA C CA 1
ATOM 5951 C C . ALA C 1 85 ? 14.642 65.577 39.809 1.00 35.21 85 ALA C C 1
ATOM 5952 O O . ALA C 1 85 ? 15.281 66.604 39.580 1.00 37.34 85 ALA C O 1
ATOM 5954 N N . SER C 1 86 ? 15.211 64.395 40.031 1.00 34.49 86 SER C N 1
ATOM 5955 C CA . SER C 1 86 ? 16.655 64.208 40.016 1.00 33.93 86 SER C CA 1
ATOM 5956 C C . SER C 1 86 ? 17.059 63.111 39.046 1.00 32.79 86 SER C C 1
ATOM 5957 O O . SER C 1 86 ? 16.322 62.150 38.827 1.00 30.80 86 SER C O 1
ATOM 5960 N N . THR C 1 87 ? 18.248 63.257 38.472 1.00 32.30 87 THR C N 1
ATOM 5961 C CA . THR C 1 87 ? 18.761 62.282 37.520 1.00 32.66 87 THR C CA 1
ATOM 5962 C C . THR C 1 87 ? 20.019 61.623 38.080 1.00 31.75 87 THR C C 1
ATOM 5963 O O . THR C 1 87 ? 20.779 60.998 37.338 1.00 31.72 87 THR C O 1
ATOM 5967 N N . GLY C 1 88 ? 20.246 61.770 39.381 1.00 29.53 88 GLY C N 1
ATOM 5968 C CA . GLY C 1 88 ? 21.442 61.189 39.968 1.00 27.31 88 GLY C CA 1
ATOM 5969 C C . GLY C 1 88 ? 21.228 60.218 41.115 1.00 24.85 88 GLY C C 1
ATOM 5970 O O . GLY C 1 88 ? 20.251 59.465 41.144 1.00 23.86 88 GLY C O 1
ATOM 5971 N N . ASN C 1 89 ? 22.155 60.246 42.067 1.00 22.48 89 ASN C N 1
ATOM 5972 C CA . ASN C 1 89 ? 22.108 59.364 43.224 1.00 21.57 89 ASN C CA 1
ATOM 5973 C C . ASN C 1 89 ? 20.877 59.571 44.097 1.00 21.57 89 ASN C C 1
ATOM 5974 O O . ASN C 1 89 ? 20.380 58.623 44.712 1.00 19.49 89 ASN C O 1
ATOM 5979 N N . THR C 1 90 ? 20.373 60.802 44.143 1.00 19.71 90 THR C N 1
ATOM 5980 C CA . THR C 1 90 ? 19.195 61.089 44.958 1.00 20.65 90 THR C CA 1
ATOM 5981 C C . THR C 1 90 ? 18.017 60.235 44.515 1.00 18.71 90 THR C C 1
ATOM 5982 O O . THR C 1 90 ? 17.353 59.597 45.333 1.00 17.40 90 THR C O 1
ATOM 5986 N N . SER C 1 91 ? 17.766 60.224 43.210 1.00 16.04 91 SER C N 1
ATOM 5987 C CA . SER C 1 91 ? 16.665 59.465 42.647 1.00 17.45 91 SER C CA 1
ATOM 5988 C C . SER C 1 91 ? 16.808 57.965 42.878 1.00 15.15 91 SER C C 1
ATOM 5989 O O . SER C 1 91 ? 15.834 57.290 43.198 1.00 16.08 91 SER C O 1
ATOM 5992 N N . ALA C 1 92 ? 18.014 57.436 42.702 1.00 15.11 92 ALA C N 1
ATOM 5993 C CA . ALA C 1 92 ? 18.234 56.011 42.910 1.00 13.43 92 ALA C CA 1
ATOM 5994 C C . ALA C 1 92 ? 17.977 55.640 44.371 1.00 14.09 92 ALA C C 1
ATOM 5995 O O . ALA C 1 92 ? 17.303 54.657 44.662 1.00 13.32 92 ALA C O 1
ATOM 5997 N N . SER C 1 93 ? 18.531 56.429 45.285 1.00 16.35 93 SER C N 1
ATOM 5998 C CA . SER C 1 93 ? 18.359 56.176 46.716 1.00 16.95 93 SER C CA 1
ATOM 5999 C C . SER C 1 93 ? 16.873 56.223 47.099 1.00 18.10 93 SER C C 1
ATOM 6000 O O . SER C 1 93 ? 16.350 55.290 47.714 1.00 16.02 93 SER C O 1
ATOM 6003 N N . ALA C 1 94 ? 16.190 57.304 46.729 1.00 16.11 94 ALA C N 1
ATOM 6004 C CA . ALA C 1 94 ? 14.773 57.441 47.052 1.00 15.67 94 ALA C CA 1
ATOM 6005 C C . ALA C 1 94 ? 13.946 56.265 46.520 1.00 15.80 94 ALA C C 1
ATOM 6006 O O . ALA C 1 94 ? 13.077 55.751 47.217 1.00 16.19 94 ALA C O 1
ATOM 6008 N N . ALA C 1 95 ? 14.218 55.833 45.290 1.00 12.90 95 ALA C N 1
ATOM 6009 C CA . ALA C 1 95 ? 13.473 54.729 44.706 1.00 13.41 95 ALA C CA 1
ATOM 6010 C C . ALA C 1 95 ? 13.700 53.427 45.479 1.00 14.25 95 ALA C C 1
ATOM 6011 O O . ALA C 1 95 ? 12.770 52.653 45.699 1.00 14.13 95 ALA C O 1
ATOM 6013 N N . ALA C 1 96 ? 14.948 53.189 45.864 1.00 14.02 96 ALA C N 1
ATOM 6014 C CA . ALA C 1 96 ? 15.310 51.995 46.610 1.00 14.66 96 ALA C CA 1
ATOM 6015 C C . ALA C 1 96 ? 14.501 51.904 47.901 1.00 16.56 96 ALA C C 1
ATOM 6016 O O . ALA C 1 96 ? 13.888 50.869 48.201 1.00 16.29 96 ALA C O 1
ATOM 6018 N N . TYR C 1 97 ? 14.487 52.992 48.662 1.00 17.08 97 TYR C N 1
ATOM 6019 C CA . TYR C 1 97 ? 13.747 53.002 49.911 1.00 16.83 97 TYR C CA 1
ATOM 6020 C C . TYR C 1 97 ? 12.234 52.951 49.710 1.00 16.69 97 TYR C C 1
ATOM 6021 O O . TYR C 1 97 ? 11.522 52.377 50.525 1.00 14.35 97 TYR C O 1
ATOM 6030 N N . ALA C 1 98 ? 11.744 53.524 48.615 1.00 16.00 98 ALA C N 1
ATOM 6031 C CA . ALA C 1 98 ? 10.314 53.478 48.337 1.00 18.29 98 ALA C CA 1
ATOM 6032 C C . ALA C 1 98 ? 9.914 52.023 48.048 1.00 17.60 98 ALA C C 1
ATOM 6033 O O . ALA C 1 98 ? 8.849 51.576 48.468 1.00 18.80 98 ALA C O 1
ATOM 6035 N N . ALA C 1 99 ? 10.765 51.291 47.324 1.00 16.43 99 ALA C N 1
ATOM 6036 C CA . ALA C 1 99 ? 10.482 49.886 47.008 1.00 15.64 99 ALA C CA 1
ATOM 6037 C C . ALA C 1 99 ? 10.448 49.088 48.313 1.00 15.13 99 ALA C C 1
ATOM 6038 O O . ALA C 1 99 ? 9.556 48.276 48.533 1.00 15.56 99 ALA C O 1
ATOM 6040 N N . ARG C 1 100 ? 11.433 49.342 49.167 1.00 15.63 100 ARG C N 1
ATOM 6041 C CA . ARG C 1 100 ? 11.544 48.675 50.463 1.00 18.51 100 ARG C CA 1
ATOM 6042 C C . ARG C 1 100 ? 10.297 48.949 51.326 1.00 17.73 100 ARG C C 1
ATOM 6043 O O . ARG C 1 100 ? 9.784 48.059 52.010 1.00 17.04 100 ARG C O 1
ATOM 6051 N N . ALA C 1 101 ? 9.799 50.178 51.264 1.00 18.33 101 ALA C N 1
ATOM 6052 C CA . ALA C 1 101 ? 8.632 50.571 52.044 1.00 20.63 101 ALA C CA 1
ATOM 6053 C C . ALA C 1 101 ? 7.319 50.122 51.398 1.00 21.52 101 ALA C C 1
ATOM 6054 O O . ALA C 1 101 ? 6.265 50.176 52.027 1.00 21.82 101 ALA C O 1
ATOM 6056 N N . GLY C 1 102 ? 7.387 49.670 50.150 1.00 20.17 102 GLY C N 1
ATOM 6057 C CA . GLY C 1 102 ? 6.182 49.243 49.462 1.00 21.12 102 GLY C CA 1
ATOM 6058 C C . GLY C 1 102 ? 5.437 50.455 48.936 1.00 22.02 102 GLY C C 1
ATOM 6059 O O . GLY C 1 102 ? 4.207 50.453 48.839 1.00 21.68 102 GLY C O 1
ATOM 6060 N N . LEU C 1 103 ? 6.192 51.497 48.602 1.00 22.31 103 LEU C N 1
ATOM 6061 C CA . LEU C 1 103 ? 5.625 52.734 48.077 1.00 23.79 103 LEU C CA 1
ATOM 6062 C C . LEU C 1 103 ? 6.056 52.940 46.630 1.00 23.93 103 LEU C C 1
ATOM 6063 O O . LEU C 1 103 ? 7.115 52.471 46.217 1.00 24.05 103 LEU C O 1
ATOM 6068 N N . ARG C 1 104 ? 5.238 53.656 45.872 1.00 24.41 104 ARG C N 1
ATOM 6069 C CA . ARG C 1 104 ? 5.568 53.961 44.490 1.00 24.96 104 ARG C CA 1
ATOM 6070 C C . ARG C 1 104 ? 6.553 55.115 44.509 1.00 23.28 104 ARG C C 1
ATOM 6071 O O . ARG C 1 104 ? 6.619 55.867 45.481 1.00 21.36 104 ARG C O 1
ATOM 6079 N N . ALA C 1 105 ? 7.338 55.242 43.444 1.00 23.29 105 ALA C N 1
ATOM 6080 C CA . ALA C 1 105 ? 8.327 56.310 43.344 1.00 22.93 105 ALA C CA 1
ATOM 6081 C C . ALA C 1 105 ? 8.198 56.941 41.966 1.00 24.94 105 ALA C C 1
ATOM 6082 O O . ALA C 1 105 ? 8.152 56.242 40.952 1.00 22.67 105 ALA C O 1
ATOM 6084 N N . TYR C 1 106 ? 8.144 58.266 41.935 1.00 25.15 106 TYR C N 1
ATOM 6085 C CA . TYR C 1 106 ? 7.989 58.972 40.677 1.00 26.25 106 TYR C CA 1
ATOM 6086 C C . TYR C 1 106 ? 9.109 59.964 40.413 1.00 25.76 106 TYR C C 1
ATOM 6087 O O . TYR C 1 106 ? 9.539 60.678 41.313 1.00 25.80 106 TYR C O 1
ATOM 6096 N N . VAL C 1 107 ? 9.587 59.983 39.172 1.00 26.52 107 VAL C N 1
ATOM 6097 C CA . VAL C 1 107 ? 10.643 60.898 38.765 1.00 27.08 107 VAL C CA 1
ATOM 6098 C C . VAL C 1 107 ? 10.157 61.689 37.554 1.00 28.43 107 VAL C C 1
ATOM 6099 O O . VAL C 1 107 ? 9.922 61.119 36.489 1.00 29.40 107 VAL C O 1
ATOM 6103 N N . LEU C 1 108 ? 9.992 62.997 37.727 1.00 29.41 108 LEU C N 1
ATOM 6104 C CA . LEU C 1 108 ? 9.546 63.868 36.643 1.00 29.92 108 LEU C CA 1
ATOM 6105 C C . LEU C 1 108 ? 10.722 64.730 36.203 1.00 29.98 108 LEU C C 1
ATOM 6106 O O . LEU C 1 108 ? 11.250 65.521 36.985 1.00 28.38 108 LEU C O 1
ATOM 6111 N N . LEU C 1 109 ? 11.129 64.571 34.948 1.00 31.69 109 LEU C N 1
ATOM 6112 C CA . LEU C 1 109 ? 12.259 65.317 34.408 1.00 34.68 109 LEU C CA 1
ATOM 6113 C C . LEU C 1 109 ? 11.986 65.843 33.005 1.00 36.07 109 LEU C C 1
ATOM 6114 O O . LEU C 1 109 ? 11.183 65.276 32.263 1.00 36.00 109 LEU C O 1
ATOM 6119 N N . PRO C 1 110 ? 12.655 66.941 32.624 1.00 38.63 110 PRO C N 1
ATOM 6120 C CA . PRO C 1 110 ? 12.446 67.482 31.279 1.00 40.23 110 PRO C CA 1
ATOM 6121 C C . PRO C 1 110 ? 13.051 66.474 30.303 1.00 41.48 110 PRO C C 1
ATOM 6122 O O . PRO C 1 110 ? 14.142 65.952 30.544 1.00 41.92 110 PRO C O 1
ATOM 6126 N N . LYS C 1 111 ? 12.340 66.189 29.217 1.00 42.12 111 LYS C N 1
ATOM 6127 C CA . LYS C 1 111 ? 12.813 65.220 28.233 1.00 43.55 111 LYS C CA 1
ATOM 6128 C C . LYS C 1 111 ? 14.280 65.429 27.872 1.00 44.51 111 LYS C C 1
ATOM 6129 O O . LYS C 1 111 ? 14.953 64.503 27.415 1.00 44.38 111 LYS C O 1
ATOM 6135 N N . GLY C 1 112 ? 14.778 66.642 28.089 1.00 44.92 112 GLY C N 1
ATOM 6136 C CA . GLY C 1 112 ? 16.166 66.932 27.781 1.00 46.86 112 GLY C CA 1
ATOM 6137 C C . GLY C 1 112 ? 17.141 66.385 28.811 1.00 47.79 112 GLY C C 1
ATOM 6138 O O . GLY C 1 112 ? 18.268 66.019 28.474 1.00 47.90 112 GLY C O 1
ATOM 6139 N N . ALA C 1 113 ? 16.707 66.325 30.067 1.00 48.06 113 ALA C N 1
ATOM 6140 C CA . ALA C 1 113 ? 17.548 65.827 31.151 1.00 48.61 113 ALA C CA 1
ATOM 6141 C C . ALA C 1 113 ? 17.554 64.303 31.232 1.00 48.63 113 ALA C C 1
ATOM 6142 O O . ALA C 1 113 ? 18.265 63.722 32.051 1.00 48.81 113 ALA C O 1
ATOM 6144 N N . VAL C 1 114 ? 16.763 63.657 30.383 1.00 48.26 114 VAL C N 1
ATOM 6145 C CA . VAL C 1 114 ? 16.690 62.203 30.378 1.00 48.40 114 VAL C CA 1
ATOM 6146 C C . VAL C 1 114 ? 17.909 61.582 29.700 1.00 49.00 114 VAL C C 1
ATOM 6147 O O . VAL C 1 114 ? 18.413 62.096 28.701 1.00 49.70 114 VAL C O 1
ATOM 6151 N N . ALA C 1 115 ? 18.378 60.476 30.268 1.00 48.24 115 ALA C N 1
ATOM 6152 C CA . ALA C 1 115 ? 19.528 59.737 29.757 1.00 46.99 115 ALA C CA 1
ATOM 6153 C C . ALA C 1 115 ? 19.582 58.443 30.563 1.00 46.03 115 ALA C C 1
ATOM 6154 O O . ALA C 1 115 ? 20.096 58.421 31.683 1.00 46.20 115 ALA C O 1
ATOM 6156 N N . ILE C 1 116 ? 19.032 57.381 29.980 1.00 44.28 116 ILE C N 1
ATOM 6157 C CA . ILE C 1 116 ? 18.945 56.057 30.599 1.00 42.10 116 ILE C CA 1
ATOM 6158 C C . ILE C 1 116 ? 20.077 55.654 31.542 1.00 40.06 116 ILE C C 1
ATOM 6159 O O . ILE C 1 116 ? 19.820 55.165 32.641 1.00 39.45 116 ILE C O 1
ATOM 6164 N N . GLY C 1 117 ? 21.322 55.853 31.117 1.00 37.69 117 GLY C N 1
ATOM 6165 C CA . GLY C 1 117 ? 22.454 55.486 31.952 1.00 35.75 117 GLY C CA 1
ATOM 6166 C C . GLY C 1 117 ? 22.381 56.023 33.372 1.00 34.37 117 GLY C C 1
ATOM 6167 O O . GLY C 1 117 ? 22.628 55.294 34.333 1.00 33.00 117 GLY C O 1
ATOM 6168 N N . LYS C 1 118 ? 22.039 57.302 33.496 1.00 31.38 118 LYS C N 1
ATOM 6169 C CA . LYS C 1 118 ? 21.934 57.971 34.787 1.00 31.31 118 LYS C CA 1
ATOM 6170 C C . LYS C 1 118 ? 20.637 57.659 35.533 1.00 28.33 118 LYS C C 1
ATOM 6171 O O . LYS C 1 118 ? 20.480 58.026 36.695 1.00 27.54 118 LYS C O 1
ATOM 6177 N N . LEU C 1 119 ? 19.706 56.986 34.871 1.00 26.96 119 LEU C N 1
ATOM 6178 C CA . LEU C 1 119 ? 18.432 56.673 35.503 1.00 25.96 119 LEU C CA 1
ATOM 6179 C C . LEU C 1 119 ? 18.155 55.180 35.640 1.00 23.50 119 LEU C C 1
ATOM 6180 O O . LEU C 1 119 ? 17.167 54.789 36.258 1.00 21.96 119 LEU C O 1
ATOM 6185 N N . SER C 1 120 ? 19.031 54.348 35.086 1.00 21.81 120 SER C N 1
ATOM 6186 C CA . SER C 1 120 ? 18.825 52.902 35.130 1.00 20.58 120 SER C CA 1
ATOM 6187 C C . SER C 1 120 ? 18.630 52.311 36.523 1.00 19.77 120 SER C C 1
ATOM 6188 O O . SER C 1 120 ? 17.762 51.459 36.719 1.00 19.89 120 SER C O 1
ATOM 6191 N N . GLN C 1 121 ? 19.422 52.760 37.489 1.00 19.29 121 GLN C N 1
ATOM 6192 C CA . GLN C 1 121 ? 19.308 52.230 38.848 1.00 17.47 121 GLN C CA 1
ATOM 6193 C C . GLN C 1 121 ? 17.957 52.583 39.476 1.00 17.44 121 GLN C C 1
ATOM 6194 O O . GLN C 1 121 ? 17.268 51.721 40.017 1.00 16.60 121 GLN C O 1
ATOM 6200 N N . ALA C 1 122 ? 17.571 53.848 39.396 1.00 19.35 122 ALA C N 1
ATOM 6201 C CA . ALA C 1 122 ? 16.286 54.265 39.943 1.00 19.05 122 ALA C CA 1
ATOM 6202 C C . ALA C 1 122 ? 15.176 53.481 39.247 1.00 19.41 122 ALA C C 1
ATOM 6203 O O . ALA C 1 122 ? 14.196 53.058 39.867 1.00 18.65 122 ALA C O 1
ATOM 6205 N N . MET C 1 123 ? 15.333 53.271 37.949 1.00 18.98 123 MET C N 1
ATOM 6206 C CA . MET C 1 123 ? 14.324 52.545 37.202 1.00 20.58 123 MET C CA 1
ATOM 6207 C C . MET C 1 123 ? 14.208 51.071 37.601 1.00 20.71 123 MET C C 1
ATOM 6208 O O . MET C 1 123 ? 13.097 50.552 37.762 1.00 19.47 123 MET C O 1
ATOM 6213 N N . ILE C 1 124 ? 15.339 50.394 37.772 1.00 20.57 124 ILE C N 1
ATOM 6214 C CA . ILE C 1 124 ? 15.291 48.994 38.164 1.00 21.32 124 ILE C CA 1
ATOM 6215 C C . ILE C 1 124 ? 14.641 48.857 39.548 1.00 19.09 124 ILE C C 1
ATOM 6216 O O . ILE C 1 124 ? 14.011 47.842 39.842 1.00 21.25 124 ILE C O 1
ATOM 6221 N N . TYR C 1 125 ? 14.777 49.881 40.386 1.00 19.36 125 TYR C N 1
ATOM 6222 C CA . TYR C 1 125 ? 14.144 49.865 41.708 1.00 19.64 125 TYR C CA 1
ATOM 6223 C C . TYR C 1 125 ? 12.625 50.034 41.574 1.00 20.03 125 TYR C C 1
ATOM 6224 O O . TYR C 1 125 ? 11.890 49.833 42.539 1.00 21.50 125 TYR C O 1
ATOM 6233 N N . GLY C 1 126 ? 12.158 50.419 40.385 1.00 19.00 126 GLY C N 1
ATOM 6234 C CA . GLY C 1 126 ? 10.726 50.590 40.177 1.00 20.80 126 GLY C CA 1
ATOM 6235 C C . GLY C 1 126 ? 10.230 52.016 39.987 1.00 21.99 126 GLY C C 1
ATOM 6236 O O . GLY C 1 126 ? 9.024 52.255 39.886 1.00 22.51 126 GLY C O 1
ATOM 6237 N N . ALA C 1 127 ? 11.140 52.980 39.936 1.00 23.18 127 ALA C N 1
ATOM 6238 C CA . ALA C 1 127 ? 10.720 54.362 39.758 1.00 23.81 127 ALA C CA 1
ATOM 6239 C C . ALA C 1 127 ? 10.086 54.549 38.386 1.00 25.60 127 ALA C C 1
ATOM 6240 O O . ALA C 1 127 ? 10.611 54.074 37.381 1.00 24.30 127 ALA C O 1
ATOM 6242 N N . LYS C 1 128 ? 8.949 55.235 38.350 1.00 28.02 128 LYS C N 1
ATOM 6243 C CA . LYS C 1 128 ? 8.273 55.500 37.086 1.00 30.11 128 LYS C CA 1
ATOM 6244 C C . LYS C 1 128 ? 8.782 56.854 36.615 1.00 30.17 128 LYS C C 1
ATOM 6245 O O . LYS C 1 128 ? 8.559 57.873 37.268 1.00 30.17 128 LYS C O 1
ATOM 6251 N N . VAL C 1 129 ? 9.484 56.853 35.487 1.00 30.03 129 VAL C N 1
ATOM 6252 C CA . VAL C 1 129 ? 10.062 58.071 34.946 1.00 31.07 129 VAL C CA 1
ATOM 6253 C C . VAL C 1 129 ? 9.266 58.655 33.789 1.00 32.39 129 VAL C C 1
ATOM 6254 O O . VAL C 1 129 ? 9.005 57.982 32.792 1.00 34.24 129 VAL C O 1
ATOM 6258 N N . LEU C 1 130 ? 8.889 59.917 33.933 1.00 32.57 130 LEU C N 1
ATOM 6259 C CA . LEU C 1 130 ? 8.141 60.614 32.897 1.00 33.52 130 LEU C CA 1
ATOM 6260 C C . LEU C 1 130 ? 8.987 61.726 32.292 1.00 33.31 130 LEU C C 1
ATOM 6261 O O . LEU C 1 130 ? 9.572 62.536 33.014 1.00 31.35 130 LEU C O 1
ATOM 6266 N N . ALA C 1 131 ? 9.059 61.749 30.965 1.00 33.60 131 ALA C N 1
ATOM 6267 C CA . ALA C 1 131 ? 9.819 62.772 30.263 1.00 35.76 131 ALA C CA 1
ATOM 6268 C C . ALA C 1 131 ? 8.854 63.887 29.881 1.00 37.17 131 ALA C C 1
ATOM 6269 O O . ALA C 1 131 ? 8.128 63.787 28.888 1.00 38.05 131 ALA C O 1
ATOM 6271 N N . ILE C 1 132 ? 8.841 64.941 30.687 1.00 37.71 132 ILE C N 1
ATOM 6272 C CA . ILE C 1 132 ? 7.967 66.076 30.445 1.00 39.50 132 ILE C CA 1
ATOM 6273 C C . ILE C 1 132 ? 8.540 66.948 29.339 1.00 41.28 132 ILE C C 1
ATOM 6274 O O . ILE C 1 132 ? 9.665 67.446 29.447 1.00 40.14 132 ILE C O 1
ATOM 6279 N N . GLN C 1 133 ? 7.768 67.121 28.271 1.00 43.47 133 GLN C N 1
ATOM 6280 C CA . GLN C 1 133 ? 8.208 67.943 27.152 1.00 46.41 133 GLN C CA 1
ATOM 6281 C C . GLN C 1 133 ? 8.049 69.413 27.506 1.00 46.62 133 GLN C C 1
ATOM 6282 O O . GLN C 1 133 ? 7.100 70.075 27.085 1.00 47.10 133 GLN C O 1
ATOM 6288 N N . GLY C 1 134 ? 8.991 69.911 28.298 1.00 46.81 134 GLY C N 1
ATOM 6289 C CA . GLY C 1 134 ? 8.959 71.296 28.718 1.00 47.20 134 GLY C CA 1
ATOM 6290 C C . GLY C 1 134 ? 10.251 71.685 29.405 1.00 48.30 134 GLY C C 1
ATOM 6291 O O . GLY C 1 134 ? 11.265 70.994 29.289 1.00 47.66 134 GLY C O 1
ATOM 6292 N N . THR C 1 135 ? 10.209 72.793 30.134 1.00 49.63 135 THR C N 1
ATOM 6293 C CA . THR C 1 135 ? 11.379 73.295 30.837 1.00 51.74 135 THR C CA 1
ATOM 6294 C C . THR C 1 135 ? 11.598 72.579 32.164 1.00 53.06 135 THR C C 1
ATOM 6295 O O . THR C 1 135 ? 10.769 71.777 32.599 1.00 53.10 135 THR C O 1
ATOM 6299 N N . PHE C 1 136 ? 12.729 72.873 32.797 1.00 54.19 136 PHE C N 1
ATOM 6300 C CA . PHE C 1 136 ? 13.063 72.293 34.089 1.00 55.22 136 PHE C CA 1
ATOM 6301 C C . PHE C 1 136 ? 12.030 72.788 35.094 1.00 55.41 136 PHE C C 1
ATOM 6302 O O . PHE C 1 136 ? 11.652 72.073 36.022 1.00 56.00 136 PHE C O 1
ATOM 6310 N N . ASP C 1 137 ? 11.578 74.021 34.895 1.00 54.99 137 ASP C N 1
ATOM 6311 C CA . ASP C 1 137 ? 10.592 74.629 35.774 1.00 54.67 137 ASP C CA 1
ATOM 6312 C C . ASP C 1 137 ? 9.222 73.986 35.597 1.00 53.88 137 ASP C C 1
ATOM 6313 O O . ASP C 1 137 ? 8.476 73.832 36.563 1.00 54.02 137 ASP C O 1
ATOM 6318 N N . ASP C 1 138 ? 8.890 73.615 34.363 1.00 52.59 138 ASP C N 1
ATOM 6319 C CA . ASP C 1 138 ? 7.605 72.980 34.095 1.00 52.07 138 ASP C CA 1
ATOM 6320 C C . ASP C 1 138 ? 7.469 71.732 34.957 1.00 51.48 138 ASP C C 1
ATOM 6321 O O . ASP C 1 138 ? 6.464 71.542 35.640 1.00 51.97 138 ASP C O 1
ATOM 6326 N N . ALA C 1 139 ? 8.494 70.888 34.923 1.00 50.46 139 ALA C N 1
ATOM 6327 C CA . ALA C 1 139 ? 8.495 69.653 35.689 1.00 49.23 139 ALA C CA 1
ATOM 6328 C C . ALA C 1 139 ? 8.440 69.930 37.186 1.00 48.78 139 ALA C C 1
ATOM 6329 O O . ALA C 1 139 ? 7.596 69.382 37.895 1.00 47.90 139 ALA C O 1
ATOM 6331 N N . LEU C 1 140 ? 9.339 70.785 37.663 1.00 47.89 140 LEU C N 1
ATOM 6332 C CA . LEU C 1 140 ? 9.389 71.119 39.080 1.00 47.74 140 LEU C CA 1
ATOM 6333 C C . LEU C 1 140 ? 8.064 71.679 39.591 1.00 47.54 140 LEU C C 1
ATOM 6334 O O . LEU C 1 140 ? 7.654 71.383 40.713 1.00 46.40 140 LEU C O 1
ATOM 6339 N N . ASN C 1 141 ? 7.398 72.490 38.773 1.00 47.24 141 ASN C N 1
ATOM 6340 C CA . ASN C 1 141 ? 6.115 73.058 39.169 1.00 46.85 141 ASN C CA 1
ATOM 6341 C C . ASN C 1 141 ? 5.079 71.949 39.274 1.00 45.79 141 ASN C C 1
ATOM 6342 O O . ASN C 1 141 ? 4.290 71.912 40.219 1.00 46.25 141 ASN C O 1
ATOM 6347 N N . ILE C 1 142 ? 5.082 71.049 38.297 1.00 44.08 142 ILE C N 1
ATOM 6348 C CA . ILE C 1 142 ? 4.141 69.940 38.294 1.00 42.13 142 ILE C CA 1
ATOM 6349 C C . ILE C 1 142 ? 4.361 69.086 39.535 1.00 41.09 142 ILE C C 1
ATOM 6350 O O . ILE C 1 142 ? 3.403 68.647 40.172 1.00 39.82 142 ILE C O 1
ATOM 6355 N N . VAL C 1 143 ? 5.624 68.862 39.881 1.00 40.20 143 VAL C N 1
ATOM 6356 C CA . VAL C 1 143 ? 5.960 68.079 41.064 1.00 39.68 143 VAL C CA 1
ATOM 6357 C C . VAL C 1 143 ? 5.367 68.755 42.300 1.00 40.37 143 VAL C C 1
ATOM 6358 O O . VAL C 1 143 ? 4.920 68.087 43.236 1.00 40.56 143 VAL C O 1
ATOM 6362 N N . ARG C 1 144 ? 5.357 70.084 42.293 1.00 40.16 144 ARG C N 1
ATOM 6363 C CA . ARG C 1 144 ? 4.810 70.850 43.408 1.00 40.42 144 ARG C CA 1
ATOM 6364 C C . ARG C 1 144 ? 3.292 70.664 43.470 1.00 38.81 144 ARG C C 1
ATOM 6365 O O . ARG C 1 144 ? 2.740 70.380 44.531 1.00 38.12 144 ARG C O 1
ATOM 6373 N N . LYS C 1 145 ? 2.631 70.823 42.325 1.00 37.54 145 LYS C N 1
ATOM 6374 C CA . LYS C 1 145 ? 1.179 70.663 42.222 1.00 37.09 145 LYS C CA 1
ATOM 6375 C C . LYS C 1 145 ? 0.741 69.300 42.751 1.00 36.17 145 LYS C C 1
ATOM 6376 O O . LYS C 1 145 ? -0.261 69.184 43.454 1.00 34.43 145 LYS C O 1
ATOM 6382 N N . ILE C 1 146 ? 1.496 68.267 42.394 1.00 34.72 146 ILE C N 1
ATOM 6383 C CA . ILE C 1 146 ? 1.197 66.910 42.832 1.00 32.89 146 ILE C CA 1
ATOM 6384 C C . ILE C 1 146 ? 1.290 66.810 44.353 1.00 32.99 146 ILE C C 1
ATOM 6385 O O . ILE C 1 146 ? 0.424 66.223 45.001 1.00 33.05 146 ILE C O 1
ATOM 6390 N N . GLY C 1 147 ? 2.340 67.394 44.919 1.00 32.16 147 GLY C N 1
ATOM 6391 C CA . GLY C 1 147 ? 2.521 67.346 46.357 1.00 33.02 147 GLY C CA 1
ATOM 6392 C C . GLY C 1 147 ? 1.466 68.116 47.128 1.00 33.75 147 GLY C C 1
ATOM 6393 O O . GLY C 1 147 ? 1.111 67.742 48.244 1.00 32.87 147 GLY C O 1
ATOM 6394 N N . GLU C 1 148 ? 0.959 69.191 46.533 1.00 34.60 148 GLU C N 1
ATOM 6395 C CA . GLU C 1 148 ? -0.049 70.018 47.185 1.00 36.10 148 GLU C CA 1
ATOM 6396 C C . GLU C 1 148 ? -1.446 69.427 47.054 1.00 35.53 148 GLU C C 1
ATOM 6397 O O . GLU C 1 148 ? -2.343 69.772 47.822 1.00 37.10 148 GLU C O 1
ATOM 6403 N N . ASN C 1 149 ? -1.628 68.529 46.089 1.00 33.01 149 ASN C N 1
ATOM 6404 C CA . ASN C 1 149 ? -2.932 67.924 45.861 1.00 31.31 149 ASN C CA 1
ATOM 6405 C C . ASN C 1 149 ? -3.062 66.442 46.217 1.00 28.38 149 ASN C C 1
ATOM 6406 O O . ASN C 1 149 ? -4.175 65.940 46.342 1.00 27.48 149 ASN C O 1
ATOM 6411 N N . PHE C 1 150 ? -1.940 65.747 46.390 1.00 26.79 150 PHE C N 1
ATOM 6412 C CA . PHE C 1 150 ? -1.977 64.315 46.696 1.00 24.72 150 PHE C CA 1
ATOM 6413 C C . PHE C 1 150 ? -1.029 63.899 47.818 1.00 24.52 150 PHE C C 1
ATOM 6414 O O . PHE C 1 150 ? -0.058 64.594 48.115 1.00 25.00 150 PHE C O 1
ATOM 6422 N N . PRO C 1 151 ? -1.304 62.749 48.459 1.00 24.57 151 PRO C N 1
ATOM 6423 C CA . PRO C 1 151 ? -0.459 62.250 49.547 1.00 23.29 151 PRO C CA 1
ATOM 6424 C C . PRO C 1 151 ? 0.828 61.642 48.988 1.00 23.22 151 PRO C C 1
ATOM 6425 O O . PRO C 1 151 ? 1.126 60.467 49.214 1.00 22.53 151 PRO C O 1
ATOM 6429 N N . VAL C 1 152 ? 1.566 62.459 48.238 1.00 23.16 152 VAL C N 1
ATOM 6430 C CA . VAL C 1 152 ? 2.830 62.063 47.622 1.00 22.79 152 VAL C CA 1
ATOM 6431 C C . VAL C 1 152 ? 3.932 62.892 48.265 1.00 22.47 152 VAL C C 1
ATOM 6432 O O . VAL C 1 152 ? 3.838 64.115 48.333 1.00 22.15 152 VAL C O 1
ATOM 6436 N N . GLU C 1 153 ? 4.983 62.225 48.724 1.00 22.12 153 GLU C N 1
ATOM 6437 C CA . GLU C 1 153 ? 6.068 62.911 49.410 1.00 24.67 153 GLU C CA 1
ATOM 6438 C C . GLU C 1 153 ? 7.197 63.430 48.529 1.00 24.57 153 GLU C C 1
ATOM 6439 O O . GLU C 1 153 ? 7.851 62.662 47.824 1.00 27.85 153 GLU C O 1
ATOM 6445 N N . ILE C 1 154 ? 7.414 64.742 48.592 1.00 26.31 154 ILE C N 1
ATOM 6446 C CA . ILE C 1 154 ? 8.479 65.423 47.852 1.00 26.87 154 ILE C CA 1
ATOM 6447 C C . ILE C 1 154 ? 9.785 65.079 48.561 1.00 25.83 154 ILE C C 1
ATOM 6448 O O . ILE C 1 154 ? 9.949 65.379 49.741 1.00 25.04 154 ILE C O 1
ATOM 6453 N N . VAL C 1 155 ? 10.716 64.447 47.857 1.00 27.78 155 VAL C N 1
ATOM 6454 C CA . VAL C 1 155 ? 11.969 64.085 48.492 1.00 26.07 155 VAL C CA 1
ATOM 6455 C C . VAL C 1 155 ? 13.186 64.826 47.959 1.00 28.44 155 VAL C C 1
ATOM 6456 O O . VAL C 1 155 ? 14.300 64.297 47.969 1.00 26.80 155 VAL C O 1
ATOM 6460 N N . ASN C 1 156 ? 12.966 66.054 47.501 1.00 29.12 156 ASN C N 1
ATOM 6461 C CA . ASN C 1 156 ? 14.053 66.892 47.012 1.00 31.48 156 ASN C CA 1
ATOM 6462 C C . ASN C 1 156 ? 14.764 67.526 48.209 1.00 30.79 156 ASN C C 1
ATOM 6463 O O . ASN C 1 156 ? 14.462 67.208 49.362 1.00 29.04 156 ASN C O 1
ATOM 6468 N N . SER C 1 157 ? 15.694 68.433 47.924 1.00 30.40 157 SER C N 1
ATOM 6469 C CA . SER C 1 157 ? 16.481 69.117 48.951 1.00 30.24 157 SER C CA 1
ATOM 6470 C C . SER C 1 157 ? 15.645 69.766 50.048 1.00 29.99 157 SER C C 1
ATOM 6471 O O . SER C 1 157 ? 16.127 69.986 51.165 1.00 27.55 157 SER C O 1
ATOM 6474 N N . VAL C 1 158 ? 14.394 70.075 49.724 1.00 29.93 158 VAL C N 1
ATOM 6475 C CA . VAL C 1 158 ? 13.497 70.724 50.667 1.00 30.36 158 VAL C CA 1
ATOM 6476 C C . VAL C 1 158 ? 13.164 69.849 51.869 1.00 31.01 158 VAL C C 1
ATOM 6477 O O . VAL C 1 158 ? 12.859 70.354 52.952 1.00 31.49 158 VAL C O 1
ATOM 6481 N N . ASN C 1 159 ? 13.222 68.537 51.674 1.00 28.89 159 ASN C N 1
ATOM 6482 C CA . ASN C 1 159 ? 12.922 67.588 52.743 1.00 28.75 159 ASN C CA 1
ATOM 6483 C C . ASN C 1 159 ? 14.002 67.696 53.824 1.00 28.63 159 ASN C C 1
ATOM 6484 O O . ASN C 1 159 ? 15.164 67.373 53.581 1.00 29.12 159 ASN C O 1
ATOM 6489 N N . PRO C 1 160 ? 13.629 68.140 55.038 1.00 28.20 160 PRO C N 1
ATOM 6490 C CA . PRO C 1 160 ? 14.577 68.294 56.147 1.00 27.03 160 PRO C CA 1
ATOM 6491 C C . PRO C 1 160 ? 15.150 67.007 56.735 1.00 25.97 160 PRO C C 1
ATOM 6492 O O . PRO C 1 160 ? 16.189 67.033 57.396 1.00 26.38 160 PRO C O 1
ATOM 6496 N N . TYR C 1 161 ? 14.485 65.884 56.496 1.00 23.08 161 TYR C N 1
ATOM 6497 C CA . TYR C 1 161 ? 14.952 64.620 57.046 1.00 24.07 161 TYR C CA 1
ATOM 6498 C C . TYR C 1 161 ? 16.218 64.080 56.403 1.00 23.10 161 TYR C C 1
ATOM 6499 O O . TYR C 1 161 ? 16.929 63.281 57.006 1.00 22.00 161 TYR C O 1
ATOM 6508 N N . ARG C 1 162 ? 16.507 64.526 55.186 1.00 22.10 162 ARG C N 1
ATOM 6509 C CA . ARG C 1 162 ? 17.698 64.061 54.495 1.00 21.54 162 ARG C CA 1
ATOM 6510 C C . ARG C 1 162 ? 18.965 64.493 55.216 1.00 20.95 162 ARG C C 1
ATOM 6511 O O . ARG C 1 162 ? 19.879 63.693 55.399 1.00 20.96 162 ARG C O 1
ATOM 6519 N N . ILE C 1 163 ? 19.013 65.752 55.640 1.00 23.13 163 ILE C N 1
ATOM 6520 C CA . ILE C 1 163 ? 20.168 66.261 56.364 1.00 23.02 163 ILE C CA 1
ATOM 6521 C C . ILE C 1 163 ? 20.251 65.579 57.727 1.00 23.55 163 ILE C C 1
ATOM 6522 O O . ILE C 1 163 ? 21.333 65.208 58.181 1.00 21.87 163 ILE C O 1
ATOM 6527 N N . GLU C 1 164 ? 19.099 65.415 58.371 1.00 22.94 164 GLU C N 1
ATOM 6528 C CA . GLU C 1 164 ? 19.039 64.776 59.682 1.00 23.47 164 GLU C CA 1
ATOM 6529 C C . GLU C 1 164 ? 19.593 63.354 59.672 1.00 21.55 164 GLU C C 1
ATOM 6530 O O . GLU C 1 164 ? 20.333 62.956 60.572 1.00 21.71 164 GLU C O 1
ATOM 6536 N N . GLY C 1 165 ? 19.228 62.576 58.662 1.00 19.34 165 GLY C N 1
ATOM 6537 C CA . GLY C 1 165 ? 19.735 61.219 58.594 1.00 18.38 165 GLY C CA 1
ATOM 6538 C C . GLY C 1 165 ? 21.223 61.224 58.290 1.00 17.90 165 GLY C C 1
ATOM 6539 O O . GLY C 1 165 ? 21.975 60.428 58.845 1.00 18.12 165 GLY C O 1
ATOM 6540 N N . GLN C 1 166 ? 21.650 62.139 57.422 1.00 17.36 166 GLN C N 1
ATOM 6541 C CA . GLN C 1 166 ? 23.054 62.229 57.029 1.00 16.23 166 GLN C CA 1
ATOM 6542 C C . GLN C 1 166 ? 24.018 62.568 58.164 1.00 15.42 166 GLN C C 1
ATOM 6543 O O . GLN C 1 166 ? 25.186 62.180 58.129 1.00 14.78 166 GLN C O 1
ATOM 6549 N N . LYS C 1 167 ? 23.527 63.267 59.182 1.00 18.38 167 LYS C N 1
ATOM 6550 C CA . LYS C 1 167 ? 24.364 63.644 60.319 1.00 19.30 167 LYS C CA 1
ATOM 6551 C C . LYS C 1 167 ? 24.945 62.411 61.017 1.00 17.90 167 LYS C C 1
ATOM 6552 O O . LYS C 1 167 ? 25.981 62.496 61.681 1.00 16.79 167 LYS C O 1
ATOM 6558 N N . THR C 1 168 ? 24.281 61.267 60.857 1.00 15.74 168 THR C N 1
ATOM 6559 C CA . THR C 1 168 ? 24.730 60.033 61.491 1.00 16.22 168 THR C CA 1
ATOM 6560 C C . THR C 1 168 ? 26.122 59.589 61.041 1.00 15.66 168 THR C C 1
ATOM 6561 O O . THR C 1 168 ? 26.779 58.818 61.734 1.00 14.57 168 THR C O 1
ATOM 6565 N N . ALA C 1 169 ? 26.574 60.069 59.887 1.00 14.06 169 ALA C N 1
ATOM 6566 C CA . ALA C 1 169 ? 27.913 59.709 59.424 1.00 15.65 169 ALA C CA 1
ATOM 6567 C C . ALA C 1 169 ? 28.947 60.286 60.392 1.00 16.88 169 ALA C C 1
ATOM 6568 O O . ALA C 1 169 ? 29.987 59.678 60.636 1.00 18.01 169 ALA C O 1
ATOM 6570 N N . ALA C 1 170 ? 28.664 61.459 60.948 1.00 19.09 170 ALA C N 1
ATOM 6571 C CA . ALA C 1 170 ? 29.600 62.074 61.891 1.00 19.82 170 ALA C CA 1
ATOM 6572 C C . ALA C 1 170 ? 29.615 61.291 63.202 1.00 20.20 170 ALA C C 1
ATOM 6573 O O . ALA C 1 170 ? 30.680 61.083 63.789 1.00 20.28 170 ALA C O 1
ATOM 6575 N N . PHE C 1 171 ? 28.438 60.856 63.656 1.00 20.46 171 PHE C N 1
ATOM 6576 C CA . PHE C 1 171 ? 28.335 60.082 64.895 1.00 21.25 171 PHE C CA 1
ATOM 6577 C C . PHE C 1 171 ? 29.203 58.835 64.787 1.00 20.59 171 PHE C C 1
ATOM 6578 O O . PHE C 1 171 ? 29.911 58.453 65.723 1.00 19.59 171 PHE C O 1
ATOM 6586 N N . GLU C 1 172 ? 29.110 58.178 63.637 1.00 19.60 172 GLU C N 1
ATOM 6587 C CA . GLU C 1 172 ? 29.869 56.967 63.398 1.00 17.30 172 GLU C CA 1
ATOM 6588 C C . GLU C 1 172 ? 31.376 57.180 63.473 1.00 16.40 172 GLU C C 1
ATOM 6589 O O . GLU C 1 172 ? 32.079 56.385 64.091 1.00 17.02 172 GLU C O 1
ATOM 6595 N N . ILE C 1 173 ? 31.871 58.246 62.853 1.00 15.80 173 ILE C N 1
ATOM 6596 C CA . ILE C 1 173 ? 33.296 58.544 62.890 1.00 16.70 173 ILE C CA 1
ATOM 6597 C C . ILE C 1 173 ? 33.740 58.717 64.348 1.00 18.71 173 ILE C C 1
ATOM 6598 O O . ILE C 1 173 ? 34.747 58.150 64.763 1.00 20.04 173 ILE C O 1
ATOM 6603 N N . CYS C 1 174 ? 32.974 59.483 65.121 1.00 20.25 174 CYS C N 1
ATOM 6604 C CA . CYS C 1 174 ? 33.297 59.713 66.531 1.00 22.18 174 CYS C CA 1
ATOM 6605 C C . CYS C 1 174 ? 33.196 58.436 67.377 1.00 24.09 174 CYS C C 1
ATOM 6606 O O . CYS C 1 174 ? 34.021 58.211 68.266 1.00 24.83 174 CYS C O 1
ATOM 6609 N N . ASP C 1 175 ? 32.191 57.601 67.112 1.00 23.27 175 ASP C N 1
ATOM 6610 C CA . ASP C 1 175 ? 32.037 56.361 67.870 1.00 24.07 175 ASP C CA 1
ATOM 6611 C C . ASP C 1 175 ? 33.233 55.458 67.615 1.00 24.18 175 ASP C C 1
ATOM 6612 O O . ASP C 1 175 ? 33.758 54.824 68.530 1.00 23.70 175 ASP C O 1
ATOM 6617 N N . THR C 1 176 ? 33.655 55.399 66.358 1.00 23.08 176 THR C N 1
ATOM 6618 C CA . THR C 1 176 ? 34.779 54.554 65.964 1.00 23.72 176 THR C CA 1
ATOM 6619 C C . THR C 1 176 ? 36.123 55.029 66.519 1.00 23.90 176 THR C C 1
ATOM 6620 O O . THR C 1 176 ? 36.889 54.259 67.055 1.00 24.93 176 THR C O 1
ATOM 6624 N N . LEU C 1 177 ? 36.414 56.344 66.347 1.00 23.41 177 LEU C N 1
ATOM 6625 C CA . LEU C 1 177 ? 37.705 56.877 66.816 1.00 23.86 177 LEU C CA 1
ATOM 6626 C C . LEU C 1 177 ? 37.787 57.083 68.343 1.00 24.54 177 LEU C C 1
ATOM 6627 O O . LEU C 1 177 ? 38.861 57.170 68.929 1.00 26.25 177 LEU C O 1
ATOM 6632 N N . GLY C 1 178 ? 36.607 57.232 68.991 1.00 26.80 178 GLY C N 1
ATOM 6633 C CA . GLY C 1 178 ? 36.589 57.523 70.435 1.00 28.89 178 GLY C CA 1
ATOM 6634 C C . GLY C 1 178 ? 36.771 59.022 70.763 1.00 30.17 178 GLY C C 1
ATOM 6635 O O . GLY C 1 178 ? 36.829 59.447 71.913 1.00 31.58 178 GLY C O 1
ATOM 6636 N N . GLU C 1 179 ? 36.895 59.787 69.668 1.00 29.74 179 GLU C N 1
ATOM 6637 C CA . GLU C 1 179 ? 37.088 61.222 69.705 1.00 28.46 179 GLU C CA 1
ATOM 6638 C C . GLU C 1 179 ? 36.937 61.742 68.264 1.00 27.95 179 GLU C C 1
ATOM 6639 O O . GLU C 1 179 ? 36.924 61.000 67.294 1.00 30.05 179 GLU C O 1
ATOM 6645 N N . ALA C 1 180 ? 36.783 63.068 68.150 1.00 26.50 180 ALA C N 1
ATOM 6646 C CA . ALA C 1 180 ? 36.627 63.654 66.820 1.00 26.13 180 ALA C CA 1
ATOM 6647 C C . ALA C 1 180 ? 37.972 63.905 66.167 1.00 25.86 180 ALA C C 1
ATOM 6648 O O . ALA C 1 180 ? 38.993 64.048 66.840 1.00 25.32 180 ALA C O 1
ATOM 6650 N N . PRO C 1 181 ? 37.994 63.931 64.827 1.00 24.79 181 PRO C N 1
ATOM 6651 C CA . PRO C 1 181 ? 39.237 64.171 64.096 1.00 25.01 181 PRO C CA 1
ATOM 6652 C C . PRO C 1 181 ? 39.567 65.654 64.186 1.00 24.35 181 PRO C C 1
ATOM 6653 O O . PRO C 1 181 ? 38.709 66.465 64.552 1.00 23.73 181 PRO C O 1
ATOM 6657 N N . ASP C 1 182 ? 40.805 66.004 63.862 1.00 23.19 182 ASP C N 1
ATOM 6658 C CA . ASP C 1 182 ? 41.225 67.395 63.889 1.00 23.34 182 ASP C CA 1
ATOM 6659 C C . ASP C 1 182 ? 40.619 68.111 62.692 1.00 23.64 182 ASP C C 1
ATOM 6660 O O . ASP C 1 182 ? 40.245 69.278 62.775 1.00 23.65 182 ASP C O 1
ATOM 6665 N N . TYR C 1 183 ? 40.518 67.394 61.579 1.00 24.04 183 TYR C N 1
ATOM 6666 C CA . TYR C 1 183 ? 39.947 67.947 60.355 1.00 22.69 183 TYR C CA 1
ATOM 6667 C C . TYR C 1 183 ? 39.089 66.907 59.660 1.00 22.49 183 TYR C C 1
ATOM 6668 O O . TYR C 1 183 ? 39.390 65.711 59.702 1.00 19.70 183 TYR C O 1
ATOM 6677 N N . HIS C 1 184 ? 38.021 67.359 59.014 1.00 22.03 184 HIS C N 1
ATOM 6678 C CA . HIS C 1 184 ? 37.192 66.441 58.264 1.00 21.52 184 HIS C CA 1
ATOM 6679 C C . HIS C 1 184 ? 37.078 66.979 56.855 1.00 20.53 184 HIS C C 1
ATOM 6680 O O . HIS C 1 184 ? 36.606 68.097 56.656 1.00 21.54 184 HIS C O 1
ATOM 6687 N N . PHE C 1 185 ? 37.518 66.180 55.887 1.00 19.74 185 PHE C N 1
ATOM 6688 C CA . PHE C 1 185 ? 37.470 66.560 54.482 1.00 18.34 185 PHE C CA 1
ATOM 6689 C C . PHE C 1 185 ? 36.259 65.939 53.809 1.00 19.37 185 PHE C C 1
ATOM 6690 O O . PHE C 1 185 ? 35.979 64.748 53.962 1.00 19.41 185 PHE C O 1
ATOM 6698 N N . ILE C 1 186 ? 35.556 66.742 53.025 1.00 18.72 186 ILE C N 1
ATOM 6699 C CA . ILE C 1 186 ? 34.340 66.266 52.406 1.00 18.10 186 ILE C CA 1
ATOM 6700 C C . ILE C 1 186 ? 34.074 66.998 51.097 1.00 19.50 186 ILE C C 1
ATOM 6701 O O . ILE C 1 186 ? 34.454 68.166 50.942 1.00 18.20 186 ILE C O 1
ATOM 6706 N N . PRO C 1 187 ? 33.449 66.311 50.126 1.00 17.76 187 PRO C N 1
ATOM 6707 C CA . PRO C 1 187 ? 33.161 66.980 48.856 1.00 18.98 187 PRO C CA 1
ATOM 6708 C C . PRO C 1 187 ? 31.937 67.863 49.104 1.00 20.02 187 PRO C C 1
ATOM 6709 O O . PRO C 1 187 ? 31.110 67.559 49.969 1.00 17.99 187 PRO C O 1
ATOM 6713 N N . VAL C 1 188 ? 31.816 68.952 48.359 1.00 19.04 188 VAL C N 1
ATOM 6714 C CA . VAL C 1 188 ? 30.677 69.830 48.539 1.00 17.51 188 VAL C CA 1
ATOM 6715 C C . VAL C 1 188 ? 29.959 70.086 47.219 1.00 19.85 188 VAL C C 1
ATOM 6716 O O . VAL C 1 188 ? 30.530 70.649 46.287 1.00 19.31 188 VAL C O 1
ATOM 6720 N N . GLY C 1 189 ? 28.707 69.639 47.153 1.00 18.51 189 GLY C N 1
ATOM 6721 C CA . GLY C 1 189 ? 27.903 69.952 45.977 1.00 21.27 189 GLY C CA 1
ATOM 6722 C C . GLY C 1 189 ? 26.801 70.953 46.325 1.00 21.01 189 GLY C C 1
ATOM 6723 O O . GLY C 1 189 ? 26.955 72.163 46.175 1.00 20.59 189 GLY C O 1
ATOM 6724 N N . ASN C 1 190 ? 25.649 70.402 46.771 1.00 19.35 190 ASN C N 1
ATOM 6725 C CA . ASN C 1 190 ? 24.595 71.250 47.312 1.00 20.95 190 ASN C CA 1
ATOM 6726 C C . ASN C 1 190 ? 24.881 71.649 48.767 1.00 21.79 190 ASN C C 1
ATOM 6727 O O . ASN C 1 190 ? 24.168 72.438 49.377 1.00 22.76 190 ASN C O 1
ATOM 6732 N N . ALA C 1 191 ? 25.924 71.020 49.347 1.00 21.88 191 ALA C N 1
ATOM 6733 C CA . ALA C 1 191 ? 26.404 71.433 50.669 1.00 23.34 191 ALA C CA 1
ATOM 6734 C C . ALA C 1 191 ? 25.592 70.844 51.833 1.00 21.56 191 ALA C C 1
ATOM 6735 O O . ALA C 1 191 ? 25.769 71.195 52.995 1.00 22.81 191 ALA C O 1
ATOM 6737 N N . GLY C 1 192 ? 24.651 69.941 51.493 1.00 20.51 192 GLY C N 1
ATOM 6738 C CA . GLY C 1 192 ? 23.829 69.334 52.539 1.00 20.31 192 GLY C CA 1
ATOM 6739 C C . GLY C 1 192 ? 24.653 68.428 53.462 1.00 19.53 192 GLY C C 1
ATOM 6740 O O . GLY C 1 192 ? 24.457 68.382 54.669 1.00 19.31 192 GLY C O 1
ATOM 6741 N N . ASN C 1 193 ? 25.574 67.680 52.866 1.00 18.31 193 ASN C N 1
ATOM 6742 C CA . ASN C 1 193 ? 26.371 66.731 53.628 1.00 18.26 193 ASN C CA 1
ATOM 6743 C C . ASN C 1 193 ? 27.313 67.417 54.616 1.00 18.54 193 ASN C C 1
ATOM 6744 O O . ASN C 1 193 ? 27.385 67.018 55.783 1.00 16.42 193 ASN C O 1
ATOM 6749 N N . ILE C 1 194 ? 28.034 68.443 54.167 1.00 17.70 194 ILE C N 1
ATOM 6750 C CA . ILE C 1 194 ? 28.943 69.137 55.073 1.00 19.33 194 ILE C CA 1
ATOM 6751 C C . ILE C 1 194 ? 28.141 69.783 56.215 1.00 19.01 194 ILE C C 1
ATOM 6752 O O . ILE C 1 194 ? 28.613 69.859 57.352 1.00 18.96 194 ILE C O 1
ATOM 6757 N N . THR C 1 195 ? 26.916 70.203 55.913 1.00 19.35 195 THR C N 1
ATOM 6758 C CA . THR C 1 195 ? 26.025 70.809 56.908 1.00 19.88 195 THR C CA 1
ATOM 6759 C C . THR C 1 195 ? 25.642 69.735 57.929 1.00 21.06 195 THR C C 1
ATOM 6760 O O . THR C 1 195 ? 25.706 69.947 59.152 1.00 19.79 195 THR C O 1
ATOM 6764 N N . ALA C 1 196 ? 25.245 68.578 57.409 1.00 19.34 196 ALA C N 1
ATOM 6765 C CA . ALA C 1 196 ? 24.851 67.446 58.236 1.00 18.50 196 ALA C CA 1
ATOM 6766 C C . ALA C 1 196 ? 25.989 66.998 59.147 1.00 19.48 196 ALA C C 1
ATOM 6767 O O . ALA C 1 196 ? 25.774 66.740 60.336 1.00 19.82 196 ALA C O 1
ATOM 6769 N N . TYR C 1 197 ? 27.200 66.893 58.600 1.00 17.16 197 TYR C N 1
ATOM 6770 C CA . TYR C 1 197 ? 28.341 66.484 59.410 1.00 19.28 197 TYR C CA 1
ATOM 6771 C C . TYR C 1 197 ? 28.606 67.470 60.551 1.00 19.65 197 TYR C C 1
ATOM 6772 O O . TYR C 1 197 ? 28.838 67.063 61.698 1.00 19.91 197 TYR C O 1
ATOM 6781 N N . TRP C 1 198 ? 28.581 68.762 60.237 1.00 21.14 198 TRP C N 1
ATOM 6782 C CA . TRP C 1 198 ? 28.825 69.788 61.246 1.00 23.64 198 TRP C CA 1
ATOM 6783 C C . TRP C 1 198 ? 27.823 69.666 62.395 1.00 24.20 198 TRP C C 1
ATOM 6784 O O . TRP C 1 198 ? 28.199 69.754 63.572 1.00 23.74 198 TRP C O 1
ATOM 6795 N N . LYS C 1 199 ? 26.553 69.455 62.054 1.00 24.07 199 LYS C N 1
ATOM 6796 C CA . LYS C 1 199 ? 25.509 69.321 63.065 1.00 24.73 199 LYS C CA 1
ATOM 6797 C C . LYS C 1 199 ? 25.783 68.108 63.937 1.00 24.51 199 LYS C C 1
ATOM 6798 O O . LYS C 1 199 ? 25.654 68.171 65.157 1.00 24.08 199 LYS C O 1
ATOM 6804 N N . GLY C 1 200 ? 26.167 67.005 63.298 1.00 23.18 200 GLY C N 1
ATOM 6805 C CA . GLY C 1 200 ? 26.446 65.785 64.030 1.00 21.38 200 GLY C CA 1
ATOM 6806 C C . GLY C 1 200 ? 27.578 65.963 65.015 1.00 21.74 200 GLY C C 1
ATOM 6807 O O . GLY C 1 200 ? 27.483 65.522 66.168 1.00 22.35 200 GLY C O 1
ATOM 6808 N N . PHE C 1 201 ? 28.658 66.597 64.567 1.00 19.78 201 PHE C N 1
ATOM 6809 C CA . PHE C 1 201 ? 29.808 66.828 65.435 1.00 21.40 201 PHE C CA 1
ATOM 6810 C C . PHE C 1 201 ? 29.416 67.735 66.598 1.00 21.11 201 PHE C C 1
ATOM 6811 O O . PHE C 1 201 ? 29.732 67.443 67.755 1.00 21.48 201 PHE C O 1
ATOM 6819 N N . LYS C 1 202 ? 28.726 68.830 66.291 1.00 22.36 202 LYS C N 1
ATOM 6820 C CA . LYS C 1 202 ? 28.304 69.759 67.336 1.00 24.00 202 LYS C CA 1
ATOM 6821 C C . LYS C 1 202 ? 27.483 69.062 68.412 1.00 25.22 202 LYS C C 1
ATOM 6822 O O . LYS C 1 202 ? 27.731 69.249 69.600 1.00 27.58 202 LYS C O 1
ATOM 6828 N N . ILE C 1 203 ? 26.509 68.256 68.002 1.00 25.21 203 ILE C N 1
ATOM 6829 C CA . ILE C 1 203 ? 25.673 67.543 68.961 1.00 28.58 203 ILE C CA 1
ATOM 6830 C C . ILE C 1 203 ? 26.513 66.680 69.909 1.00 28.78 203 ILE C C 1
ATOM 6831 O O . ILE C 1 203 ? 26.346 66.743 71.131 1.00 28.96 203 ILE C O 1
ATOM 6836 N N . TYR C 1 204 ? 27.412 65.878 69.347 1.00 26.17 204 TYR C N 1
ATOM 6837 C CA . TYR C 1 204 ? 28.271 65.014 70.153 1.00 26.00 204 TYR C CA 1
ATOM 6838 C C . TYR C 1 204 ? 29.140 65.842 71.107 1.00 26.39 204 TYR C C 1
ATOM 6839 O O . TYR C 1 204 ? 29.398 65.433 72.242 1.00 24.53 204 TYR C O 1
ATOM 6848 N N . TYR C 1 205 ? 29.581 67.009 70.644 1.00 26.67 205 TYR C N 1
ATOM 6849 C CA . TYR C 1 205 ? 30.410 67.890 71.463 1.00 29.24 205 TYR C CA 1
ATOM 6850 C C . TYR C 1 205 ? 29.562 68.467 72.589 1.00 29.84 205 TYR C C 1
ATOM 6851 O O . TYR C 1 205 ? 29.938 68.414 73.762 1.00 31.33 205 TYR C O 1
ATOM 6860 N N . GLU C 1 206 ? 28.410 69.010 72.216 1.00 30.05 206 GLU C N 1
ATOM 6861 C CA . GLU C 1 206 ? 27.492 69.609 73.172 1.00 31.03 206 GLU C CA 1
ATOM 6862 C C . GLU C 1 206 ? 27.086 68.621 74.272 1.00 31.75 206 GLU C C 1
ATOM 6863 O O . GLU C 1 206 ? 26.732 69.034 75.378 1.00 33.00 206 GLU C O 1
ATOM 6869 N N . GLU C 1 207 ? 27.149 67.322 73.978 1.00 30.30 207 GLU C N 1
ATOM 6870 C CA . GLU C 1 207 ? 26.797 66.305 74.974 1.00 30.89 207 GLU C CA 1
ATOM 6871 C C . GLU C 1 207 ? 28.026 65.742 75.677 1.00 29.73 207 GLU C C 1
ATOM 6872 O O . GLU C 1 207 ? 27.913 64.822 76.486 1.00 29.78 207 GLU C O 1
ATOM 6878 N N . GLY C 1 208 ? 29.198 66.276 75.350 1.00 29.43 208 GLY C N 1
ATOM 6879 C CA . GLY C 1 208 ? 30.422 65.805 75.972 1.00 30.12 208 GLY C CA 1
ATOM 6880 C C . GLY C 1 208 ? 30.906 64.443 75.499 1.00 30.19 208 GLY C C 1
ATOM 6881 O O . GLY C 1 208 ? 31.673 63.780 76.198 1.00 29.21 208 GLY C O 1
ATOM 6882 N N . LYS C 1 209 ? 30.467 64.015 74.319 1.00 29.14 209 LYS C N 1
ATOM 6883 C CA . LYS C 1 209 ? 30.898 62.726 73.791 1.00 29.31 209 LYS C CA 1
ATOM 6884 C C . LYS C 1 209 ? 32.264 62.859 73.123 1.00 28.38 209 LYS C C 1
ATOM 6885 O O . LYS C 1 209 ? 32.974 61.874 72.942 1.00 28.95 209 LYS C O 1
ATOM 6891 N N . ILE C 1 210 ? 32.616 64.087 72.751 1.00 27.46 210 ILE C N 1
ATOM 6892 C CA . ILE C 1 210 ? 33.916 64.376 72.159 1.00 28.54 210 ILE C CA 1
ATOM 6893 C C . ILE C 1 210 ? 34.447 65.632 72.849 1.00 30.15 210 ILE C C 1
ATOM 6894 O O . ILE C 1 210 ? 33.665 66.437 73.360 1.00 29.59 210 ILE C O 1
ATOM 6899 N N . THR C 1 211 ? 35.768 65.796 72.872 1.00 31.79 211 THR C N 1
ATOM 6900 C CA . THR C 1 211 ? 36.380 66.945 73.539 1.00 32.62 211 THR C CA 1
ATOM 6901 C C . THR C 1 211 ? 36.759 68.086 72.610 1.00 32.31 211 THR C C 1
ATOM 6902 O O . THR C 1 211 ? 37.189 69.146 73.062 1.00 33.82 211 THR C O 1
ATOM 6906 N N . LYS C 1 212 ? 36.607 67.877 71.310 1.00 30.82 212 LYS C N 1
ATOM 6907 C CA . LYS C 1 212 ? 36.939 68.928 70.364 1.00 28.47 212 LYS C CA 1
ATOM 6908 C C . LYS C 1 212 ? 36.079 68.818 69.124 1.00 27.43 212 LYS C C 1
ATOM 6909 O O . LYS C 1 212 ? 35.430 67.803 68.896 1.00 26.39 212 LYS C O 1
ATOM 6915 N N . LEU C 1 213 ? 36.066 69.881 68.335 1.00 26.31 213 LEU C N 1
ATOM 6916 C CA . LEU C 1 213 ? 35.292 69.900 67.108 1.00 26.40 213 LEU C CA 1
ATOM 6917 C C . LEU C 1 213 ? 36.259 69.925 65.943 1.00 27.00 213 LEU C C 1
ATOM 6918 O O . LEU C 1 213 ? 37.247 70.660 65.963 1.00 27.80 213 LEU C O 1
ATOM 6923 N N . PRO C 1 214 ? 36.009 69.092 64.923 1.00 25.72 214 PRO C N 1
ATOM 6924 C CA . PRO C 1 214 ? 36.909 69.080 63.771 1.00 25.44 214 PRO C CA 1
ATOM 6925 C C . PRO C 1 214 ? 36.705 70.326 62.921 1.00 24.54 214 PRO C C 1
ATOM 6926 O O . PRO C 1 214 ? 35.630 70.920 62.929 1.00 23.95 214 PRO C O 1
ATOM 6930 N N . ARG C 1 215 ? 37.750 70.736 62.217 1.00 23.32 215 ARG C N 1
ATOM 6931 C CA . ARG C 1 215 ? 37.658 71.886 61.338 1.00 24.20 215 ARG C CA 1
ATOM 6932 C C . ARG C 1 215 ? 37.116 71.304 60.042 1.00 23.42 215 ARG C C 1
ATOM 6933 O O . ARG C 1 215 ? 37.717 70.400 59.460 1.00 21.41 215 ARG C O 1
ATOM 6941 N N . MET C 1 216 ? 35.964 71.800 59.606 1.00 22.85 216 MET C N 1
ATOM 6942 C CA . MET C 1 216 ? 35.333 71.282 58.395 1.00 23.14 216 MET C CA 1
ATOM 6943 C C . MET C 1 216 ? 35.983 71.821 57.134 1.00 22.44 216 MET C C 1
ATOM 6944 O O . MET C 1 216 ? 35.887 73.013 56.833 1.00 22.96 216 MET C O 1
ATOM 6949 N N . MET C 1 217 ? 36.643 70.932 56.395 1.00 21.62 217 MET C N 1
ATOM 6950 C CA . MET C 1 217 ? 37.327 71.318 55.167 1.00 21.27 217 MET C CA 1
ATOM 6951 C C . MET C 1 217 ? 36.547 70.820 53.958 1.00 21.08 217 MET C C 1
ATOM 6952 O O . MET C 1 217 ? 36.656 69.656 53.577 1.00 21.98 217 MET C O 1
ATOM 6957 N N . GLY C 1 218 ? 35.757 71.706 53.360 1.00 20.13 218 GLY C N 1
ATOM 6958 C CA . GLY C 1 218 ? 34.962 71.332 52.203 1.00 21.66 218 GLY C CA 1
ATOM 6959 C C . GLY C 1 218 ? 35.710 71.558 50.906 1.00 21.41 218 GLY C C 1
ATOM 6960 O O . GLY C 1 218 ? 36.566 72.442 50.830 1.00 21.83 218 GLY C O 1
ATOM 6961 N N . TRP C 1 219 ? 35.396 70.764 49.885 1.00 21.55 219 TRP C N 1
ATOM 6962 C CA . TRP C 1 219 ? 36.068 70.898 48.598 1.00 21.86 219 TRP C CA 1
ATOM 6963 C C . TRP C 1 219 ? 35.144 70.825 47.395 1.00 21.40 219 TRP C C 1
ATOM 6964 O O . TRP C 1 219 ? 34.303 69.932 47.288 1.00 20.70 219 TRP C O 1
ATOM 6975 N N . GLN C 1 220 ? 35.304 71.799 46.499 1.00 20.48 220 GLN C N 1
ATOM 6976 C CA . GLN C 1 220 ? 34.511 71.878 45.285 1.00 19.68 220 GLN C CA 1
ATOM 6977 C C . GLN C 1 220 ? 35.431 71.776 44.075 1.00 20.09 220 GLN C C 1
ATOM 6978 O O . GLN C 1 220 ? 36.626 72.055 44.172 1.00 21.62 220 GLN C O 1
ATOM 6984 N N . ALA C 1 221 ? 34.884 71.357 42.940 1.00 22.17 221 ALA C N 1
ATOM 6985 C CA . ALA C 1 221 ? 35.678 71.279 41.721 1.00 22.34 221 ALA C CA 1
ATOM 6986 C C . ALA C 1 221 ? 35.762 72.719 41.198 1.00 23.86 221 ALA C C 1
ATOM 6987 O O . ALA C 1 221 ? 34.768 73.452 41.241 1.00 22.33 221 ALA C O 1
ATOM 6989 N N . GLU C 1 222 ? 36.946 73.119 40.730 1.00 25.46 222 GLU C N 1
ATOM 6990 C CA . GLU C 1 222 ? 37.184 74.472 40.212 1.00 27.30 222 GLU C CA 1
ATOM 6991 C C . GLU C 1 222 ? 36.085 74.998 39.300 1.00 26.92 222 GLU C C 1
ATOM 6992 O O . GLU C 1 222 ? 35.628 76.133 39.453 1.00 28.40 222 GLU C O 1
ATOM 6998 N N . GLY C 1 223 ? 35.694 74.175 38.331 1.00 26.11 223 GLY C N 1
ATOM 6999 C CA . GLY C 1 223 ? 34.670 74.564 37.380 1.00 26.01 223 GLY C CA 1
ATOM 7000 C C . GLY C 1 223 ? 33.263 74.647 37.937 1.00 26.22 223 GLY C C 1
ATOM 7001 O O . GLY C 1 223 ? 32.307 74.866 37.190 1.00 27.39 223 GLY C O 1
ATOM 7002 N N . ALA C 1 224 ? 33.124 74.479 39.247 1.00 24.83 224 ALA C N 1
ATOM 7003 C CA . ALA C 1 224 ? 31.815 74.552 39.877 1.00 23.18 224 ALA C CA 1
ATOM 7004 C C . ALA C 1 224 ? 31.995 74.849 41.358 1.00 24.46 224 ALA C C 1
ATOM 7005 O O . ALA C 1 224 ? 31.589 74.058 42.210 1.00 22.63 224 ALA C O 1
ATOM 7007 N N . ALA C 1 225 ? 32.599 75.998 41.657 1.00 24.32 225 ALA C N 1
ATOM 7008 C CA . ALA C 1 225 ? 32.863 76.392 43.040 1.00 24.63 225 ALA C CA 1
ATOM 7009 C C . ALA C 1 225 ? 32.182 77.697 43.442 1.00 24.08 225 ALA C C 1
ATOM 7010 O O . ALA C 1 225 ? 32.849 78.656 43.838 1.00 23.98 225 ALA C O 1
ATOM 7012 N N . PRO C 1 226 ? 30.844 77.746 43.370 1.00 23.36 226 PRO C N 1
ATOM 7013 C CA . PRO C 1 226 ? 30.121 78.968 43.740 1.00 22.68 226 PRO C CA 1
ATOM 7014 C C . PRO C 1 226 ? 30.361 79.388 45.188 1.00 22.72 226 PRO C C 1
ATOM 7015 O O . PRO C 1 226 ? 30.389 80.580 45.498 1.00 24.35 226 PRO C O 1
ATOM 7019 N N . ILE C 1 227 ? 30.536 78.411 46.073 1.00 22.72 227 ILE C N 1
ATOM 7020 C CA . ILE C 1 227 ? 30.757 78.708 47.485 1.00 23.31 227 ILE C CA 1
ATOM 7021 C C . ILE C 1 227 ? 32.153 79.279 47.709 1.00 24.41 227 ILE C C 1
ATOM 7022 O O . ILE C 1 227 ? 32.370 80.107 48.596 1.00 24.97 227 ILE C O 1
ATOM 7027 N N . VAL C 1 228 ? 33.106 78.831 46.906 1.00 24.19 228 VAL C N 1
ATOM 7028 C CA . VAL C 1 228 ? 34.465 79.323 47.046 1.00 26.62 228 VAL C CA 1
ATOM 7029 C C . VAL C 1 228 ? 34.534 80.748 46.505 1.00 27.42 228 VAL C C 1
ATOM 7030 O O . VAL C 1 228 ? 35.151 81.622 47.115 1.00 27.51 228 VAL C O 1
ATOM 7034 N N . LYS C 1 229 ? 33.874 80.978 45.372 1.00 27.98 229 LYS C N 1
ATOM 7035 C CA . LYS C 1 229 ? 33.865 82.290 44.730 1.00 29.59 229 LYS C CA 1
ATOM 7036 C C . LYS C 1 229 ? 32.918 83.297 45.378 1.00 30.51 229 LYS C C 1
ATOM 7037 O O . LYS C 1 229 ? 33.159 84.504 45.321 1.00 31.97 229 LYS C O 1
ATOM 7043 N N . GLY C 1 230 ? 31.842 82.804 45.985 1.00 30.62 230 GLY C N 1
ATOM 7044 C CA . GLY C 1 230 ? 30.895 83.688 46.642 1.00 29.92 230 GLY C CA 1
ATOM 7045 C C . GLY C 1 230 ? 29.704 84.103 45.796 1.00 28.99 230 GLY C C 1
ATOM 7046 O O . GLY C 1 230 ? 28.918 84.955 46.208 1.00 28.59 230 GLY C O 1
ATOM 7047 N N . TYR C 1 231 ? 29.570 83.512 44.612 1.00 27.44 231 TYR C N 1
ATOM 7048 C CA . TYR C 1 231 ? 28.456 83.824 43.725 1.00 27.60 231 TYR C CA 1
ATOM 7049 C C . TYR C 1 231 ? 28.138 82.651 42.798 1.00 28.13 231 TYR C C 1
ATOM 7050 O O . TYR C 1 231 ? 29.013 81.859 42.452 1.00 28.41 231 TYR C O 1
ATOM 7059 N N . PRO C 1 232 ? 26.868 82.520 42.395 1.00 29.10 232 PRO C N 1
ATOM 7060 C CA . PRO C 1 232 ? 26.397 81.447 41.513 1.00 29.78 232 PRO C CA 1
ATOM 7061 C C . PRO C 1 232 ? 27.181 81.244 40.226 1.00 29.84 232 PRO C C 1
ATOM 7062 O O . PRO C 1 232 ? 27.752 82.183 39.672 1.00 30.41 232 PRO C O 1
ATOM 7066 N N . ILE C 1 233 ? 27.203 79.997 39.767 1.00 30.39 233 ILE C N 1
ATOM 7067 C CA . ILE C 1 233 ? 27.871 79.617 38.526 1.00 30.91 233 ILE C CA 1
ATOM 7068 C C . ILE C 1 233 ? 26.743 79.153 37.606 1.00 31.45 233 ILE C C 1
ATOM 7069 O O . ILE C 1 233 ? 26.096 78.141 37.870 1.00 30.78 233 ILE C O 1
ATOM 7074 N N . LYS C 1 234 ? 26.506 79.901 36.535 1.00 31.62 234 LYS C N 1
ATOM 7075 C CA . LYS C 1 234 ? 25.436 79.586 35.596 1.00 33.28 234 LYS C CA 1
ATOM 7076 C C . LYS C 1 234 ? 25.550 78.197 34.987 1.00 31.92 234 LYS C C 1
ATOM 7077 O O . LYS C 1 234 ? 24.590 77.432 34.987 1.00 32.62 234 LYS C O 1
ATOM 7083 N N . ASN C 1 235 ? 26.721 77.884 34.450 1.00 31.30 235 ASN C N 1
ATOM 7084 C CA . ASN C 1 235 ? 26.940 76.586 33.837 1.00 31.26 235 ASN C CA 1
ATOM 7085 C C . ASN C 1 235 ? 28.128 75.899 34.498 1.00 29.28 235 ASN C C 1
ATOM 7086 O O . ASN C 1 235 ? 29.236 75.903 33.967 1.00 28.88 235 ASN C O 1
ATOM 7091 N N . PRO C 1 236 ? 27.904 75.294 35.676 1.00 28.02 236 PRO C N 1
ATOM 7092 C CA . PRO C 1 236 ? 28.988 74.609 36.387 1.00 28.11 236 PRO C CA 1
ATOM 7093 C C . PRO C 1 236 ? 29.614 73.519 35.520 1.00 26.59 236 PRO C C 1
ATOM 7094 O O . PRO C 1 236 ? 28.919 72.845 34.757 1.00 27.17 236 PRO C O 1
ATOM 7098 N N . GLN C 1 237 ? 30.928 73.361 35.629 1.00 27.31 237 GLN C N 1
ATOM 7099 C CA . GLN C 1 237 ? 31.632 72.354 34.847 1.00 28.44 237 GLN C CA 1
ATOM 7100 C C . GLN C 1 237 ? 32.573 71.519 35.710 1.00 27.20 237 GLN C C 1
ATOM 7101 O O . GLN C 1 237 ? 33.250 72.040 36.592 1.00 29.13 237 GLN C O 1
ATOM 7107 N N . THR C 1 238 ? 32.601 70.218 35.443 1.00 26.79 238 THR C N 1
ATOM 7108 C CA . THR C 1 238 ? 33.476 69.274 36.142 1.00 24.20 238 THR C CA 1
ATOM 7109 C C . THR C 1 238 ? 33.086 67.843 35.820 1.00 23.67 238 THR C C 1
ATOM 7110 O O . THR C 1 238 ? 31.916 67.536 35.605 1.00 22.52 238 THR C O 1
ATOM 7114 N N . ILE C 1 239 ? 34.078 66.965 35.797 1.00 24.78 239 ILE C N 1
ATOM 7115 C CA . ILE C 1 239 ? 33.832 65.566 35.505 1.00 23.63 239 ILE C CA 1
ATOM 7116 C C . ILE C 1 239 ? 33.189 64.886 36.722 1.00 23.98 239 ILE C C 1
ATOM 7117 O O . ILE C 1 239 ? 32.547 63.841 36.594 1.00 23.74 239 ILE C O 1
ATOM 7122 N N . ALA C 1 240 ? 33.347 65.496 37.897 1.00 23.51 240 ALA C N 1
ATOM 7123 C CA . ALA C 1 240 ? 32.774 64.948 39.130 1.00 23.20 240 ALA C CA 1
ATOM 7124 C C . ALA C 1 240 ? 31.321 65.415 39.227 1.00 22.68 240 ALA C C 1
ATOM 7125 O O . ALA C 1 240 ? 30.986 66.317 39.993 1.00 23.07 240 ALA C O 1
ATOM 7127 N N . THR C 1 241 ? 30.471 64.773 38.433 1.00 22.78 241 THR C N 1
ATOM 7128 C CA . THR C 1 241 ? 29.050 65.092 38.334 1.00 23.66 241 THR C CA 1
ATOM 7129 C C . THR C 1 241 ? 28.282 65.316 39.633 1.00 22.89 241 THR C C 1
ATOM 7130 O O . THR C 1 241 ? 27.422 66.190 39.693 1.00 20.80 241 THR C O 1
ATOM 7134 N N . ALA C 1 242 ? 28.586 64.533 40.662 1.00 21.14 242 ALA C N 1
ATOM 7135 C CA . ALA C 1 242 ? 27.882 64.657 41.935 1.00 22.06 242 ALA C CA 1
ATOM 7136 C C . ALA C 1 242 ? 28.046 66.022 42.608 1.00 21.75 242 ALA C C 1
ATOM 7137 O O . ALA C 1 242 ? 27.208 66.410 43.428 1.00 22.73 242 ALA C O 1
ATOM 7139 N N . ILE C 1 243 ? 29.117 66.745 42.282 1.00 20.62 243 ILE C N 1
ATOM 7140 C CA . ILE C 1 243 ? 29.323 68.068 42.859 1.00 21.80 243 ILE C CA 1
ATOM 7141 C C . ILE C 1 243 ? 29.257 69.174 41.805 1.00 22.01 243 ILE C C 1
ATOM 7142 O O . ILE C 1 243 ? 29.690 70.299 42.052 1.00 24.81 243 ILE C O 1
ATOM 7147 N N . LYS C 1 244 ? 28.707 68.857 40.636 1.00 22.10 244 LYS C N 1
ATOM 7148 C CA . LYS C 1 244 ? 28.592 69.843 39.564 1.00 22.89 244 LYS C CA 1
ATOM 7149 C C . LYS C 1 244 ? 27.342 70.682 39.851 1.00 22.68 244 LYS C C 1
ATOM 7150 O O . LYS C 1 244 ? 26.326 70.561 39.170 1.00 23.05 244 LYS C O 1
ATOM 7156 N N . ILE C 1 245 ? 27.437 71.529 40.871 1.00 22.78 245 ILE C N 1
ATOM 7157 C CA . ILE C 1 245 ? 26.319 72.365 41.302 1.00 23.56 245 ILE C CA 1
ATOM 7158 C C . ILE C 1 245 ? 26.672 73.851 41.260 1.00 23.68 245 ILE C C 1
ATOM 7159 O O . ILE C 1 245 ? 27.674 74.273 41.839 1.00 23.99 245 ILE C O 1
ATOM 7164 N N . GLY C 1 246 ? 25.833 74.643 40.593 1.00 25.83 246 GLY C N 1
ATOM 7165 C CA . GLY C 1 246 ? 26.088 76.071 40.474 1.00 26.35 246 GLY C CA 1
ATOM 7166 C C . GLY C 1 246 ? 25.456 76.982 41.514 1.00 26.60 246 GLY C C 1
ATOM 7167 O O . GLY C 1 246 ? 25.905 78.114 41.703 1.00 25.77 246 GLY C O 1
ATOM 7168 N N . ASN C 1 247 ? 24.418 76.505 42.191 1.00 26.13 247 ASN C N 1
ATOM 7169 C CA . ASN C 1 247 ? 23.742 77.311 43.207 1.00 25.81 247 ASN C CA 1
ATOM 7170 C C . ASN C 1 247 ? 23.292 76.371 44.321 1.00 25.40 247 ASN C C 1
ATOM 7171 O O . ASN C 1 247 ? 22.102 76.082 44.468 1.00 23.48 247 ASN C O 1
ATOM 7176 N N . PRO C 1 248 ? 24.251 75.880 45.123 1.00 24.27 248 PRO C N 1
ATOM 7177 C CA . PRO C 1 248 ? 23.979 74.960 46.230 1.00 24.68 248 PRO C CA 1
ATOM 7178 C C . PRO C 1 248 ? 22.807 75.351 47.124 1.00 24.40 248 PRO C C 1
ATOM 7179 O O . PRO C 1 248 ? 22.714 76.480 47.614 1.00 24.71 248 PRO C O 1
ATOM 7183 N N . TYR C 1 249 ? 21.922 74.386 47.336 1.00 24.35 249 TYR C N 1
ATOM 7184 C CA . TYR C 1 249 ? 20.730 74.571 48.149 1.00 24.20 249 TYR C CA 1
ATOM 7185 C C . TYR C 1 249 ? 21.041 74.862 49.618 1.00 23.53 249 TYR C C 1
ATOM 7186 O O . TYR C 1 249 ? 20.304 75.596 50.275 1.00 23.43 249 TYR C O 1
ATOM 7195 N N . SER C 1 250 ? 22.130 74.290 50.127 1.00 22.77 250 SER C N 1
ATOM 7196 C CA . SER C 1 250 ? 22.524 74.484 51.524 1.00 22.88 250 SER C CA 1
ATOM 7197 C C . SER C 1 250 ? 23.726 75.418 51.674 1.00 21.41 250 SER C C 1
ATOM 7198 O O . SER C 1 250 ? 24.533 75.269 52.589 1.00 21.43 250 SER C O 1
ATOM 7201 N N . TRP C 1 251 ? 23.820 76.381 50.767 1.00 22.54 251 TRP C N 1
ATOM 7202 C CA . TRP C 1 251 ? 24.891 77.378 50.741 1.00 23.95 251 TRP C CA 1
ATOM 7203 C C . TRP C 1 251 ? 25.110 78.064 52.096 1.00 25.61 251 TRP C C 1
ATOM 7204 O O . TRP C 1 251 ? 26.218 78.063 52.641 1.00 25.63 251 TRP C O 1
ATOM 7215 N N . LYS C 1 252 ? 24.048 78.675 52.612 1.00 27.58 252 LYS C N 1
ATOM 7216 C CA . LYS C 1 252 ? 24.086 79.383 53.892 1.00 30.59 252 LYS C CA 1
ATOM 7217 C C . LYS C 1 252 ? 24.687 78.558 55.028 1.00 28.66 252 LYS C C 1
ATOM 7218 O O . LYS C 1 252 ? 25.660 78.967 55.668 1.00 27.80 252 LYS C O 1
ATOM 7224 N N . SER C 1 253 ? 24.089 77.401 55.281 1.00 27.03 253 SER C N 1
ATOM 7225 C CA . SER C 1 253 ? 24.543 76.525 56.352 1.00 27.26 253 SER C CA 1
ATOM 7226 C C . SER C 1 253 ? 25.967 76.013 56.152 1.00 25.94 253 SER C C 1
ATOM 7227 O O . SER C 1 253 ? 26.685 75.795 57.127 1.00 25.00 253 SER C O 1
ATOM 7230 N N . ALA C 1 254 ? 26.379 75.835 54.898 1.00 23.91 254 ALA C N 1
ATOM 7231 C CA . ALA C 1 254 ? 27.731 75.359 54.596 1.00 24.17 254 ALA C CA 1
ATOM 7232 C C . ALA C 1 254 ? 28.776 76.383 55.025 1.00 24.29 254 ALA C C 1
ATOM 7233 O O . ALA C 1 254 ? 29.785 76.034 55.639 1.00 25.10 254 ALA C O 1
ATOM 7235 N N . LEU C 1 255 ? 28.534 77.649 54.694 1.00 25.37 255 LEU C N 1
ATOM 7236 C CA . LEU C 1 255 ? 29.455 78.721 55.062 1.00 26.92 255 LEU C CA 1
ATOM 7237 C C . LEU C 1 255 ? 29.528 78.827 56.582 1.00 26.74 255 LEU C C 1
ATOM 7238 O O . LEU C 1 255 ? 30.586 79.090 57.150 1.00 26.48 255 LEU C O 1
ATOM 7243 N N . LYS C 1 256 ? 28.394 78.613 57.232 1.00 26.64 256 LYS C N 1
ATOM 7244 C CA . LYS C 1 256 ? 28.319 78.680 58.688 1.00 28.96 256 LYS C CA 1
ATOM 7245 C C . LYS C 1 256 ? 29.104 77.523 59.309 1.00 27.94 256 LYS C C 1
ATOM 7246 O O . LYS C 1 256 ? 29.702 77.660 60.380 1.00 28.30 256 LYS C O 1
ATOM 7252 N N . ALA C 1 257 ? 29.100 76.382 58.628 1.00 26.35 257 ALA C N 1
ATOM 7253 C CA . ALA C 1 257 ? 29.814 75.210 59.114 1.00 26.54 257 ALA C CA 1
ATOM 7254 C C . ALA C 1 257 ? 31.315 75.474 59.055 1.00 26.22 257 ALA C C 1
ATOM 7255 O O . ALA C 1 257 ? 32.039 75.196 60.009 1.00 26.11 257 ALA C O 1
ATOM 7257 N N . ALA C 1 258 ? 31.775 76.014 57.929 1.00 26.04 258 ALA C N 1
ATOM 7258 C CA . ALA C 1 258 ? 33.188 76.333 57.755 1.00 26.55 258 ALA C CA 1
ATOM 7259 C C . ALA C 1 258 ? 33.614 77.390 58.770 1.00 26.33 258 ALA C C 1
ATOM 7260 O O . ALA C 1 258 ? 34.648 77.257 59.427 1.00 25.96 258 ALA C O 1
ATOM 7262 N N . GLN C 1 259 ? 32.808 78.439 58.898 1.00 26.84 259 GLN C N 1
ATOM 7263 C CA . GLN C 1 259 ? 33.112 79.525 59.822 1.00 27.98 259 GLN C CA 1
ATOM 7264 C C . GLN C 1 259 ? 33.157 79.088 61.288 1.00 26.43 259 GLN C C 1
ATOM 7265 O O . GLN C 1 259 ? 34.153 79.304 61.969 1.00 26.40 259 GLN C O 1
ATOM 7271 N N . GLU C 1 260 ? 32.088 78.467 61.768 1.00 25.90 260 GLU C N 1
ATOM 7272 C CA . GLU C 1 260 ? 32.019 78.025 63.162 1.00 26.96 260 GLU C CA 1
ATOM 7273 C C . GLU C 1 260 ? 33.071 76.984 63.532 1.00 26.47 260 GLU C C 1
ATOM 7274 O O . GLU C 1 260 ? 33.570 76.958 64.662 1.00 24.69 260 GLU C O 1
ATOM 7280 N N . SER C 1 261 ? 33.403 76.124 62.576 1.00 24.15 261 SER C N 1
ATOM 7281 C CA . SER C 1 261 ? 34.344 75.039 62.822 1.00 24.04 261 SER C CA 1
ATOM 7282 C C . SER C 1 261 ? 35.800 75.505 62.703 1.00 24.15 261 SER C C 1
ATOM 7283 O O . SER C 1 261 ? 36.737 74.794 63.036 1.00 23.21 261 SER C O 1
ATOM 7286 N N . GLY C 1 262 ? 35.974 76.728 62.171 1.00 24.43 262 GLY C N 1
ATOM 7287 C CA . GLY C 1 262 ? 37.328 77.199 61.901 1.00 26.14 262 GLY C CA 1
ATOM 7288 C C . GLY C 1 262 ? 37.912 76.485 60.680 1.00 26.32 262 GLY C C 1
ATOM 7289 O O . GLY C 1 262 ? 39.113 76.329 60.519 1.00 25.55 262 GLY C O 1
ATOM 7290 N N . GLY C 1 263 ? 36.997 75.993 59.827 1.00 25.71 263 GLY C N 1
ATOM 7291 C CA . GLY C 1 263 ? 37.436 75.314 58.615 1.00 25.18 263 GLY C CA 1
ATOM 7292 C C . GLY C 1 263 ? 37.321 76.227 57.394 1.00 24.54 263 GLY C C 1
ATOM 7293 O O . GLY C 1 263 ? 37.461 77.439 57.478 1.00 25.76 263 GLY C O 1
ATOM 7294 N N . LYS C 1 264 ? 37.095 75.633 56.228 1.00 23.41 264 LYS C N 1
ATOM 7295 C CA . LYS C 1 264 ? 37.037 76.400 54.992 1.00 23.33 264 LYS C CA 1
ATOM 7296 C C . LYS C 1 264 ? 36.558 75.540 53.828 1.00 24.99 264 LYS C C 1
ATOM 7297 O O . LYS C 1 264 ? 36.725 74.317 53.829 1.00 24.39 264 LYS C O 1
ATOM 7303 N N . ILE C 1 265 ? 35.945 76.186 52.843 1.00 23.86 265 ILE C N 1
ATOM 7304 C CA . ILE C 1 265 ? 35.471 75.498 51.650 1.00 23.76 265 ILE C CA 1
ATOM 7305 C C . ILE C 1 265 ? 36.330 76.052 50.523 1.00 25.37 265 ILE C C 1
ATOM 7306 O O . ILE C 1 265 ? 36.291 77.251 50.234 1.00 25.77 265 ILE C O 1
ATOM 7311 N N . ASP C 1 266 ? 37.126 75.176 49.913 1.00 24.89 266 ASP C N 1
ATOM 7312 C CA . ASP C 1 266 ? 38.048 75.564 48.849 1.00 25.72 266 ASP C CA 1
ATOM 7313 C C . ASP C 1 266 ? 37.800 74.753 47.579 1.00 24.54 266 ASP C C 1
ATOM 7314 O O . ASP C 1 266 ? 36.877 73.938 47.509 1.00 24.04 266 ASP C O 1
ATOM 7319 N N . ALA C 1 267 ? 38.640 74.969 46.574 1.00 22.83 267 ALA C N 1
ATOM 7320 C CA . ALA C 1 267 ? 38.478 74.261 45.315 1.00 21.81 267 ALA C CA 1
ATOM 7321 C C . ALA C 1 267 ? 39.736 73.538 44.880 1.00 20.90 267 ALA C C 1
ATOM 7322 O O . ALA C 1 267 ? 40.845 73.879 45.300 1.00 20.41 267 ALA C O 1
ATOM 7324 N N . VAL C 1 268 ? 39.537 72.520 44.045 1.00 21.63 268 VAL C N 1
ATOM 7325 C CA . VAL C 1 268 ? 40.622 71.722 43.480 1.00 21.60 268 VAL C CA 1
ATOM 7326 C C . VAL C 1 268 ? 40.254 71.516 42.024 1.00 20.52 268 VAL C C 1
ATOM 7327 O O . VAL C 1 268 ? 39.078 71.555 41.671 1.00 21.03 268 VAL C O 1
ATOM 7331 N N . SER C 1 269 ? 41.256 71.305 41.180 1.00 21.16 269 SER C N 1
ATOM 7332 C CA . SER C 1 269 ? 41.021 71.098 39.757 1.00 22.17 269 SER C CA 1
ATOM 7333 C C . SER C 1 269 ? 40.539 69.685 39.463 1.00 21.81 269 SER C C 1
ATOM 7334 O O . SER C 1 269 ? 40.669 68.782 40.296 1.00 20.46 269 SER C O 1
ATOM 7337 N N . ASP C 1 270 ? 39.980 69.495 38.274 1.00 20.54 270 ASP C N 1
ATOM 7338 C CA . ASP C 1 270 ? 39.514 68.178 37.873 1.00 22.61 270 ASP C CA 1
ATOM 7339 C C . ASP C 1 270 ? 40.718 67.242 37.813 1.00 23.29 270 ASP C C 1
ATOM 7340 O O . ASP C 1 270 ? 40.594 66.044 38.066 1.00 22.90 270 ASP C O 1
ATOM 7345 N N . SER C 1 271 ? 41.883 67.802 37.483 1.00 23.39 271 SER C N 1
ATOM 7346 C CA A SER C 1 271 ? 43.123 67.040 37.394 0.50 23.44 271 SER C CA 1
ATOM 7347 C CA B SER C 1 271 ? 43.109 67.016 37.394 0.50 22.74 271 SER C CA 1
ATOM 7348 C C . SER C 1 271 ? 43.530 66.506 38.765 1.00 23.21 271 SER C C 1
ATOM 7349 O O . SER C 1 271 ? 43.919 65.344 38.909 1.00 22.86 271 SER C O 1
ATOM 7354 N N . GLU C 1 272 ? 43.451 67.374 39.766 1.00 22.73 272 GLU C N 1
ATOM 7355 C CA . GLU C 1 272 ? 43.813 66.993 41.123 1.00 23.74 272 GLU C CA 1
ATOM 7356 C C . GLU C 1 272 ? 42.795 65.977 41.643 1.00 23.46 272 GLU C C 1
ATOM 7357 O O . GLU C 1 272 ? 43.149 65.049 42.371 1.00 23.63 272 GLU C O 1
ATOM 7363 N N . ILE C 1 273 ? 41.534 66.147 41.255 1.00 22.89 273 ILE C N 1
ATOM 7364 C CA . ILE C 1 273 ? 40.483 65.226 41.677 1.00 22.74 273 ILE C CA 1
ATOM 7365 C C . ILE C 1 273 ? 40.742 63.829 41.095 1.00 23.48 273 ILE C C 1
ATOM 7366 O O . ILE C 1 273 ? 40.702 62.829 41.816 1.00 20.88 273 ILE C O 1
ATOM 7371 N N . LEU C 1 274 ? 41.034 63.759 39.797 1.00 23.23 274 LEU C N 1
ATOM 7372 C CA . LEU C 1 274 ? 41.302 62.473 39.163 1.00 23.35 274 LEU C CA 1
ATOM 7373 C C . LEU C 1 274 ? 42.560 61.795 39.710 1.00 22.11 274 LEU C C 1
ATOM 7374 O O . LEU C 1 274 ? 42.609 60.573 39.826 1.00 23.20 274 LEU C O 1
ATOM 7379 N N . TYR C 1 275 ? 43.578 62.581 40.036 1.00 20.30 275 TYR C N 1
ATOM 7380 C CA . TYR C 1 275 ? 44.795 62.013 40.592 1.00 20.79 275 TYR C CA 1
ATOM 7381 C C . TYR C 1 275 ? 44.440 61.312 41.905 1.00 20.06 275 TYR C C 1
ATOM 7382 O O . TYR C 1 275 ? 44.847 60.175 42.142 1.00 19.05 275 TYR C O 1
ATOM 7391 N N . ALA C 1 276 ? 43.669 61.997 42.747 1.00 19.95 276 ALA C N 1
ATOM 7392 C CA . ALA C 1 276 ? 43.262 61.442 44.037 1.00 19.61 276 ALA C CA 1
ATOM 7393 C C . ALA C 1 276 ? 42.376 60.214 43.840 1.00 18.69 276 ALA C C 1
ATOM 7394 O O . ALA C 1 276 ? 42.531 59.200 44.524 1.00 18.63 276 ALA C O 1
ATOM 7396 N N . TYR C 1 277 ? 41.450 60.317 42.895 1.00 18.41 277 TYR C N 1
ATOM 7397 C CA . TYR C 1 277 ? 40.529 59.239 42.561 1.00 17.18 277 TYR C CA 1
ATOM 7398 C C . TYR C 1 277 ? 41.309 57.946 42.310 1.00 19.26 277 TYR C C 1
ATOM 7399 O O . TYR C 1 277 ? 40.986 56.888 42.860 1.00 18.11 277 TYR C O 1
ATOM 7408 N N . LYS C 1 278 ? 42.350 58.042 41.490 1.00 19.07 278 LYS C N 1
ATOM 7409 C CA . LYS C 1 278 ? 43.171 56.885 41.164 1.00 20.65 278 LYS C CA 1
ATOM 7410 C C . LYS C 1 278 ? 44.103 56.474 42.299 1.00 19.52 278 LYS C C 1
ATOM 7411 O O . LYS C 1 278 ? 44.275 55.287 42.560 1.00 21.51 278 LYS C O 1
ATOM 7417 N N . LEU C 1 279 ? 44.689 57.456 42.975 1.00 20.21 279 LEU C N 1
ATOM 7418 C CA . LEU C 1 279 ? 45.608 57.189 44.077 1.00 19.16 279 LEU C CA 1
ATOM 7419 C C . LEU C 1 279 ? 44.940 56.444 45.230 1.00 18.79 279 LEU C C 1
ATOM 7420 O O . LEU C 1 279 ? 45.544 55.555 45.827 1.00 18.49 279 LEU C O 1
ATOM 7425 N N . ILE C 1 280 ? 43.705 56.820 45.557 1.00 17.70 280 ILE C N 1
ATOM 7426 C CA . ILE C 1 280 ? 42.968 56.154 46.630 1.00 17.13 280 ILE C CA 1
ATOM 7427 C C . ILE C 1 280 ? 42.852 54.666 46.313 1.00 18.47 280 ILE C C 1
ATOM 7428 O O . ILE C 1 280 ? 43.055 53.810 47.178 1.00 16.70 280 ILE C O 1
ATOM 7433 N N . ALA C 1 281 ? 42.537 54.357 45.061 1.00 17.24 281 ALA C N 1
ATOM 7434 C CA . ALA C 1 281 ? 42.381 52.969 44.652 1.00 16.72 281 ALA C CA 1
ATOM 7435 C C . ALA C 1 281 ? 43.692 52.195 44.571 1.00 17.96 281 ALA C C 1
ATOM 7436 O O . ALA C 1 281 ? 43.752 51.029 44.967 1.00 19.17 281 ALA C O 1
ATOM 7438 N N . SER C 1 282 ? 44.747 52.834 44.075 1.00 18.12 282 SER C N 1
ATOM 7439 C CA . SER C 1 282 ? 46.016 52.140 43.922 1.00 17.83 282 SER C CA 1
ATOM 7440 C C . SER C 1 282 ? 46.844 52.021 45.193 1.00 18.68 282 SER C C 1
ATOM 7441 O O . SER C 1 282 ? 47.782 51.229 45.239 1.00 15.42 282 SER C O 1
ATOM 7444 N N . THR C 1 283 ? 46.500 52.793 46.221 1.00 15.94 283 THR C N 1
ATOM 7445 C CA . THR C 1 283 ? 47.237 52.730 47.477 1.00 18.88 283 THR C CA 1
ATOM 7446 C C . THR C 1 283 ? 46.489 51.955 48.559 1.00 18.96 283 THR C C 1
ATOM 7447 O O . THR C 1 283 ? 47.114 51.348 49.425 1.00 20.56 283 THR C O 1
ATOM 7451 N N . GLU C 1 284 ? 45.159 51.972 48.507 1.00 20.68 284 GLU C N 1
ATOM 7452 C CA . GLU C 1 284 ? 44.348 51.302 49.521 1.00 19.02 284 GLU C CA 1
ATOM 7453 C C . GLU C 1 284 ? 43.367 50.254 49.017 1.00 17.95 284 GLU C C 1
ATOM 7454 O O . GLU C 1 284 ? 42.816 49.499 49.814 1.00 17.63 284 GLU C O 1
ATOM 7460 N N . GLY C 1 285 ? 43.125 50.207 47.711 1.00 16.78 285 GLY C N 1
ATOM 7461 C CA . GLY C 1 285 ? 42.181 49.233 47.201 1.00 13.01 285 GLY C CA 1
ATOM 7462 C C . GLY C 1 285 ? 40.757 49.647 47.516 1.00 12.93 285 GLY C C 1
ATOM 7463 O O . GLY C 1 285 ? 39.878 48.805 47.714 1.00 12.17 285 GLY C O 1
ATOM 7464 N N . VAL C 1 286 ? 40.540 50.957 47.568 1.00 14.17 286 VAL C N 1
ATOM 7465 C CA . VAL C 1 286 ? 39.229 51.534 47.847 1.00 13.31 286 VAL C CA 1
ATOM 7466 C C . VAL C 1 286 ? 38.810 52.287 46.592 1.00 14.19 286 VAL C C 1
ATOM 7467 O O . VAL C 1 286 ? 39.479 53.222 46.169 1.00 14.63 286 VAL C O 1
ATOM 7471 N N . PHE C 1 287 ? 37.695 51.864 46.012 1.00 14.94 287 PHE C N 1
ATOM 7472 C CA . PHE C 1 287 ? 37.184 52.431 44.769 1.00 15.37 287 PHE C CA 1
ATOM 7473 C C . PHE C 1 287 ? 35.988 53.353 44.984 1.00 14.95 287 PHE C C 1
ATOM 7474 O O . PHE C 1 287 ? 34.867 52.902 45.242 1.00 15.51 287 PHE C O 1
ATOM 7482 N N . CYS C 1 288 ? 36.231 54.650 44.864 1.00 14.37 288 CYS C N 1
ATOM 7483 C CA . CYS C 1 288 ? 35.176 55.642 45.044 1.00 16.04 288 CYS C CA 1
ATOM 7484 C C . CYS C 1 288 ? 34.962 56.393 43.738 1.00 18.37 288 CYS C C 1
ATOM 7485 O O . CYS C 1 288 ? 35.778 56.280 42.823 1.00 19.67 288 CYS C O 1
ATOM 7488 N N . GLU C 1 289 ? 33.865 57.141 43.632 1.00 18.86 289 GLU C N 1
ATOM 7489 C CA . GLU C 1 289 ? 33.628 57.899 42.414 1.00 20.29 289 GLU C CA 1
ATOM 7490 C C . GLU C 1 289 ? 34.353 59.243 42.485 1.00 20.23 289 GLU C C 1
ATOM 7491 O O . GLU C 1 289 ? 34.760 59.688 43.569 1.00 18.06 289 GLU C O 1
ATOM 7497 N N . PRO C 1 290 ? 34.542 59.900 41.324 1.00 19.18 290 PRO C N 1
ATOM 7498 C CA . PRO C 1 290 ? 35.224 61.189 41.208 1.00 18.43 290 PRO C CA 1
ATOM 7499 C C . PRO C 1 290 ? 34.908 62.228 42.277 1.00 17.81 290 PRO C C 1
ATOM 7500 O O . PRO C 1 290 ? 35.819 62.739 42.922 1.00 15.50 290 PRO C O 1
ATOM 7504 N N . ALA C 1 291 ? 33.630 62.549 42.459 1.00 16.66 291 ALA C N 1
ATOM 7505 C CA . ALA C 1 291 ? 33.247 63.541 43.463 1.00 17.37 291 ALA C CA 1
ATOM 7506 C C . ALA C 1 291 ? 33.841 63.204 44.828 1.00 16.05 291 ALA C C 1
ATOM 7507 O O . ALA C 1 291 ? 34.390 64.075 45.512 1.00 18.27 291 ALA C O 1
ATOM 7509 N N . SER C 1 292 ? 33.719 61.939 45.217 1.00 15.69 292 SER C N 1
ATOM 7510 C CA . SER C 1 292 ? 34.240 61.458 46.495 1.00 15.84 292 SER C CA 1
ATOM 7511 C C . SER C 1 292 ? 35.707 61.817 46.681 1.00 17.31 292 SER C C 1
ATOM 7512 O O . SER C 1 292 ? 36.138 62.199 47.777 1.00 16.33 292 SER C O 1
ATOM 7515 N N . ALA C 1 293 ? 36.471 61.675 45.601 1.00 15.29 293 ALA C N 1
ATOM 7516 C CA . ALA C 1 293 ? 37.905 61.940 45.615 1.00 16.94 293 ALA C CA 1
ATOM 7517 C C . ALA C 1 293 ? 38.282 63.399 45.864 1.00 15.97 293 ALA C C 1
ATOM 7518 O O . ALA C 1 293 ? 39.429 63.700 46.187 1.00 16.81 293 ALA C O 1
ATOM 7520 N N . ALA C 1 294 ? 37.325 64.305 45.723 1.00 16.92 294 ALA C N 1
ATOM 7521 C CA . ALA C 1 294 ? 37.611 65.713 45.944 1.00 17.60 294 ALA C CA 1
ATOM 7522 C C . ALA C 1 294 ? 38.127 65.941 47.359 1.00 16.65 294 ALA C C 1
ATOM 7523 O O . ALA C 1 294 ? 38.972 66.799 47.585 1.00 17.09 294 ALA C O 1
ATOM 7525 N N . SER C 1 295 ? 37.619 65.167 48.313 1.00 18.34 295 SER C N 1
ATOM 7526 C CA . SER C 1 295 ? 38.044 65.319 49.703 1.00 19.19 295 SER C CA 1
ATOM 7527 C C . SER C 1 295 ? 39.538 65.034 49.862 1.00 18.84 295 SER C C 1
ATOM 7528 O O . SER C 1 295 ? 40.263 65.788 50.519 1.00 19.38 295 SER C O 1
ATOM 7531 N N . VAL C 1 296 ? 39.999 63.947 49.251 1.00 19.13 296 VAL C N 1
ATOM 7532 C CA . VAL C 1 296 ? 41.405 63.571 49.332 1.00 18.43 296 VAL C CA 1
ATOM 7533 C C . VAL C 1 296 ? 42.289 64.539 48.551 1.00 18.39 296 VAL C C 1
ATOM 7534 O O . VAL C 1 296 ? 43.403 64.850 48.978 1.00 17.93 296 VAL C O 1
ATOM 7538 N N . ALA C 1 297 ? 41.797 65.020 47.411 1.00 19.45 297 ALA C N 1
ATOM 7539 C CA . ALA C 1 297 ? 42.567 65.966 46.604 1.00 20.91 297 ALA C CA 1
ATOM 7540 C C . ALA C 1 297 ? 42.746 67.245 47.417 1.00 21.63 297 ALA C C 1
ATOM 7541 O O . ALA C 1 297 ? 43.770 67.928 47.320 1.00 20.03 297 ALA C O 1
ATOM 7543 N N . GLY C 1 298 ? 41.734 67.559 48.221 1.00 22.13 298 GLY C N 1
ATOM 7544 C CA . GLY C 1 298 ? 41.794 68.737 49.060 1.00 21.23 298 GLY C CA 1
ATOM 7545 C C . GLY C 1 298 ? 42.900 68.554 50.078 1.00 22.20 298 GLY C C 1
ATOM 7546 O O . GLY C 1 298 ? 43.684 69.472 50.330 1.00 21.06 298 GLY C O 1
ATOM 7547 N N . LEU C 1 299 ? 42.962 67.358 50.659 1.00 22.55 299 LEU C N 1
ATOM 7548 C CA . LEU C 1 299 ? 43.985 67.022 51.649 1.00 23.05 299 LEU C CA 1
ATOM 7549 C C . LEU C 1 299 ? 45.373 67.109 51.014 1.00 23.61 299 LEU C C 1
ATOM 7550 O O . LEU C 1 299 ? 46.301 67.681 51.588 1.00 23.73 299 LEU C O 1
ATOM 7555 N N . ILE C 1 300 ? 45.505 66.526 49.827 1.00 22.47 300 ILE C N 1
ATOM 7556 C CA . ILE C 1 300 ? 46.766 66.535 49.097 1.00 23.48 300 ILE C CA 1
ATOM 7557 C C . ILE C 1 300 ? 47.235 67.968 48.843 1.00 24.63 300 ILE C C 1
ATOM 7558 O O . ILE C 1 300 ? 48.411 68.293 49.040 1.00 24.72 300 ILE C O 1
ATOM 7563 N N . LYS C 1 301 ? 46.312 68.823 48.410 1.00 24.96 301 LYS C N 1
ATOM 7564 C CA . LYS C 1 301 ? 46.639 70.215 48.132 1.00 25.89 301 LYS C CA 1
ATOM 7565 C C . LYS C 1 301 ? 47.190 70.905 49.374 1.00 25.49 301 LYS C C 1
ATOM 7566 O O . LYS C 1 301 ? 48.214 71.579 49.316 1.00 25.86 301 LYS C O 1
ATOM 7572 N N . LEU C 1 302 ? 46.513 70.728 50.502 1.00 24.64 302 LEU C N 1
ATOM 7573 C CA . LEU C 1 302 ? 46.961 71.355 51.734 1.00 25.62 302 LEU C CA 1
ATOM 7574 C C . LEU C 1 302 ? 48.300 70.801 52.202 1.00 25.41 302 LEU C C 1
ATOM 7575 O O . LEU C 1 302 ? 49.129 71.539 52.734 1.00 25.87 302 LEU C O 1
ATOM 7580 N N . VAL C 1 303 ? 48.519 69.505 52.000 1.00 24.28 303 VAL C N 1
ATOM 7581 C CA . VAL C 1 303 ? 49.781 68.897 52.397 1.00 24.45 303 VAL C CA 1
ATOM 7582 C C . VAL C 1 303 ? 50.925 69.562 51.641 1.00 25.09 303 VAL C C 1
ATOM 7583 O O . VAL C 1 303 ? 51.916 69.982 52.236 1.00 25.11 303 VAL C O 1
ATOM 7587 N N . ARG C 1 304 ? 50.776 69.655 50.324 1.00 25.63 304 ARG C N 1
ATOM 7588 C CA . ARG C 1 304 ? 51.799 70.237 49.467 1.00 27.70 304 ARG C CA 1
ATOM 7589 C C . ARG C 1 304 ? 52.056 71.714 49.788 1.00 30.80 304 ARG C C 1
ATOM 7590 O O . ARG C 1 304 ? 53.117 72.259 49.520 1.00 31.45 304 ARG C O 1
ATOM 7598 N N . GLU C 1 305 ? 51.025 72.379 50.345 1.00 32.15 305 GLU C N 1
ATOM 7599 C CA . GLU C 1 305 ? 51.179 73.796 50.659 1.00 32.89 305 GLU C CA 1
ATOM 7600 C C . GLU C 1 305 ? 51.818 74.018 52.031 1.00 33.41 305 GLU C C 1
ATOM 7601 O O . GLU C 1 305 ? 52.037 75.135 52.477 1.00 33.57 305 GLU C O 1
ATOM 7607 N N . GLY C 1 306 ? 52.083 72.895 52.725 1.00 32.97 306 GLY C N 1
ATOM 7608 C CA . GLY C 1 306 ? 52.731 72.985 54.028 1.00 32.64 306 GLY C CA 1
ATOM 7609 C C . GLY C 1 306 ? 51.751 73.421 55.120 1.00 32.57 306 GLY C C 1
ATOM 7610 O O . GLY C 1 306 ? 52.119 74.048 56.104 1.00 33.03 306 GLY C O 1
ATOM 7611 N N . PHE C 1 307 ? 50.481 73.079 54.942 1.00 31.43 307 PHE C N 1
ATOM 7612 C CA . PHE C 1 307 ? 49.428 73.452 55.878 1.00 29.94 307 PHE C CA 1
ATOM 7613 C C . PHE C 1 307 ? 49.503 72.787 57.258 1.00 30.08 307 PHE C C 1
ATOM 7614 O O . PHE C 1 307 ? 49.272 73.433 58.284 1.00 29.38 307 PHE C O 1
ATOM 7622 N N . PHE C 1 308 ? 49.808 71.495 57.281 1.00 30.04 308 PHE C N 1
ATOM 7623 C CA . PHE C 1 308 ? 49.846 70.726 58.530 1.00 30.71 308 PHE C CA 1
ATOM 7624 C C . PHE C 1 308 ? 51.199 70.834 59.242 1.00 31.82 308 PHE C C 1
ATOM 7625 O O . PHE C 1 308 ? 52.228 71.153 58.658 1.00 31.81 308 PHE C O 1
ATOM 7633 N N . LYS C 1 309 ? 51.155 70.577 60.565 1.00 33.01 309 LYS C N 1
ATOM 7634 C CA . LYS C 1 309 ? 52.375 70.608 61.367 1.00 34.38 309 LYS C CA 1
ATOM 7635 C C . LYS C 1 309 ? 52.863 69.196 61.709 1.00 34.12 309 LYS C C 1
ATOM 7636 O O . LYS C 1 309 ? 53.980 68.983 62.160 1.00 35.18 309 LYS C O 1
ATOM 7642 N N . GLY C 1 310 ? 51.955 68.219 61.530 1.00 33.30 310 GLY C N 1
ATOM 7643 C CA . GLY C 1 310 ? 52.319 66.832 61.802 1.00 31.25 310 GLY C CA 1
ATOM 7644 C C . GLY C 1 310 ? 51.547 66.261 62.994 1.00 31.57 310 GLY C C 1
ATOM 7645 O O . GLY C 1 310 ? 51.312 66.930 63.991 1.00 30.71 310 GLY C O 1
ATOM 7646 N N . GLY C 1 311 ? 51.152 64.998 62.875 1.00 30.45 311 GLY C N 1
ATOM 7647 C CA . GLY C 1 311 ? 50.437 64.339 63.953 1.00 30.54 311 GLY C CA 1
ATOM 7648 C C . GLY C 1 311 ? 48.928 64.509 63.942 1.00 29.06 311 GLY C C 1
ATOM 7649 O O . GLY C 1 311 ? 48.234 63.915 64.761 1.00 28.90 311 GLY C O 1
ATOM 7650 N N . GLU C 1 312 ? 48.410 65.313 63.021 1.00 29.08 312 GLU C N 1
ATOM 7651 C CA . GLU C 1 312 ? 46.970 65.526 62.953 1.00 28.26 312 GLU C CA 1
ATOM 7652 C C . GLU C 1 312 ? 46.228 64.261 62.545 1.00 27.49 312 GLU C C 1
ATOM 7653 O O . GLU C 1 312 ? 46.788 63.370 61.903 1.00 27.42 312 GLU C O 1
ATOM 7659 N N . VAL C 1 313 ? 44.965 64.186 62.947 1.00 26.54 313 VAL C N 1
ATOM 7660 C CA . VAL C 1 313 ? 44.109 63.057 62.617 1.00 25.61 313 VAL C CA 1
ATOM 7661 C C . VAL C 1 313 ? 43.082 63.601 61.641 1.00 25.40 313 VAL C C 1
ATOM 7662 O O . VAL C 1 313 ? 42.325 64.520 61.972 1.00 24.62 313 VAL C O 1
ATOM 7666 N N . VAL C 1 314 ? 43.060 63.040 60.437 1.00 22.81 314 VAL C N 1
ATOM 7667 C CA . VAL C 1 314 ? 42.133 63.504 59.417 1.00 23.08 314 VAL C CA 1
ATOM 7668 C C . VAL C 1 314 ? 41.195 62.418 58.908 1.00 21.18 314 VAL C C 1
ATOM 7669 O O . VAL C 1 314 ? 41.606 61.274 58.714 1.00 21.29 314 VAL C O 1
ATOM 7673 N N . THR C 1 315 ? 39.930 62.780 58.715 1.00 19.98 315 THR C N 1
ATOM 7674 C CA . THR C 1 315 ? 38.947 61.848 58.172 1.00 19.33 315 THR C CA 1
ATOM 7675 C C . THR C 1 315 ? 38.469 62.440 56.851 1.00 17.99 315 THR C C 1
ATOM 7676 O O . THR C 1 315 ? 38.339 63.658 56.717 1.00 20.15 315 THR C O 1
ATOM 7680 N N . CYS C 1 316 ? 38.227 61.580 55.872 1.00 16.30 316 CYS C N 1
ATOM 7681 C CA . CYS C 1 316 ? 37.764 62.025 54.564 1.00 16.74 316 CYS C CA 1
ATOM 7682 C C . CYS C 1 316 ? 36.504 61.247 54.209 1.00 15.46 316 CYS C C 1
ATOM 7683 O O . CYS C 1 316 ? 36.442 60.042 54.419 1.00 17.28 316 CYS C O 1
ATOM 7686 N N . THR C 1 317 ? 35.495 61.929 53.684 1.00 16.16 317 THR C N 1
ATOM 7687 C CA . THR C 1 317 ? 34.281 61.233 53.292 1.00 14.06 317 THR C CA 1
ATOM 7688 C C . THR C 1 317 ? 34.359 60.850 51.816 1.00 15.13 317 THR C C 1
ATOM 7689 O O . THR C 1 317 ? 34.488 61.711 50.957 1.00 16.16 317 THR C O 1
ATOM 7693 N N . LEU C 1 318 ? 34.322 59.553 51.538 1.00 15.13 318 LEU C N 1
ATOM 7694 C CA . LEU C 1 318 ? 34.317 59.077 50.157 1.00 16.71 318 LEU C CA 1
ATOM 7695 C C . LEU C 1 318 ? 32.828 58.787 49.943 1.00 15.96 318 LEU C C 1
ATOM 7696 O O . LEU C 1 318 ? 32.323 57.697 50.209 1.00 18.54 318 LEU C O 1
ATOM 7701 N N . THR C 1 319 ? 32.143 59.821 49.479 1.00 15.37 319 THR C N 1
ATOM 7702 C CA . THR C 1 319 ? 30.698 59.851 49.263 1.00 15.22 319 THR C CA 1
ATOM 7703 C C . THR C 1 319 ? 30.001 58.795 48.405 1.00 15.34 319 THR C C 1
ATOM 7704 O O . THR C 1 319 ? 28.830 58.485 48.649 1.00 15.17 319 THR C O 1
ATOM 7708 N N . GLY C 1 320 ? 30.690 58.251 47.401 1.00 14.05 320 GLY C N 1
ATOM 7709 C CA . GLY C 1 320 ? 30.052 57.274 46.531 1.00 13.46 320 GLY C CA 1
ATOM 7710 C C . GLY C 1 320 ? 30.947 56.154 46.014 1.00 14.27 320 GLY C C 1
ATOM 7711 O O . GLY C 1 320 ? 32.169 56.284 45.961 1.00 13.32 320 GLY C O 1
ATOM 7712 N N . ASN C 1 321 ? 30.313 55.051 45.636 1.00 12.96 321 ASN C N 1
ATOM 7713 C CA . ASN C 1 321 ? 30.993 53.860 45.121 1.00 15.67 321 ASN C CA 1
ATOM 7714 C C . ASN C 1 321 ? 31.555 54.160 43.723 1.00 15.96 321 ASN C C 1
ATOM 7715 O O . ASN C 1 321 ? 30.879 54.778 42.904 1.00 14.35 321 ASN C O 1
ATOM 7720 N N . GLY C 1 322 ? 32.787 53.732 43.463 1.00 15.87 322 GLY C N 1
ATOM 7721 C CA . GLY C 1 322 ? 33.385 53.943 42.155 1.00 15.65 322 GLY C CA 1
ATOM 7722 C C . GLY C 1 322 ? 32.599 53.218 41.074 1.00 17.36 322 GLY C C 1
ATOM 7723 O O . GLY C 1 322 ? 32.658 53.583 39.897 1.00 17.08 322 GLY C O 1
ATOM 7724 N N . LEU C 1 323 ? 31.854 52.187 41.463 1.00 17.05 323 LEU C N 1
ATOM 7725 C CA . LEU C 1 323 ? 31.049 51.443 40.502 1.00 17.91 323 LEU C CA 1
ATOM 7726 C C . LEU C 1 323 ? 29.881 52.282 39.965 1.00 19.11 323 LEU C C 1
ATOM 7727 O O . LEU C 1 323 ? 29.218 51.881 39.016 1.00 18.00 323 LEU C O 1
ATOM 7732 N N . LYS C 1 324 ? 29.628 53.439 40.575 1.00 18.64 324 LYS C N 1
ATOM 7733 C CA . LYS C 1 324 ? 28.556 54.326 40.106 1.00 19.05 324 LYS C CA 1
ATOM 7734 C C . LYS C 1 324 ? 28.939 55.019 38.785 1.00 20.63 324 LYS C C 1
ATOM 7735 O O . LYS C 1 324 ? 28.066 55.405 38.009 1.00 20.31 324 LYS C O 1
ATOM 7741 N N . ASP C 1 325 ? 30.239 55.175 38.542 1.00 20.81 325 ASP C N 1
ATOM 7742 C CA . ASP C 1 325 ? 30.723 55.877 37.348 1.00 20.36 325 ASP C CA 1
ATOM 7743 C C . ASP C 1 325 ? 31.654 55.076 36.418 1.00 19.23 325 ASP C C 1
ATOM 7744 O O . ASP C 1 325 ? 32.865 55.329 36.359 1.00 17.55 325 ASP C O 1
ATOM 7749 N N . PRO C 1 326 ? 31.099 54.115 35.663 1.00 20.71 326 PRO C N 1
ATOM 7750 C CA . PRO C 1 326 ? 31.932 53.318 34.754 1.00 21.80 326 PRO C CA 1
ATOM 7751 C C . PRO C 1 326 ? 32.599 54.132 33.636 1.00 24.44 326 PRO C C 1
ATOM 7752 O O . PRO C 1 326 ? 33.672 53.768 33.143 1.00 22.75 326 PRO C O 1
ATOM 7756 N N . ASP C 1 327 ? 31.973 55.234 33.235 1.00 24.55 327 ASP C N 1
ATOM 7757 C CA . ASP C 1 327 ? 32.549 56.049 32.170 1.00 24.65 327 ASP C CA 1
ATOM 7758 C C . ASP C 1 327 ? 33.873 56.678 32.572 1.00 24.78 327 ASP C C 1
ATOM 7759 O O . ASP C 1 327 ? 34.850 56.615 31.824 1.00 24.44 327 ASP C O 1
ATOM 7764 N N . THR C 1 328 ? 33.930 57.283 33.751 1.00 21.86 328 THR C N 1
ATOM 7765 C CA . THR C 1 328 ? 35.184 57.890 34.164 1.00 21.17 328 THR C CA 1
ATOM 7766 C C . THR C 1 328 ? 36.247 56.811 34.382 1.00 22.19 328 THR C C 1
ATOM 7767 O O . THR C 1 328 ? 37.413 57.001 34.029 1.00 20.83 328 THR C O 1
ATOM 7771 N N . ALA C 1 329 ? 35.837 55.678 34.950 1.00 21.38 329 ALA C N 1
ATOM 7772 C CA . ALA C 1 329 ? 36.756 54.570 35.207 1.00 21.63 329 ALA C CA 1
ATOM 7773 C C . ALA C 1 329 ? 37.461 54.179 33.911 1.00 22.79 329 ALA C C 1
ATOM 7774 O O . ALA C 1 329 ? 38.684 54.052 33.866 1.00 25.33 329 ALA C O 1
ATOM 7776 N N . ILE C 1 330 ? 36.669 53.983 32.864 1.00 23.67 330 ILE C N 1
ATOM 7777 C CA . ILE C 1 330 ? 37.184 53.619 31.546 1.00 25.19 330 ILE C CA 1
ATOM 7778 C C . ILE C 1 330 ? 38.067 54.738 30.988 1.00 25.89 330 ILE C C 1
ATOM 7779 O O . ILE C 1 330 ? 39.141 54.484 30.444 1.00 26.70 330 ILE C O 1
ATOM 7784 N N . LYS C 1 331 ? 37.617 55.978 31.149 1.00 26.69 331 LYS C N 1
ATOM 7785 C CA . LYS C 1 331 ? 38.351 57.137 30.660 1.00 29.66 331 LYS C CA 1
ATOM 7786 C C . LYS C 1 331 ? 39.770 57.273 31.217 1.00 30.57 331 LYS C C 1
ATOM 7787 O O . LYS C 1 331 ? 40.684 57.659 30.491 1.00 29.53 331 LYS C O 1
ATOM 7793 N N . VAL C 1 332 ? 39.964 56.961 32.497 1.00 30.27 332 VAL C N 1
ATOM 7794 C CA . VAL C 1 332 ? 41.289 57.086 33.098 1.00 30.09 332 VAL C CA 1
ATOM 7795 C C . VAL C 1 332 ? 42.185 55.875 32.866 1.00 32.33 332 VAL C C 1
ATOM 7796 O O . VAL C 1 332 ? 43.362 55.895 33.228 1.00 32.14 332 VAL C O 1
ATOM 7800 N N . CYS C 1 333 ? 41.629 54.829 32.264 1.00 34.82 333 CYS C N 1
ATOM 7801 C CA . CYS C 1 333 ? 42.384 53.610 32.000 1.00 40.55 333 CYS C CA 1
ATOM 7802 C C . CYS C 1 333 ? 43.110 53.615 30.663 1.00 42.90 333 CYS C C 1
ATOM 7803 O O . CYS C 1 333 ? 42.660 54.221 29.693 1.00 43.31 333 CYS C O 1
ATOM 7806 N N . GLU C 1 334 ? 44.241 52.925 30.627 1.00 46.63 334 GLU C N 1
ATOM 7807 C CA . GLU C 1 334 ? 45.041 52.818 29.418 1.00 50.09 334 GLU C CA 1
ATOM 7808 C C . GLU C 1 334 ? 45.007 51.346 29.025 1.00 50.24 334 GLU C C 1
ATOM 7809 O O . GLU C 1 334 ? 45.296 50.477 29.849 1.00 51.52 334 GLU C O 1
ATOM 7815 N N . GLU C 1 335 ? 44.629 51.063 27.780 1.00 50.06 335 GLU C N 1
ATOM 7816 C CA . GLU C 1 335 ? 44.539 49.681 27.316 1.00 49.40 335 GLU C CA 1
ATOM 7817 C C . GLU C 1 335 ? 45.801 48.888 27.653 1.00 47.38 335 GLU C C 1
ATOM 7818 O O . GLU C 1 335 ? 46.892 49.450 27.768 1.00 46.78 335 GLU C O 1
ATOM 7824 N N . PRO C 1 336 ? 45.658 47.566 27.830 1.00 46.02 336 PRO C N 1
ATOM 7825 C CA . PRO C 1 336 ? 46.768 46.668 28.162 1.00 45.70 336 PRO C CA 1
ATOM 7826 C C . PRO C 1 336 ? 47.997 46.809 27.259 1.00 45.94 336 PRO C C 1
ATOM 7827 O O . PRO C 1 336 ? 47.893 47.240 26.110 1.00 46.27 336 PRO C O 1
ATOM 7831 N N . ILE C 1 337 ? 49.160 46.450 27.795 1.00 45.43 337 ILE C N 1
ATOM 7832 C CA . ILE C 1 337 ? 50.409 46.510 27.040 1.00 45.54 337 ILE C CA 1
ATOM 7833 C C . ILE C 1 337 ? 50.516 45.243 26.200 1.00 44.20 337 ILE C C 1
ATOM 7834 O O . ILE C 1 337 ? 50.502 44.134 26.734 1.00 43.85 337 ILE C O 1
ATOM 7839 N N . THR C 1 338 ? 50.614 45.409 24.886 1.00 43.92 338 THR C N 1
ATOM 7840 C CA . THR C 1 338 ? 50.720 44.267 23.986 1.00 43.04 338 THR C CA 1
ATOM 7841 C C . THR C 1 338 ? 52.093 43.616 24.124 1.00 42.29 338 THR C C 1
ATOM 7842 O O . THR C 1 338 ? 53.117 44.301 24.137 1.00 42.13 338 THR C O 1
ATOM 7846 N N . VAL C 1 339 ? 52.108 42.292 24.225 1.00 42.00 339 VAL C N 1
ATOM 7847 C CA . VAL C 1 339 ? 53.356 41.553 24.374 1.00 41.85 339 VAL C CA 1
ATOM 7848 C C . VAL C 1 339 ? 53.251 40.160 23.754 1.00 41.81 339 VAL C C 1
ATOM 7849 O O . VAL C 1 339 ? 52.193 39.526 23.796 1.00 40.38 339 VAL C O 1
ATOM 7853 N N . PRO C 1 340 ? 54.354 39.673 23.162 1.00 41.85 340 PRO C N 1
ATOM 7854 C CA . PRO C 1 340 ? 54.403 38.351 22.528 1.00 42.93 340 PRO C CA 1
ATOM 7855 C C . PRO C 1 340 ? 54.137 37.219 23.518 1.00 43.35 340 PRO C C 1
ATOM 7856 O O . PRO C 1 340 ? 54.394 37.356 24.713 1.00 42.83 340 PRO C O 1
ATOM 7860 N N . PRO C 1 341 ? 53.612 36.085 23.028 1.00 44.68 341 PRO C N 1
ATOM 7861 C CA . PRO C 1 341 ? 53.319 34.927 23.876 1.00 45.28 341 PRO C CA 1
ATOM 7862 C C . PRO C 1 341 ? 54.611 34.182 24.202 1.00 45.84 341 PRO C C 1
ATOM 7863 O O . PRO C 1 341 ? 54.797 33.031 23.800 1.00 46.50 341 PRO C O 1
ATOM 7867 N N . ASP C 1 342 ? 55.502 34.854 24.923 1.00 45.79 342 ASP C N 1
ATOM 7868 C CA . ASP C 1 342 ? 56.787 34.279 25.296 1.00 45.56 342 ASP C CA 1
ATOM 7869 C C . ASP C 1 342 ? 57.185 34.657 26.720 1.00 45.22 342 ASP C C 1
ATOM 7870 O O . ASP C 1 342 ? 57.303 35.838 27.057 1.00 46.42 342 ASP C O 1
ATOM 7875 N N . PHE C 1 343 ? 57.394 33.638 27.546 1.00 44.35 343 PHE C N 1
ATOM 7876 C CA . PHE C 1 343 ? 57.780 33.817 28.939 1.00 43.57 343 PHE C CA 1
ATOM 7877 C C . PHE C 1 343 ? 58.825 34.913 29.147 1.00 44.14 343 PHE C C 1
ATOM 7878 O O . PHE C 1 343 ? 58.581 35.885 29.864 1.00 42.67 343 PHE C O 1
ATOM 7886 N N . ASP C 1 344 ? 59.988 34.752 28.524 1.00 44.80 344 ASP C N 1
ATOM 7887 C CA . ASP C 1 344 ? 61.067 35.725 28.660 1.00 46.24 344 ASP C CA 1
ATOM 7888 C C . ASP C 1 344 ? 60.631 37.151 28.319 1.00 45.81 344 ASP C C 1
ATOM 7889 O O . ASP C 1 344 ? 60.980 38.095 29.027 1.00 45.88 344 ASP C O 1
ATOM 7894 N N . GLU C 1 345 ? 59.871 37.306 27.238 1.00 45.76 345 GLU C N 1
ATOM 7895 C CA . GLU C 1 345 ? 59.389 38.622 26.825 1.00 45.68 345 GLU C CA 1
ATOM 7896 C C . GLU C 1 345 ? 58.562 39.246 27.949 1.00 44.45 345 GLU C C 1
ATOM 7897 O O . GLU C 1 345 ? 58.838 40.358 28.397 1.00 44.44 345 GLU C O 1
ATOM 7903 N N . VAL C 1 346 ? 57.547 38.515 28.398 1.00 43.54 346 VAL C N 1
ATOM 7904 C CA . VAL C 1 346 ? 56.668 38.978 29.468 1.00 42.88 346 VAL C CA 1
ATOM 7905 C C . VAL C 1 346 ? 57.449 39.411 30.704 1.00 43.52 346 VAL C C 1
ATOM 7906 O O . VAL C 1 346 ? 57.221 40.492 31.246 1.00 43.56 346 VAL C O 1
ATOM 7910 N N . VAL C 1 347 ? 58.374 38.566 31.145 1.00 44.57 347 VAL C N 1
ATOM 7911 C CA . VAL C 1 347 ? 59.181 38.869 32.319 1.00 45.43 347 VAL C CA 1
ATOM 7912 C C . VAL C 1 347 ? 59.954 40.175 32.136 1.00 46.31 347 VAL C C 1
ATOM 7913 O O . VAL C 1 347 ? 60.248 40.875 33.105 1.00 46.55 347 VAL C O 1
ATOM 7917 N N . LYS C 1 348 ? 60.276 40.503 30.889 1.00 47.77 348 LYS C N 1
ATOM 7918 C CA . LYS C 1 348 ? 61.005 41.732 30.596 1.00 49.25 348 LYS C CA 1
ATOM 7919 C C . LYS C 1 348 ? 60.100 42.949 30.741 1.00 49.59 348 LYS C C 1
ATOM 7920 O O . LYS C 1 348 ? 60.514 43.977 31.273 1.00 49.26 348 LYS C O 1
ATOM 7926 N N . VAL C 1 349 ? 58.863 42.826 30.270 1.00 50.32 349 VAL C N 1
ATOM 7927 C CA . VAL C 1 349 ? 57.903 43.920 30.362 1.00 50.95 349 VAL C CA 1
ATOM 7928 C C . VAL C 1 349 ? 57.666 44.279 31.825 1.00 51.36 349 VAL C C 1
ATOM 7929 O O . VAL C 1 349 ? 57.567 45.453 32.179 1.00 51.57 349 VAL C O 1
ATOM 7933 N N . LEU C 1 350 ? 57.571 43.257 32.669 1.00 51.59 350 LEU C N 1
ATOM 7934 C CA . LEU C 1 350 ? 57.359 43.455 34.098 1.00 52.58 350 LEU C CA 1
ATOM 7935 C C . LEU C 1 350 ? 58.722 43.682 34.754 1.00 53.20 350 LEU C C 1
ATOM 7936 O O . LEU C 1 350 ? 59.723 43.864 34.061 1.00 54.00 350 LEU C O 1
ATOM 7941 N N . GLY C 1 351 ? 58.762 43.681 36.082 1.00 54.32 351 GLY C N 1
ATOM 7942 C CA . GLY C 1 351 ? 60.030 43.864 36.773 1.00 55.09 351 GLY C CA 1
ATOM 7943 C C . GLY C 1 351 ? 60.797 42.553 36.743 1.00 55.31 351 GLY C C 1
ATOM 7944 O O . GLY C 1 351 ? 61.520 42.264 35.787 1.00 54.61 351 GLY C O 1
ATOM 7945 N N . PHE C 1 352 ? 60.637 41.761 37.799 1.00 55.76 352 PHE C N 1
ATOM 7946 C CA . PHE C 1 352 ? 61.271 40.448 37.903 1.00 56.07 352 PHE C CA 1
ATOM 7947 C C . PHE C 1 352 ? 62.758 40.444 37.542 1.00 56.87 352 PHE C C 1
ATOM 7948 O O . PHE C 1 352 ? 63.124 39.787 36.542 1.00 56.97 352 PHE C O 1
ATOM 7957 N N . ARG D 1 3 ? 32.668 47.097 66.807 1.00 36.34 3 ARG D N 1
ATOM 7958 C CA . ARG D 1 3 ? 33.206 47.494 65.474 1.00 35.76 3 ARG D CA 1
ATOM 7959 C C . ARG D 1 3 ? 33.587 46.286 64.627 1.00 34.00 3 ARG D C 1
ATOM 7960 O O . ARG D 1 3 ? 34.185 45.329 65.118 1.00 34.46 3 ARG D O 1
ATOM 7968 N N . TRP D 1 4 ? 33.241 46.339 63.346 1.00 30.61 4 TRP D N 1
ATOM 7969 C CA . TRP D 1 4 ? 33.568 45.258 62.423 1.00 27.09 4 TRP D CA 1
ATOM 7970 C C . TRP D 1 4 ? 34.992 45.483 61.919 1.00 25.90 4 TRP D C 1
ATOM 7971 O O . TRP D 1 4 ? 35.366 46.608 61.602 1.00 23.47 4 TRP D O 1
ATOM 7982 N N . GLN D 1 5 ? 35.789 44.421 61.850 1.00 26.23 5 GLN D N 1
ATOM 7983 C CA . GLN D 1 5 ? 37.167 44.570 61.387 1.00 27.50 5 GLN D CA 1
ATOM 7984 C C . GLN D 1 5 ? 37.596 43.558 60.326 1.00 25.50 5 GLN D C 1
ATOM 7985 O O . GLN D 1 5 ? 38.782 43.245 60.211 1.00 25.47 5 GLN D O 1
ATOM 7991 N N . GLY D 1 6 ? 36.643 43.049 59.551 1.00 21.98 6 GLY D N 1
ATOM 7992 C CA . GLY D 1 6 ? 36.991 42.093 58.515 1.00 21.32 6 GLY D CA 1
ATOM 7993 C C . GLY D 1 6 ? 36.731 40.652 58.912 1.00 21.51 6 GLY D C 1
ATOM 7994 O O . GLY D 1 6 ? 36.636 40.336 60.098 1.00 20.12 6 GLY D O 1
ATOM 7995 N N . ILE D 1 7 ? 36.648 39.767 57.925 1.00 19.42 7 ILE D N 1
ATOM 7996 C CA . ILE D 1 7 ? 36.363 38.360 58.202 1.00 22.21 7 ILE D CA 1
ATOM 7997 C C . ILE D 1 7 ? 37.468 37.560 58.900 1.00 22.42 7 ILE D C 1
ATOM 7998 O O . ILE D 1 7 ? 37.165 36.670 59.695 1.00 22.63 7 ILE D O 1
ATOM 8003 N N . ILE D 1 8 ? 38.734 37.855 58.612 1.00 21.27 8 ILE D N 1
ATOM 8004 C CA . ILE D 1 8 ? 39.824 37.115 59.253 1.00 23.02 8 ILE D CA 1
ATOM 8005 C C . ILE D 1 8 ? 39.824 37.333 60.768 1.00 24.65 8 ILE D C 1
ATOM 8006 O O . ILE D 1 8 ? 39.920 36.380 61.540 1.00 25.97 8 ILE D O 1
ATOM 8011 N N . LYS D 1 9 ? 39.706 38.584 61.193 1.00 25.79 9 LYS D N 1
ATOM 8012 C CA . LYS D 1 9 ? 39.689 38.891 62.621 1.00 28.42 9 LYS D CA 1
ATOM 8013 C C . LYS D 1 9 ? 38.463 38.294 63.309 1.00 28.65 9 LYS D C 1
ATOM 8014 O O . LYS D 1 9 ? 38.526 37.871 64.463 1.00 28.59 9 LYS D O 1
ATOM 8020 N N . GLN D 1 10 ? 37.347 38.256 62.592 1.00 26.79 10 GLN D N 1
ATOM 8021 C CA . GLN D 1 10 ? 36.111 37.731 63.146 1.00 27.62 10 GLN D CA 1
ATOM 8022 C C . GLN D 1 10 ? 36.075 36.210 63.279 1.00 27.04 10 GLN D C 1
ATOM 8023 O O . GLN D 1 10 ? 35.590 35.686 64.278 1.00 26.26 10 GLN D O 1
ATOM 8029 N N . TYR D 1 11 ? 36.586 35.506 62.273 1.00 25.86 11 TYR D N 1
ATOM 8030 C CA . TYR D 1 11 ? 36.554 34.046 62.263 1.00 27.26 11 TYR D CA 1
ATOM 8031 C C . TYR D 1 11 ? 37.939 33.426 62.253 1.00 27.15 11 TYR D C 1
ATOM 8032 O O . TYR D 1 11 ? 38.158 32.369 61.663 1.00 24.93 11 TYR D O 1
ATOM 8041 N N . LYS D 1 12 ? 38.862 34.090 62.936 1.00 28.72 12 LYS D N 1
ATOM 8042 C CA . LYS D 1 12 ? 40.252 33.662 63.009 1.00 30.36 12 LYS D CA 1
ATOM 8043 C C . LYS D 1 12 ? 40.470 32.195 63.367 1.00 30.36 12 LYS D C 1
ATOM 8044 O O . LYS D 1 12 ? 41.306 31.527 62.760 1.00 31.54 12 LYS D O 1
ATOM 8050 N N . LYS D 1 13 ? 39.724 31.681 64.338 1.00 29.70 13 LYS D N 1
ATOM 8051 C CA . LYS D 1 13 ? 39.914 30.288 64.733 1.00 30.91 13 LYS D CA 1
ATOM 8052 C C . LYS D 1 13 ? 39.518 29.281 63.658 1.00 30.26 13 LYS D C 1
ATOM 8053 O O . LYS D 1 13 ? 39.914 28.116 63.716 1.00 29.97 13 LYS D O 1
ATOM 8059 N N . TYR D 1 14 ? 38.756 29.733 62.666 1.00 28.03 14 TYR D N 1
ATOM 8060 C CA . TYR D 1 14 ? 38.315 28.857 61.586 1.00 26.72 14 TYR D CA 1
ATOM 8061 C C . TYR D 1 14 ? 39.211 28.945 60.354 1.00 25.96 14 TYR D C 1
ATOM 8062 O O . TYR D 1 14 ? 38.997 28.228 59.373 1.00 25.63 14 TYR D O 1
ATOM 8071 N N . LEU D 1 15 ? 40.223 29.805 60.407 1.00 25.48 15 LEU D N 1
ATOM 8072 C CA . LEU D 1 15 ? 41.099 30.002 59.257 1.00 26.02 15 LEU D CA 1
ATOM 8073 C C . LEU D 1 15 ? 42.556 29.645 59.472 1.00 26.23 15 LEU D C 1
ATOM 8074 O O . LEU D 1 15 ? 43.057 29.687 60.596 1.00 28.60 15 LEU D O 1
ATOM 8079 N N . PRO D 1 16 ? 43.264 29.299 58.382 1.00 27.20 16 PRO D N 1
ATOM 8080 C CA . PRO D 1 16 ? 44.683 28.933 58.438 1.00 27.78 16 PRO D CA 1
ATOM 8081 C C . PRO D 1 16 ? 45.590 30.139 58.673 1.00 28.94 16 PRO D C 1
ATOM 8082 O O . PRO D 1 16 ? 46.378 30.523 57.807 1.00 28.52 16 PRO D O 1
ATOM 8086 N N . VAL D 1 17 ? 45.460 30.736 59.853 1.00 28.04 17 VAL D N 1
ATOM 8087 C CA . VAL D 1 17 ? 46.263 31.889 60.234 1.00 29.72 17 VAL D CA 1
ATOM 8088 C C . VAL D 1 17 ? 46.586 31.778 61.720 1.00 30.55 17 VAL D C 1
ATOM 8089 O O . VAL D 1 17 ? 45.896 31.078 62.456 1.00 30.17 17 VAL D O 1
ATOM 8093 N N . ASP D 1 18 ? 47.645 32.452 62.150 1.00 32.77 18 ASP D N 1
ATOM 8094 C CA . ASP D 1 18 ? 48.006 32.468 63.560 1.00 34.88 18 ASP D CA 1
ATOM 8095 C C . ASP D 1 18 ? 48.189 33.927 63.953 1.00 36.87 18 ASP D C 1
ATOM 8096 O O . ASP D 1 18 ? 47.948 34.824 63.143 1.00 36.19 18 ASP D O 1
ATOM 8101 N N . GLU D 1 19 ? 48.615 34.170 65.187 1.00 38.23 19 GLU D N 1
ATOM 8102 C CA . GLU D 1 19 ? 48.790 35.535 65.674 1.00 40.48 19 GLU D CA 1
ATOM 8103 C C . GLU D 1 19 ? 49.864 36.324 64.922 1.00 39.40 19 GLU D C 1
ATOM 8104 O O . GLU D 1 19 ? 49.928 37.547 65.024 1.00 39.93 19 GLU D O 1
ATOM 8110 N N . ASN D 1 20 ? 50.700 35.630 64.160 1.00 38.31 20 ASN D N 1
ATOM 8111 C CA . ASN D 1 20 ? 51.768 36.289 63.419 1.00 37.48 20 ASN D CA 1
ATOM 8112 C C . ASN D 1 20 ? 51.400 36.621 61.970 1.00 35.86 20 ASN D C 1
ATOM 8113 O O . ASN D 1 20 ? 52.123 37.352 61.293 1.00 35.13 20 ASN D O 1
ATOM 8118 N N . THR D 1 21 ? 50.275 36.092 61.500 1.00 33.61 21 THR D N 1
ATOM 8119 C CA . THR D 1 21 ? 49.828 36.342 60.128 1.00 30.51 21 THR D CA 1
ATOM 8120 C C . THR D 1 21 ? 49.416 37.802 59.945 1.00 29.07 21 THR D C 1
ATOM 8121 O O . THR D 1 21 ? 48.605 38.326 60.708 1.00 28.03 21 THR D O 1
ATOM 8125 N N . PRO D 1 22 ? 49.982 38.487 58.941 1.00 28.23 22 PRO D N 1
ATOM 8126 C CA . PRO D 1 22 ? 49.615 39.891 58.718 1.00 28.44 22 PRO D CA 1
ATOM 8127 C C . PRO D 1 22 ? 48.216 39.934 58.104 1.00 28.31 22 PRO D C 1
ATOM 8128 O O . PRO D 1 22 ? 47.943 39.228 57.131 1.00 28.56 22 PRO D O 1
ATOM 8132 N N . ILE D 1 23 ? 47.331 40.749 58.671 1.00 25.86 23 ILE D N 1
ATOM 8133 C CA . ILE D 1 23 ? 45.966 40.825 58.161 1.00 25.42 23 ILE D CA 1
ATOM 8134 C C . ILE D 1 23 ? 45.737 41.995 57.218 1.00 23.88 23 ILE D C 1
ATOM 8135 O O . ILE D 1 23 ? 45.793 43.151 57.634 1.00 24.53 23 ILE D O 1
ATOM 8140 N N . VAL D 1 24 ? 45.487 41.686 55.948 1.00 22.70 24 VAL D N 1
ATOM 8141 C CA . VAL D 1 24 ? 45.210 42.710 54.945 1.00 20.21 24 VAL D CA 1
ATOM 8142 C C . VAL D 1 24 ? 43.702 42.651 54.733 1.00 19.76 24 VAL D C 1
ATOM 8143 O O . VAL D 1 24 ? 43.198 41.769 54.038 1.00 19.55 24 VAL D O 1
ATOM 8147 N N . THR D 1 25 ? 42.985 43.585 55.342 1.00 18.35 25 THR D N 1
ATOM 8148 C CA . THR D 1 25 ? 41.534 43.600 55.242 1.00 17.89 25 THR D CA 1
ATOM 8149 C C . THR D 1 25 ? 40.993 44.945 54.763 1.00 17.85 25 THR D C 1
ATOM 8150 O O . THR D 1 25 ? 41.578 46.006 54.959 1.00 18.27 25 THR D O 1
ATOM 8154 N N . LEU D 1 26 ? 39.845 44.858 54.063 1.00 17.22 26 LEU D N 1
ATOM 8155 C CA . LEU D 1 26 ? 39.135 46.066 53.662 1.00 18.25 26 LEU D CA 1
ATOM 8156 C C . LEU D 1 26 ? 37.753 46.116 54.326 1.00 17.39 26 LEU D C 1
ATOM 8157 O O . LEU D 1 26 ? 36.785 46.646 53.794 1.00 19.48 26 LEU D O 1
ATOM 8162 N N . TYR D 1 27 ? 37.682 45.486 55.519 1.00 17.03 27 TYR D N 1
ATOM 8163 C CA . TYR D 1 27 ? 36.420 45.407 56.249 1.00 17.41 27 TYR D CA 1
ATOM 8164 C C . TYR D 1 27 ? 35.327 44.661 55.460 1.00 17.70 27 TYR D C 1
ATOM 8165 O O . TYR D 1 27 ? 34.141 44.935 55.573 1.00 19.62 27 TYR D O 1
ATOM 8174 N N . GLU D 1 28 ? 35.735 43.690 54.654 1.00 16.54 28 GLU D N 1
ATOM 8175 C CA . GLU D 1 28 ? 34.804 42.892 53.873 1.00 17.63 28 GLU D CA 1
ATOM 8176 C C . GLU D 1 28 ? 33.968 42.039 54.819 1.00 17.91 28 GLU D C 1
ATOM 8177 O O . GLU D 1 28 ? 34.288 41.908 55.998 1.00 17.81 28 GLU D O 1
ATOM 8183 N N . GLY D 1 29 ? 32.889 41.468 54.300 1.00 19.06 29 GLY D N 1
ATOM 8184 C CA . GLY D 1 29 ? 32.033 40.638 55.122 1.00 20.21 29 GLY D CA 1
ATOM 8185 C C . GLY D 1 29 ? 31.041 41.461 55.912 1.00 19.54 29 GLY D C 1
ATOM 8186 O O . GLY D 1 29 ? 30.938 42.676 55.721 1.00 19.17 29 GLY D O 1
ATOM 8187 N N . ASN D 1 30 ? 30.328 40.791 56.812 1.00 19.13 30 ASN D N 1
ATOM 8188 C CA . ASN D 1 30 ? 29.311 41.406 57.667 1.00 20.24 30 ASN D CA 1
ATOM 8189 C C . ASN D 1 30 ? 28.270 42.154 56.839 1.00 20.62 30 ASN D C 1
ATOM 8190 O O . ASN D 1 30 ? 27.658 43.116 57.304 1.00 22.31 30 ASN D O 1
ATOM 8195 N N . THR D 1 31 ? 28.074 41.690 55.608 1.00 21.36 31 THR D N 1
ATOM 8196 C CA . THR D 1 31 ? 27.108 42.287 54.698 1.00 20.47 31 THR D CA 1
ATOM 8197 C C . THR D 1 31 ? 25.702 41.987 55.206 1.00 21.72 31 THR D C 1
ATOM 8198 O O . THR D 1 31 ? 25.476 40.986 55.885 1.00 22.66 31 THR D O 1
ATOM 8202 N N . PRO D 1 32 ? 24.732 42.845 54.867 1.00 22.14 32 PRO D N 1
ATOM 8203 C CA . PRO D 1 32 ? 23.345 42.669 55.308 1.00 20.99 32 PRO D CA 1
ATOM 8204 C C . PRO D 1 32 ? 22.669 41.357 54.932 1.00 21.65 32 PRO D C 1
ATOM 8205 O O . PRO D 1 32 ? 22.841 40.841 53.825 1.00 20.82 32 PRO D O 1
ATOM 8209 N N . LEU D 1 33 ? 21.908 40.823 55.879 1.00 21.91 33 LEU D N 1
ATOM 8210 C CA . LEU D 1 33 ? 21.105 39.630 55.653 1.00 21.72 33 LEU D CA 1
ATOM 8211 C C . LEU D 1 33 ? 19.713 40.258 55.725 1.00 22.53 33 LEU D C 1
ATOM 8212 O O . LEU D 1 33 ? 19.131 40.421 56.796 1.00 21.76 33 LEU D O 1
ATOM 8217 N N . ILE D 1 34 ? 19.192 40.631 54.567 1.00 24.25 34 ILE D N 1
ATOM 8218 C CA . ILE D 1 34 ? 17.906 41.311 54.489 1.00 23.07 34 ILE D CA 1
ATOM 8219 C C . ILE D 1 34 ? 16.682 40.408 54.385 1.00 21.87 34 ILE D C 1
ATOM 8220 O O . ILE D 1 34 ? 16.571 39.601 53.465 1.00 21.84 34 ILE D O 1
ATOM 8225 N N . GLU D 1 35 ? 15.769 40.545 55.340 1.00 21.28 35 GLU D N 1
ATOM 8226 C CA . GLU D 1 35 ? 14.536 39.770 55.322 1.00 22.61 35 GLU D CA 1
ATOM 8227 C C . GLU D 1 35 ? 13.656 40.370 54.236 1.00 21.74 35 GLU D C 1
ATOM 8228 O O . GLU D 1 35 ? 13.199 41.507 54.348 1.00 21.44 35 GLU D O 1
ATOM 8234 N N . ALA D 1 36 ? 13.426 39.594 53.183 1.00 19.87 36 ALA D N 1
ATOM 8235 C CA . ALA D 1 36 ? 12.649 40.050 52.044 1.00 21.36 36 ALA D CA 1
ATOM 8236 C C . ALA D 1 36 ? 11.179 39.655 52.081 1.00 21.27 36 ALA D C 1
ATOM 8237 O O . ALA D 1 36 ? 10.756 38.777 51.331 1.00 22.18 36 ALA D O 1
ATOM 8239 N N . ASP D 1 37 ? 10.405 40.312 52.943 1.00 22.40 37 ASP D N 1
ATOM 8240 C CA . ASP D 1 37 ? 8.977 40.030 53.057 1.00 23.87 37 ASP D CA 1
ATOM 8241 C C . ASP D 1 37 ? 8.202 40.454 51.810 1.00 22.59 37 ASP D C 1
ATOM 8242 O O . ASP D 1 37 ? 7.282 39.754 51.390 1.00 22.51 37 ASP D O 1
ATOM 8247 N N . ASN D 1 38 ? 8.556 41.604 51.234 1.00 22.19 38 ASN D N 1
ATOM 8248 C CA . ASN D 1 38 ? 7.884 42.085 50.024 1.00 20.93 38 ASN D CA 1
ATOM 8249 C C . ASN D 1 38 ? 8.095 41.075 48.892 1.00 20.26 38 ASN D C 1
ATOM 8250 O O . ASN D 1 38 ? 7.160 40.723 48.175 1.00 19.99 38 ASN D O 1
ATOM 8255 N N . LEU D 1 39 ? 9.334 40.621 48.734 1.00 19.62 39 LEU D N 1
ATOM 8256 C CA . LEU D 1 39 ? 9.675 39.662 47.691 1.00 20.71 39 LEU D CA 1
ATOM 8257 C C . LEU D 1 39 ? 8.897 38.363 47.875 1.00 21.03 39 LEU D C 1
ATOM 8258 O O . LEU D 1 39 ? 8.349 37.817 46.914 1.00 19.23 39 LEU D O 1
ATOM 8263 N N . ALA D 1 40 ? 8.849 37.883 49.114 1.00 20.00 40 ALA D N 1
ATOM 8264 C CA . ALA D 1 40 ? 8.141 36.651 49.435 1.00 21.06 40 ALA D CA 1
ATOM 8265 C C . ALA D 1 40 ? 6.675 36.758 49.040 1.00 21.43 40 ALA D C 1
ATOM 8266 O O . ALA D 1 40 ? 6.128 35.868 48.386 1.00 20.94 40 ALA D O 1
ATOM 8268 N N . ARG D 1 41 ? 6.038 37.855 49.436 1.00 22.99 41 ARG D N 1
ATOM 8269 C CA . ARG D 1 41 ? 4.636 38.054 49.111 1.00 22.56 41 ARG D CA 1
ATOM 8270 C C . ARG D 1 41 ? 4.473 38.223 47.606 1.00 20.27 41 ARG D C 1
ATOM 8271 O O . ARG D 1 41 ? 3.479 37.791 47.037 1.00 20.96 41 ARG D O 1
ATOM 8279 N N . ALA D 1 42 ? 5.462 38.828 46.962 1.00 18.41 42 ALA D N 1
ATOM 8280 C CA . ALA D 1 42 ? 5.400 39.045 45.520 1.00 20.64 42 ALA D CA 1
ATOM 8281 C C . ALA D 1 42 ? 5.424 37.743 44.717 1.00 21.70 42 ALA D C 1
ATOM 8282 O O . ALA D 1 42 ? 4.764 37.641 43.681 1.00 23.67 42 ALA D O 1
ATOM 8284 N N . ILE D 1 43 ? 6.173 36.750 45.187 1.00 21.71 43 ILE D N 1
ATOM 8285 C CA . ILE D 1 43 ? 6.255 35.480 44.477 1.00 24.60 43 ILE D CA 1
ATOM 8286 C C . ILE D 1 43 ? 5.367 34.409 45.105 1.00 25.96 43 ILE D C 1
ATOM 8287 O O . ILE D 1 43 ? 5.228 33.316 44.560 1.00 27.76 43 ILE D O 1
ATOM 8292 N N . GLY D 1 44 ? 4.772 34.723 46.252 1.00 25.49 44 GLY D N 1
ATOM 8293 C CA . GLY D 1 44 ? 3.900 33.768 46.911 1.00 26.60 44 GLY D CA 1
ATOM 8294 C C . GLY D 1 44 ? 4.597 32.737 47.782 1.00 26.45 44 GLY D C 1
ATOM 8295 O O . GLY D 1 44 ? 4.069 31.642 47.993 1.00 25.97 44 GLY D O 1
ATOM 8296 N N . PHE D 1 45 ? 5.772 33.082 48.300 1.00 24.68 45 PHE D N 1
ATOM 8297 C CA . PHE D 1 45 ? 6.523 32.172 49.162 1.00 26.76 45 PHE D CA 1
ATOM 8298 C C . PHE D 1 45 ? 6.014 32.262 50.592 1.00 27.47 45 PHE D C 1
ATOM 8299 O O . PHE D 1 45 ? 6.184 33.289 51.252 1.00 28.48 45 PHE D O 1
ATOM 8307 N N . LYS D 1 46 ? 5.397 31.183 51.068 1.00 29.64 46 LYS D N 1
ATOM 8308 C CA . LYS D 1 46 ? 4.862 31.143 52.423 1.00 30.92 46 LYS D CA 1
ATOM 8309 C C . LYS D 1 46 ? 5.935 30.742 53.414 1.00 31.34 46 LYS D C 1
ATOM 8310 O O . LYS D 1 46 ? 5.888 29.671 54.016 1.00 33.28 46 LYS D O 1
ATOM 8316 N N . GLY D 1 47 ? 6.912 31.619 53.573 1.00 31.64 47 GLY D N 1
ATOM 8317 C CA . GLY D 1 47 ? 7.996 31.361 54.491 1.00 30.84 47 GLY D CA 1
ATOM 8318 C C . GLY D 1 47 ? 8.856 32.601 54.532 1.00 30.58 47 GLY D C 1
ATOM 8319 O O . GLY D 1 47 ? 8.457 33.655 54.036 1.00 30.18 47 GLY D O 1
ATOM 8320 N N . LYS D 1 48 ? 10.039 32.486 55.115 1.00 28.93 48 LYS D N 1
ATOM 8321 C CA . LYS D 1 48 ? 10.922 33.628 55.192 1.00 28.22 48 LYS D CA 1
ATOM 8322 C C . LYS D 1 48 ? 12.059 33.527 54.191 1.00 27.86 48 LYS D C 1
ATOM 8323 O O . LYS D 1 48 ? 12.636 32.457 53.989 1.00 25.88 48 LYS D O 1
ATOM 8329 N N . ILE D 1 49 ? 12.344 34.652 53.545 1.00 26.25 49 ILE D N 1
ATOM 8330 C CA . ILE D 1 49 ? 13.423 34.746 52.576 1.00 24.36 49 ILE D CA 1
ATOM 8331 C C . ILE D 1 49 ? 14.408 35.779 53.110 1.00 23.32 49 ILE D C 1
ATOM 8332 O O . ILE D 1 49 ? 14.012 36.855 53.561 1.00 21.91 49 ILE D O 1
ATOM 8337 N N . TYR D 1 50 ? 15.690 35.437 53.087 1.00 22.11 50 TYR D N 1
ATOM 8338 C CA . TYR D 1 50 ? 16.725 36.353 53.536 1.00 22.45 50 TYR D CA 1
ATOM 8339 C C . TYR D 1 50 ? 17.713 36.489 52.402 1.00 20.50 50 TYR D C 1
ATOM 8340 O O . TYR D 1 50 ? 18.142 35.493 51.829 1.00 21.36 50 TYR D O 1
ATOM 8349 N N . LEU D 1 51 ? 18.072 37.724 52.079 1.00 18.91 51 LEU D N 1
ATOM 8350 C CA . LEU D 1 51 ? 19.010 37.978 50.999 1.00 20.23 51 LEU D CA 1
ATOM 8351 C C . LEU D 1 51 ? 20.366 38.413 51.552 1.00 17.20 51 LEU D C 1
ATOM 8352 O O . LEU D 1 51 ? 20.461 39.447 52.202 1.00 21.16 51 LEU D O 1
ATOM 8357 N N . LYS D 1 52 ? 21.406 37.620 51.306 1.00 16.83 52 LYS D N 1
ATOM 8358 C CA . LYS D 1 52 ? 22.746 37.972 51.771 1.00 18.17 52 LYS D CA 1
ATOM 8359 C C . LYS D 1 52 ? 23.295 38.889 50.678 1.00 18.01 52 LYS D C 1
ATOM 8360 O O . LYS D 1 52 ? 23.730 38.427 49.622 1.00 18.54 52 LYS D O 1
ATOM 8366 N N . TYR D 1 53 ? 23.250 40.192 50.937 1.00 17.90 53 TYR D N 1
ATOM 8367 C CA . TYR D 1 53 ? 23.681 41.202 49.969 1.00 17.24 53 TYR D CA 1
ATOM 8368 C C . TYR D 1 53 ? 25.202 41.418 49.915 1.00 18.40 53 TYR D C 1
ATOM 8369 O O . TYR D 1 53 ? 25.729 42.379 50.471 1.00 18.91 53 TYR D O 1
ATOM 8378 N N . GLU D 1 54 ? 25.884 40.512 49.212 1.00 17.45 54 GLU D N 1
ATOM 8379 C CA . GLU D 1 54 ? 27.341 40.525 49.051 1.00 17.50 54 GLU D CA 1
ATOM 8380 C C . GLU D 1 54 ? 27.847 41.627 48.128 1.00 17.14 54 GLU D C 1
ATOM 8381 O O . GLU D 1 54 ? 29.053 41.821 47.974 1.00 16.23 54 GLU D O 1
ATOM 8387 N N . GLY D 1 55 ? 26.920 42.333 47.499 1.00 17.49 55 GLY D N 1
ATOM 8388 C CA . GLY D 1 55 ? 27.306 43.407 46.607 1.00 19.04 55 GLY D CA 1
ATOM 8389 C C . GLY D 1 55 ? 27.950 44.531 47.378 1.00 17.91 55 GLY D C 1
ATOM 8390 O O . GLY D 1 55 ? 28.698 45.328 46.820 1.00 19.13 55 GLY D O 1
ATOM 8391 N N . LEU D 1 56 ? 27.691 44.578 48.678 1.00 18.90 56 LEU D N 1
ATOM 8392 C CA . LEU D 1 56 ? 28.251 45.639 49.496 1.00 18.48 56 LEU D CA 1
ATOM 8393 C C . LEU D 1 56 ? 29.671 45.394 49.997 1.00 19.22 56 LEU D C 1
ATOM 8394 O O . LEU D 1 56 ? 30.183 46.156 50.825 1.00 18.38 56 LEU D O 1
ATOM 8399 N N . ASN D 1 57 ? 30.309 44.336 49.500 1.00 16.31 57 ASN D N 1
ATOM 8400 C CA . ASN D 1 57 ? 31.696 44.065 49.860 1.00 16.69 57 ASN D CA 1
ATOM 8401 C C . ASN D 1 57 ? 32.540 45.148 49.175 1.00 17.28 57 ASN D C 1
ATOM 8402 O O . ASN D 1 57 ? 32.105 45.740 48.183 1.00 17.33 57 ASN D O 1
ATOM 8407 N N . PRO D 1 58 ? 33.752 45.416 49.691 1.00 17.37 58 PRO D N 1
ATOM 8408 C CA . PRO D 1 58 ? 34.700 46.419 49.186 1.00 16.95 58 PRO D CA 1
ATOM 8409 C C . PRO D 1 58 ? 34.807 46.625 47.672 1.00 16.13 58 PRO D C 1
ATOM 8410 O O . PRO D 1 58 ? 34.807 47.771 47.217 1.00 15.61 58 PRO D O 1
ATOM 8414 N N . THR D 1 59 ? 34.924 45.542 46.904 1.00 15.81 59 THR D N 1
ATOM 8415 C CA . THR D 1 59 ? 35.015 45.653 45.442 1.00 15.89 59 THR D CA 1
ATOM 8416 C C . THR D 1 59 ? 33.717 45.292 44.730 1.00 16.55 59 THR D C 1
ATOM 8417 O O . THR D 1 59 ? 33.687 45.237 43.495 1.00 17.41 59 THR D O 1
ATOM 8421 N N . GLY D 1 60 ? 32.663 45.008 45.492 1.00 14.41 60 GLY D N 1
ATOM 8422 C CA . GLY D 1 60 ? 31.377 44.678 44.893 1.00 17.18 60 GLY D CA 1
ATOM 8423 C C . GLY D 1 60 ? 31.066 43.215 44.624 1.00 17.01 60 GLY D C 1
ATOM 8424 O O . GLY D 1 60 ? 30.105 42.898 43.919 1.00 17.23 60 GLY D O 1
ATOM 8425 N N . SER D 1 61 ? 31.875 42.316 45.176 1.00 18.79 61 SER D N 1
ATOM 8426 C CA . SER D 1 61 ? 31.668 40.888 44.987 1.00 19.19 61 SER D CA 1
ATOM 8427 C C . SER D 1 61 ? 32.100 40.105 46.215 1.00 18.66 61 SER D C 1
ATOM 8428 O O . SER D 1 61 ? 32.970 40.543 46.965 1.00 17.20 61 SER D O 1
ATOM 8431 N N . PHE D 1 62 ? 31.493 38.940 46.404 1.00 18.50 62 PHE D N 1
ATOM 8432 C CA . PHE D 1 62 ? 31.815 38.076 47.534 1.00 18.99 62 PHE D CA 1
ATOM 8433 C C . PHE D 1 62 ? 33.271 37.607 47.435 1.00 17.24 62 PHE D C 1
ATOM 8434 O O . PHE D 1 62 ? 33.849 37.181 48.423 1.00 16.98 62 PHE D O 1
ATOM 8442 N N . LYS D 1 63 ? 33.847 37.677 46.234 1.00 17.57 63 LYS D N 1
ATOM 8443 C CA . LYS D 1 63 ? 35.229 37.257 46.012 1.00 18.03 63 LYS D CA 1
ATOM 8444 C C . LYS D 1 63 ? 36.178 37.885 47.040 1.00 18.75 63 LYS D C 1
ATOM 8445 O O . LYS D 1 63 ? 37.230 37.317 47.346 1.00 18.46 63 LYS D O 1
ATOM 8451 N N . ASP D 1 64 ? 35.815 39.059 47.558 1.00 17.06 64 ASP D N 1
ATOM 8452 C CA . ASP D 1 64 ? 36.650 39.745 48.544 1.00 17.80 64 ASP D CA 1
ATOM 8453 C C . ASP D 1 64 ? 36.958 38.866 49.756 1.00 17.34 64 ASP D C 1
ATOM 8454 O O . ASP D 1 64 ? 38.042 38.958 50.328 1.00 17.08 64 ASP D O 1
ATOM 8459 N N . ARG D 1 65 ? 36.008 38.017 50.139 1.00 17.28 65 ARG D N 1
ATOM 8460 C CA . ARG D 1 65 ? 36.198 37.130 51.293 1.00 16.54 65 ARG D CA 1
ATOM 8461 C C . ARG D 1 65 ? 37.391 36.206 51.096 1.00 18.17 65 ARG D C 1
ATOM 8462 O O . ARG D 1 65 ? 38.110 35.876 52.048 1.00 18.02 65 ARG D O 1
ATOM 8470 N N . GLY D 1 66 ? 37.593 35.783 49.855 1.00 14.94 66 GLY D N 1
ATOM 8471 C CA . GLY D 1 66 ? 38.693 34.893 49.558 1.00 16.57 66 GLY D CA 1
ATOM 8472 C C . GLY D 1 66 ? 39.996 35.626 49.340 1.00 15.93 66 GLY D C 1
ATOM 8473 O O . GLY D 1 66 ? 41.055 35.131 49.713 1.00 17.87 66 GLY D O 1
ATOM 8474 N N . MET D 1 67 ? 39.928 36.810 48.738 1.00 16.47 67 MET D N 1
ATOM 8475 C CA . MET D 1 67 ? 41.131 37.575 48.474 1.00 16.05 67 MET D CA 1
ATOM 8476 C C . MET D 1 67 ? 41.766 38.136 49.744 1.00 15.61 67 MET D C 1
ATOM 8477 O O . MET D 1 67 ? 42.988 38.250 49.818 1.00 16.42 67 MET D O 1
ATOM 8482 N N . THR D 1 68 ? 40.960 38.474 50.749 1.00 15.74 68 THR D N 1
ATOM 8483 C CA . THR D 1 68 ? 41.556 38.994 51.973 1.00 17.85 68 THR D CA 1
ATOM 8484 C C . THR D 1 68 ? 42.510 37.939 52.539 1.00 19.92 68 THR D C 1
ATOM 8485 O O . THR D 1 68 ? 43.637 38.254 52.938 1.00 21.28 68 THR D O 1
ATOM 8489 N N . LEU D 1 69 ? 42.072 36.684 52.542 1.00 20.47 69 LEU D N 1
ATOM 8490 C CA . LEU D 1 69 ? 42.902 35.597 53.057 1.00 20.51 69 LEU D CA 1
ATOM 8491 C C . LEU D 1 69 ? 44.054 35.273 52.116 1.00 21.02 69 LEU D C 1
ATOM 8492 O O . LEU D 1 69 ? 45.205 35.146 52.543 1.00 19.79 69 LEU D O 1
ATOM 8497 N N . ALA D 1 70 ? 43.744 35.150 50.827 1.00 19.48 70 ALA D N 1
ATOM 8498 C CA . ALA D 1 70 ? 44.762 34.828 49.836 1.00 18.35 70 ALA D CA 1
ATOM 8499 C C . ALA D 1 70 ? 45.900 35.845 49.818 1.00 18.36 70 ALA D C 1
ATOM 8500 O O . ALA D 1 70 ? 47.072 35.478 49.715 1.00 17.90 70 ALA D O 1
ATOM 8502 N N . ILE D 1 71 ? 45.569 37.127 49.920 1.00 18.61 71 ILE D N 1
ATOM 8503 C CA . ILE D 1 71 ? 46.610 38.143 49.902 1.00 17.98 71 ILE D CA 1
ATOM 8504 C C . ILE D 1 71 ? 47.353 38.202 51.230 1.00 18.22 71 ILE D C 1
ATOM 8505 O O . ILE D 1 71 ? 48.571 38.403 51.257 1.00 16.82 71 ILE D O 1
ATOM 8510 N N . SER D 1 72 ? 46.625 38.020 52.326 1.00 17.65 72 SER D N 1
ATOM 8511 C CA . SER D 1 72 ? 47.246 38.032 53.641 1.00 17.94 72 SER D CA 1
ATOM 8512 C C . SER D 1 72 ? 48.254 36.880 53.723 1.00 19.33 72 SER D C 1
ATOM 8513 O O . SER D 1 72 ? 49.364 37.045 54.242 1.00 18.16 72 SER D O 1
ATOM 8516 N N . LYS D 1 73 ? 47.871 35.719 53.199 1.00 20.72 73 LYS D N 1
ATOM 8517 C CA . LYS D 1 73 ? 48.753 34.557 53.230 1.00 21.95 73 LYS D CA 1
ATOM 8518 C C . LYS D 1 73 ? 49.933 34.785 52.297 1.00 22.73 73 LYS D C 1
ATOM 8519 O O . LYS D 1 73 ? 51.034 34.303 52.551 1.00 22.71 73 LYS D O 1
ATOM 8525 N N . ALA D 1 74 ? 49.700 35.527 51.218 1.00 22.08 74 ALA D N 1
ATOM 8526 C CA . ALA D 1 74 ? 50.759 35.829 50.262 1.00 20.97 74 ALA D CA 1
ATOM 8527 C C . ALA D 1 74 ? 51.818 36.710 50.925 1.00 21.84 74 ALA D C 1
ATOM 8528 O O . ALA D 1 74 ? 53.017 36.514 50.722 1.00 23.51 74 ALA D O 1
ATOM 8530 N N . VAL D 1 75 ? 51.375 37.677 51.724 1.00 21.06 75 VAL D N 1
ATOM 8531 C CA . VAL D 1 75 ? 52.303 38.562 52.419 1.00 21.52 75 VAL D CA 1
ATOM 8532 C C . VAL D 1 75 ? 53.095 37.756 53.440 1.00 23.23 75 VAL D C 1
ATOM 8533 O O . VAL D 1 75 ? 54.313 37.900 53.563 1.00 23.65 75 VAL D O 1
ATOM 8537 N N . GLU D 1 76 ? 52.385 36.911 54.174 1.00 23.27 76 GLU D N 1
ATOM 8538 C CA . GLU D 1 76 ? 53.001 36.077 55.189 1.00 24.72 76 GLU D CA 1
ATOM 8539 C C . GLU D 1 76 ? 54.100 35.216 54.572 1.00 25.94 76 GLU D C 1
ATOM 8540 O O . GLU D 1 76 ? 55.104 34.928 55.213 1.00 25.94 76 GLU D O 1
ATOM 8546 N N . ALA D 1 77 ? 53.905 34.819 53.319 1.00 24.49 77 ALA D N 1
ATOM 8547 C CA . ALA D 1 77 ? 54.873 33.987 52.623 1.00 24.84 77 ALA D CA 1
ATOM 8548 C C . ALA D 1 77 ? 55.975 34.810 51.961 1.00 24.10 77 ALA D C 1
ATOM 8549 O O . ALA D 1 77 ? 56.890 34.254 51.349 1.00 25.03 77 ALA D O 1
ATOM 8551 N N . GLY D 1 78 ? 55.876 36.131 52.064 1.00 22.73 78 GLY D N 1
ATOM 8552 C CA . GLY D 1 78 ? 56.884 36.995 51.478 1.00 23.58 78 GLY D CA 1
ATOM 8553 C C . GLY D 1 78 ? 56.756 37.241 49.986 1.00 25.02 78 GLY D C 1
ATOM 8554 O O . GLY D 1 78 ? 57.713 37.676 49.346 1.00 24.08 78 GLY D O 1
ATOM 8555 N N . LYS D 1 79 ? 55.584 36.966 49.422 1.00 24.77 79 LYS D N 1
ATOM 8556 C CA . LYS D 1 79 ? 55.375 37.191 47.999 1.00 25.28 79 LYS D CA 1
ATOM 8557 C C . LYS D 1 79 ? 55.420 38.689 47.729 1.00 25.32 79 LYS D C 1
ATOM 8558 O O . LYS D 1 79 ? 54.989 39.490 48.556 1.00 26.21 79 LYS D O 1
ATOM 8564 N N . ARG D 1 80 ? 55.949 39.065 46.572 1.00 25.08 80 ARG D N 1
ATOM 8565 C CA . ARG D 1 80 ? 56.071 40.471 46.207 1.00 27.69 80 ARG D CA 1
ATOM 8566 C C . ARG D 1 80 ? 54.920 40.953 45.336 1.00 27.18 80 ARG D C 1
ATOM 8567 O O . ARG D 1 80 ? 54.739 42.155 45.144 1.00 27.74 80 ARG D O 1
ATOM 8575 N N . ALA D 1 81 ? 54.141 40.014 44.812 1.00 25.04 81 ALA D N 1
ATOM 8576 C CA . ALA D 1 81 ? 53.024 40.371 43.952 1.00 24.52 81 ALA D CA 1
ATOM 8577 C C . ALA D 1 81 ? 52.030 39.227 43.807 1.00 22.51 81 ALA D C 1
ATOM 8578 O O . ALA D 1 81 ? 52.249 38.123 44.299 1.00 23.42 81 ALA D O 1
ATOM 8580 N N . VAL D 1 82 ? 50.923 39.510 43.136 1.00 20.78 82 VAL D N 1
ATOM 8581 C CA . VAL D 1 82 ? 49.911 38.502 42.883 1.00 20.56 82 VAL D CA 1
ATOM 8582 C C . VAL D 1 82 ? 49.711 38.508 41.376 1.00 21.42 82 VAL D C 1
ATOM 8583 O O . VAL D 1 82 ? 50.031 39.493 40.706 1.00 21.52 82 VAL D O 1
ATOM 8587 N N . ILE D 1 83 ? 49.191 37.412 40.842 1.00 21.20 83 ILE D N 1
ATOM 8588 C CA . ILE D 1 83 ? 48.979 37.321 39.408 1.00 23.27 83 ILE D CA 1
ATOM 8589 C C . ILE D 1 83 ? 47.824 36.383 39.083 1.00 22.51 83 ILE D C 1
ATOM 8590 O O . ILE D 1 83 ? 47.564 35.412 39.800 1.00 23.05 83 ILE D O 1
ATOM 8595 N N . CYS D 1 84 ? 47.109 36.698 38.011 1.00 24.52 84 CYS D N 1
ATOM 8596 C CA . CYS D 1 84 ? 45.997 35.870 37.575 1.00 25.78 84 CYS D CA 1
ATOM 8597 C C . CYS D 1 84 ? 45.740 36.096 36.094 1.00 26.84 84 CYS D C 1
ATOM 8598 O O . CYS D 1 84 ? 46.398 36.924 35.462 1.00 26.54 84 CYS D O 1
ATOM 8601 N N . ALA D 1 85 ? 44.793 35.345 35.545 1.00 28.86 85 ALA D N 1
ATOM 8602 C CA . ALA D 1 85 ? 44.441 35.460 34.136 1.00 31.10 85 ALA D CA 1
ATOM 8603 C C . ALA D 1 85 ? 42.929 35.592 34.036 1.00 32.33 85 ALA D C 1
ATOM 8604 O O . ALA D 1 85 ? 42.279 34.882 33.272 1.00 34.73 85 ALA D O 1
ATOM 8606 N N . SER D 1 86 ? 42.374 36.514 34.817 1.00 32.44 86 SER D N 1
ATOM 8607 C CA . SER D 1 86 ? 40.931 36.731 34.841 1.00 32.60 86 SER D CA 1
ATOM 8608 C C . SER D 1 86 ? 40.537 38.109 34.300 1.00 31.86 86 SER D C 1
ATOM 8609 O O . SER D 1 86 ? 41.247 39.096 34.427 1.00 30.74 86 SER D O 1
ATOM 8612 N N . THR D 1 87 ? 39.358 38.141 33.641 1.00 31.46 87 THR D N 1
ATOM 8613 C CA . THR D 1 87 ? 38.831 39.404 33.137 1.00 31.16 87 THR D CA 1
ATOM 8614 C C . THR D 1 87 ? 37.593 39.862 33.922 1.00 30.39 87 THR D C 1
ATOM 8615 O O . THR D 1 87 ? 36.823 40.710 33.480 1.00 30.66 87 THR D O 1
ATOM 8619 N N . GLY D 1 88 ? 37.386 39.250 35.107 1.00 26.75 88 GLY D N 1
ATOM 8620 C CA . GLY D 1 88 ? 36.156 39.538 35.844 1.00 25.72 88 GLY D CA 1
ATOM 8621 C C . GLY D 1 88 ? 36.428 40.029 37.269 1.00 23.04 88 GLY D C 1
ATOM 8622 O O . GLY D 1 88 ? 37.436 40.665 37.553 1.00 23.50 88 GLY D O 1
ATOM 8623 N N . ASN D 1 89 ? 35.469 39.724 38.138 1.00 22.38 89 ASN D N 1
ATOM 8624 C CA . ASN D 1 89 ? 35.516 40.144 39.537 1.00 22.60 89 ASN D CA 1
ATOM 8625 C C . ASN D 1 89 ? 36.723 39.612 40.298 1.00 22.52 89 ASN D C 1
ATOM 8626 O O . ASN D 1 89 ? 37.169 40.228 41.268 1.00 22.56 89 ASN D O 1
ATOM 8631 N N . THR D 1 90 ? 37.241 38.464 39.867 1.00 22.22 90 THR D N 1
ATOM 8632 C CA . THR D 1 90 ? 38.405 37.865 40.512 1.00 20.98 90 THR D CA 1
ATOM 8633 C C . THR D 1 90 ? 39.575 38.825 40.415 1.00 20.05 90 THR D C 1
ATOM 8634 O O . THR D 1 90 ? 40.203 39.147 41.415 1.00 19.68 90 THR D O 1
ATOM 8638 N N . SER D 1 91 ? 39.852 39.300 39.206 1.00 19.26 91 SER D N 1
ATOM 8639 C CA . SER D 1 91 ? 40.956 40.223 38.990 1.00 19.29 91 SER D CA 1
ATOM 8640 C C . SER D 1 91 ? 40.797 41.529 39.767 1.00 18.36 91 SER D C 1
ATOM 8641 O O . SER D 1 91 ? 41.765 42.039 40.335 1.00 18.01 91 SER D O 1
ATOM 8644 N N . ALA D 1 92 ? 39.584 42.076 39.790 1.00 17.45 92 ALA D N 1
ATOM 8645 C CA . ALA D 1 92 ? 39.339 43.330 40.512 1.00 17.91 92 ALA D CA 1
ATOM 8646 C C . ALA D 1 92 ? 39.585 43.153 42.007 1.00 17.83 92 ALA D C 1
ATOM 8647 O O . ALA D 1 92 ? 40.253 43.971 42.636 1.00 17.26 92 ALA D O 1
ATOM 8649 N N . SER D 1 93 ? 39.043 42.079 42.572 1.00 18.54 93 SER D N 1
ATOM 8650 C CA . SER D 1 93 ? 39.207 41.806 43.998 1.00 18.39 93 SER D CA 1
ATOM 8651 C C . SER D 1 93 ? 40.678 41.599 44.337 1.00 19.38 93 SER D C 1
ATOM 8652 O O . SER D 1 93 ? 41.200 42.203 45.280 1.00 18.25 93 SER D O 1
ATOM 8655 N N . ALA D 1 94 ? 41.354 40.750 43.566 1.00 16.30 94 ALA D N 1
ATOM 8656 C CA . ALA D 1 94 ? 42.762 40.491 43.816 1.00 16.19 94 ALA D CA 1
ATOM 8657 C C . ALA D 1 94 ? 43.582 41.778 43.755 1.00 16.53 94 ALA D C 1
ATOM 8658 O O . ALA D 1 94 ? 44.503 41.968 44.546 1.00 16.18 94 ALA D O 1
ATOM 8660 N N . ALA D 1 95 ? 43.250 42.662 42.819 1.00 13.01 95 ALA D N 1
ATOM 8661 C CA . ALA D 1 95 ? 43.987 43.906 42.686 1.00 14.51 95 ALA D CA 1
ATOM 8662 C C . ALA D 1 95 ? 43.788 44.825 43.902 1.00 14.11 95 ALA D C 1
ATOM 8663 O O . ALA D 1 95 ? 44.733 45.419 44.397 1.00 14.59 95 ALA D O 1
ATOM 8665 N N . ALA D 1 96 ? 42.552 44.938 44.368 1.00 16.34 96 ALA D N 1
ATOM 8666 C CA . ALA D 1 96 ? 42.242 45.783 45.519 1.00 16.24 96 ALA D CA 1
ATOM 8667 C C . ALA D 1 96 ? 43.039 45.342 46.748 1.00 16.29 96 ALA D C 1
ATOM 8668 O O . ALA D 1 96 ? 43.663 46.158 47.424 1.00 15.16 96 ALA D O 1
ATOM 8670 N N . TYR D 1 97 ? 43.029 44.046 47.031 1.00 17.22 97 TYR D N 1
ATOM 8671 C CA . TYR D 1 97 ? 43.765 43.548 48.179 1.00 16.46 97 TYR D CA 1
ATOM 8672 C C . TYR D 1 97 ? 45.277 43.649 47.992 1.00 16.98 97 TYR D C 1
ATOM 8673 O O . TYR D 1 97 ? 46.007 43.847 48.958 1.00 15.25 97 TYR D O 1
ATOM 8682 N N . ALA D 1 98 ? 45.753 43.536 46.755 1.00 15.70 98 ALA D N 1
ATOM 8683 C CA . ALA D 1 98 ? 47.185 43.672 46.505 1.00 16.77 98 ALA D CA 1
ATOM 8684 C C . ALA D 1 98 ? 47.583 45.118 46.826 1.00 17.67 98 ALA D C 1
ATOM 8685 O O . ALA D 1 98 ? 48.584 45.370 47.510 1.00 18.12 98 ALA D O 1
ATOM 8687 N N . ALA D 1 99 ? 46.784 46.066 46.338 1.00 16.25 99 ALA D N 1
ATOM 8688 C CA . ALA D 1 99 ? 47.042 47.487 46.568 1.00 17.62 99 ALA D CA 1
ATOM 8689 C C . ALA D 1 99 ? 47.081 47.772 48.071 1.00 16.76 99 ALA D C 1
ATOM 8690 O O . ALA D 1 99 ? 47.981 48.457 48.566 1.00 16.08 99 ALA D O 1
ATOM 8692 N N . ARG D 1 100 ? 46.097 47.232 48.778 1.00 16.84 100 ARG D N 1
ATOM 8693 C CA . ARG D 1 100 ? 45.969 47.400 50.229 1.00 19.06 100 ARG D CA 1
ATOM 8694 C C . ARG D 1 100 ? 47.182 46.812 50.963 1.00 19.69 100 ARG D C 1
ATOM 8695 O O . ARG D 1 100 ? 47.602 47.322 52.010 1.00 19.37 100 ARG D O 1
ATOM 8703 N N . ALA D 1 101 ? 47.749 45.748 50.402 1.00 18.73 101 ALA D N 1
ATOM 8704 C CA . ALA D 1 101 ? 48.902 45.086 51.008 1.00 19.55 101 ALA D CA 1
ATOM 8705 C C . ALA D 1 101 ? 50.234 45.681 50.563 1.00 20.92 101 ALA D C 1
ATOM 8706 O O . ALA D 1 101 ? 51.283 45.302 51.078 1.00 22.03 101 ALA D O 1
ATOM 8708 N N . GLY D 1 102 ? 50.191 46.617 49.617 1.00 19.83 102 GLY D N 1
ATOM 8709 C CA . GLY D 1 102 ? 51.415 47.226 49.127 1.00 21.51 102 GLY D CA 1
ATOM 8710 C C . GLY D 1 102 ? 52.146 46.313 48.153 1.00 20.88 102 GLY D C 1
ATOM 8711 O O . GLY D 1 102 ? 53.363 46.405 48.001 1.00 19.43 102 GLY D O 1
ATOM 8712 N N . LEU D 1 103 ? 51.398 45.432 47.496 1.00 20.74 103 LEU D N 1
ATOM 8713 C CA . LEU D 1 103 ? 51.970 44.492 46.538 1.00 22.91 103 LEU D CA 1
ATOM 8714 C C . LEU D 1 103 ? 51.584 44.873 45.111 1.00 23.09 103 LEU D C 1
ATOM 8715 O O . LEU D 1 103 ? 50.654 45.649 44.900 1.00 25.49 103 LEU D O 1
ATOM 8720 N N . ARG D 1 104 ? 52.297 44.329 44.132 1.00 23.48 104 ARG D N 1
ATOM 8721 C CA . ARG D 1 104 ? 51.965 44.601 42.741 1.00 24.50 104 ARG D CA 1
ATOM 8722 C C . ARG D 1 104 ? 50.946 43.552 42.329 1.00 23.00 104 ARG D C 1
ATOM 8723 O O . ARG D 1 104 ? 50.840 42.499 42.959 1.00 21.96 104 ARG D O 1
ATOM 8731 N N . ALA D 1 105 ? 50.175 43.849 41.290 1.00 22.87 105 ALA D N 1
ATOM 8732 C CA . ALA D 1 105 ? 49.165 42.918 40.803 1.00 21.95 105 ALA D CA 1
ATOM 8733 C C . ALA D 1 105 ? 49.331 42.815 39.296 1.00 23.08 105 ALA D C 1
ATOM 8734 O O . ALA D 1 105 ? 49.320 43.822 38.587 1.00 21.61 105 ALA D O 1
ATOM 8736 N N . TYR D 1 106 ? 49.492 41.593 38.810 1.00 25.13 106 TYR D N 1
ATOM 8737 C CA . TYR D 1 106 ? 49.685 41.374 37.392 1.00 25.80 106 TYR D CA 1
ATOM 8738 C C . TYR D 1 106 ? 48.537 40.585 36.797 1.00 25.17 106 TYR D C 1
ATOM 8739 O O . TYR D 1 106 ? 48.046 39.635 37.404 1.00 24.82 106 TYR D O 1
ATOM 8748 N N . VAL D 1 107 ? 48.114 40.988 35.602 1.00 25.32 107 VAL D N 1
ATOM 8749 C CA . VAL D 1 107 ? 47.023 40.320 34.907 1.00 24.69 107 VAL D CA 1
ATOM 8750 C C . VAL D 1 107 ? 47.448 40.025 33.473 1.00 26.70 107 VAL D C 1
ATOM 8751 O O . VAL D 1 107 ? 47.677 40.943 32.685 1.00 26.47 107 VAL D O 1
ATOM 8755 N N . LEU D 1 108 ? 47.562 38.744 33.145 1.00 26.49 108 LEU D N 1
ATOM 8756 C CA . LEU D 1 108 ? 47.960 38.331 31.803 1.00 29.80 108 LEU D CA 1
ATOM 8757 C C . LEU D 1 108 ? 46.748 37.754 31.094 1.00 30.45 108 LEU D C 1
ATOM 8758 O O . LEU D 1 108 ? 46.170 36.770 31.548 1.00 31.67 108 LEU D O 1
ATOM 8763 N N . LEU D 1 109 ? 46.367 38.375 29.984 1.00 33.28 109 LEU D N 1
ATOM 8764 C CA . LEU D 1 109 ? 45.203 37.939 29.218 1.00 36.71 109 LEU D CA 1
ATOM 8765 C C . LEU D 1 109 ? 45.487 37.945 27.722 1.00 38.27 109 LEU D C 1
ATOM 8766 O O . LEU D 1 109 ? 46.304 38.727 27.240 1.00 38.50 109 LEU D O 1
ATOM 8771 N N . PRO D 1 110 ? 44.814 37.068 26.963 1.00 40.14 110 PRO D N 1
ATOM 8772 C CA . PRO D 1 110 ? 44.980 37.093 25.516 1.00 42.35 110 PRO D CA 1
ATOM 8773 C C . PRO D 1 110 ? 44.412 38.385 24.927 1.00 44.18 110 PRO D C 1
ATOM 8774 O O . PRO D 1 110 ? 43.308 38.809 25.236 1.00 44.84 110 PRO D O 1
ATOM 8778 N N . LYS D 1 111 ? 45.228 39.048 24.086 1.00 46.30 111 LYS D N 1
ATOM 8779 C CA . LYS D 1 111 ? 44.738 40.281 23.482 1.00 48.59 111 LYS D CA 1
ATOM 8780 C C . LYS D 1 111 ? 43.414 40.049 22.759 1.00 50.38 111 LYS D C 1
ATOM 8781 O O . LYS D 1 111 ? 42.666 40.966 22.452 1.00 51.90 111 LYS D O 1
ATOM 8787 N N . GLY D 1 112 ? 43.152 38.765 22.457 1.00 51.11 112 GLY D N 1
ATOM 8788 C CA . GLY D 1 112 ? 41.912 38.424 21.766 1.00 52.18 112 GLY D CA 1
ATOM 8789 C C . GLY D 1 112 ? 40.742 38.291 22.742 1.00 53.13 112 GLY D C 1
ATOM 8790 O O . GLY D 1 112 ? 40.268 39.261 23.317 1.00 53.75 112 GLY D O 1
ATOM 8791 N N . ALA D 1 115 ? 35.998 43.786 26.487 1.00 35.71 115 ALA D N 1
ATOM 8792 C CA . ALA D 1 115 ? 35.816 45.228 26.614 1.00 34.90 115 ALA D CA 1
ATOM 8793 C C . ALA D 1 115 ? 36.647 45.772 27.773 1.00 34.34 115 ALA D C 1
ATOM 8794 O O . ALA D 1 115 ? 36.793 45.120 28.806 1.00 33.44 115 ALA D O 1
ATOM 8796 N N . ILE D 1 116 ? 37.194 46.970 27.595 1.00 32.91 116 ILE D N 1
ATOM 8797 C CA . ILE D 1 116 ? 38.015 47.588 28.623 1.00 33.00 116 ILE D CA 1
ATOM 8798 C C . ILE D 1 116 ? 37.206 47.879 29.890 1.00 32.47 116 ILE D C 1
ATOM 8799 O O . ILE D 1 116 ? 37.765 48.003 30.981 1.00 31.29 116 ILE D O 1
ATOM 8804 N N . GLY D 1 117 ? 35.889 47.978 29.743 1.00 31.76 117 GLY D N 1
ATOM 8805 C CA . GLY D 1 117 ? 35.046 48.243 30.896 1.00 32.39 117 GLY D CA 1
ATOM 8806 C C . GLY D 1 117 ? 35.113 47.112 31.906 1.00 31.83 117 GLY D C 1
ATOM 8807 O O . GLY D 1 117 ? 34.805 47.297 33.084 1.00 32.01 117 GLY D O 1
ATOM 8808 N N . LYS D 1 118 ? 35.526 45.935 31.443 1.00 30.00 118 LYS D N 1
ATOM 8809 C CA . LYS D 1 118 ? 35.624 44.767 32.312 1.00 29.57 118 LYS D CA 1
ATOM 8810 C C . LYS D 1 118 ? 36.948 44.707 33.065 1.00 27.09 118 LYS D C 1
ATOM 8811 O O . LYS D 1 118 ? 37.123 43.877 33.953 1.00 27.30 118 LYS D O 1
ATOM 8817 N N . LEU D 1 119 ? 37.877 45.591 32.715 1.00 24.89 119 LEU D N 1
ATOM 8818 C CA . LEU D 1 119 ? 39.177 45.610 33.373 1.00 24.21 119 LEU D CA 1
ATOM 8819 C C . LEU D 1 119 ? 39.453 46.940 34.063 1.00 22.77 119 LEU D C 1
ATOM 8820 O O . LEU D 1 119 ? 40.431 47.070 34.798 1.00 20.41 119 LEU D O 1
ATOM 8825 N N . SER D 1 120 ? 38.594 47.928 33.832 1.00 19.64 120 SER D N 1
ATOM 8826 C CA . SER D 1 120 ? 38.811 49.250 34.406 1.00 19.97 120 SER D CA 1
ATOM 8827 C C . SER D 1 120 ? 38.974 49.298 35.928 1.00 18.43 120 SER D C 1
ATOM 8828 O O . SER D 1 120 ? 39.783 50.072 36.439 1.00 18.51 120 SER D O 1
ATOM 8831 N N . GLN D 1 121 ? 38.220 48.473 36.644 1.00 17.91 121 GLN D N 1
ATOM 8832 C CA . GLN D 1 121 ? 38.295 48.465 38.105 1.00 17.65 121 GLN D CA 1
ATOM 8833 C C . GLN D 1 121 ? 39.624 47.873 38.574 1.00 18.55 121 GLN D C 1
ATOM 8834 O O . GLN D 1 121 ? 40.288 48.431 39.450 1.00 18.14 121 GLN D O 1
ATOM 8840 N N . ALA D 1 122 ? 40.025 46.752 37.982 1.00 18.75 122 ALA D N 1
ATOM 8841 C CA . ALA D 1 122 ? 41.292 46.137 38.361 1.00 18.26 122 ALA D CA 1
ATOM 8842 C C . ALA D 1 122 ? 42.414 47.111 38.023 1.00 18.55 122 ALA D C 1
ATOM 8843 O O . ALA D 1 122 ? 43.374 47.267 38.780 1.00 17.00 122 ALA D O 1
ATOM 8845 N N . MET D 1 123 ? 42.286 47.799 36.895 1.00 19.21 123 MET D N 1
ATOM 8846 C CA . MET D 1 123 ? 43.325 48.739 36.505 1.00 19.92 123 MET D CA 1
ATOM 8847 C C . MET D 1 123 ? 43.421 49.948 37.431 1.00 18.66 123 MET D C 1
ATOM 8848 O O . MET D 1 123 ? 44.524 50.410 37.732 1.00 19.38 123 MET D O 1
ATOM 8853 N N . ILE D 1 124 ? 42.287 50.462 37.900 1.00 19.41 124 ILE D N 1
ATOM 8854 C CA . ILE D 1 124 ? 42.403 51.601 38.814 1.00 21.08 124 ILE D CA 1
ATOM 8855 C C . ILE D 1 124 ? 42.984 51.203 40.175 1.00 18.79 124 ILE D C 1
ATOM 8856 O O . ILE D 1 124 ? 43.611 51.997 40.869 1.00 21.86 124 ILE D O 1
ATOM 8861 N N . TYR D 1 125 ? 42.729 49.938 40.573 1.00 19.01 125 TYR D N 1
ATOM 8862 C CA . TYR D 1 125 ? 43.383 49.396 41.756 1.00 18.68 125 TYR D CA 1
ATOM 8863 C C . TYR D 1 125 ? 44.903 49.356 41.586 1.00 20.15 125 TYR D C 1
ATOM 8864 O O . TYR D 1 125 ? 45.657 49.193 42.536 1.00 19.34 125 TYR D O 1
ATOM 8873 N N . GLY D 1 126 ? 45.342 49.401 40.306 1.00 19.53 126 GLY D N 1
ATOM 8874 C CA . GLY D 1 126 ? 46.783 49.437 40.032 1.00 22.51 126 GLY D CA 1
ATOM 8875 C C . GLY D 1 126 ? 47.283 48.177 39.300 1.00 22.00 126 GLY D C 1
ATOM 8876 O O . GLY D 1 126 ? 48.464 47.998 39.038 1.00 22.37 126 GLY D O 1
ATOM 8877 N N . ALA D 1 127 ? 46.391 47.253 38.956 1.00 22.30 127 ALA D N 1
ATOM 8878 C CA . ALA D 1 127 ? 46.807 46.033 38.277 1.00 25.06 127 ALA D CA 1
ATOM 8879 C C . ALA D 1 127 ? 47.467 46.335 36.938 1.00 26.49 127 ALA D C 1
ATOM 8880 O O . ALA D 1 127 ? 47.010 47.199 36.188 1.00 26.98 127 ALA D O 1
ATOM 8882 N N . LYS D 1 128 ? 48.551 45.624 36.645 1.00 28.67 128 LYS D N 1
ATOM 8883 C CA . LYS D 1 128 ? 49.248 45.797 35.379 1.00 30.23 128 LYS D CA 1
ATOM 8884 C C . LYS D 1 128 ? 48.750 44.700 34.442 1.00 29.53 128 LYS D C 1
ATOM 8885 O O . LYS D 1 128 ? 49.048 43.519 34.632 1.00 29.35 128 LYS D O 1
ATOM 8891 N N . VAL D 1 129 ? 47.977 45.098 33.437 1.00 28.61 129 VAL D N 1
ATOM 8892 C CA . VAL D 1 129 ? 47.398 44.157 32.488 1.00 28.23 129 VAL D CA 1
ATOM 8893 C C . VAL D 1 129 ? 48.188 44.064 31.187 1.00 29.84 129 VAL D C 1
ATOM 8894 O O . VAL D 1 129 ? 48.447 45.074 30.540 1.00 29.97 129 VAL D O 1
ATOM 8898 N N . LEU D 1 130 ? 48.561 42.847 30.807 1.00 30.39 130 LEU D N 1
ATOM 8899 C CA . LEU D 1 130 ? 49.310 42.634 29.573 1.00 32.37 130 LEU D CA 1
ATOM 8900 C C . LEU D 1 130 ? 48.460 41.916 28.537 1.00 34.46 130 LEU D C 1
ATOM 8901 O O . LEU D 1 130 ? 47.761 40.950 28.851 1.00 33.49 130 LEU D O 1
ATOM 8906 N N . ALA D 1 131 ? 48.526 42.396 27.299 1.00 36.75 131 ALA D N 1
ATOM 8907 C CA . ALA D 1 131 ? 47.769 41.805 26.206 1.00 38.80 131 ALA D CA 1
ATOM 8908 C C . ALA D 1 131 ? 48.660 40.820 25.462 1.00 40.44 131 ALA D C 1
ATOM 8909 O O . ALA D 1 131 ? 49.436 41.202 24.584 1.00 41.48 131 ALA D O 1
ATOM 8911 N N . ILE D 1 132 ? 48.549 39.549 25.829 1.00 42.09 132 ILE D N 1
ATOM 8912 C CA . ILE D 1 132 ? 49.339 38.498 25.208 1.00 43.31 132 ILE D CA 1
ATOM 8913 C C . ILE D 1 132 ? 48.858 38.254 23.782 1.00 44.19 132 ILE D C 1
ATOM 8914 O O . ILE D 1 132 ? 47.667 38.050 23.544 1.00 43.48 132 ILE D O 1
ATOM 8919 N N . GLN D 1 133 ? 49.788 38.291 22.834 1.00 44.66 133 GLN D N 1
ATOM 8920 C CA . GLN D 1 133 ? 49.450 38.050 21.439 1.00 45.35 133 GLN D CA 1
ATOM 8921 C C . GLN D 1 133 ? 49.390 36.539 21.252 1.00 45.41 133 GLN D C 1
ATOM 8922 O O . GLN D 1 133 ? 50.107 35.963 20.432 1.00 45.08 133 GLN D O 1
ATOM 8928 N N . GLY D 1 134 ? 48.527 35.908 22.043 1.00 45.57 134 GLY D N 1
ATOM 8929 C CA . GLY D 1 134 ? 48.361 34.468 21.988 1.00 46.33 134 GLY D CA 1
ATOM 8930 C C . GLY D 1 134 ? 47.005 34.045 22.521 1.00 46.92 134 GLY D C 1
ATOM 8931 O O . GLY D 1 134 ? 46.076 34.850 22.580 1.00 47.13 134 GLY D O 1
ATOM 8932 N N . THR D 1 135 ? 46.895 32.784 22.924 1.00 47.73 135 THR D N 1
ATOM 8933 C CA . THR D 1 135 ? 45.641 32.246 23.436 1.00 49.67 135 THR D CA 1
ATOM 8934 C C . THR D 1 135 ? 45.594 32.179 24.961 1.00 51.38 135 THR D C 1
ATOM 8935 O O . THR D 1 135 ? 46.508 32.644 25.645 1.00 51.15 135 THR D O 1
ATOM 8939 N N . PHE D 1 136 ? 44.518 31.594 25.483 1.00 52.87 136 PHE D N 1
ATOM 8940 C CA . PHE D 1 136 ? 44.334 31.450 26.923 1.00 53.57 136 PHE D CA 1
ATOM 8941 C C . PHE D 1 136 ? 45.392 30.555 27.543 1.00 52.91 136 PHE D C 1
ATOM 8942 O O . PHE D 1 136 ? 45.927 30.864 28.608 1.00 52.80 136 PHE D O 1
ATOM 8950 N N . ASP D 1 137 ? 45.688 29.440 26.882 1.00 51.60 137 ASP D N 1
ATOM 8951 C CA . ASP D 1 137 ? 46.684 28.514 27.398 1.00 51.55 137 ASP D CA 1
ATOM 8952 C C . ASP D 1 137 ? 48.074 29.132 27.392 1.00 50.29 137 ASP D C 1
ATOM 8953 O O . ASP D 1 137 ? 48.880 28.865 28.284 1.00 49.57 137 ASP D O 1
ATOM 8958 N N . ASP D 1 138 ? 48.358 29.955 26.389 1.00 49.31 138 ASP D N 1
ATOM 8959 C CA . ASP D 1 138 ? 49.658 30.609 26.325 1.00 48.34 138 ASP D CA 1
ATOM 8960 C C . ASP D 1 138 ? 49.802 31.455 27.581 1.00 46.98 138 ASP D C 1
ATOM 8961 O O . ASP D 1 138 ? 50.791 31.353 28.303 1.00 46.84 138 ASP D O 1
ATOM 8966 N N . ALA D 1 139 ? 48.791 32.279 27.839 1.00 45.93 139 ALA D N 1
ATOM 8967 C CA . ALA D 1 139 ? 48.782 33.158 29.000 1.00 44.90 139 ALA D CA 1
ATOM 8968 C C . ALA D 1 139 ? 48.843 32.385 30.314 1.00 43.87 139 ALA D C 1
ATOM 8969 O O . ALA D 1 139 ? 49.555 32.781 31.236 1.00 43.34 139 ALA D O 1
ATOM 8971 N N . LEU D 1 140 ? 48.095 31.288 30.398 1.00 42.19 140 LEU D N 1
ATOM 8972 C CA . LEU D 1 140 ? 48.069 30.479 31.612 1.00 41.81 140 LEU D CA 1
ATOM 8973 C C . LEU D 1 140 ? 49.413 29.817 31.895 1.00 40.78 140 LEU D C 1
ATOM 8974 O O . LEU D 1 140 ? 49.838 29.737 33.047 1.00 39.71 140 LEU D O 1
ATOM 8979 N N . ASN D 1 141 ? 50.079 29.343 30.847 1.00 39.65 141 ASN D N 1
ATOM 8980 C CA . ASN D 1 141 ? 51.377 28.703 31.017 1.00 39.07 141 ASN D CA 1
ATOM 8981 C C . ASN D 1 141 ? 52.427 29.726 31.423 1.00 37.43 141 ASN D C 1
ATOM 8982 O O . ASN D 1 141 ? 53.337 29.415 32.185 1.00 36.56 141 ASN D O 1
ATOM 8987 N N . ILE D 1 142 ? 52.302 30.944 30.907 1.00 36.06 142 ILE D N 1
ATOM 8988 C CA . ILE D 1 142 ? 53.247 31.995 31.252 1.00 35.38 142 ILE D CA 1
ATOM 8989 C C . ILE D 1 142 ? 53.051 32.362 32.720 1.00 34.85 142 ILE D C 1
ATOM 8990 O O . ILE D 1 142 ? 54.019 32.593 33.442 1.00 34.89 142 ILE D O 1
ATOM 8995 N N . VAL D 1 143 ? 51.795 32.395 33.156 1.00 34.34 143 VAL D N 1
ATOM 8996 C CA . VAL D 1 143 ? 51.467 32.713 34.546 1.00 34.76 143 VAL D CA 1
ATOM 8997 C C . VAL D 1 143 ? 52.044 31.617 35.449 1.00 35.64 143 VAL D C 1
ATOM 8998 O O . VAL D 1 143 ? 52.657 31.897 36.483 1.00 35.31 143 VAL D O 1
ATOM 9002 N N . ARG D 1 144 ? 51.844 30.368 35.042 1.00 35.79 144 ARG D N 1
ATOM 9003 C CA . ARG D 1 144 ? 52.351 29.221 35.784 1.00 35.84 144 ARG D CA 1
ATOM 9004 C C . ARG D 1 144 ? 53.876 29.317 35.871 1.00 35.38 144 ARG D C 1
ATOM 9005 O O . ARG D 1 144 ? 54.457 29.142 36.944 1.00 33.48 144 ARG D O 1
ATOM 9013 N N . LYS D 1 145 ? 54.512 29.609 34.736 1.00 34.23 145 LYS D N 1
ATOM 9014 C CA . LYS D 1 145 ? 55.970 29.741 34.658 1.00 35.09 145 LYS D CA 1
ATOM 9015 C C . LYS D 1 145 ? 56.492 30.813 35.610 1.00 34.52 145 LYS D C 1
ATOM 9016 O O . LYS D 1 145 ? 57.489 30.618 36.303 1.00 34.41 145 LYS D O 1
ATOM 9022 N N . ILE D 1 146 ? 55.816 31.956 35.627 1.00 33.94 146 ILE D N 1
ATOM 9023 C CA . ILE D 1 146 ? 56.202 33.060 36.494 1.00 31.76 146 ILE D CA 1
ATOM 9024 C C . ILE D 1 146 ? 56.118 32.660 37.965 1.00 30.22 146 ILE D C 1
ATOM 9025 O O . ILE D 1 146 ? 57.007 32.982 38.751 1.00 28.90 146 ILE D O 1
ATOM 9030 N N . GLY D 1 147 ? 55.051 31.953 38.328 1.00 29.83 147 GLY D N 1
ATOM 9031 C CA . GLY D 1 147 ? 54.874 31.533 39.708 1.00 30.86 147 GLY D CA 1
ATOM 9032 C C . GLY D 1 147 ? 55.931 30.556 40.188 1.00 31.96 147 GLY D C 1
ATOM 9033 O O . GLY D 1 147 ? 56.293 30.543 41.365 1.00 31.82 147 GLY D O 1
ATOM 9034 N N . GLU D 1 148 ? 56.428 29.730 39.274 1.00 32.34 148 GLU D N 1
ATOM 9035 C CA . GLU D 1 148 ? 57.450 28.745 39.609 1.00 33.00 148 GLU D CA 1
ATOM 9036 C C . GLU D 1 148 ? 58.808 29.410 39.807 1.00 32.33 148 GLU D C 1
ATOM 9037 O O . GLU D 1 148 ? 59.572 29.047 40.703 1.00 32.34 148 GLU D O 1
ATOM 9043 N N . ASN D 1 149 ? 59.089 30.402 38.971 1.00 30.22 149 ASN D N 1
ATOM 9044 C CA . ASN D 1 149 ? 60.368 31.091 38.995 1.00 29.39 149 ASN D CA 1
ATOM 9045 C C . ASN D 1 149 ? 60.504 32.360 39.833 1.00 27.52 149 ASN D C 1
ATOM 9046 O O . ASN D 1 149 ? 61.625 32.803 40.093 1.00 26.63 149 ASN D O 1
ATOM 9051 N N . PHE D 1 150 ? 59.388 32.947 40.255 1.00 27.28 150 PHE D N 1
ATOM 9052 C CA . PHE D 1 150 ? 59.444 34.175 41.047 1.00 26.25 150 PHE D CA 1
ATOM 9053 C C . PHE D 1 150 ? 58.477 34.179 42.236 1.00 26.30 150 PHE D C 1
ATOM 9054 O O . PHE D 1 150 ? 57.487 33.448 42.247 1.00 26.44 150 PHE D O 1
ATOM 9062 N N . PRO D 1 151 ? 58.757 35.013 43.256 1.00 26.66 151 PRO D N 1
ATOM 9063 C CA . PRO D 1 151 ? 57.916 35.121 44.452 1.00 25.40 151 PRO D CA 1
ATOM 9064 C C . PRO D 1 151 ? 56.636 35.907 44.158 1.00 25.24 151 PRO D C 1
ATOM 9065 O O . PRO D 1 151 ? 56.332 36.908 44.818 1.00 23.10 151 PRO D O 1
ATOM 9069 N N . VAL D 1 152 ? 55.905 35.441 43.148 1.00 24.40 152 VAL D N 1
ATOM 9070 C CA . VAL D 1 152 ? 54.649 36.050 42.715 1.00 23.37 152 VAL D CA 1
ATOM 9071 C C . VAL D 1 152 ? 53.543 35.036 42.960 1.00 23.58 152 VAL D C 1
ATOM 9072 O O . VAL D 1 152 ? 53.608 33.905 42.471 1.00 24.03 152 VAL D O 1
ATOM 9076 N N . GLU D 1 153 ? 52.521 35.450 43.702 1.00 21.96 153 GLU D N 1
ATOM 9077 C CA . GLU D 1 153 ? 51.425 34.561 44.059 1.00 24.25 153 GLU D CA 1
ATOM 9078 C C . GLU D 1 153 ? 50.294 34.426 43.051 1.00 22.90 153 GLU D C 1
ATOM 9079 O O . GLU D 1 153 ? 49.612 35.398 42.727 1.00 24.82 153 GLU D O 1
ATOM 9085 N N . ILE D 1 154 ? 50.080 33.203 42.579 1.00 22.20 154 ILE D N 1
ATOM 9086 C CA . ILE D 1 154 ? 48.999 32.923 41.640 1.00 23.74 154 ILE D CA 1
ATOM 9087 C C . ILE D 1 154 ? 47.694 32.946 42.432 1.00 23.52 154 ILE D C 1
ATOM 9088 O O . ILE D 1 154 ? 47.540 32.213 43.412 1.00 23.40 154 ILE D O 1
ATOM 9093 N N . VAL D 1 155 ? 46.760 33.799 42.024 1.00 22.76 155 VAL D N 1
ATOM 9094 C CA . VAL D 1 155 ? 45.496 33.889 42.731 1.00 24.03 155 VAL D CA 1
ATOM 9095 C C . VAL D 1 155 ? 44.300 33.420 41.919 1.00 25.68 155 VAL D C 1
ATOM 9096 O O . VAL D 1 155 ? 43.173 33.886 42.123 1.00 23.79 155 VAL D O 1
ATOM 9100 N N . ASN D 1 156 ? 44.555 32.491 40.998 1.00 27.69 156 ASN D N 1
ATOM 9101 C CA . ASN D 1 156 ? 43.497 31.907 40.184 1.00 29.16 156 ASN D CA 1
ATOM 9102 C C . ASN D 1 156 ? 42.783 30.901 41.084 1.00 29.20 156 ASN D C 1
ATOM 9103 O O . ASN D 1 156 ? 43.071 30.815 42.283 1.00 28.36 156 ASN D O 1
ATOM 9108 N N . SER D 1 157 ? 41.874 30.131 40.498 1.00 29.20 157 SER D N 1
ATOM 9109 C CA . SER D 1 157 ? 41.096 29.133 41.230 1.00 29.50 157 SER D CA 1
ATOM 9110 C C . SER D 1 157 ? 41.960 28.135 41.994 1.00 29.74 157 SER D C 1
ATOM 9111 O O . SER D 1 157 ? 41.515 27.549 42.983 1.00 29.44 157 SER D O 1
ATOM 9114 N N . VAL D 1 158 ? 43.192 27.944 41.531 1.00 30.64 158 VAL D N 1
ATOM 9115 C CA . VAL D 1 158 ? 44.119 27.003 42.149 1.00 30.73 158 VAL D CA 1
ATOM 9116 C C . VAL D 1 158 ? 44.503 27.382 43.579 1.00 31.33 158 VAL D C 1
ATOM 9117 O O . VAL D 1 158 ? 44.946 26.533 44.356 1.00 31.64 158 VAL D O 1
ATOM 9121 N N . ASN D 1 159 ? 44.344 28.657 43.919 1.00 30.01 159 ASN D N 1
ATOM 9122 C CA . ASN D 1 159 ? 44.677 29.138 45.259 1.00 29.75 159 ASN D CA 1
ATOM 9123 C C . ASN D 1 159 ? 43.587 28.648 46.217 1.00 29.75 159 ASN D C 1
ATOM 9124 O O . ASN D 1 159 ? 42.427 29.051 46.111 1.00 30.01 159 ASN D O 1
ATOM 9129 N N . PRO D 1 160 ? 43.955 27.778 47.173 1.00 29.14 160 PRO D N 1
ATOM 9130 C CA . PRO D 1 160 ? 43.047 27.195 48.167 1.00 28.29 160 PRO D CA 1
ATOM 9131 C C . PRO D 1 160 ? 42.445 28.152 49.187 1.00 26.94 160 PRO D C 1
ATOM 9132 O O . PRO D 1 160 ? 41.387 27.878 49.753 1.00 26.67 160 PRO D O 1
ATOM 9136 N N . TYR D 1 161 ? 43.112 29.271 49.425 1.00 26.22 161 TYR D N 1
ATOM 9137 C CA . TYR D 1 161 ? 42.624 30.226 50.409 1.00 26.08 161 TYR D CA 1
ATOM 9138 C C . TYR D 1 161 ? 41.348 30.959 50.014 1.00 23.32 161 TYR D C 1
ATOM 9139 O O . TYR D 1 161 ? 40.628 31.448 50.874 1.00 24.38 161 TYR D O 1
ATOM 9148 N N . ARG D 1 162 ? 41.060 31.028 48.721 1.00 23.94 162 ARG D N 1
ATOM 9149 C CA . ARG D 1 162 ? 39.857 31.722 48.268 1.00 22.64 162 ARG D CA 1
ATOM 9150 C C . ARG D 1 162 ? 38.597 31.033 48.790 1.00 23.34 162 ARG D C 1
ATOM 9151 O O . ARG D 1 162 ? 37.725 31.678 49.372 1.00 24.19 162 ARG D O 1
ATOM 9159 N N . ILE D 1 163 ? 38.507 29.723 48.600 1.00 22.95 163 ILE D N 1
ATOM 9160 C CA . ILE D 1 163 ? 37.354 28.976 49.080 1.00 22.80 163 ILE D CA 1
ATOM 9161 C C . ILE D 1 163 ? 37.290 29.032 50.611 1.00 22.43 163 ILE D C 1
ATOM 9162 O O . ILE D 1 163 ? 36.207 29.120 51.190 1.00 21.59 163 ILE D O 1
ATOM 9167 N N . GLU D 1 164 ? 38.455 29.005 51.253 1.00 24.08 164 GLU D N 1
ATOM 9168 C CA . GLU D 1 164 ? 38.542 29.066 52.714 1.00 23.93 164 GLU D CA 1
ATOM 9169 C C . GLU D 1 164 ? 37.946 30.344 53.292 1.00 23.37 164 GLU D C 1
ATOM 9170 O O . GLU D 1 164 ? 37.164 30.303 54.240 1.00 24.53 164 GLU D O 1
ATOM 9176 N N . GLY D 1 165 ? 38.329 31.486 52.740 1.00 21.98 165 GLY D N 1
ATOM 9177 C CA . GLY D 1 165 ? 37.788 32.735 53.238 1.00 20.57 165 GLY D CA 1
ATOM 9178 C C . GLY D 1 165 ? 36.309 32.838 52.919 1.00 19.57 165 GLY D C 1
ATOM 9179 O O . GLY D 1 165 ? 35.523 33.336 53.722 1.00 19.30 165 GLY D O 1
ATOM 9180 N N . GLN D 1 166 ? 35.929 32.343 51.744 1.00 18.69 166 GLN D N 1
ATOM 9181 C CA . GLN D 1 166 ? 34.542 32.395 51.303 1.00 18.63 166 GLN D CA 1
ATOM 9182 C C . GLN D 1 166 ? 33.556 31.643 52.191 1.00 19.53 166 GLN D C 1
ATOM 9183 O O . GLN D 1 166 ? 32.371 31.964 52.201 1.00 19.38 166 GLN D O 1
ATOM 9189 N N . LYS D 1 167 ? 34.035 30.663 52.954 1.00 21.92 167 LYS D N 1
ATOM 9190 C CA . LYS D 1 167 ? 33.139 29.904 53.827 1.00 22.28 167 LYS D CA 1
ATOM 9191 C C . LYS D 1 167 ? 32.576 30.767 54.955 1.00 21.06 167 LYS D C 1
ATOM 9192 O O . LYS D 1 167 ? 31.577 30.410 55.579 1.00 21.45 167 LYS D O 1
ATOM 9198 N N . THR D 1 168 ? 33.204 31.911 55.207 1.00 21.18 168 THR D N 1
ATOM 9199 C CA . THR D 1 168 ? 32.743 32.811 56.262 1.00 20.78 168 THR D CA 1
ATOM 9200 C C . THR D 1 168 ? 31.346 33.382 55.978 1.00 21.01 168 THR D C 1
ATOM 9201 O O . THR D 1 168 ? 30.653 33.841 56.891 1.00 18.82 168 THR D O 1
ATOM 9205 N N . ALA D 1 169 ? 30.925 33.356 54.717 1.00 19.85 169 ALA D N 1
ATOM 9206 C CA . ALA D 1 169 ? 29.603 33.865 54.378 1.00 20.96 169 ALA D CA 1
ATOM 9207 C C . ALA D 1 169 ? 28.540 33.013 55.071 1.00 20.77 169 ALA D C 1
ATOM 9208 O O . ALA D 1 169 ? 27.518 33.529 55.523 1.00 23.42 169 ALA D O 1
ATOM 9210 N N . ALA D 1 170 ? 28.784 31.709 55.167 1.00 19.68 170 ALA D N 1
ATOM 9211 C CA . ALA D 1 170 ? 27.829 30.822 55.825 1.00 19.63 170 ALA D CA 1
ATOM 9212 C C . ALA D 1 170 ? 27.869 31.048 57.333 1.00 19.11 170 ALA D C 1
ATOM 9213 O O . ALA D 1 170 ? 26.840 30.961 58.000 1.00 21.41 170 ALA D O 1
ATOM 9215 N N . PHE D 1 171 ? 29.052 31.340 57.868 1.00 20.63 171 PHE D N 1
ATOM 9216 C CA . PHE D 1 171 ? 29.192 31.589 59.307 1.00 21.36 171 PHE D CA 1
ATOM 9217 C C . PHE D 1 171 ? 28.334 32.784 59.700 1.00 22.67 171 PHE D C 1
ATOM 9218 O O . PHE D 1 171 ? 27.676 32.784 60.745 1.00 22.61 171 PHE D O 1
ATOM 9226 N N . GLU D 1 172 ? 28.361 33.816 58.860 1.00 21.49 172 GLU D N 1
ATOM 9227 C CA . GLU D 1 172 ? 27.604 35.030 59.123 1.00 20.79 172 GLU D CA 1
ATOM 9228 C C . GLU D 1 172 ? 26.102 34.785 59.101 1.00 20.35 172 GLU D C 1
ATOM 9229 O O . GLU D 1 172 ? 25.384 35.274 59.974 1.00 18.88 172 GLU D O 1
ATOM 9235 N N . ILE D 1 173 ? 25.632 34.029 58.109 1.00 19.32 173 ILE D N 1
ATOM 9236 C CA . ILE D 1 173 ? 24.212 33.714 58.008 1.00 21.29 173 ILE D CA 1
ATOM 9237 C C . ILE D 1 173 ? 23.772 32.994 59.280 1.00 23.43 173 ILE D C 1
ATOM 9238 O O . ILE D 1 173 ? 22.791 33.382 59.909 1.00 25.27 173 ILE D O 1
ATOM 9243 N N . CYS D 1 174 ? 24.511 31.958 59.666 1.00 24.37 174 CYS D N 1
ATOM 9244 C CA . CYS D 1 174 ? 24.172 31.206 60.871 1.00 26.70 174 CYS D CA 1
ATOM 9245 C C . CYS D 1 174 ? 24.245 32.072 62.130 1.00 27.07 174 CYS D C 1
ATOM 9246 O O . CYS D 1 174 ? 23.408 31.927 63.029 1.00 28.28 174 CYS D O 1
ATOM 9249 N N . ASP D 1 175 ? 25.229 32.969 62.198 1.00 27.38 175 ASP D N 1
ATOM 9250 C CA . ASP D 1 175 ? 25.380 33.848 63.363 1.00 27.67 175 ASP D CA 1
ATOM 9251 C C . ASP D 1 175 ? 24.200 34.797 63.495 1.00 28.57 175 ASP D C 1
ATOM 9252 O O . ASP D 1 175 ? 23.696 35.028 64.595 1.00 28.61 175 ASP D O 1
ATOM 9257 N N . THR D 1 176 ? 23.767 35.363 62.371 1.00 27.44 176 THR D N 1
ATOM 9258 C CA . THR D 1 176 ? 22.657 36.303 62.386 1.00 27.56 176 THR D CA 1
ATOM 9259 C C . THR D 1 176 ? 21.311 35.650 62.714 1.00 27.13 176 THR D C 1
ATOM 9260 O O . THR D 1 176 ? 20.577 36.128 63.577 1.00 26.92 176 THR D O 1
ATOM 9264 N N . LEU D 1 177 ? 20.987 34.559 62.031 1.00 26.54 177 LEU D N 1
ATOM 9265 C CA . LEU D 1 177 ? 19.698 33.909 62.275 1.00 27.44 177 LEU D CA 1
ATOM 9266 C C . LEU D 1 177 ? 19.694 33.106 63.570 1.00 28.76 177 LEU D C 1
ATOM 9267 O O . LEU D 1 177 ? 18.659 32.846 64.178 1.00 29.77 177 LEU D O 1
ATOM 9272 N N . GLY D 1 178 ? 20.895 32.639 63.966 1.00 27.55 178 GLY D N 1
ATOM 9273 C CA . GLY D 1 178 ? 20.998 31.796 65.157 1.00 28.98 178 GLY D CA 1
ATOM 9274 C C . GLY D 1 178 ? 20.714 30.326 64.865 1.00 28.53 178 GLY D C 1
ATOM 9275 O O . GLY D 1 178 ? 20.602 29.481 65.749 1.00 29.63 178 GLY D O 1
ATOM 9276 N N . GLU D 1 179 ? 20.559 30.037 63.572 1.00 28.43 179 GLU D N 1
ATOM 9277 C CA . GLU D 1 179 ? 20.274 28.702 63.107 1.00 27.74 179 GLU D CA 1
ATOM 9278 C C . GLU D 1 179 ? 20.525 28.697 61.622 1.00 28.92 179 GLU D C 1
ATOM 9279 O O . GLU D 1 179 ? 20.718 29.742 61.014 1.00 31.00 179 GLU D O 1
ATOM 9285 N N . ALA D 1 180 ? 20.600 27.506 61.019 1.00 27.96 180 ALA D N 1
ATOM 9286 C CA . ALA D 1 180 ? 20.814 27.481 59.600 1.00 28.31 180 ALA D CA 1
ATOM 9287 C C . ALA D 1 180 ? 19.475 27.458 58.872 1.00 27.94 180 ALA D C 1
ATOM 9288 O O . ALA D 1 180 ? 18.449 27.043 59.397 1.00 27.40 180 ALA D O 1
ATOM 9290 N N . PRO D 1 181 ? 19.465 27.906 57.607 1.00 27.53 181 PRO D N 1
ATOM 9291 C CA . PRO D 1 181 ? 18.243 27.877 56.795 1.00 25.95 181 PRO D CA 1
ATOM 9292 C C . PRO D 1 181 ? 17.935 26.453 56.336 1.00 26.82 181 PRO D C 1
ATOM 9293 O O . PRO D 1 181 ? 18.797 25.575 56.405 1.00 26.17 181 PRO D O 1
ATOM 9297 N N . ASP D 1 182 ? 16.708 26.221 55.878 1.00 25.85 182 ASP D N 1
ATOM 9298 C CA . ASP D 1 182 ? 16.334 24.896 55.403 1.00 27.09 182 ASP D CA 1
ATOM 9299 C C . ASP D 1 182 ? 16.963 24.681 54.030 1.00 26.71 182 ASP D C 1
ATOM 9300 O O . ASP D 1 182 ? 17.342 23.567 53.671 1.00 27.18 182 ASP D O 1
ATOM 9305 N N . TYR D 1 183 ? 17.071 25.758 53.262 1.00 25.08 183 TYR D N 1
ATOM 9306 C CA . TYR D 1 183 ? 17.675 25.688 51.935 1.00 25.79 183 TYR D CA 1
ATOM 9307 C C . TYR D 1 183 ? 18.529 26.920 51.685 1.00 23.77 183 TYR D C 1
ATOM 9308 O O . TYR D 1 183 ? 18.201 28.015 52.143 1.00 23.20 183 TYR D O 1
ATOM 9317 N N . HIS D 1 184 ? 19.633 26.745 50.971 1.00 22.92 184 HIS D N 1
ATOM 9318 C CA . HIS D 1 184 ? 20.451 27.890 50.631 1.00 20.54 184 HIS D CA 1
ATOM 9319 C C . HIS D 1 184 ? 20.563 27.955 49.114 1.00 21.32 184 HIS D C 1
ATOM 9320 O O . HIS D 1 184 ? 21.023 27.004 48.479 1.00 21.28 184 HIS D O 1
ATOM 9327 N N . PHE D 1 185 ? 20.113 29.072 48.542 1.00 19.07 185 PHE D N 1
ATOM 9328 C CA . PHE D 1 185 ? 20.163 29.281 47.100 1.00 19.34 185 PHE D CA 1
ATOM 9329 C C . PHE D 1 185 ? 21.392 30.115 46.743 1.00 19.56 185 PHE D C 1
ATOM 9330 O O . PHE D 1 185 ? 21.635 31.169 47.330 1.00 20.33 185 PHE D O 1
ATOM 9338 N N . ILE D 1 186 ? 22.153 29.650 45.758 1.00 20.71 186 ILE D N 1
ATOM 9339 C CA . ILE D 1 186 ? 23.387 30.321 45.381 1.00 19.67 186 ILE D CA 1
ATOM 9340 C C . ILE D 1 186 ? 23.718 30.132 43.894 1.00 18.62 186 ILE D C 1
ATOM 9341 O O . ILE D 1 186 ? 23.474 29.071 43.334 1.00 19.61 186 ILE D O 1
ATOM 9346 N N . PRO D 1 187 ? 24.259 31.171 43.237 1.00 19.69 187 PRO D N 1
ATOM 9347 C CA . PRO D 1 187 ? 24.604 31.054 41.815 1.00 19.92 187 PRO D CA 1
ATOM 9348 C C . PRO D 1 187 ? 25.832 30.155 41.689 1.00 20.94 187 PRO D C 1
ATOM 9349 O O . PRO D 1 187 ? 26.664 30.102 42.600 1.00 19.47 187 PRO D O 1
ATOM 9353 N N . VAL D 1 188 ? 25.952 29.453 40.569 1.00 20.08 188 VAL D N 1
ATOM 9354 C CA . VAL D 1 188 ? 27.092 28.575 40.370 1.00 18.53 188 VAL D CA 1
ATOM 9355 C C . VAL D 1 188 ? 27.807 28.833 39.050 1.00 19.61 188 VAL D C 1
ATOM 9356 O O . VAL D 1 188 ? 27.245 28.632 37.976 1.00 20.50 188 VAL D O 1
ATOM 9360 N N . GLY D 1 189 ? 29.049 29.301 39.149 1.00 19.01 189 GLY D N 1
ATOM 9361 C CA . GLY D 1 189 ? 29.894 29.529 37.985 1.00 20.56 189 GLY D CA 1
ATOM 9362 C C . GLY D 1 189 ? 31.011 28.490 37.944 1.00 21.37 189 GLY D C 1
ATOM 9363 O O . GLY D 1 189 ? 30.916 27.453 37.303 1.00 20.90 189 GLY D O 1
ATOM 9364 N N . ASN D 1 190 ? 32.104 28.820 38.649 1.00 21.69 190 ASN D N 1
ATOM 9365 C CA . ASN D 1 190 ? 33.174 27.847 38.826 1.00 22.88 190 ASN D CA 1
ATOM 9366 C C . ASN D 1 190 ? 32.896 26.923 40.023 1.00 23.58 190 ASN D C 1
ATOM 9367 O O . ASN D 1 190 ? 33.609 25.962 40.284 1.00 25.14 190 ASN D O 1
ATOM 9372 N N . ALA D 1 191 ? 31.840 27.286 40.794 1.00 22.14 191 ALA D N 1
ATOM 9373 C CA . ALA D 1 191 ? 31.334 26.422 41.874 1.00 22.50 191 ALA D CA 1
ATOM 9374 C C . ALA D 1 191 ? 32.143 26.525 43.179 1.00 22.98 191 ALA D C 1
ATOM 9375 O O . ALA D 1 191 ? 31.931 25.803 44.145 1.00 23.06 191 ALA D O 1
ATOM 9377 N N . GLY D 1 192 ? 33.105 27.437 43.270 1.00 23.19 192 GLY D N 1
ATOM 9378 C CA . GLY D 1 192 ? 33.862 27.556 44.505 1.00 22.00 192 GLY D CA 1
ATOM 9379 C C . GLY D 1 192 ? 33.024 28.043 45.683 1.00 21.74 192 GLY D C 1
ATOM 9380 O O . GLY D 1 192 ? 33.226 27.617 46.824 1.00 21.50 192 GLY D O 1
ATOM 9381 N N . ASN D 1 193 ? 32.071 28.932 45.409 1.00 20.43 193 ASN D N 1
ATOM 9382 C CA . ASN D 1 193 ? 31.218 29.502 46.446 1.00 20.57 193 ASN D CA 1
ATOM 9383 C C . ASN D 1 193 ? 30.260 28.486 47.080 1.00 19.82 193 ASN D C 1
ATOM 9384 O O . ASN D 1 193 ? 30.119 28.436 48.305 1.00 17.99 193 ASN D O 1
ATOM 9389 N N . ILE D 1 194 ? 29.596 27.682 46.255 1.00 20.10 194 ILE D N 1
ATOM 9390 C CA . ILE D 1 194 ? 28.683 26.679 46.792 1.00 20.90 194 ILE D CA 1
ATOM 9391 C C . ILE D 1 194 ? 29.497 25.707 47.659 1.00 21.85 194 ILE D C 1
ATOM 9392 O O . ILE D 1 194 ? 29.071 25.333 48.759 1.00 21.50 194 ILE D O 1
ATOM 9397 N N . THR D 1 195 ? 30.683 25.336 47.180 1.00 20.52 195 THR D N 1
ATOM 9398 C CA . THR D 1 195 ? 31.574 24.437 47.925 1.00 20.78 195 THR D CA 1
ATOM 9399 C C . THR D 1 195 ? 31.924 25.080 49.277 1.00 21.84 195 THR D C 1
ATOM 9400 O O . THR D 1 195 ? 31.820 24.450 50.342 1.00 20.45 195 THR D O 1
ATOM 9404 N N . ALA D 1 196 ? 32.333 26.343 49.225 1.00 20.06 196 ALA D N 1
ATOM 9405 C CA . ALA D 1 196 ? 32.706 27.087 50.422 1.00 20.54 196 ALA D CA 1
ATOM 9406 C C . ALA D 1 196 ? 31.579 27.183 51.450 1.00 21.23 196 ALA D C 1
ATOM 9407 O O . ALA D 1 196 ? 31.815 26.978 52.648 1.00 20.60 196 ALA D O 1
ATOM 9409 N N . TYR D 1 197 ? 30.366 27.509 51.002 1.00 19.59 197 TYR D N 1
ATOM 9410 C CA . TYR D 1 197 ? 29.229 27.605 51.919 1.00 21.51 197 TYR D CA 1
ATOM 9411 C C . TYR D 1 197 ? 28.945 26.259 52.592 1.00 22.62 197 TYR D C 1
ATOM 9412 O O . TYR D 1 197 ? 28.759 26.191 53.809 1.00 22.56 197 TYR D O 1
ATOM 9421 N N . TRP D 1 198 ? 28.890 25.194 51.798 1.00 23.50 198 TRP D N 1
ATOM 9422 C CA . TRP D 1 198 ? 28.638 23.863 52.348 1.00 25.96 198 TRP D CA 1
ATOM 9423 C C . TRP D 1 198 ? 29.656 23.569 53.464 1.00 26.71 198 TRP D C 1
ATOM 9424 O O . TRP D 1 198 ? 29.275 23.195 54.578 1.00 26.65 198 TRP D O 1
ATOM 9435 N N . LYS D 1 199 ? 30.943 23.758 53.169 1.00 25.64 199 LYS D N 1
ATOM 9436 C CA . LYS D 1 199 ? 31.994 23.530 54.162 1.00 26.46 199 LYS D CA 1
ATOM 9437 C C . LYS D 1 199 ? 31.721 24.339 55.426 1.00 25.77 199 LYS D C 1
ATOM 9438 O O . LYS D 1 199 ? 31.900 23.849 56.537 1.00 25.32 199 LYS D O 1
ATOM 9444 N N . GLY D 1 200 ? 31.295 25.588 55.247 1.00 24.11 200 GLY D N 1
ATOM 9445 C CA . GLY D 1 200 ? 31.014 26.445 56.385 1.00 23.24 200 GLY D CA 1
ATOM 9446 C C . GLY D 1 200 ? 29.852 25.952 57.220 1.00 23.63 200 GLY D C 1
ATOM 9447 O O . GLY D 1 200 ? 29.918 25.953 58.448 1.00 23.83 200 GLY D O 1
ATOM 9448 N N . PHE D 1 201 ? 28.775 25.544 56.557 1.00 24.26 201 PHE D N 1
ATOM 9449 C CA . PHE D 1 201 ? 27.604 25.038 57.260 1.00 24.34 201 PHE D CA 1
ATOM 9450 C C . PHE D 1 201 ? 27.966 23.787 58.068 1.00 25.39 201 PHE D C 1
ATOM 9451 O O . PHE D 1 201 ? 27.632 23.691 59.250 1.00 24.13 201 PHE D O 1
ATOM 9459 N N . LYS D 1 202 ? 28.657 22.842 57.434 1.00 25.47 202 LYS D N 1
ATOM 9460 C CA . LYS D 1 202 ? 29.050 21.606 58.116 1.00 28.00 202 LYS D CA 1
ATOM 9461 C C . LYS D 1 202 ? 29.872 21.862 59.375 1.00 28.27 202 LYS D C 1
ATOM 9462 O O . LYS D 1 202 ? 29.685 21.184 60.386 1.00 28.82 202 LYS D O 1
ATOM 9468 N N . ILE D 1 203 ? 30.776 22.836 59.310 1.00 29.07 203 ILE D N 1
ATOM 9469 C CA . ILE D 1 203 ? 31.627 23.186 60.448 1.00 30.00 203 ILE D CA 1
ATOM 9470 C C . ILE D 1 203 ? 30.792 23.646 61.641 1.00 30.70 203 ILE D C 1
ATOM 9471 O O . ILE D 1 203 ? 30.986 23.186 62.768 1.00 29.79 203 ILE D O 1
ATOM 9476 N N . TYR D 1 204 ? 29.872 24.570 61.391 1.00 29.99 204 TYR D N 1
ATOM 9477 C CA . TYR D 1 204 ? 29.013 25.083 62.446 1.00 30.83 204 TYR D CA 1
ATOM 9478 C C . TYR D 1 204 ? 28.124 23.975 62.995 1.00 32.82 204 TYR D C 1
ATOM 9479 O O . TYR D 1 204 ? 27.795 23.962 64.184 1.00 30.46 204 TYR D O 1
ATOM 9488 N N . TYR D 1 205 ? 27.741 23.044 62.125 1.00 34.75 205 TYR D N 1
ATOM 9489 C CA . TYR D 1 205 ? 26.892 21.933 62.534 1.00 38.28 205 TYR D CA 1
ATOM 9490 C C . TYR D 1 205 ? 27.665 21.003 63.468 1.00 39.43 205 TYR D C 1
ATOM 9491 O O . TYR D 1 205 ? 27.162 20.608 64.523 1.00 38.71 205 TYR D O 1
ATOM 9500 N N . GLU D 1 206 ? 28.889 20.662 63.076 1.00 40.95 206 GLU D N 1
ATOM 9501 C CA . GLU D 1 206 ? 29.731 19.782 63.881 1.00 43.47 206 GLU D CA 1
ATOM 9502 C C . GLU D 1 206 ? 29.970 20.366 65.270 1.00 43.61 206 GLU D C 1
ATOM 9503 O O . GLU D 1 206 ? 30.141 19.624 66.239 1.00 44.38 206 GLU D O 1
ATOM 9509 N N . GLU D 1 207 ? 29.977 21.693 65.365 1.00 43.10 207 GLU D N 1
ATOM 9510 C CA . GLU D 1 207 ? 30.197 22.359 66.645 1.00 43.31 207 GLU D CA 1
ATOM 9511 C C . GLU D 1 207 ? 28.893 22.621 67.389 1.00 42.54 207 GLU D C 1
ATOM 9512 O O . GLU D 1 207 ? 28.905 23.104 68.520 1.00 42.37 207 GLU D O 1
ATOM 9518 N N . GLY D 1 208 ? 27.771 22.310 66.749 1.00 41.34 208 GLY D N 1
ATOM 9519 C CA . GLY D 1 208 ? 26.481 22.515 67.385 1.00 40.61 208 GLY D CA 1
ATOM 9520 C C . GLY D 1 208 ? 25.950 23.936 67.327 1.00 40.38 208 GLY D C 1
ATOM 9521 O O . GLY D 1 208 ? 24.990 24.267 68.021 1.00 39.63 208 GLY D O 1
ATOM 9522 N N . LYS D 1 209 ? 26.568 24.780 66.504 1.00 39.34 209 LYS D N 1
ATOM 9523 C CA . LYS D 1 209 ? 26.127 26.166 66.370 1.00 38.55 209 LYS D CA 1
ATOM 9524 C C . LYS D 1 209 ? 24.750 26.178 65.715 1.00 36.32 209 LYS D C 1
ATOM 9525 O O . LYS D 1 209 ? 23.947 27.082 65.941 1.00 36.19 209 LYS D O 1
ATOM 9531 N N . ILE D 1 210 ? 24.494 25.163 64.894 1.00 34.92 210 ILE D N 1
ATOM 9532 C CA . ILE D 1 210 ? 23.224 25.021 64.188 1.00 34.58 210 ILE D CA 1
ATOM 9533 C C . ILE D 1 210 ? 22.686 23.604 64.387 1.00 34.64 210 ILE D C 1
ATOM 9534 O O . ILE D 1 210 ? 23.456 22.658 64.546 1.00 34.85 210 ILE D O 1
ATOM 9539 N N . THR D 1 211 ? 21.367 23.454 64.369 1.00 34.21 211 THR D N 1
ATOM 9540 C CA . THR D 1 211 ? 20.768 22.143 64.581 1.00 34.55 211 THR D CA 1
ATOM 9541 C C . THR D 1 211 ? 20.452 21.398 63.294 1.00 35.07 211 THR D C 1
ATOM 9542 O O . THR D 1 211 ? 19.922 20.289 63.331 1.00 35.66 211 THR D O 1
ATOM 9546 N N . LYS D 1 212 ? 20.773 22.002 62.156 1.00 33.21 212 LYS D N 1
ATOM 9547 C CA . LYS D 1 212 ? 20.507 21.355 60.885 1.00 33.37 212 LYS D CA 1
ATOM 9548 C C . LYS D 1 212 ? 21.436 21.828 59.778 1.00 32.83 212 LYS D C 1
ATOM 9549 O O . LYS D 1 212 ? 22.117 22.843 59.911 1.00 33.62 212 LYS D O 1
ATOM 9555 N N . LEU D 1 213 ? 21.468 21.067 58.692 1.00 32.41 213 LEU D N 1
ATOM 9556 C CA . LEU D 1 213 ? 22.296 21.398 57.544 1.00 32.63 213 LEU D CA 1
ATOM 9557 C C . LEU D 1 213 ? 21.389 21.754 56.381 1.00 31.95 213 LEU D C 1
ATOM 9558 O O . LEU D 1 213 ? 20.539 20.959 55.976 1.00 31.56 213 LEU D O 1
ATOM 9563 N N . PRO D 1 214 ? 21.548 22.969 55.840 1.00 30.86 214 PRO D N 1
ATOM 9564 C CA . PRO D 1 214 ? 20.730 23.422 54.715 1.00 29.77 214 PRO D CA 1
ATOM 9565 C C . PRO D 1 214 ? 20.925 22.545 53.484 1.00 28.63 214 PRO D C 1
ATOM 9566 O O . PRO D 1 214 ? 21.980 21.944 53.304 1.00 28.22 214 PRO D O 1
ATOM 9570 N N . ARG D 1 215 ? 19.899 22.456 52.648 1.00 27.79 215 ARG D N 1
ATOM 9571 C CA . ARG D 1 215 ? 20.016 21.703 51.408 1.00 28.79 215 ARG D CA 1
ATOM 9572 C C . ARG D 1 215 ? 20.590 22.753 50.459 1.00 27.22 215 ARG D C 1
ATOM 9573 O O . ARG D 1 215 ? 20.065 23.865 50.378 1.00 26.78 215 ARG D O 1
ATOM 9581 N N . MET D 1 216 ? 21.667 22.422 49.755 1.00 25.42 216 MET D N 1
ATOM 9582 C CA . MET D 1 216 ? 22.293 23.391 48.855 1.00 23.18 216 MET D CA 1
ATOM 9583 C C . MET D 1 216 ? 21.683 23.412 47.455 1.00 23.82 216 MET D C 1
ATOM 9584 O O . MET D 1 216 ? 21.813 22.455 46.688 1.00 22.09 216 MET D O 1
ATOM 9589 N N . MET D 1 217 ? 21.028 24.522 47.124 1.00 23.66 217 MET D N 1
ATOM 9590 C CA . MET D 1 217 ? 20.378 24.675 45.831 1.00 23.50 217 MET D CA 1
ATOM 9591 C C . MET D 1 217 ? 21.182 25.623 44.943 1.00 24.00 217 MET D C 1
ATOM 9592 O O . MET D 1 217 ? 21.067 26.843 45.058 1.00 25.69 217 MET D O 1
ATOM 9597 N N . GLY D 1 218 ? 21.998 25.052 44.063 1.00 24.00 218 GLY D N 1
ATOM 9598 C CA . GLY D 1 218 ? 22.826 25.850 43.177 1.00 24.77 218 GLY D CA 1
ATOM 9599 C C . GLY D 1 218 ? 22.154 26.110 41.847 1.00 25.72 218 GLY D C 1
ATOM 9600 O O . GLY D 1 218 ? 21.393 25.273 41.359 1.00 27.40 218 GLY D O 1
ATOM 9601 N N . TRP D 1 219 ? 22.432 27.264 41.248 1.00 24.48 219 TRP D N 1
ATOM 9602 C CA . TRP D 1 219 ? 21.808 27.586 39.974 1.00 23.27 219 TRP D CA 1
ATOM 9603 C C . TRP D 1 219 ? 22.738 28.121 38.896 1.00 22.80 219 TRP D C 1
ATOM 9604 O O . TRP D 1 219 ? 23.586 28.977 39.145 1.00 19.33 219 TRP D O 1
ATOM 9615 N N . GLN D 1 220 ? 22.568 27.589 37.692 1.00 21.52 220 GLN D N 1
ATOM 9616 C CA . GLN D 1 220 ? 23.360 28.000 36.546 1.00 22.45 220 GLN D CA 1
ATOM 9617 C C . GLN D 1 220 ? 22.404 28.545 35.491 1.00 22.96 220 GLN D C 1
ATOM 9618 O O . GLN D 1 220 ? 21.201 28.285 35.549 1.00 22.39 220 GLN D O 1
ATOM 9624 N N . ALA D 1 221 ? 22.943 29.302 34.540 1.00 23.14 221 ALA D N 1
ATOM 9625 C CA . ALA D 1 221 ? 22.140 29.835 33.443 1.00 24.55 221 ALA D CA 1
ATOM 9626 C C . ALA D 1 221 ? 22.021 28.670 32.451 1.00 24.66 221 ALA D C 1
ATOM 9627 O O . ALA D 1 221 ? 22.989 27.943 32.233 1.00 22.69 221 ALA D O 1
ATOM 9629 N N . GLU D 1 222 ? 20.844 28.488 31.862 1.00 25.91 222 GLU D N 1
ATOM 9630 C CA . GLU D 1 222 ? 20.631 27.390 30.920 1.00 27.46 222 GLU D CA 1
ATOM 9631 C C . GLU D 1 222 ? 21.661 27.297 29.800 1.00 26.55 222 GLU D C 1
ATOM 9632 O O . GLU D 1 222 ? 22.067 26.199 29.421 1.00 28.65 222 GLU D O 1
ATOM 9638 N N . GLY D 1 223 ? 22.080 28.441 29.272 1.00 26.15 223 GLY D N 1
ATOM 9639 C CA . GLY D 1 223 ? 23.061 28.447 28.199 1.00 26.96 223 GLY D CA 1
ATOM 9640 C C . GLY D 1 223 ? 24.482 28.174 28.662 1.00 28.09 223 GLY D C 1
ATOM 9641 O O . GLY D 1 223 ? 25.424 28.248 27.875 1.00 26.83 223 GLY D O 1
ATOM 9642 N N . ALA D 1 224 ? 24.646 27.854 29.941 1.00 28.19 224 ALA D N 1
ATOM 9643 C CA . ALA D 1 224 ? 25.970 27.574 30.478 1.00 28.71 224 ALA D CA 1
ATOM 9644 C C . ALA D 1 224 ? 25.854 26.768 31.765 1.00 29.32 224 ALA D C 1
ATOM 9645 O O . ALA D 1 224 ? 26.281 27.214 32.833 1.00 28.22 224 ALA D O 1
ATOM 9647 N N . ALA D 1 225 ? 25.274 25.576 31.654 1.00 29.07 225 ALA D N 1
ATOM 9648 C CA . ALA D 1 225 ? 25.093 24.703 32.805 1.00 28.61 225 ALA D CA 1
ATOM 9649 C C . ALA D 1 225 ? 25.764 23.347 32.595 1.00 28.55 225 ALA D C 1
ATOM 9650 O O . ALA D 1 225 ? 25.089 22.319 32.495 1.00 28.27 225 ALA D O 1
ATOM 9652 N N . PRO D 1 226 ? 27.105 23.327 32.531 1.00 27.78 226 PRO D N 1
ATOM 9653 C CA . PRO D 1 226 ? 27.843 22.076 32.333 1.00 27.06 226 PRO D CA 1
ATOM 9654 C C . PRO D 1 226 ? 27.631 21.077 33.466 1.00 27.70 226 PRO D C 1
ATOM 9655 O O . PRO D 1 226 ? 27.629 19.868 33.239 1.00 28.83 226 PRO D O 1
ATOM 9659 N N . ILE D 1 227 ? 27.451 21.587 34.683 1.00 28.02 227 ILE D N 1
ATOM 9660 C CA . ILE D 1 227 ? 27.239 20.733 35.850 1.00 27.80 227 ILE D CA 1
ATOM 9661 C C . ILE D 1 227 ? 25.875 20.052 35.783 1.00 29.59 227 ILE D C 1
ATOM 9662 O O . ILE D 1 227 ? 25.712 18.914 36.228 1.00 28.92 227 ILE D O 1
ATOM 9667 N N . VAL D 1 228 ? 24.899 20.756 35.219 1.00 29.27 228 VAL D N 1
ATOM 9668 C CA . VAL D 1 228 ? 23.550 20.222 35.086 1.00 31.75 228 VAL D CA 1
ATOM 9669 C C . VAL D 1 228 ? 23.507 19.144 34.001 1.00 32.01 228 VAL D C 1
ATOM 9670 O O . VAL D 1 228 ? 22.854 18.116 34.166 1.00 33.43 228 VAL D O 1
ATOM 9674 N N . LYS D 1 229 ? 24.220 19.377 32.903 1.00 33.63 229 LYS D N 1
ATOM 9675 C CA . LYS D 1 229 ? 24.248 18.433 31.787 1.00 35.84 229 LYS D CA 1
ATOM 9676 C C . LYS D 1 229 ? 25.298 17.327 31.904 1.00 35.68 229 LYS D C 1
ATOM 9677 O O . LYS D 1 229 ? 25.214 16.309 31.209 1.00 35.88 229 LYS D O 1
ATOM 9683 N N . GLY D 1 230 ? 26.285 17.528 32.772 1.00 34.18 230 GLY D N 1
ATOM 9684 C CA . GLY D 1 230 ? 27.315 16.522 32.971 1.00 33.94 230 GLY D CA 1
ATOM 9685 C C . GLY D 1 230 ? 28.475 16.564 31.996 1.00 33.06 230 GLY D C 1
ATOM 9686 O O . GLY D 1 230 ? 29.328 15.679 32.001 1.00 32.69 230 GLY D O 1
ATOM 9687 N N . TYR D 1 231 ? 28.511 17.590 31.157 1.00 33.22 231 TYR D N 1
ATOM 9688 C CA . TYR D 1 231 ? 29.577 17.739 30.177 1.00 34.26 231 TYR D CA 1
ATOM 9689 C C . TYR D 1 231 ? 29.898 19.213 29.985 1.00 34.13 231 TYR D C 1
ATOM 9690 O O . TYR D 1 231 ? 29.021 20.067 30.101 1.00 35.46 231 TYR D O 1
ATOM 9699 N N . PRO D 1 232 ? 31.168 19.532 29.697 1.00 34.41 232 PRO D N 1
ATOM 9700 C CA . PRO D 1 232 ? 31.603 20.916 29.489 1.00 34.02 232 PRO D CA 1
ATOM 9701 C C . PRO D 1 232 ? 30.884 21.608 28.335 1.00 34.10 232 PRO D C 1
ATOM 9702 O O . PRO D 1 232 ? 30.578 20.987 27.318 1.00 33.64 232 PRO D O 1
ATOM 9706 N N . ILE D 1 233 ? 30.606 22.894 28.509 1.00 33.97 233 ILE D N 1
ATOM 9707 C CA . ILE D 1 233 ? 29.953 23.690 27.479 1.00 35.15 233 ILE D CA 1
ATOM 9708 C C . ILE D 1 233 ? 31.088 24.409 26.757 1.00 36.03 233 ILE D C 1
ATOM 9709 O O . ILE D 1 233 ? 31.730 25.288 27.330 1.00 35.95 233 ILE D O 1
ATOM 9714 N N . LYS D 1 234 ? 31.344 24.029 25.510 1.00 36.90 234 LYS D N 1
ATOM 9715 C CA . LYS D 1 234 ? 32.424 24.642 24.745 1.00 38.41 234 LYS D CA 1
ATOM 9716 C C . LYS D 1 234 ? 32.238 26.141 24.532 1.00 37.60 234 LYS D C 1
ATOM 9717 O O . LYS D 1 234 ? 33.194 26.908 24.626 1.00 37.24 234 LYS D O 1
ATOM 9723 N N . ASN D 1 235 ? 31.009 26.557 24.248 1.00 37.68 235 ASN D N 1
ATOM 9724 C CA . ASN D 1 235 ? 30.724 27.973 24.037 1.00 38.59 235 ASN D CA 1
ATOM 9725 C C . ASN D 1 235 ? 29.618 28.420 24.987 1.00 36.91 235 ASN D C 1
ATOM 9726 O O . ASN D 1 235 ? 28.479 28.645 24.575 1.00 36.01 235 ASN D O 1
ATOM 9731 N N . PRO D 1 236 ? 29.945 28.555 26.282 1.00 35.65 236 PRO D N 1
ATOM 9732 C CA . PRO D 1 236 ? 28.949 28.975 27.269 1.00 34.38 236 PRO D CA 1
ATOM 9733 C C . PRO D 1 236 ? 28.312 30.311 26.903 1.00 32.83 236 PRO D C 1
ATOM 9734 O O . PRO D 1 236 ? 28.989 31.226 26.427 1.00 32.66 236 PRO D O 1
ATOM 9738 N N . GLN D 1 237 ? 27.005 30.412 27.115 1.00 32.19 237 GLN D N 1
ATOM 9739 C CA . GLN D 1 237 ? 26.282 31.636 26.806 1.00 32.27 237 GLN D CA 1
ATOM 9740 C C . GLN D 1 237 ? 25.283 32.015 27.894 1.00 30.81 237 GLN D C 1
ATOM 9741 O O . GLN D 1 237 ? 24.599 31.161 28.453 1.00 31.07 237 GLN D O 1
ATOM 9747 N N . THR D 1 238 ? 25.221 33.310 28.184 1.00 28.84 238 THR D N 1
ATOM 9748 C CA . THR D 1 238 ? 24.295 33.865 29.164 1.00 27.97 238 THR D CA 1
ATOM 9749 C C . THR D 1 238 ? 24.597 35.326 29.418 1.00 27.62 238 THR D C 1
ATOM 9750 O O . THR D 1 238 ? 25.742 35.766 29.305 1.00 26.72 238 THR D O 1
ATOM 9754 N N . ILE D 1 239 ? 23.558 36.072 29.771 1.00 28.60 239 ILE D N 1
ATOM 9755 C CA . ILE D 1 239 ? 23.692 37.489 30.064 1.00 28.39 239 ILE D CA 1
ATOM 9756 C C . ILE D 1 239 ? 24.444 37.662 31.386 1.00 27.23 239 ILE D C 1
ATOM 9757 O O . ILE D 1 239 ? 25.140 38.663 31.589 1.00 25.73 239 ILE D O 1
ATOM 9762 N N . ALA D 1 240 ? 24.303 36.669 32.265 1.00 26.11 240 ALA D N 1
ATOM 9763 C CA . ALA D 1 240 ? 24.941 36.658 33.586 1.00 25.75 240 ALA D CA 1
ATOM 9764 C C . ALA D 1 240 ? 26.406 36.242 33.466 1.00 25.15 240 ALA D C 1
ATOM 9765 O O . ALA D 1 240 ? 26.774 35.108 33.784 1.00 23.38 240 ALA D O 1
ATOM 9767 N N . THR D 1 241 ? 27.233 37.179 33.017 1.00 25.27 241 THR D N 1
ATOM 9768 C CA . THR D 1 241 ? 28.653 36.939 32.789 1.00 25.43 241 THR D CA 1
ATOM 9769 C C . THR D 1 241 ? 29.429 36.255 33.910 1.00 25.27 241 THR D C 1
ATOM 9770 O O . THR D 1 241 ? 30.300 35.432 33.635 1.00 24.31 241 THR D O 1
ATOM 9774 N N . ALA D 1 242 ? 29.124 36.588 35.161 1.00 23.74 242 ALA D N 1
ATOM 9775 C CA . ALA D 1 242 ? 29.839 35.997 36.295 1.00 24.24 242 ALA D CA 1
ATOM 9776 C C . ALA D 1 242 ? 29.685 34.476 36.411 1.00 24.16 242 ALA D C 1
ATOM 9777 O O . ALA D 1 242 ? 30.463 33.825 37.115 1.00 23.96 242 ALA D O 1
ATOM 9779 N N . ILE D 1 243 ? 28.688 33.907 35.736 1.00 24.17 243 ILE D N 1
ATOM 9780 C CA . ILE D 1 243 ? 28.502 32.461 35.780 1.00 23.10 243 ILE D CA 1
ATOM 9781 C C . ILE D 1 243 ? 28.552 31.830 34.391 1.00 23.78 243 ILE D C 1
ATOM 9782 O O . ILE D 1 243 ? 28.140 30.688 34.201 1.00 24.05 243 ILE D O 1
ATOM 9787 N N . LYS D 1 244 ? 29.055 32.583 33.421 1.00 23.49 244 LYS D N 1
ATOM 9788 C CA . LYS D 1 244 ? 29.194 32.078 32.060 1.00 24.56 244 LYS D CA 1
ATOM 9789 C C . LYS D 1 244 ? 30.483 31.249 32.057 1.00 24.45 244 LYS D C 1
ATOM 9790 O O . LYS D 1 244 ? 31.495 31.648 31.480 1.00 25.30 244 LYS D O 1
ATOM 9796 N N . ILE D 1 245 ? 30.427 30.101 32.729 1.00 24.92 245 ILE D N 1
ATOM 9797 C CA . ILE D 1 245 ? 31.565 29.194 32.847 1.00 26.08 245 ILE D CA 1
ATOM 9798 C C . ILE D 1 245 ? 31.251 27.848 32.189 1.00 26.28 245 ILE D C 1
ATOM 9799 O O . ILE D 1 245 ? 30.293 27.172 32.568 1.00 24.62 245 ILE D O 1
ATOM 9804 N N . GLY D 1 246 ? 32.070 27.457 31.214 1.00 27.25 246 GLY D N 1
ATOM 9805 C CA . GLY D 1 246 ? 31.835 26.206 30.514 1.00 26.69 246 GLY D CA 1
ATOM 9806 C C . GLY D 1 246 ? 32.468 24.949 31.087 1.00 28.30 246 GLY D C 1
ATOM 9807 O O . GLY D 1 246 ? 32.049 23.839 30.756 1.00 27.84 246 GLY D O 1
ATOM 9808 N N . ASN D 1 247 ? 33.477 25.112 31.936 1.00 27.03 247 ASN D N 1
ATOM 9809 C CA . ASN D 1 247 ? 34.163 23.974 32.547 1.00 28.13 247 ASN D CA 1
ATOM 9810 C C . ASN D 1 247 ? 34.581 24.393 33.950 1.00 27.45 247 ASN D C 1
ATOM 9811 O O . ASN D 1 247 ? 35.746 24.714 34.189 1.00 26.73 247 ASN D O 1
ATOM 9816 N N . PRO D 1 248 ? 33.629 24.387 34.896 1.00 26.53 248 PRO D N 1
ATOM 9817 C CA . PRO D 1 248 ? 33.847 24.770 36.295 1.00 27.00 248 PRO D CA 1
ATOM 9818 C C . PRO D 1 248 ? 35.024 24.106 36.998 1.00 27.95 248 PRO D C 1
ATOM 9819 O O . PRO D 1 248 ? 35.167 22.882 36.992 1.00 27.51 248 PRO D O 1
ATOM 9823 N N . TYR D 1 249 ? 35.856 24.932 37.621 1.00 27.70 249 TYR D N 1
ATOM 9824 C CA . TYR D 1 249 ? 37.026 24.443 38.331 1.00 27.36 249 TYR D CA 1
ATOM 9825 C C . TYR D 1 249 ? 36.682 23.565 39.538 1.00 26.67 249 TYR D C 1
ATOM 9826 O O . TYR D 1 249 ? 37.359 22.567 39.788 1.00 25.99 249 TYR D O 1
ATOM 9835 N N . SER D 1 250 ? 35.641 23.927 40.286 1.00 24.69 250 SER D N 1
ATOM 9836 C CA . SER D 1 250 ? 35.251 23.144 41.461 1.00 23.78 250 SER D CA 1
ATOM 9837 C C . SER D 1 250 ? 34.031 22.278 41.179 1.00 22.44 250 SER D C 1
ATOM 9838 O O . SER D 1 250 ? 33.191 22.049 42.051 1.00 21.24 250 SER D O 1
ATOM 9841 N N . TRP D 1 251 ? 33.957 21.801 39.942 1.00 23.41 251 TRP D N 1
ATOM 9842 C CA . TRP D 1 251 ? 32.873 20.948 39.465 1.00 24.03 251 TRP D CA 1
ATOM 9843 C C . TRP D 1 251 ? 32.560 19.790 40.417 1.00 24.91 251 TRP D C 1
ATOM 9844 O O . TRP D 1 251 ? 31.430 19.650 40.895 1.00 24.89 251 TRP D O 1
ATOM 9855 N N . LYS D 1 252 ? 33.562 18.953 40.676 1.00 25.72 252 LYS D N 1
ATOM 9856 C CA . LYS D 1 252 ? 33.388 17.795 41.550 1.00 27.58 252 LYS D CA 1
ATOM 9857 C C . LYS D 1 252 ? 32.940 18.160 42.960 1.00 27.08 252 LYS D C 1
ATOM 9858 O O . LYS D 1 252 ? 32.090 17.479 43.543 1.00 25.13 252 LYS D O 1
ATOM 9864 N N . SER D 1 253 ? 33.513 19.227 43.509 1.00 27.25 253 SER D N 1
ATOM 9865 C CA . SER D 1 253 ? 33.150 19.677 44.851 1.00 28.80 253 SER D CA 1
ATOM 9866 C C . SER D 1 253 ? 31.700 20.157 44.892 1.00 27.35 253 SER D C 1
ATOM 9867 O O . SER D 1 253 ? 31.037 20.061 45.924 1.00 26.94 253 SER D O 1
ATOM 9870 N N . ALA D 1 254 ? 31.215 20.667 43.763 1.00 26.90 254 ALA D N 1
ATOM 9871 C CA . ALA D 1 254 ? 29.844 21.165 43.662 1.00 26.68 254 ALA D CA 1
ATOM 9872 C C . ALA D 1 254 ? 28.856 20.001 43.672 1.00 26.43 254 ALA D C 1
ATOM 9873 O O . ALA D 1 254 ? 27.804 20.070 44.306 1.00 25.90 254 ALA D O 1
ATOM 9875 N N . LEU D 1 255 ? 29.203 18.939 42.955 1.00 26.97 255 LEU D N 1
ATOM 9876 C CA . LEU D 1 255 ? 28.370 17.748 42.888 1.00 27.28 255 LEU D CA 1
ATOM 9877 C C . LEU D 1 255 ? 28.298 17.120 44.274 1.00 27.69 255 LEU D C 1
ATOM 9878 O O . LEU D 1 255 ? 27.245 16.637 44.697 1.00 26.32 255 LEU D O 1
ATOM 9883 N N . LYS D 1 256 ? 29.423 17.145 44.980 1.00 28.15 256 LYS D N 1
ATOM 9884 C CA . LYS D 1 256 ? 29.498 16.584 46.323 1.00 29.85 256 L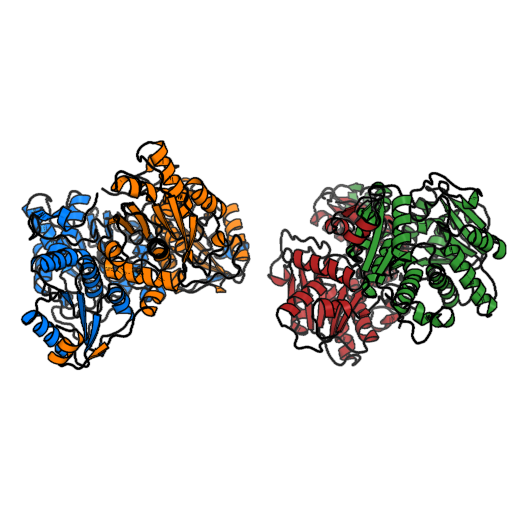YS D CA 1
ATOM 9885 C C . LYS D 1 256 ? 28.646 17.380 47.305 1.00 28.80 256 LYS D C 1
ATOM 9886 O O . LYS D 1 256 ? 27.995 16.809 48.182 1.00 28.36 256 LYS D O 1
ATOM 9892 N N . ALA D 1 257 ? 28.660 18.701 47.163 1.00 26.72 257 ALA D N 1
ATOM 9893 C CA . ALA D 1 257 ? 27.884 19.558 48.048 1.00 25.07 257 ALA D CA 1
ATOM 9894 C C . ALA D 1 257 ? 26.386 19.307 47.881 1.00 24.24 257 ALA D C 1
ATOM 9895 O O . ALA D 1 257 ? 25.647 19.219 48.863 1.00 24.01 257 ALA D O 1
ATOM 9897 N N . ALA D 1 258 ? 25.932 19.188 46.639 1.00 24.53 258 ALA D N 1
ATOM 9898 C CA . ALA D 1 258 ? 24.517 18.935 46.390 1.00 26.06 258 ALA D CA 1
ATOM 9899 C C . ALA D 1 258 ? 24.101 17.555 46.912 1.00 26.51 258 ALA D C 1
ATOM 9900 O O . ALA D 1 258 ? 23.093 17.420 47.594 1.00 25.54 258 ALA D O 1
ATOM 9902 N N . GLN D 1 259 ? 24.889 16.536 46.591 1.00 28.89 259 GLN D N 1
ATOM 9903 C CA . GLN D 1 259 ? 24.600 15.172 47.021 1.00 29.50 259 GLN D CA 1
ATOM 9904 C C . GLN D 1 259 ? 24.584 15.056 48.543 1.00 30.35 259 GLN D C 1
ATOM 9905 O O . GLN D 1 259 ? 23.609 14.592 49.135 1.00 30.06 259 GLN D O 1
ATOM 9911 N N . GLU D 1 260 ? 25.667 15.493 49.170 1.00 29.35 260 GLU D N 1
ATOM 9912 C CA . GLU D 1 260 ? 25.796 15.412 50.616 1.00 30.51 260 GLU D CA 1
ATOM 9913 C C . GLU D 1 260 ? 24.746 16.179 51.410 1.00 30.54 260 GLU D C 1
ATOM 9914 O O . GLU D 1 260 ? 24.330 15.733 52.479 1.00 30.03 260 GLU D O 1
ATOM 9920 N N . SER D 1 261 ? 24.307 17.320 50.885 1.00 28.69 261 SER D N 1
ATOM 9921 C CA . SER D 1 261 ? 23.354 18.159 51.601 1.00 27.58 261 SER D CA 1
ATOM 9922 C C . SER D 1 261 ? 21.889 17.840 51.251 1.00 26.83 261 SER D C 1
ATOM 9923 O O . SER D 1 261 ? 20.951 18.388 51.815 1.00 26.52 261 SER D O 1
ATOM 9926 N N . GLY D 1 262 ? 21.710 16.942 50.261 1.00 26.93 262 GLY D N 1
ATOM 9927 C CA . GLY D 1 262 ? 20.356 16.639 49.811 1.00 27.40 262 GLY D CA 1
ATOM 9928 C C . GLY D 1 262 ? 19.810 17.752 48.912 1.00 28.23 262 GLY D C 1
ATOM 9929 O O . GLY D 1 262 ? 18.612 17.883 48.682 1.00 26.71 262 GLY D O 1
ATOM 9930 N N . GLY D 1 263 ? 20.738 18.597 48.431 1.00 26.52 263 GLY D N 1
ATOM 9931 C CA . GLY D 1 263 ? 20.334 19.691 47.561 1.00 26.82 263 GLY D CA 1
ATOM 9932 C C . GLY D 1 263 ? 20.425 19.289 46.087 1.00 28.29 263 GLY D C 1
ATOM 9933 O O . GLY D 1 263 ? 20.299 18.127 45.722 1.00 28.18 263 GLY D O 1
ATOM 9934 N N . LYS D 1 264 ? 20.626 20.285 45.234 1.00 27.47 264 LYS D N 1
ATOM 9935 C CA . LYS D 1 264 ? 20.672 20.049 43.802 1.00 27.36 264 LYS D CA 1
ATOM 9936 C C . LYS D 1 264 ? 21.219 21.267 43.078 1.00 27.91 264 LYS D C 1
ATOM 9937 O O . LYS D 1 264 ? 21.150 22.385 43.579 1.00 27.83 264 LYS D O 1
ATOM 9943 N N . ILE D 1 265 ? 21.776 21.039 41.898 1.00 27.99 265 ILE D N 1
ATOM 9944 C CA . ILE D 1 265 ? 22.283 22.123 41.080 1.00 28.61 265 ILE D CA 1
ATOM 9945 C C . ILE D 1 265 ? 21.413 22.061 39.835 1.00 29.23 265 ILE D C 1
ATOM 9946 O O . ILE D 1 265 ? 21.412 21.066 39.111 1.00 28.45 265 ILE D O 1
ATOM 9951 N N . ASP D 1 266 ? 20.650 23.123 39.613 1.00 29.56 266 ASP D N 1
ATOM 9952 C CA . ASP D 1 266 ? 19.726 23.179 38.492 1.00 29.97 266 ASP D CA 1
ATOM 9953 C C . ASP D 1 266 ? 20.030 24.372 37.591 1.00 29.11 266 ASP D C 1
ATOM 9954 O O . ASP D 1 266 ? 21.064 25.021 37.735 1.00 28.92 266 ASP D O 1
ATOM 9959 N N . ALA D 1 267 ? 19.123 24.663 36.664 1.00 27.81 267 ALA D N 1
ATOM 9960 C CA . ALA D 1 267 ? 19.329 25.778 35.748 1.00 26.55 267 ALA D CA 1
ATOM 9961 C C . ALA D 1 267 ? 18.083 26.627 35.529 1.00 25.58 267 ALA D C 1
ATOM 9962 O O . ALA D 1 267 ? 16.950 26.153 35.669 1.00 25.80 267 ALA D O 1
ATOM 9964 N N . VAL D 1 268 ? 18.312 27.893 35.193 1.00 24.16 268 VAL D N 1
ATOM 9965 C CA . VAL D 1 268 ? 17.243 28.834 34.911 1.00 23.92 268 VAL D CA 1
ATOM 9966 C C . VAL D 1 268 ? 17.626 29.597 33.650 1.00 24.46 268 VAL D C 1
ATOM 9967 O O . VAL D 1 268 ? 18.811 29.786 33.365 1.00 22.98 268 VAL D O 1
ATOM 9971 N N . SER D 1 269 ? 16.624 30.027 32.895 1.00 24.26 269 SER D N 1
ATOM 9972 C CA . SER D 1 269 ? 16.865 30.757 31.656 1.00 26.21 269 SER D CA 1
ATOM 9973 C C . SER D 1 269 ? 17.270 32.195 31.933 1.00 25.55 269 SER D C 1
ATOM 9974 O O . SER D 1 269 ? 17.037 32.713 33.023 1.00 25.98 269 SER D O 1
ATOM 9977 N N . ASP D 1 270 ? 17.879 32.838 30.944 1.00 24.77 270 ASP D N 1
ATOM 9978 C CA . ASP D 1 270 ? 18.280 34.230 31.092 1.00 26.20 270 ASP D CA 1
ATOM 9979 C C . ASP D 1 270 ? 17.040 35.067 31.380 1.00 25.74 270 ASP D C 1
ATOM 9980 O O . ASP D 1 270 ? 17.096 36.054 32.113 1.00 25.06 270 ASP D O 1
ATOM 9985 N N . SER D 1 271 ? 15.913 34.656 30.807 1.00 25.43 271 SER D N 1
ATOM 9986 C CA . SER D 1 271 ? 14.659 35.365 31.007 1.00 25.91 271 SER D CA 1
ATOM 9987 C C . SER D 1 271 ? 14.210 35.279 32.466 1.00 24.78 271 SER D C 1
ATOM 9988 O O . SER D 1 271 ? 13.730 36.260 33.039 1.00 26.49 271 SER D O 1
ATOM 9991 N N . GLU D 1 272 ? 14.356 34.104 33.066 1.00 24.24 272 GLU D N 1
ATOM 9992 C CA . GLU D 1 272 ? 13.964 33.927 34.459 1.00 23.67 272 GLU D CA 1
ATOM 9993 C C . GLU D 1 272 ? 14.957 34.661 35.357 1.00 23.62 272 GLU D C 1
ATOM 9994 O O . GLU D 1 272 ? 14.600 35.147 36.428 1.00 22.91 272 GLU D O 1
ATOM 10000 N N . ILE D 1 273 ? 16.204 34.751 34.910 1.00 23.09 273 ILE D N 1
ATOM 10001 C CA . ILE D 1 273 ? 17.225 35.438 35.692 1.00 22.84 273 ILE D CA 1
ATOM 10002 C C . ILE D 1 273 ? 16.976 36.953 35.694 1.00 22.81 273 ILE D C 1
ATOM 10003 O O . ILE D 1 273 ? 17.051 37.609 36.739 1.00 19.10 273 ILE D O 1
ATOM 10008 N N . LEU D 1 274 ? 16.672 37.506 34.524 1.00 23.06 274 LEU D N 1
ATOM 10009 C CA . LEU D 1 274 ? 16.407 38.937 34.426 1.00 23.23 274 LEU D CA 1
ATOM 10010 C C . LEU D 1 274 ? 15.122 39.316 35.167 1.00 22.41 274 LEU D C 1
ATOM 10011 O O . LEU D 1 274 ? 15.028 40.412 35.715 1.00 21.88 274 LEU D O 1
ATOM 10016 N N . TYR D 1 275 ? 14.141 38.413 35.191 1.00 21.43 275 TYR D N 1
ATOM 10017 C CA . TYR D 1 275 ? 12.896 38.681 35.910 1.00 21.50 275 TYR D CA 1
ATOM 10018 C C . TYR D 1 275 ? 13.230 38.810 37.395 1.00 21.56 275 TYR D C 1
ATOM 10019 O O . TYR D 1 275 ? 12.719 39.694 38.082 1.00 20.62 275 TYR D O 1
ATOM 10028 N N . ALA D 1 276 ? 14.087 37.916 37.879 1.00 20.01 276 ALA D N 1
ATOM 10029 C CA . ALA D 1 276 ? 14.494 37.914 39.286 1.00 21.16 276 ALA D CA 1
ATOM 10030 C C . ALA D 1 276 ? 15.354 39.139 39.615 1.00 18.67 276 ALA D C 1
ATOM 10031 O O . ALA D 1 276 ? 15.203 39.759 40.665 1.00 19.68 276 ALA D O 1
ATOM 10033 N N . TYR D 1 277 ? 16.257 39.469 38.702 1.00 19.05 277 TYR D N 1
ATOM 10034 C CA . TYR D 1 277 ? 17.161 40.613 38.826 1.00 18.77 277 TYR D CA 1
ATOM 10035 C C . TYR D 1 277 ? 16.344 41.888 39.067 1.00 19.49 277 TYR D C 1
ATOM 10036 O O . TYR D 1 277 ? 16.629 42.663 39.990 1.00 17.37 277 TYR D O 1
ATOM 10045 N N . LYS D 1 278 ? 15.305 42.081 38.257 1.00 18.97 278 LYS D N 1
ATOM 10046 C CA . LYS D 1 278 ? 14.445 43.254 38.389 1.00 20.85 278 LYS D CA 1
ATOM 10047 C C . LYS D 1 278 ? 13.580 43.207 39.636 1.00 19.51 278 LYS D C 1
ATOM 10048 O O . LYS D 1 278 ? 13.482 44.194 40.358 1.00 19.84 278 LYS D O 1
ATOM 10054 N N . LEU D 1 279 ? 12.955 42.057 39.883 1.00 19.99 279 LEU D N 1
ATOM 10055 C CA . LEU D 1 279 ? 12.055 41.903 41.023 1.00 19.09 279 LEU D CA 1
ATOM 10056 C C . LEU D 1 279 ? 12.691 42.143 42.377 1.00 19.18 279 LEU D C 1
ATOM 10057 O O . LEU D 1 279 ? 12.067 42.742 43.260 1.00 18.29 279 LEU D O 1
ATOM 10062 N N . ILE D 1 280 ? 13.915 41.656 42.557 1.00 19.82 280 ILE D N 1
ATOM 10063 C CA . ILE D 1 280 ? 14.621 41.854 43.819 1.00 17.88 280 ILE D CA 1
ATOM 10064 C C . ILE D 1 280 ? 14.742 43.359 44.065 1.00 18.66 280 ILE D C 1
ATOM 10065 O O . ILE D 1 280 ? 14.534 43.848 45.176 1.00 17.54 280 ILE D O 1
ATOM 10070 N N . ALA D 1 281 ? 15.062 44.094 43.010 1.00 18.64 281 ALA D N 1
ATOM 10071 C CA . ALA D 1 281 ? 15.222 45.538 43.115 1.00 18.80 281 ALA D CA 1
ATOM 10072 C C . ALA D 1 281 ? 13.906 46.281 43.357 1.00 18.66 281 ALA D C 1
ATOM 10073 O O . ALA D 1 281 ? 13.836 47.159 44.218 1.00 17.52 281 ALA D O 1
ATOM 10075 N N . SER D 1 282 ? 12.860 45.917 42.620 1.00 18.04 282 SER D N 1
ATOM 10076 C CA . SER D 1 282 ? 11.570 46.590 42.752 1.00 18.26 282 SER D CA 1
ATOM 10077 C C . SER D 1 282 ? 10.759 46.223 43.993 1.00 17.17 282 SER D C 1
ATOM 10078 O O . SER D 1 282 ? 9.846 46.961 44.370 1.00 17.34 282 SER D O 1
ATOM 10081 N N . THR D 1 283 ? 11.072 45.093 44.621 1.00 16.42 283 THR D N 1
ATOM 10082 C CA . THR D 1 283 ? 10.342 44.686 45.817 1.00 18.16 283 THR D CA 1
ATOM 10083 C C . THR D 1 283 ? 11.066 45.026 47.119 1.00 16.72 283 THR D C 1
ATOM 10084 O O . THR D 1 283 ? 10.422 45.282 48.135 1.00 17.80 283 THR D O 1
ATOM 10088 N N . GLU D 1 284 ? 12.397 45.044 47.087 1.00 18.56 284 GLU D N 1
ATOM 10089 C CA . GLU D 1 284 ? 13.184 45.305 48.294 1.00 19.43 284 GLU D CA 1
ATOM 10090 C C . GLU D 1 284 ? 14.164 46.471 48.234 1.00 19.16 284 GLU D C 1
ATOM 10091 O O . GLU D 1 284 ? 14.698 46.877 49.266 1.00 18.33 284 GLU D O 1
ATOM 10097 N N . GLY D 1 285 ? 14.420 47.001 47.041 1.00 17.54 285 GLY D N 1
ATOM 10098 C CA . GLY D 1 285 ? 15.352 48.109 46.941 1.00 15.22 285 GLY D CA 1
ATOM 10099 C C . GLY D 1 285 ? 16.782 47.618 47.080 1.00 15.91 285 GLY D C 1
ATOM 10100 O O . GLY D 1 285 ? 17.641 48.318 47.616 1.00 15.44 285 GLY D O 1
ATOM 10101 N N . VAL D 1 286 ? 17.017 46.399 46.600 1.00 17.41 286 VAL D N 1
ATOM 10102 C CA . VAL D 1 286 ? 18.325 45.750 46.629 1.00 15.05 286 VAL D CA 1
ATOM 10103 C C . VAL D 1 286 ? 18.756 45.479 45.188 1.00 17.20 286 VAL D C 1
ATOM 10104 O O . VAL D 1 286 ? 18.104 44.737 44.460 1.00 16.77 286 VAL D O 1
ATOM 10108 N N . PHE D 1 287 ? 19.873 46.079 44.801 1.00 15.99 287 PHE D N 1
ATOM 10109 C CA . PHE D 1 287 ? 20.400 45.986 43.446 1.00 16.00 287 PHE D CA 1
ATOM 10110 C C . PHE D 1 287 ? 21.623 45.074 43.346 1.00 16.41 287 PHE D C 1
ATOM 10111 O O . PHE D 1 287 ? 22.726 45.432 43.773 1.00 16.03 287 PHE D O 1
ATOM 10119 N N . CYS D 1 288 ? 21.413 43.889 42.784 1.00 16.65 288 CYS D N 1
ATOM 10120 C CA . CYS D 1 288 ? 22.483 42.906 42.612 1.00 18.00 288 CYS D CA 1
ATOM 10121 C C . CYS D 1 288 ? 22.712 42.734 41.113 1.00 18.97 288 CYS D C 1
ATOM 10122 O O . CYS D 1 288 ? 21.912 43.213 40.315 1.00 18.05 288 CYS D O 1
ATOM 10125 N N . GLU D 1 289 ? 23.794 42.064 40.723 1.00 19.59 289 GLU D N 1
ATOM 10126 C CA . GLU D 1 289 ? 24.035 41.864 39.301 1.00 20.61 289 GLU D CA 1
ATOM 10127 C C . GLU D 1 289 ? 23.272 40.638 38.814 1.00 19.91 289 GLU D C 1
ATOM 10128 O O . GLU D 1 289 ? 22.814 39.823 39.618 1.00 18.93 289 GLU D O 1
ATOM 10134 N N . PRO D 1 290 ? 23.108 40.498 37.489 1.00 18.30 290 PRO D N 1
ATOM 10135 C CA . PRO D 1 290 ? 22.381 39.371 36.898 1.00 18.40 290 PRO D CA 1
ATOM 10136 C C . PRO D 1 290 ? 22.708 37.987 37.462 1.00 18.56 290 PRO D C 1
ATOM 10137 O O . PRO D 1 290 ? 21.802 37.231 37.814 1.00 17.44 290 PRO D O 1
ATOM 10141 N N . ALA D 1 291 ? 23.994 37.657 37.546 1.00 18.58 291 ALA D N 1
ATOM 10142 C CA . ALA D 1 291 ? 24.403 36.355 38.067 1.00 18.95 291 ALA D CA 1
ATOM 10143 C C . ALA D 1 291 ? 23.832 36.122 39.465 1.00 18.10 291 ALA D C 1
ATOM 10144 O O . ALA D 1 291 ? 23.323 35.041 39.764 1.00 17.85 291 ALA D O 1
ATOM 10146 N N . SER D 1 292 ? 23.927 37.143 40.316 1.00 17.75 292 SER D N 1
ATOM 10147 C CA . SER D 1 292 ? 23.421 37.072 41.684 1.00 17.94 292 SER D CA 1
ATOM 10148 C C . SER D 1 292 ? 21.943 36.674 41.725 1.00 19.25 292 SER D C 1
ATOM 10149 O O . SER D 1 292 ? 21.504 35.931 42.607 1.00 17.98 292 SER D O 1
ATOM 10152 N N . ALA D 1 293 ? 21.178 37.195 40.771 1.00 19.31 293 ALA D N 1
ATOM 10153 C CA . ALA D 1 293 ? 19.744 36.940 40.692 1.00 20.78 293 ALA D CA 1
ATOM 10154 C C . ALA D 1 293 ? 19.385 35.502 40.344 1.00 21.26 293 ALA D C 1
ATOM 10155 O O . ALA D 1 293 ? 18.227 35.097 40.483 1.00 20.91 293 ALA D O 1
ATOM 10157 N N . ALA D 1 294 ? 20.371 34.729 39.899 1.00 22.46 294 ALA D N 1
ATOM 10158 C CA . ALA D 1 294 ? 20.119 33.337 39.543 1.00 21.48 294 ALA D CA 1
ATOM 10159 C C . ALA D 1 294 ? 19.583 32.585 40.757 1.00 21.46 294 ALA D C 1
ATOM 10160 O O . ALA D 1 294 ? 18.721 31.721 40.624 1.00 21.55 294 ALA D O 1
ATOM 10162 N N . SER D 1 295 ? 20.083 32.926 41.942 1.00 21.25 295 SER D N 1
ATOM 10163 C CA . SER D 1 295 ? 19.630 32.264 43.163 1.00 20.68 295 SER D CA 1
ATOM 10164 C C . SER D 1 295 ? 18.131 32.455 43.394 1.00 19.84 295 SER D C 1
ATOM 10165 O O . SER D 1 295 ? 17.403 31.498 43.652 1.00 19.58 295 SER D O 1
ATOM 10168 N N . VAL D 1 296 ? 17.669 33.696 43.292 1.00 20.20 296 VAL D N 1
ATOM 10169 C CA . VAL D 1 296 ? 16.260 33.993 43.495 1.00 18.71 296 VAL D CA 1
ATOM 10170 C C . VAL D 1 296 ? 15.444 33.425 42.342 1.00 18.92 296 VAL D C 1
ATOM 10171 O O . VAL D 1 296 ? 14.317 32.975 42.535 1.00 18.77 296 VAL D O 1
ATOM 10175 N N . ALA D 1 297 ? 16.010 33.460 41.141 1.00 18.88 297 ALA D N 1
ATOM 10176 C CA . ALA D 1 297 ? 15.327 32.920 39.972 1.00 20.55 297 ALA D CA 1
ATOM 10177 C C . ALA D 1 297 ? 15.059 31.432 40.214 1.00 22.16 297 ALA D C 1
ATOM 10178 O O . ALA D 1 297 ? 13.998 30.907 39.854 1.00 22.20 297 ALA D O 1
ATOM 10180 N N . GLY D 1 298 ? 16.028 30.759 40.830 1.00 23.01 298 GLY D N 1
ATOM 10181 C CA . GLY D 1 298 ? 15.874 29.347 41.123 1.00 23.67 298 GLY D CA 1
ATOM 10182 C C . GLY D 1 298 ? 14.759 29.129 42.127 1.00 24.43 298 GLY D C 1
ATOM 10183 O O . GLY D 1 298 ? 13.941 28.217 41.983 1.00 24.53 298 GLY D O 1
ATOM 10184 N N . LEU D 1 299 ? 14.725 29.972 43.152 1.00 23.79 299 LEU D N 1
ATOM 10185 C CA . LEU D 1 299 ? 13.696 29.875 44.182 1.00 24.33 299 LEU D CA 1
ATOM 10186 C C . LEU D 1 299 ? 12.315 30.074 43.556 1.00 24.49 299 LEU D C 1
ATOM 10187 O O . LEU D 1 299 ? 11.381 29.317 43.836 1.00 23.44 299 LEU D O 1
ATOM 10192 N N . ILE D 1 300 ? 12.189 31.091 42.707 1.00 24.10 300 ILE D N 1
ATOM 10193 C CA . ILE D 1 300 ? 10.921 31.378 42.039 1.00 25.41 300 ILE D CA 1
ATOM 10194 C C . ILE D 1 300 ? 10.462 30.186 41.202 1.00 27.25 300 ILE D C 1
ATOM 10195 O O . ILE D 1 300 ? 9.278 29.834 41.188 1.00 27.02 300 ILE D O 1
ATOM 10200 N N . LYS D 1 301 ? 11.403 29.570 40.496 1.00 27.81 301 LYS D N 1
ATOM 10201 C CA . LYS D 1 301 ? 11.084 28.419 39.663 1.00 29.60 301 LYS D CA 1
ATOM 10202 C C . LYS D 1 301 ? 10.495 27.303 40.516 1.00 28.91 301 LYS D C 1
ATOM 10203 O O . LYS D 1 301 ? 9.494 26.682 40.146 1.00 29.14 301 LYS D O 1
ATOM 10209 N N . LEU D 1 302 ? 11.117 27.066 41.664 1.00 28.32 302 LEU D N 1
ATOM 10210 C CA . LEU D 1 302 ? 10.674 26.024 42.578 1.00 28.91 302 LEU D CA 1
ATOM 10211 C C . LEU D 1 302 ? 9.341 26.315 43.249 1.00 29.22 302 LEU D C 1
ATOM 10212 O O . LEU D 1 302 ? 8.516 25.415 43.398 1.00 29.55 302 LEU D O 1
ATOM 10217 N N . VAL D 1 303 ? 9.114 27.560 43.656 1.00 28.96 303 VAL D N 1
ATOM 10218 C CA . VAL D 1 303 ? 7.851 27.886 44.304 1.00 29.09 303 VAL D CA 1
ATOM 10219 C C . VAL D 1 303 ? 6.699 27.597 43.347 1.00 29.19 303 VAL D C 1
ATOM 10220 O O . VAL D 1 303 ? 5.694 27.009 43.734 1.00 28.37 303 VAL D O 1
ATOM 10224 N N . ARG D 1 304 ? 6.866 27.996 42.090 1.00 29.07 304 ARG D N 1
ATOM 10225 C CA . ARG D 1 304 ? 5.826 27.796 41.079 1.00 30.77 304 ARG D CA 1
ATOM 10226 C C . ARG D 1 304 ? 5.604 26.310 40.753 1.00 32.80 304 ARG D C 1
ATOM 10227 O O . ARG D 1 304 ? 4.576 25.910 40.222 1.00 34.54 304 ARG D O 1
ATOM 10235 N N . GLU D 1 305 ? 6.641 25.483 41.019 1.00 34.06 305 GLU D N 1
ATOM 10236 C CA . GLU D 1 305 ? 6.500 24.042 40.778 1.00 35.14 305 GLU D CA 1
ATOM 10237 C C . GLU D 1 305 ? 5.928 23.314 42.007 1.00 35.33 305 GLU D C 1
ATOM 10238 O O . GLU D 1 305 ? 5.931 22.092 42.113 1.00 35.64 305 GLU D O 1
ATOM 10244 N N . GLY D 1 306 ? 5.459 24.127 42.975 1.00 34.01 306 GLY D N 1
ATOM 10245 C CA . GLY D 1 306 ? 4.856 23.555 44.179 1.00 35.55 306 GLY D CA 1
ATOM 10246 C C . GLY D 1 306 ? 5.859 22.763 45.019 1.00 35.97 306 GLY D C 1
ATOM 10247 O O . GLY D 1 306 ? 5.512 21.845 45.750 1.00 35.84 306 GLY D O 1
ATOM 10248 N N . PHE D 1 307 ? 7.129 23.137 44.915 1.00 35.43 307 PHE D N 1
ATOM 10249 C CA . PHE D 1 307 ? 8.210 22.472 45.634 1.00 34.88 307 PHE D CA 1
ATOM 10250 C C . PHE D 1 307 ? 8.097 22.563 47.158 1.00 35.51 307 PHE D C 1
ATOM 10251 O O . PHE D 1 307 ? 8.290 21.572 47.863 1.00 36.33 307 PHE D O 1
ATOM 10259 N N . PHE D 1 308 ? 7.792 23.752 47.667 1.00 35.40 308 PHE D N 1
ATOM 10260 C CA . PHE D 1 308 ? 7.742 23.962 49.118 1.00 36.04 308 PHE D CA 1
ATOM 10261 C C . PHE D 1 308 ? 6.394 23.550 49.729 1.00 37.65 308 PHE D C 1
ATOM 10262 O O . PHE D 1 308 ? 5.402 23.342 49.045 1.00 37.39 308 PHE D O 1
ATOM 10270 N N . LYS D 1 309 ? 6.401 23.402 51.071 1.00 37.81 309 LYS D N 1
ATOM 10271 C CA . LYS D 1 309 ? 5.177 23.035 51.781 1.00 39.16 309 LYS D CA 1
ATOM 10272 C C . LYS D 1 309 ? 4.743 24.114 52.782 1.00 39.25 309 LYS D C 1
ATOM 10273 O O . LYS D 1 309 ? 3.777 23.972 53.523 1.00 38.99 309 LYS D O 1
ATOM 10279 N N . GLY D 1 310 ? 5.530 25.208 52.819 1.00 38.04 310 GLY D N 1
ATOM 10280 C CA . GLY D 1 310 ? 5.175 26.325 53.694 1.00 36.88 310 GLY D CA 1
ATOM 10281 C C . GLY D 1 310 ? 5.961 26.302 55.006 1.00 36.13 310 GLY D C 1
ATOM 10282 O O . GLY D 1 310 ? 6.214 25.256 55.591 1.00 36.46 310 GLY D O 1
ATOM 10283 N N . GLY D 1 311 ? 6.337 27.493 55.467 1.00 35.18 311 GLY D N 1
ATOM 10284 C CA . GLY D 1 311 ? 7.047 27.622 56.729 1.00 32.38 311 GLY D CA 1
ATOM 10285 C C . GLY D 1 311 ? 8.554 27.478 56.661 1.00 30.23 311 GLY D C 1
ATOM 10286 O O . GLY D 1 311 ? 9.246 27.687 57.656 1.00 29.26 311 GLY D O 1
ATOM 10287 N N . GLU D 1 312 ? 9.070 27.126 55.492 1.00 28.62 312 GLU D N 1
ATOM 10288 C CA . GLU D 1 312 ? 10.507 26.952 55.330 1.00 28.28 312 GLU D CA 1
ATOM 10289 C C . GLU D 1 312 ? 11.273 28.279 55.365 1.00 27.47 312 GLU D C 1
ATOM 10290 O O . GLU D 1 312 ? 10.738 29.337 55.016 1.00 27.28 312 GLU D O 1
ATOM 10296 N N . VAL D 1 313 ? 12.525 28.213 55.808 1.00 26.31 313 VAL D N 1
ATOM 10297 C CA . VAL D 1 313 ? 13.391 29.384 55.881 1.00 27.30 313 VAL D CA 1
ATOM 10298 C C . VAL D 1 313 ? 14.436 29.235 54.781 1.00 27.44 313 VAL D C 1
ATOM 10299 O O . VAL D 1 313 ? 15.163 28.238 54.732 1.00 27.81 313 VAL D O 1
ATOM 10303 N N . VAL D 1 314 ? 14.505 30.218 53.891 1.00 24.21 314 VAL D N 1
ATOM 10304 C CA . VAL D 1 314 ? 15.458 30.159 52.795 1.00 23.95 314 VAL D CA 1
ATOM 10305 C C . VAL D 1 314 ? 16.355 31.390 52.732 1.00 22.35 314 VAL D C 1
ATOM 10306 O O . VAL D 1 314 ? 15.904 32.511 52.981 1.00 21.79 314 VAL D O 1
ATOM 10310 N N . THR D 1 315 ? 17.630 31.166 52.418 1.00 21.29 315 THR D N 1
ATOM 10311 C CA . THR D 1 315 ? 18.594 32.246 52.286 1.00 18.92 315 THR D CA 1
ATOM 10312 C C . THR D 1 315 ? 19.130 32.233 50.863 1.00 19.77 315 THR D C 1
ATOM 10313 O O . THR D 1 315 ? 19.377 31.174 50.295 1.00 20.32 315 THR D O 1
ATOM 10317 N N . CYS D 1 316 ? 19.300 33.416 50.287 1.00 17.41 316 CYS D N 1
ATOM 10318 C CA . CYS D 1 316 ? 19.806 33.535 48.926 1.00 19.57 316 CYS D CA 1
ATOM 10319 C C . CYS D 1 316 ? 21.062 34.403 48.907 1.00 17.68 316 CYS D C 1
ATOM 10320 O O . CYS D 1 316 ? 21.087 35.472 49.505 1.00 21.06 316 CYS D O 1
ATOM 10323 N N . THR D 1 317 ? 22.104 33.940 48.225 1.00 18.35 317 THR D N 1
ATOM 10324 C CA . THR D 1 317 ? 23.323 34.721 48.119 1.00 17.98 317 THR D CA 1
ATOM 10325 C C . THR D 1 317 ? 23.246 35.637 46.903 1.00 19.52 317 THR D C 1
ATOM 10326 O O . THR D 1 317 ? 23.163 35.159 45.775 1.00 18.14 317 THR D O 1
ATOM 10330 N N . LEU D 1 318 ? 23.237 36.946 47.136 1.00 18.24 318 LEU D N 1
ATOM 10331 C CA . LEU D 1 318 ? 23.255 37.899 46.034 1.00 20.67 318 LEU D CA 1
ATOM 10332 C C . LEU D 1 318 ? 24.739 38.263 45.974 1.00 20.65 318 LEU D C 1
ATOM 10333 O O . LEU D 1 318 ? 25.217 39.173 46.653 1.00 21.46 318 LEU D O 1
ATOM 10338 N N . THR D 1 319 ? 25.450 37.489 45.160 1.00 20.42 319 THR D N 1
ATOM 10339 C CA . THR D 1 319 ? 26.894 37.563 44.962 1.00 17.55 319 THR D CA 1
ATOM 10340 C C . THR D 1 319 ? 27.576 38.873 44.566 1.00 18.21 319 THR D C 1
ATOM 10341 O O . THR D 1 319 ? 28.734 39.106 44.949 1.00 16.79 319 THR D O 1
ATOM 10345 N N . GLY D 1 320 ? 26.891 39.721 43.799 1.00 14.66 320 GLY D N 1
ATOM 10346 C CA . GLY D 1 320 ? 27.526 40.948 43.352 1.00 14.46 320 GLY D CA 1
ATOM 10347 C C . GLY D 1 320 ? 26.661 42.191 43.304 1.00 14.76 320 GLY D C 1
ATOM 10348 O O . GLY D 1 320 ? 25.433 42.120 43.260 1.00 15.72 320 GLY D O 1
ATOM 10349 N N . ASN D 1 321 ? 27.325 43.339 43.291 1.00 15.82 321 ASN D N 1
ATOM 10350 C CA . ASN D 1 321 ? 26.646 44.629 43.260 1.00 15.18 321 ASN D CA 1
ATOM 10351 C C . ASN D 1 321 ? 26.060 44.852 41.863 1.00 16.72 321 ASN D C 1
ATOM 10352 O O . ASN D 1 321 ? 26.720 44.582 40.863 1.00 12.70 321 ASN D O 1
ATOM 10357 N N . GLY D 1 322 ? 24.827 45.347 41.802 1.00 16.78 322 GLY D N 1
ATOM 10358 C CA . GLY D 1 322 ? 24.208 45.622 40.519 1.00 18.38 322 GLY D CA 1
ATOM 10359 C C . GLY D 1 322 ? 25.004 46.676 39.766 1.00 18.18 322 GLY D C 1
ATOM 10360 O O . GLY D 1 322 ? 24.977 46.726 38.533 1.00 17.37 322 GLY D O 1
ATOM 10361 N N . LEU D 1 323 ? 25.721 47.517 40.510 1.00 16.45 323 LEU D N 1
ATOM 10362 C CA . LEU D 1 323 ? 26.544 48.565 39.916 1.00 15.66 323 LEU D CA 1
ATOM 10363 C C . LEU D 1 323 ? 27.729 47.993 39.130 1.00 15.94 323 LEU D C 1
ATOM 10364 O O . LEU D 1 323 ? 28.432 48.732 38.450 1.00 17.23 323 LEU D O 1
ATOM 10369 N N . LYS D 1 324 ? 27.951 46.684 39.241 1.00 15.38 324 LYS D N 1
ATOM 10370 C CA . LYS D 1 324 ? 29.033 46.005 38.510 1.00 15.88 324 LYS D CA 1
ATOM 10371 C C . LYS D 1 324 ? 28.703 45.893 37.015 1.00 18.56 324 LYS D C 1
ATOM 10372 O O . LYS D 1 324 ? 29.604 45.857 36.176 1.00 18.42 324 LYS D O 1
ATOM 10378 N N . ASP D 1 325 ? 27.412 45.831 36.698 1.00 19.19 325 ASP D N 1
ATOM 10379 C CA . ASP D 1 325 ? 26.963 45.648 35.313 1.00 18.97 325 ASP D CA 1
ATOM 10380 C C . ASP D 1 325 ? 26.017 46.743 34.791 1.00 18.06 325 ASP D C 1
ATOM 10381 O O . ASP D 1 325 ? 24.808 46.531 34.650 1.00 16.93 325 ASP D O 1
ATOM 10386 N N . PRO D 1 326 ? 26.565 47.927 34.484 1.00 19.12 326 PRO D N 1
ATOM 10387 C CA . PRO D 1 326 ? 25.755 49.036 33.978 1.00 20.24 326 PRO D CA 1
ATOM 10388 C C . PRO D 1 326 ? 25.141 48.761 32.603 1.00 21.72 326 PRO D C 1
ATOM 10389 O O . PRO D 1 326 ? 24.100 49.325 32.260 1.00 21.69 326 PRO D O 1
ATOM 10393 N N . ASP D 1 327 ? 25.776 47.898 31.816 1.00 23.24 327 ASP D N 1
ATOM 10394 C CA . ASP D 1 327 ? 25.243 47.598 30.490 1.00 24.90 327 ASP D CA 1
ATOM 10395 C C . ASP D 1 327 ? 23.894 46.889 30.569 1.00 24.31 327 ASP D C 1
ATOM 10396 O O . ASP D 1 327 ? 22.938 47.307 29.924 1.00 26.89 327 ASP D O 1
ATOM 10401 N N . THR D 1 328 ? 23.794 45.837 31.372 1.00 23.48 328 THR D N 1
ATOM 10402 C CA . THR D 1 328 ? 22.527 45.127 31.501 1.00 22.00 328 THR D CA 1
ATOM 10403 C C . THR D 1 328 ? 21.463 46.028 32.140 1.00 22.30 328 THR D C 1
ATOM 10404 O O . THR D 1 328 ? 20.287 45.951 31.791 1.00 20.80 328 THR D O 1
ATOM 10408 N N . ALA D 1 329 ? 21.874 46.880 33.075 1.00 21.51 329 ALA D N 1
ATOM 10409 C CA . ALA D 1 329 ? 20.930 47.782 33.738 1.00 23.59 329 ALA D CA 1
ATOM 10410 C C . ALA D 1 329 ? 20.245 48.650 32.677 1.00 23.71 329 ALA D C 1
ATOM 10411 O O . ALA D 1 329 ? 19.030 48.837 32.689 1.00 24.91 329 ALA D O 1
ATOM 10413 N N . ILE D 1 330 ? 21.042 49.177 31.759 1.00 24.60 330 ILE D N 1
ATOM 10414 C CA . ILE D 1 330 ? 20.525 50.016 30.687 1.00 26.59 330 ILE D CA 1
ATOM 10415 C C . ILE D 1 330 ? 19.629 49.201 29.758 1.00 26.83 330 ILE D C 1
ATOM 10416 O O . ILE D 1 330 ? 18.563 49.661 29.344 1.00 26.35 330 ILE D O 1
ATOM 10421 N N . LYS D 1 331 ? 20.050 47.976 29.466 1.00 27.52 331 LYS D N 1
ATOM 10422 C CA . LYS D 1 331 ? 19.306 47.093 28.576 1.00 30.26 331 LYS D CA 1
ATOM 10423 C C . LYS D 1 331 ? 17.896 46.733 29.023 1.00 31.01 331 LYS D C 1
ATOM 10424 O O . LYS D 1 331 ? 17.000 46.626 28.189 1.00 31.37 331 LYS D O 1
ATOM 10430 N N . VAL D 1 332 ? 17.688 46.543 30.324 1.00 30.15 332 VAL D N 1
ATOM 10431 C CA . VAL D 1 332 ? 16.367 46.161 30.810 1.00 30.91 332 VAL D CA 1
ATOM 10432 C C . VAL D 1 332 ? 15.416 47.320 31.060 1.00 33.49 332 VAL D C 1
ATOM 10433 O O . VAL D 1 332 ? 14.263 47.104 31.432 1.00 32.87 332 VAL D O 1
ATOM 10437 N N . CYS D 1 333 ? 15.893 48.542 30.850 1.00 35.87 333 CYS D N 1
ATOM 10438 C CA . CYS D 1 333 ? 15.074 49.730 31.075 1.00 40.79 333 CYS D CA 1
ATOM 10439 C C . CYS D 1 333 ? 14.177 50.117 29.912 1.00 43.90 333 CYS D C 1
ATOM 10440 O O . CYS D 1 333 ? 14.598 50.109 28.755 1.00 44.79 333 CYS D O 1
ATOM 10443 N N . GLU D 1 334 ? 12.935 50.463 30.229 1.00 47.22 334 GLU D N 1
ATOM 10444 C CA . GLU D 1 334 ? 11.987 50.881 29.209 1.00 51.01 334 GLU D CA 1
ATOM 10445 C C . GLU D 1 334 ? 12.059 52.401 29.107 1.00 51.77 334 GLU D C 1
ATOM 10446 O O . GLU D 1 334 ? 12.107 53.096 30.121 1.00 53.12 334 GLU D O 1
ATOM 10452 N N . GLU D 1 335 ? 12.084 52.910 27.880 1.00 52.43 335 GLU D N 1
ATOM 10453 C CA . GLU D 1 335 ? 12.158 54.348 27.646 1.00 52.50 335 GLU D CA 1
ATOM 10454 C C . GLU D 1 335 ? 11.146 55.109 28.497 1.00 50.77 335 GLU D C 1
ATOM 10455 O O . GLU D 1 335 ? 10.003 54.679 28.652 1.00 51.59 335 GLU D O 1
ATOM 10461 N N . PRO D 1 336 ? 11.560 56.247 29.074 1.00 48.74 336 PRO D N 1
ATOM 10462 C CA . PRO D 1 336 ? 10.646 57.040 29.903 1.00 47.63 336 PRO D CA 1
ATOM 10463 C C . PRO D 1 336 ? 9.435 57.478 29.077 1.00 47.06 336 PRO D C 1
ATOM 10464 O O . PRO D 1 336 ? 9.555 57.732 27.878 1.00 46.76 336 PRO D O 1
ATOM 10468 N N . ILE D 1 337 ? 8.271 57.558 29.711 1.00 46.30 337 ILE D N 1
ATOM 10469 C CA . ILE D 1 337 ? 7.062 57.969 29.004 1.00 45.72 337 ILE D CA 1
ATOM 10470 C C . ILE D 1 337 ? 7.029 59.482 28.812 1.00 44.42 337 ILE D C 1
ATOM 10471 O O . ILE D 1 337 ? 7.101 60.246 29.773 1.00 43.72 337 ILE D O 1
ATOM 10476 N N . THR D 1 338 ? 6.925 59.907 27.559 1.00 44.19 338 THR D N 1
ATOM 10477 C CA . THR D 1 338 ? 6.878 61.325 27.238 1.00 43.53 338 THR D CA 1
ATOM 10478 C C . THR D 1 338 ? 5.499 61.889 27.550 1.00 43.42 338 THR D C 1
ATOM 10479 O O . THR D 1 338 ? 4.481 61.269 27.241 1.00 43.73 338 THR D O 1
ATOM 10483 N N . VAL D 1 339 ? 5.469 63.067 28.161 1.00 43.47 339 VAL D N 1
ATOM 10484 C CA . VAL D 1 339 ? 4.207 63.698 28.520 1.00 43.76 339 VAL D CA 1
ATOM 10485 C C . VAL D 1 339 ? 4.310 65.222 28.450 1.00 43.78 339 VAL D C 1
ATOM 10486 O O . VAL D 1 339 ? 5.338 65.805 28.802 1.00 43.52 339 VAL D O 1
ATOM 10490 N N . PRO D 1 340 ? 3.242 65.887 27.979 1.00 44.55 340 PRO D N 1
ATOM 10491 C CA . PRO D 1 340 ? 3.235 67.349 27.875 1.00 44.28 340 PRO D CA 1
ATOM 10492 C C . PRO D 1 340 ? 3.226 68.008 29.253 1.00 44.86 340 PRO D C 1
ATOM 10493 O O . PRO D 1 340 ? 2.737 67.429 30.222 1.00 43.65 340 PRO D O 1
ATOM 10497 N N . PRO D 1 341 ? 3.767 69.233 29.354 1.00 45.18 341 PRO D N 1
ATOM 10498 C CA . PRO D 1 341 ? 3.822 69.971 30.619 1.00 45.67 341 PRO D CA 1
ATOM 10499 C C . PRO D 1 341 ? 2.437 70.396 31.106 1.00 46.45 341 PRO D C 1
ATOM 10500 O O . PRO D 1 341 ? 2.154 71.588 31.244 1.00 46.73 341 PRO D O 1
ATOM 10504 N N . ASP D 1 342 ? 1.582 69.409 31.362 1.00 46.96 342 ASP D N 1
ATOM 10505 C CA . ASP D 1 342 ? 0.222 69.654 31.829 1.00 47.36 342 ASP D CA 1
ATOM 10506 C C . ASP D 1 342 ? -0.080 68.837 33.085 1.00 47.55 342 ASP D C 1
ATOM 10507 O O . ASP D 1 342 ? -0.079 67.603 33.056 1.00 47.15 342 ASP D O 1
ATOM 10512 N N . PHE D 1 343 ? -0.344 69.538 34.183 1.00 47.49 343 PHE D N 1
ATOM 10513 C CA . PHE D 1 343 ? -0.646 68.906 35.460 1.00 47.19 343 PHE D CA 1
ATOM 10514 C C . PHE D 1 343 ? -1.636 67.750 35.332 1.00 47.56 343 PHE D C 1
ATOM 10515 O O . PHE D 1 343 ? -1.321 66.618 35.698 1.00 47.19 343 PHE D O 1
ATOM 10523 N N . ASP D 1 344 ? -2.825 68.033 34.809 1.00 47.70 344 ASP D N 1
ATOM 10524 C CA . ASP D 1 344 ? -3.856 67.010 34.651 1.00 47.81 344 ASP D CA 1
ATOM 10525 C C . ASP D 1 344 ? -3.387 65.818 33.826 1.00 47.60 344 ASP D C 1
ATOM 10526 O O . ASP D 1 344 ? -3.680 64.667 34.159 1.00 47.69 344 ASP D O 1
ATOM 10531 N N . GLU D 1 345 ? -2.667 66.088 32.744 1.00 46.99 345 GLU D N 1
ATOM 10532 C CA . GLU D 1 345 ? -2.180 65.010 31.895 1.00 45.98 345 GLU D CA 1
ATOM 10533 C C . GLU D 1 345 ? -1.218 64.124 32.684 1.00 44.26 345 GLU D C 1
ATOM 10534 O O . GLU D 1 345 ? -1.363 62.902 32.699 1.00 43.66 345 GLU D O 1
ATOM 10540 N N . VAL D 1 346 ? -0.245 64.746 33.343 1.00 42.72 346 VAL D N 1
ATOM 10541 C CA . VAL D 1 346 ? 0.727 64.011 34.148 1.00 42.01 346 VAL D CA 1
ATOM 10542 C C . VAL D 1 346 ? -0.004 63.118 35.148 1.00 41.81 346 VAL D C 1
ATOM 10543 O O . VAL D 1 346 ? 0.193 61.903 35.176 1.00 39.96 346 VAL D O 1
ATOM 10547 N N . VAL D 1 347 ? -0.856 63.729 35.965 1.00 42.03 347 VAL D N 1
ATOM 10548 C CA . VAL D 1 347 ? -1.618 62.983 36.952 1.00 43.12 347 VAL D CA 1
ATOM 10549 C C . VAL D 1 347 ? -2.357 61.829 36.282 1.00 43.87 347 VAL D C 1
ATOM 10550 O O . VAL D 1 347 ? -2.476 60.745 36.852 1.00 44.25 347 VAL D O 1
ATOM 10554 N N . LYS D 1 348 ? -2.844 62.065 35.067 1.00 44.00 348 LYS D N 1
ATOM 10555 C CA . LYS D 1 348 ? -3.569 61.038 34.331 1.00 43.99 348 LYS D CA 1
ATOM 10556 C C . LYS D 1 348 ? -2.636 59.896 33.957 1.00 43.55 348 LYS D C 1
ATOM 10557 O O . LYS D 1 348 ? -3.026 58.730 33.984 1.00 43.14 348 LYS D O 1
ATOM 10563 N N . VAL D 1 349 ? -1.400 60.238 33.606 1.00 44.03 349 VAL D N 1
ATOM 10564 C CA . VAL D 1 349 ? -0.411 59.234 33.234 1.00 44.72 349 VAL D CA 1
ATOM 10565 C C . VAL D 1 349 ? 0.025 58.440 34.462 1.00 44.69 349 VAL D C 1
ATOM 10566 O O . VAL D 1 349 ? 0.275 57.238 34.378 1.00 44.99 349 VAL D O 1
ATOM 10570 N N . LEU D 1 350 ? 0.114 59.121 35.601 1.00 44.53 350 LEU D N 1
ATOM 10571 C CA . LEU D 1 350 ? 0.518 58.482 36.850 1.00 45.10 350 LEU D CA 1
ATOM 10572 C C . LEU D 1 350 ? -0.616 57.649 37.438 1.00 45.65 350 LEU D C 1
ATOM 10573 O O . LEU D 1 350 ? -0.390 56.548 37.936 1.00 46.81 350 LEU D O 1
ATOM 10578 N N . GLY D 1 351 ? -1.833 58.179 37.378 1.00 46.90 351 GLY D N 1
ATOM 10579 C CA . GLY D 1 351 ? -2.984 57.466 37.906 1.00 47.23 351 GLY D CA 1
ATOM 10580 C C . GLY D 1 351 ? -3.340 57.825 39.339 1.00 47.74 351 GLY D C 1
ATOM 10581 O O . GLY D 1 351 ? -3.339 56.959 40.216 1.00 48.75 351 GLY D O 1
ATOM 10582 N N . PHE D 1 352 ? -3.641 59.097 39.584 1.00 47.10 352 PHE D N 1
ATOM 10583 C CA . PHE D 1 352 ? -4.005 59.545 40.927 1.00 47.53 352 PHE D CA 1
ATOM 10584 C C . PHE D 1 352 ? -5.464 59.992 40.973 1.00 48.87 352 PHE D C 1
ATOM 10585 O O . PHE D 1 352 ? -6.241 59.408 41.761 1.00 49.38 352 PHE D O 1
#

Radius of gyration: 43.56 Å; Cα contacts (8 Å, |Δi|>4): 3384; chains: 4; bounding box: 94×119×102 Å

Foldseek 3Di:
DQDALCVVPVVLDPDDPPQAFQGPSFDPAAFAWQPLLCVVLVPFAIETERQNCPGPQFFLLLLLLRQQVSVLVVVVAQEAEEADLAPNLLNNLLSCLSVVHAYEYEYALVVDDCLSCVNSVVSPYHYDHHPDDGVVRVVVVVVCVVPHSYHYRPPPRPSSLSSLLVNLVSVCVVVQAHFQAEFEEAALQSNLLSVLVSQVVCCVVVSYPAGHQYEYEAEPQACCLQVVHFRPARDEPQVVRSHRHRNCSPSNVVSNVVSVHDYYYDYNVLLVVQQVSCCVRPVAHADSSQSRRVSSVSVCVVVVVDDHHGYYYGYRGGGNVSCPPVVVVPDDDDDDFDPDPVRVCVVPVD/DQDALCVVPVVLDPDDPPQAFQAPSFDPAAFAWQPLLCVVLVAQAIETERFNLPGPQFFLLLLLLRQLLSVLVVVVFQAEEEADLAPLLLSNLQSCLSVVHAYEYEYALPVDDPLSCVNSVVSPYDYDHDPDHSVVRVVVNVVCVVPGSYHYRPPVRPSSLSSLLVNLVSVCVVVQAHFQAEFEEAALQSNLLSVQVNQVVCVVVVSYVAHHQYEYEAAVQACCLAVVHFDPARDEPQVVRSHRHRNCSVSNCVSNVVRVHDYYYDHNVLLVVQQVSCCVRPVAHADSSQSRRVSSVSVCVVVVNDDHHGYYYGYRGGGNVSDPPVVVVVDDDDDDFPPDPVRVCVVVPD/DQDALCVVPVVLDPDDPLQAFQGPSFDPAAFAWQPLLCVVLVPFAIETERQNCPGPQFFLLLLLLRQQLSVLVVVVFQEEEEADLAPNLLSNLQSCLSVVHAYEYEYALVPDDCLSCVNSVVSHYDYDHHPDDRVVRVVVRVVCVVPGSYHYRPPVRPSSLSSLLVNLVSCCVVVQAHFQAEFEEAALQSNLLSVLVSQVVCVVVVSHVAGHQYEYEAAPQACCLAVVHFDPARDEPQVVRSHGHRNCSPSNVVSNVVSVHDYYYDHNVLLVVQQVSCCVRPVAHADSSQSRRVSSVSVCVVVVNDPHHGHYYGYRGGGNVSDPPVVVVVDDDDDDWDPDPVGVCVVPPD/DQDALCVVPVVLDPDDPPQDFQGPSFDPAAFAWQPLLCVVLVPQAIETERQNCPGPQFFLLLLLLRQQLSVLVVVVFQEEEEADLAPLLLSNLQSCLSVVHEYEYEYALPDCLSCVNSVVSPYHYDHDVDHPVVRVVVNVVCVVVGSYHYRYPPRPSSLSSLLVNLVSCCVVVQAHFQAEFEEAALQSNLLSVLVNQVVCVVVVSYVAHHQYEYEAAPQACCLAVVHFRPQRDEPQVVRSHRHRNCSVSNVVSNVVRVHDYYYDHNVLLVVQQVSCCVRPVAHADSSQSRRVSSVSVCVVVVNDDHHGYYYGYRGGGNVSCPPVVVVVDDDDDDDDPDPVGVCVVVPD

InterPro domains:
  IPR000634 Serine/threonine dehydratase, pyridoxal-phosphate-binding site [PS00165] (54-67)
  IPR001926 Tryptophan synthase beta chain-like, PALP domain [PF00291] (24-320)
  IPR004450 Threonine synthase-like [TIGR00260] (8-327)
  IPR026260 Threonine synthase, bacterial/archaeal [PIRSF038945] (3-350)
  IPR036052 Tryptophan synthase beta chain-like, PALP domain superfamily [G3DSA:3.40.50.1100] (13-329)
  IPR036052 Tryptophan synthase beta chain-like, PALP domain superfamily [G3DSA:3.40.50.1100] (62-158)
  IPR036052 Tryptophan synthase beta chain-like, PALP domain superfamily [SSF53686] (6-349)
  IPR050147 Serine/Threonine Dehydratase [PTHR48078] (30-321)

Organism: Aquifex aeolicus (strain VF5) (NCBI:txid224324)

CATH classification: 3.40.50.1100 (+1 more: 3.40.50.1100)

Secondary structure (DSSP, 8-state):
----HHHHSGGGSS--TT------------EEE-HHHHHHHT--SEEEEEEGGGSTTSBTTHHHHHHHHHHHHHTT--EEEE--SSHHHHHHHHHHHHHT-EEEEEEEGGG--HHHHHHHHHTT-EEEEESS-HHHHHHHHHHHHHHSSEEE-STT-THHHHHHTHHHHHHHHHHSS--SEEEEE-SSSHHHHHHHHHHHHHHHTTS-SS--EEEEEEETTB-HHHHTS--SS---S-GGG--SS-TTHHHHHHHHHHHT-EEEEE-HHHHHHHHHHHHHHH---B-HHHHHHHHHHHHHHHTT---S--EEEEEE-BBGGG-HHHHHHH--PPEEE-S-HHHHHHHTT-/----HHHHSGGGSS--TTS-----------EEE-HHHHHHHT-SSEEEEEEGGGSTTSBTHHHHHHHHHHHHHHTT-SEEEE--SSHHHHHHHHHHHHTT-EEEEEEETTT--GGGTHHHHHTT-EEEEESS-HHHHHHHHHHHHHHSSEEE-STT-THHHHHHTHHHHHHHHHHSS--SEEEEE-SSSHHHHHHHHHHHHHHHTTS-SS-PEEEEEEEGGG-HHHHTS--SS---S-GGG--SS-TTHHHHHHHHHHHT-EEEEE-HHHHHHHHHHHHHHH---B-GGGGHHHHHHHHHHHTT---S--EEEEEE-BBGGG-HHHHHHTPPPPEEE-S-HHHHHHHHT-/----HHHHSGGGSS--TT------------EEE-HHHHHHHT--SEEEEEEGGGSTTSBTHHHHHHHHHHHHHHTT-SEEEE--SSHHHHHHHHHHHHHT-EEEEEEETTT--HHHHHHHHHTT-EEEEESS-HHHHHHHHHHHHHHSSEEE-STT-THHHHHHTHHHHHHHHHHSS--SEEEEE-SSSHHHHHHHHHHHHHHHTTS-SS--EEEEEEEGGG-HHHHTS--SS---S-GGG--SS-TTHHHHHHHHHHHT-EEEEE-HHHHHHHHHHHHHHH---B-HHHHHHHHHHHHHHHTT---S--EEEEEE-BBGGG-HHHHHHH--PPEEE-S-HHHHHHHS--/----HHHHSGGGSS--TTS-----------EEE-HHHHHHHT-SSEEEEEEGGGSTTSBTTHHHHHHHHHHHHHTT-SEEEE--SSHHHHHHHHHHHHHT-EEEEEEE---GGGTHHHHHTT-EEEEESS-HHHHHHHHHHHHHHSSEEE-STT-THHHHHHTHHHHHHHHHHSS--SEEEEE-SSSHHHHHHHHHHHHHHHTTS-SS--EEEEEEEGGG-HHHHTS--SS---S-GGG--SS-TTHHHHHHHHHHHT-EEEEE-HHHHHHHHHHHHHHH---B-TTTTHHHHHHHHHHHTT---SS-EEEEEE-BBGGG-HHHHHHTPPPPEEE-S-HHHHHHHHT-

Sequence (1398 aa):
RWQGIIKQYKKYLPVDENTPIVTLYEGNTPLIEEADNLARAIGFKGKIYLKYEGLNPTGSFKDRGMTLAISKAVEAGKRAVICASTGNTSASAAAYAARAGLRAYVLLPKGAVAIGKLSQAMIYGAKVLAIQGTFDDALNIVRKIGENFPVEIVNSVNPYRIEGQKTAAFEICDTLGEAPDYHFIPVGNAGNITAYWKGFKIYYEEGKITKLPRMMGWQAEGAAPIVKGYPIKNPQTIATAIKIGNPYSWKSALKAAQESGGKIDAVSDSEILYAYKLIASTEGVFCEPASAASVAGLIKLVREGFFKGGEVVTCTLTGNGLKDPDTAIKVCEEPITVPPDFDEVVKVLGFRWQGIIKQYKKYLPVDENTPIVTLYEGNTPLIEADNLARAIGFKGKIYLKYEGLNPTGSFKDRGMTLAISKAVEAGKRAVICASTGNTSASAAAYAARAGLRAYVLLPKGAVAIGKLSQAMIYGAKVLAIQGTFDDALNIVRKIGENFPVEIVNSVNPYRIEGQKTAAFEICDTLGEAPDYHFIPVGNAGNITAYWKGFKIYYEEGKITKLPRMMGWQAEGAAPIVKGYPIKNPQTIATAIKIGNPYSWKSALKAAQESGGKIDAVSDSEILYAYKLIASTEGVFCEPASAASVAGLIKLVREGFFKGGEVVTCTLTGNGLKDPDTAIKVCEEPITVPPDFDEVVKVLGFRWQGIIKQYKKYLPVDENTPIVTLYEGNTPLIEADNLARAIGFKGKIYLKYEGLNPTGSFKDRGMTLAISKAVEAGKRAVICASTGNTSASAAAYAARAGLRAYVLLPKGAVAIGKLSQAMIYGAKVLAIQGTFDDALNIVRKIGENFPVEIVNSVNPYRIEGQKTAAFEICDTLGEAPDYHFIPVGNAGNITAYWKGFKIYYEEGKITKLPRMMGWQAEGAAPIVKGYP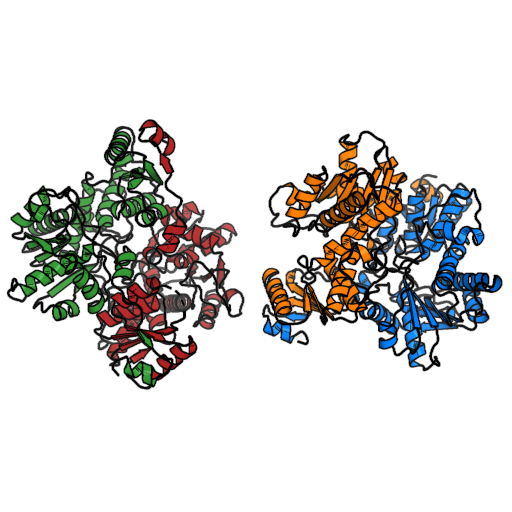IKNPQTIATAIKIGNPYSWKSALKAAQESGGKIDAVSDSSEILYAYKLIASTEGVFCEPASAASVAGLIKLVREGFFKGGEVVTCTLTGNGLKDPDTAIKVCEEPITVPPDFDEVVKVLGFRWQGIIKQYKKYLPVDENTPIVTLYEGNTPLIEADNLARAIGFKGKIYLKYEGLNPTGSFKDRGMTLAISKAVEAGKRAVICASTGNTSASAAAYAARAGLRAYVLLPKGAIGKLSQAMIYGAKVLAIQGTFDDALNIVRKIGENFPVEIVNSVNPYRIEGQKTAAFEICDTLGEAPDYHFIPVGNAGNITAYWKGFKIYYEEGKITKLPRMMGWQAEGAAPIVKGYPIKNPQTIATAIKIGNPYSWKSALKAAQESGGKIDAVSDSEILYAYKLIASTEGVFCEPASAASVAGLIKLVREGFFKGGEVVTCTLTGNGLKDPDTAIKVCEEPITVPPDFDEVVKVLGF

Nearest PDB structures (foldseek):
  2zsj-assembly2_C  TM=1.003E+00  e=2.095E-74  Aquifex aeolicus
  2zsj-assembly2_D  TM=1.001E+00  e=3.686E-72  Aquifex aeolicus
  1uin-assembly1_A  TM=9.626E-01  e=2.966E-50  Thermus thermophilus
  1uin-assembly1_B  TM=9.638E-01  e=4.006E-50  Thermus thermophilus
  3aey-assembly1_B  TM=9.646E-01  e=6.882E-50  Thermus thermophilus HB8

Solvent-accessible surface area: 51958 Å² total; per-residue (Å²): 162,44,71,1,0,0,95,100,11,104,154,32,12,56,29,92,172,126,9,52,49,14,13,1,28,0,8,60,10,17,12,0,63,0,65,34,0,6,165,53,24,44,9,161,24,110,0,33,0,2,1,0,0,15,1,4,0,1,2,22,37,0,1,0,0,0,0,1,0,0,32,2,45,69,65,36,52,162,3,2,0,4,13,28,34,34,28,18,2,4,0,2,2,0,0,0,8,44,28,59,27,113,7,18,2,1,1,11,72,74,40,28,42,30,46,99,0,10,17,2,32,9,3,18,6,85,7,4,2,0,102,28,92,105,93,48,0,53,69,7,2,107,73,0,28,122,92,55,72,9,33,40,0,42,48,90,8,88,64,24,37,26,0,6,10,0,0,0,0,8,0,5,72,83,50,55,47,5,0,36,16,0,0,0,7,1,9,60,3,12,10,0,24,0,0,10,78,0,0,50,49,3,104,131,81,60,88,4,119,83,52,0,115,0,11,0,2,0,0,106,34,0,2,0,10,56,107,56,127,80,31,182,103,28,113,19,53,0,87,41,6,83,43,9,100,5,131,18,42,172,38,0,83,99,1,8,133,74,11,50,20,117,11,28,15,2,22,46,85,56,0,25,94,0,1,77,21,0,0,47,16,1,0,0,4,0,14,0,1,0,0,0,0,0,2,0,0,7,55,16,29,163,116,55,69,35,182,42,54,24,30,0,0,0,0,0,12,2,4,0,19,39,31,42,110,4,2,61,133,20,20,140,142,12,99,65,2,33,29,32,38,87,54,0,18,154,62,13,76,90,247,46,91,1,0,0,102,98,11,56,160,26,13,59,26,80,146,130,7,51,42,14,13,1,38,0,7,65,10,18,4,1,55,0,74,46,0,6,195,55,26,48,12,162,23,104,1,19,0,3,1,0,0,14,2,4,1,1,2,21,38,0,0,0,0,0,0,0,0,0,28,0,45,71,68,50,54,181,2,2,1,3,24,33,25,33,25,13,4,5,0,2,2,0,0,0,7,32,26,59,28,113,8,12,4,0,0,6,111,71,38,38,50,63,42,105,3,8,16,3,29,10,4,17,6,90,8,8,3,1,102,29,82,120,88,21,0,95,51,5,2,105,75,0,21,118,88,60,62,6,32,39,0,39,47,86,10,89,58,24,39,41,0,8,14,0,0,0,0,8,0,4,73,47,51,55,45,4,0,37,33,0,0,0,7,1,8,60,3,14,9,1,9,0,0,7,84,0,0,52,51,3,88,143,90,55,98,3,106,77,62,0,105,1,5,0,0,0,0,99,32,0,1,0,10,61,134,40,167,78,36,205,103,24,95,16,54,0,68,41,5,76,43,11,101,5,126,13,38,176,45,0,83,115,1,10,148,88,13,37,18,106,20,30,16,2,23,42,84,59,0,38,91,0,1,82,25,0,0,44,16,1,0,0,4,0,16,2,1,0,0,0,0,0,2,0,0,6,52,10,27,162,116,58,80,33,197,37,61,27,41,0,0,0,0,0,11,1,2,0,18,38,29,42,95,5,2,73,152,23,21,134,121,13,104,76,1,64,63,67,32,101,56,0,16,154,55,34,59,86,167,42,79,0,0,0,102,98,11,64,163,30,12,57,25,73,183,102,7,51,54,13,19,0,28,0,7,64,10,17,5,0,59,0,59,31,0,7,166,54,24,45,10,164,25,90,1,29,0,3,2,0,0,13,1,4,1,2,1,20,36,0,1,0,0,0,0,1,0,0,32,3,43,62,69,49,52,150,4,2,0,3,14,26,41,19,22,16,3,4,0,2,2,0,0,0,8,47,28,54,28,132,7,20,3,0,4,17,108,76,44,33,55,33,46,104,2,10,16,3,30,10,4,19,6,105,8,6,3,0,96,34,78,118,86,44,0,52,78,9,2,136,88,0,26,129,87,55,68,8,36,39,0,40,48,88,6,87,61,25,32,47,0,7,3,0,0,0,0,10,0,5,74,46,49,60,45,4,0,33,21,0,0,0,7,0,10,60,4,12,11,0,8,0,0,11,82,0,0,80,48,6,107,149,92,62,99,5,114,82,53,0,118,0,11,0,3,0,0,97,34,0,1,0,9,58,108,55,125,82,35,184,107,26,114,18,40,1,69,42,6,82,42,10,98,4,134,19,33,174,36,0,83,113,0,9,130,62,12,50,19,116,12,28,13,0,22,46,83,56,0,34,100,0,1,88,22,0,0,46,16,1,0,0,4,0,15,1,1,0,0,0,0,0,2,0,0,8,54,16,28,161,114,50,70,30,180,38,60,24,41,0,0,0,0,0,11,1,2,1,18,38,30,41,108,6,2,62,141,29,21,147,127,34,101,56,3,54,65,57,40,82,79,0,7,144,65,20,58,88,166,38,80,1,0,0,114,98,13,53,169,29,12,55,25,80,151,129,7,50,59,15,19,1,30,0,8,67,10,17,4,1,54,0,74,48,0,5,200,56,30,51,10,166,23,102,1,25,0,3,1,0,0,14,1,4,1,1,1,19,36,0,0,0,0,0,0,0,0,0,29,0,46,71,69,50,55,184,2,2,0,2,23,24,63,36,27,16,3,4,0,3,1,0,0,0,8,46,27,60,28,104,8,21,4,0,10,19,124,104,107,58,37,112,20,7,16,3,26,8,4,18,7,86,10,3,7,0,97,26,84,135,96,52,0,81,70,10,2,110,67,0,20,113,87,54,62,8,30,44,0,32,44,87,10,88,58,24,40,42,0,7,17,0,0,0,0,8,0,4,72,49,50,55,49,3,0,35,30,0,0,0,8,1,9,59,4,14,10,0,9,0,0,8,89,0,0,55,64,5,92,140,97,56,98,4,108,77,59,0,108,0,9,0,1,0,0,86,37,0,1,0,11,62,91,44,73,74,38,192,105,28,94,17,60,1,72,40,6,72,42,11,97,5,131,12,37,177,46,0,85,113,1,11,150,86,12,39,18,116,16,28,10,0,28,46,84,59,0,41,98,0,1,83,23,0,0,46,16,1,0,0,4,0,14,2,1,0,0,0,0,0,1,0,0,5,49,10,26,163,117,60,81,31,192,37,61,27,41,0,0,0,0,0,12,1,4,1,18,38,29,43,92,5,2,61,134,26,23,147,131,20,102,58,1,62,64,66,42,102,59,0,15,160,53,24,59,95